Protein 7AQZ (pdb70)

CATH classification: 2.60.40.10

Sequence (936 aa):
AAEKGFKQAFWQPLCQVSEELDDQPKGALFTLQAAASSKIQKMRDAALRASIYAEINHGTNRAKAAVIVANHYAMKADSGLEALKKQTLSSSQEVTATATASYLKGRIDEYLNNLLLQTKEESGTSGCMMDTSGTNTVTKKAGGTIGGVPCKLQLSSPIQPKRPAATYLGKAGYVVGLTRQADAANNFHDNDAECRLASGHNTNGLGKSGQLSSAAVTMMAAGYVTVANSQTAVTVQALDALQEAHQPWIDAWKAKKALTGAETAEFRNETAGIAGKTGVTKLVEEALLKKKDSEASEIQTELKKYFSGHENEQWTAIEKLISEQPVAQNNLVGDNQPTKLGELEGNAKLTTILAYYRMETAGKFEVLTAAEKGFKQAFWQPLCQVSEELDDQQPKGALFTLQAAASSKIQKMRDAALRASIYAEINHGTNRRAKAAVIVANHYAMKADSGLEALKQTLSSSQEVTATATASYLKGRIDEYLNLLLQTKESGTSGCMMDTSGTNTVTKAGGTIGGVPCKKLQLSSPIQPKRRPAATYLGKAGYVVGLTRQADAANNFHDNDAECRLASSGHNTNGLGKSGQLSSAAVVTMMAAGYVTVANSQTAVTVQALDALQEAAAHQPWIIDAWKAKKALTGAETAEFRNETAGIAGKTGVTKLVEEEALLKKKDSEASEIQTELKKYFSGHENE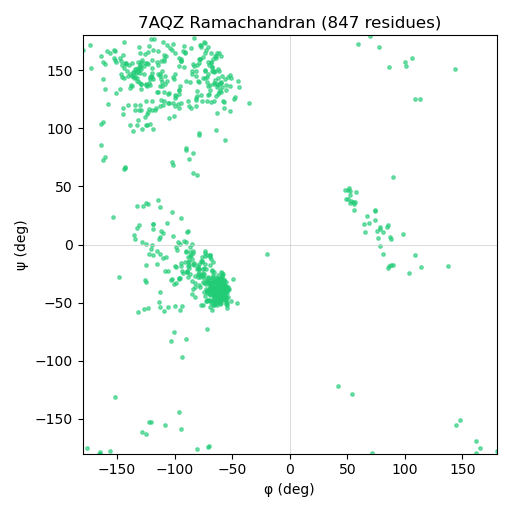QWTAIEKLISEQPVAQNLVGDNQPTKLGELEGNAKLTTILAYYRMETAGKFEVLTQQVQLQESGGGLVQAGGSLRLSCEASGLTFSNYAMAWFRQAKEREFVAGIISWTGSRTTYYADSVRGRFTTSRDGHKNTVYLQQMNDLKPEEDTAVYLCCAADLLGSGKDGTSVYEYWGQGTQVTVSSHHQVQLQESLSCEASGLTFSNYAMAWFRQEFVAGISWTGSRTYYADSVRGTSRDGHKNTVYLQMNDTAVYLCAADLLGSGKDGTSVYEYWGQGTQ

Solvent-accessible surface area: 35868 Å² total; per-residue (Å²): 49,32,9,49,0,0,40,22,55,1,0,58,27,0,0,48,2,0,32,10,2,3,16,5,0,23,6,0,6,61,11,3,42,22,0,0,37,54,5,23,146,9,22,11,22,4,13,39,0,5,0,19,2,8,52,33,20,31,67,78,71,0,21,0,0,1,0,2,1,5,2,19,12,6,0,1,4,2,0,10,39,3,5,40,77,21,2,2,34,25,2,1,38,1,0,0,12,3,0,3,0,0,0,8,0,0,9,3,0,28,10,0,19,38,2,45,36,48,49,85,21,0,0,3,0,26,94,82,14,75,73,14,9,75,76,58,69,33,34,0,42,55,8,83,0,70,12,100,23,18,117,19,128,59,107,155,38,50,64,82,66,2,20,72,66,3,0,93,32,1,66,178,51,84,57,12,32,92,67,12,2,6,98,101,1,37,4,14,0,0,0,0,40,43,68,28,0,2,0,54,83,24,89,2,64,56,47,0,37,2,0,3,5,6,0,36,0,22,36,50,100,60,16,2,88,26,60,51,0,50,79,17,150,178,121,39,76,7,0,26,46,2,13,28,10,29,99,47,39,20,12,3,47,8,14,2,8,131,104,42,87,45,29,0,28,19,8,9,11,1,34,101,5,0,23,29,4,35,41,113,93,101,76,28,117,68,73,54,4,82,78,13,0,141,107,19,2,65,12,60,81,42,122,46,6,76,51,3,46,123,76,7,37,73,30,74,6,41,84,117,18,19,14,61,105,92,64,28,76,0,40,93,6,132,32,12,10,75,0,6,28,2,10,3,24,26,25,7,52,9,6,23,90,0,82,127,60,100,51,30,7,45,0,0,38,27,58,1,0,55,25,0,0,46,2,0,31,25,2,6,40,11,0,26,3,0,4,54,5,3,39,23,0,0,40,52,5,25,147,10,21,9,22,4,14,40,0,6,0,8,10,16,46,25,42,11,42,78,98,1,15,0,0,4,1,2,0,4,3,18,12,7,0,1,5,2,0,9,36,2,6,40,76,22,2,2,34,23,2,2,39,2,0,0,14,3,0,3,0,0,0,10,0,0,9,2,0,28,9,0,18,38,3,47,34,47,48,83,21,0,0,3,0,29,98,78,12,77,66,13,8,86,85,70,86,19,44,0,44,61,6,79,0,80,6,64,19,19,119,18,126,60,107,170,67,55,65,87,71,1,21,163,62,0,0,79,33,1,67,183,52,78,57,11,33,93,69,11,2,5,101,102,0,38,3,11,0,1,0,0,37,44,70,28,0,3,0,57,87,26,89,2,60,59,52,0,33,3,0,3,3,4,0,37,0,23,34,49,99,64,21,3,86,25,59,51,1,48,77,17,142,116,73,79,80,32,46,21,0,9,49,2,10,107,8,28,90,52,33,24,16,4,94,8,4,1,9,104,91,37,119,49,11,1,22,20,13,9,11,1,26,88,4,0,9,26,5,36,41,112,93,100,61,26,124,55,74,50,1,82,82,13,0,127,111,21,7,83,9,60,88,52,121,47,10,81,53,12,45,127,76,7,44,74,32,70,8,35,150,101,18,16,36,129,160,101,61,33,89,0,39,96,6,131,32,11,14,76,0,4,34,3,11,3,18,28,22,6,66,2,1,20,100,23,25,116,62,68,163,118,26,95,5,90,7,62,40,32,32,76,26,98,42,53,35,64,36,149,0,27,0,90,2,54,22,11,3,7,50,5,0,0,0,0,0,13,11,73,80,111,85,120,72,24,0,0,0,4,7,63,82,36,89,99,55,68,44,20,119,46,0,135,81,29,1,75,15,59,51,47,55,182,126,57,8,0,40,0,53,0,57,69,3,75,75,110,0,46,5,50,0,18,0,0,0,12,3,12,8,36,0,47,67,67,32,31,68,21,46,34,95,6,170,21,17,85,0,62,9,42,90,74,148,83,34,96,4,75,7,87,82,37,0,90,2,49,21,11,3,7,52,6,0,2,1,26,7,15,75,121,136,53,19,20,1,16,12,65,82,35,101,36,65,34,63,36,80,86,52,61,129,61,68,54,60,54,99,134,56,28,0,15,28,78,121,128,148,113,20,27,8,14,0,10,0,25,2,12,8,68,7,43,67,73,30,46,80,24,52,41,169,20,95,27,37,182

Secondary structure (DSSP, 8-state):
-TTEEEPHHHHHHHHHHHHHHTTHHHHHHHHHHHHHHHHHHHHHHHHHHHHHHHHHTTSHHHHHHHHHHHHHHHHHHHHHHHIIIIIHHHHHHHHHHHHHHHHHHHHHHHHHHH-EEETTEESBB-TTSSSB--EETTEETTEE---SPPPP---PPP-SSS-SSS-TT----S-HHHHTEEEEEE-GGG-SSTTTSS-SSS--SS-EEETTTTEEE-SSSS--EE---SS-----HHHHHHHHHHHT---S-SGGGS---S-STTSTTHHHHIIIIII--S---HHHHHHHHHHHHSSSSHHHHHHHHHHHHHPBPPGGGT-TT---BGGG---HHHHHHHHHHHHHHHHHHHHHH-/-TTEEEPHHHHHHHHHHHHHHTTHHHHHHHHHHHHHHHHHHHHHHHHHHHHHHHHTTTSHHHHHHHHHHHHHHHHHHHHHHHIIIIIHHHHHHHHHHHHHHHHHHHHHHHHHHH-BSSSS-BSBB-TTSSSB--EETTEETTEE---SPPPP-------SSB-SSSBTT----S-HHHHTEEEEEE-GGG-SSTTTSS-SSS--SS-EEETTTTEEE-SSSS--EE---SS-----TTHHHHHHHHHHHT---TTSGGGS---S-STTSTTHHHHIIIIII--SS--HHHHHHHHHHHHSSSSHHHHHHHHHHHHH-B--GGGS-TT---BGGG---HHHHHHHHHHHHHHHHHHHHHHH-/--EEEEE--EEEETTS-EEEEEEEESS-GGGEEEEEEEE----EEEEEE-TTS--EEE-TTTTTTEEEEEETTTTEEEEEE-S--GGG-EEEEEEEEET--S-STT---SEE---EEEEEE---/--EEEE--EEEEESS-GGGEEEEEEE--EEEEE-TTS--EEE-GGG---EEETTTTEEE------S-EEEEEEET--S--SS---SEE---B-

Structure (mmCIF, N/CA/C/O backbone):
data_7AQZ
#
_entry.id   7AQZ
#
_cell.length_a   92.542
_cell.length_b   95.950
_cell.length_c   124.337
_cell.angle_alpha   90.000
_cell.angle_beta   90.000
_cell.angle_gamma   90.000
#
_symmetry.space_group_name_H-M   'P 21 21 21'
#
loop_
_entity.id
_entity.type
_entity.pdbx_description
1 polymer 'Variant surface glycoprotein MITAT 1.2'
2 polymer 'Nanobody VSG2(NB14)'
3 branched alpha-D-mannopyranose-(1-3)-beta-D-mannopyranose-(1-4)-2-acetamido-2-deoxy-beta-D-glucopyranose-(1-4)-2-acetamido-2-deoxy-beta-D-glucopyranose
4 non-polymer 'CITRIC ACID'
5 non-polymer 'SODIUM ION'
6 water water
#
loop_
_atom_site.group_PDB
_atom_site.id
_atom_site.type_symbol
_atom_site.label_atom_id
_atom_site.label_alt_id
_atom_site.label_comp_id
_atom_site.label_asym_id
_atom_site.label_entity_id
_atom_site.label_seq_id
_atom_site.pdbx_PDB_ins_code
_atom_site.Cartn_x
_atom_site.Cartn_y
_atom_site.Cartn_z
_atom_site.occupancy
_atom_site.B_iso_or_equiv
_atom_site.auth_seq_id
_atom_site.auth_comp_id
_atom_site.auth_asym_id
_atom_site.auth_atom_id
_atom_site.pdbx_PDB_model_num
ATOM 1 N N . ALA A 1 1 ? 41.702 63.575 1.614 1.00 19.55 27 ALA A N 1
ATOM 2 C CA . ALA A 1 1 ? 40.923 64.773 1.280 1.00 19.70 27 ALA A CA 1
ATOM 3 C C . ALA A 1 1 ? 40.495 65.484 2.552 1.00 18.80 27 ALA A C 1
ATOM 4 O O . ALA A 1 1 ? 40.275 64.854 3.587 1.00 17.74 27 ALA A O 1
ATOM 10 N N . ALA A 1 2 ? 40.337 66.803 2.466 1.00 19.29 28 ALA A N 1
ATOM 11 C CA . ALA A 1 2 ? 39.875 67.589 3.609 1.00 17.86 28 ALA A CA 1
ATOM 12 C C . ALA A 1 2 ? 38.576 67.018 4.165 1.00 18.53 28 ALA A C 1
ATOM 13 O O . ALA A 1 2 ? 37.730 66.497 3.429 1.00 19.30 28 ALA A O 1
ATOM 20 N N . GLU A 1 3 ? 38.437 67.094 5.483 1.00 18.39 29 GLU A N 1
ATOM 21 C CA . GLU A 1 3 ? 37.193 66.812 6.188 1.00 19.14 29 GLU A CA 1
ATOM 22 C C . GLU A 1 3 ? 36.863 65.328 6.253 1.00 20.28 29 GLU A C 1
ATOM 23 O O . GLU A 1 3 ? 35.705 64.965 6.462 1.00 24.41 29 GLU A O 1
ATOM 35 N N . LYS A 1 4 ? 37.848 64.461 6.086 1.00 17.82 30 LYS A N 1
ATOM 36 C CA . LYS A 1 4 ? 37.632 63.034 6.169 1.00 16.96 30 LYS A CA 1
ATOM 37 C C . LYS A 1 4 ? 38.391 62.471 7.369 1.00 16.68 30 LYS A C 1
ATOM 38 O O . LYS A 1 4 ? 39.236 63.139 7.972 1.00 16.80 30 LYS A O 1
ATOM 57 N N . GLY A 1 5 ? 38.052 61.229 7.720 1.00 16.35 31 GLY A N 1
ATOM 58 C CA . GLY A 1 5 ? 38.657 60.568 8.865 1.00 15.91 31 GLY A CA 1
ATOM 59 C C . GLY A 1 5 ? 40.159 60.426 8.736 1.00 15.07 31 GLY A C 1
ATOM 60 O O . GLY A 1 5 ? 40.749 60.495 7.649 1.00 16.54 31 GLY A O 1
ATOM 64 N N . PHE A 1 6 ? 40.798 60.170 9.873 1.00 15.06 32 PHE A N 1
ATOM 65 C CA . PHE A 1 6 ? 42.251 60.222 9.975 1.00 15.25 32 PHE A CA 1
ATOM 66 C C . PHE A 1 6 ? 42.888 58.850 9.771 1.00 15.11 32 PHE A C 1
ATOM 67 O O . PHE A 1 6 ? 42.617 57.892 10.518 1.00 15.82 32 PHE A O 1
ATOM 84 N N . LYS A 1 7 ? 43.771 58.767 8.775 1.00 15.47 33 LYS A N 1
ATOM 85 C CA . LYS A 1 7 ? 44.524 57.548 8.551 1.00 15.48 33 LYS A CA 1
ATOM 86 C C . LYS A 1 7 ? 45.603 57.371 9.624 1.00 15.59 33 LYS A C 1
ATOM 87 O O . LYS A 1 7 ? 45.949 58.296 10.379 1.00 15.08 33 LYS A O 1
ATOM 106 N N . GLN A 1 8 ? 46.119 56.141 9.671 1.00 15.39 34 GLN A N 1
ATOM 107 C CA . GLN A 1 8 ? 47.045 55.731 10.717 1.00 15.47 34 GLN A CA 1
ATOM 108 C C . GLN A 1 8 ? 48.317 56.583 10.768 1.00 15.24 34 GLN A C 1
ATOM 109 O O . GLN A 1 8 ? 48.884 56.777 11.855 1.00 15.48 34 GLN A O 1
ATOM 123 N N . ALA A 1 9 ? 48.741 57.168 9.653 1.00 15.84 35 ALA A N 1
ATOM 124 C CA . ALA A 1 9 ? 49.932 58.008 9.702 1.00 15.85 35 ALA A CA 1
ATOM 125 C C . ALA A 1 9 ? 49.721 59.209 10.615 1.00 14.89 35 ALA A C 1
ATOM 126 O O . ALA A 1 9 ? 50.688 59.759 11.132 1.00 16.10 35 ALA A O 1
ATOM 133 N N . PHE A 1 10 ? 48.473 59.655 10.799 1.00 14.44 36 PHE A N 1
ATOM 134 C CA . PHE A 1 10 ? 48.188 60.752 11.714 1.00 14.34 36 PHE A CA 1
ATOM 135 C C . PHE A 1 10 ? 48.259 60.312 13.178 1.00 14.09 36 PHE A C 1
ATOM 136 O O . PHE A 1 10 ? 48.967 60.933 13.985 1.00 14.95 36 PHE A O 1
ATOM 153 N N . TRP A 1 11 ? 47.553 59.251 13.537 1.00 14.23 37 TRP A N 1
ATOM 154 C CA . TRP A 1 11 ? 47.354 58.946 14.946 1.00 14.36 37 TRP A CA 1
ATOM 155 C C . TRP A 1 11 ? 48.367 57.980 15.505 1.00 13.99 37 TRP A C 1
ATOM 156 O O . TRP A 1 11 ? 48.607 58.005 16.719 1.00 14.11 37 TRP A O 1
ATOM 177 N N . GLN A 1 12 ? 49.008 57.160 14.685 1.00 14.06 38 GLN A N 1
ATOM 178 C CA . GLN A 1 12 ? 50.008 56.250 15.235 1.00 14.77 38 GLN A CA 1
ATOM 179 C C . GLN A 1 12 ? 51.155 56.974 15.937 1.00 14.46 38 GLN A C 1
ATOM 180 O O . GLN A 1 12 ? 51.558 56.510 17.022 1.00 13.90 38 GLN A O 1
ATOM 194 N N . PRO A 1 13 ? 51.676 58.101 15.439 1.00 14.46 39 PRO A N 1
ATOM 195 C CA . PRO A 1 13 ? 52.742 58.790 16.189 1.00 14.54 39 PRO A CA 1
ATOM 196 C C . PRO A 1 13 ? 52.272 59.265 17.556 1.00 14.14 39 PRO A C 1
ATOM 197 O O . PRO A 1 13 ? 53.076 59.379 18.491 1.00 14.85 39 PRO A O 1
ATOM 208 N N . LEU A 1 14 ? 50.984 59.565 17.691 1.00 13.90 40 LEU A N 1
ATOM 209 C CA . LEU A 1 14 ? 50.433 59.956 18.984 1.00 13.51 40 LEU A CA 1
ATOM 210 C C . LEU A 1 14 ? 50.356 58.769 19.925 1.00 12.98 40 LEU A C 1
ATOM 211 O O . LEU A 1 14 ? 50.663 58.900 21.115 1.00 13.75 40 LEU A O 1
ATOM 227 N N . CYS A 1 15 ? 49.966 57.596 19.420 1.00 13.80 41 CYS A N 1
ATOM 228 C CA . CYS A 1 15 ? 50.028 56.378 20.220 1.00 13.82 41 CYS A CA 1
ATOM 229 C C . CYS A 1 15 ? 51.448 56.096 20.700 1.00 13.48 41 CYS A C 1
ATOM 230 O O . CYS A 1 15 ? 51.645 55.711 21.860 1.00 13.91 41 CYS A O 1
ATOM 237 N N . GLN A 1 16 ? 52.441 56.250 19.823 1.00 13.81 42 GLN A N 1
ATOM 238 C CA . GLN A 1 16 ? 53.831 55.993 20.218 1.00 14.25 42 GLN A CA 1
ATOM 239 C C . GLN A 1 16 ? 54.239 56.883 21.392 1.00 13.41 42 GLN A C 1
ATOM 240 O O . GLN A 1 16 ? 54.865 56.428 22.358 1.00 14.44 42 GLN A O 1
ATOM 254 N N . VAL A 1 17 ? 53.880 58.163 21.335 1.00 13.83 43 VAL A N 1
ATOM 255 C CA . VAL A 1 17 ? 54.180 59.077 22.439 1.00 13.38 43 VAL A CA 1
ATOM 256 C C . VAL A 1 17 ? 53.415 58.673 23.692 1.00 13.06 43 VAL A C 1
ATOM 257 O O . VAL A 1 17 ? 53.987 58.615 24.778 1.00 13.88 43 VAL A O 1
ATOM 270 N N . SER A 1 18 ? 52.114 58.418 23.562 1.00 13.43 44 SER A N 1
ATOM 271 C CA . SER A 1 18 ? 51.300 58.007 24.702 1.00 13.17 44 SER A CA 1
ATOM 272 C C . SER A 1 18 ? 51.881 56.808 25.428 1.00 12.99 44 SER A C 1
ATOM 273 O O . SER A 1 18 ? 51.917 56.768 26.664 1.00 14.39 44 SER A O 1
ATOM 281 N N . GLU A 1 19 ? 52.305 55.802 24.672 1.00 13.25 45 GLU A N 1
ATOM 282 C CA . GLU A 1 19 ? 52.891 54.604 25.261 1.00 14.21 45 GLU A CA 1
ATOM 283 C C . GLU A 1 19 ? 54.189 54.914 25.983 1.00 14.35 45 GLU A C 1
ATOM 284 O O . GLU A 1 19 ? 54.459 54.347 27.051 1.00 16.14 45 GLU A O 1
ATOM 296 N N . GLU A 1 20 ? 55.003 55.811 25.429 1.00 13.54 46 GLU A N 1
ATOM 297 C CA . GLU A 1 20 ? 56.254 56.133 26.086 1.00 14.18 46 GLU A CA 1
ATOM 298 C C . GLU A 1 20 ? 56.033 56.976 27.339 1.00 13.98 46 GLU A C 1
ATOM 299 O O . GLU A 1 20 ? 56.763 56.818 28.341 1.00 14.60 46 GLU A O 1
ATOM 311 N N . LEU A 1 21 ? 55.083 57.919 27.299 1.00 13.61 47 LEU A N 1
ATOM 312 C CA . LEU A 1 21 ? 54.765 58.698 28.486 1.00 13.54 47 LEU A CA 1
ATOM 313 C C . LEU A 1 21 ? 54.300 57.813 29.632 1.00 12.86 47 LEU A C 1
ATOM 314 O O . LEU A 1 21 ? 54.538 58.137 30.792 1.00 13.95 47 LEU A O 1
ATOM 330 N N . ASP A 1 22 ? 53.644 56.697 29.326 1.00 13.62 48 ASP A N 1
ATOM 331 C CA . ASP A 1 22 ? 53.180 55.757 30.331 1.00 14.67 48 ASP A CA 1
ATOM 332 C C . ASP A 1 22 ? 54.331 55.246 31.187 1.00 14.78 48 ASP A C 1
ATOM 333 O O . ASP A 1 22 ? 54.129 54.878 32.349 1.00 15.69 48 ASP A O 1
ATOM 342 N N . ASP A 1 23 ? 55.560 55.247 30.665 1.00 14.44 49 ASP A N 1
ATOM 343 C CA . ASP A 1 23 ? 56.687 54.788 31.460 1.00 16.52 49 ASP A CA 1
ATOM 344 C C . ASP A 1 23 ? 57.323 55.860 32.330 1.00 15.24 49 ASP A C 1
ATOM 345 O O . ASP A 1 23 ? 58.142 55.522 33.185 1.00 15.18 49 ASP A O 1
ATOM 354 N N . GLN A 1 24 ? 56.965 57.126 32.164 1.00 14.44 50 GLN A N 1
ATOM 355 C CA . GLN A 1 24 ? 57.642 58.151 32.952 1.00 14.15 50 GLN A CA 1
ATOM 356 C C . GLN A 1 24 ? 57.408 57.949 34.439 1.00 14.45 50 GLN A C 1
ATOM 357 O O . GLN A 1 24 ? 58.365 58.119 35.213 1.00 14.38 50 GLN A O 1
ATOM 371 N N . PRO A 1 25 ? 56.207 57.615 34.905 1.00 13.55 51 PRO A N 1
ATOM 372 C CA . PRO A 1 25 ? 56.040 57.387 36.352 1.00 13.56 51 PRO A CA 1
ATOM 373 C C . PRO A 1 25 ? 56.844 56.190 36.833 1.00 13.63 51 PRO A C 1
ATOM 374 O O . PRO A 1 25 ? 57.296 56.165 37.987 1.00 14.73 51 PRO A O 1
ATOM 385 N N . LYS A 1 26 ? 57.026 55.179 35.977 1.00 14.32 52 LYS A N 1
ATOM 386 C CA . LYS A 1 26 ? 57.828 54.007 36.333 1.00 14.18 52 LYS A CA 1
ATOM 387 C C . LYS A 1 26 ? 59.273 54.424 36.565 1.00 13.41 52 LYS A C 1
ATOM 388 O O . LYS A 1 26 ? 59.938 53.922 37.485 1.00 13.86 52 LYS A O 1
ATOM 407 N N . GLY A 1 27 ? 59.756 55.369 35.757 1.00 14.10 53 GLY A N 1
ATOM 408 C CA . GLY A 1 27 ? 61.097 55.897 35.930 1.00 14.31 53 GLY A CA 1
ATOM 409 C C . GLY A 1 27 ? 61.255 56.730 37.181 1.00 14.12 53 GLY A C 1
ATOM 410 O O . GLY A 1 27 ? 62.329 56.729 37.802 1.00 15.17 53 GLY A O 1
ATOM 414 N N . ALA A 1 28 ? 60.203 57.436 37.580 1.00 14.23 54 ALA A N 1
ATOM 415 C CA . ALA A 1 28 ? 60.242 58.205 38.812 1.00 14.80 54 ALA A CA 1
ATOM 416 C C . ALA A 1 28 ? 60.353 57.281 40.005 1.00 14.54 54 ALA A C 1
ATOM 417 O O . ALA A 1 28 ? 61.173 57.510 40.913 1.00 15.19 54 ALA A O 1
ATOM 424 N N . LEU A 1 29 ? 59.562 56.222 40.016 1.00 14.39 55 LEU A N 1
ATOM 425 C CA . LEU A 1 29 ? 59.644 55.288 41.126 1.00 14.73 55 LEU A CA 1
ATOM 426 C C . LEU A 1 29 ? 61.024 54.631 41.149 1.00 14.37 55 LEU A C 1
ATOM 427 O O . LEU A 1 29 ? 61.654 54.520 42.218 1.00 14.74 55 LEU A O 1
ATOM 443 N N . PHE A 1 30 ? 61.538 54.250 39.977 1.00 14.32 56 PHE A N 1
ATOM 444 C CA . PHE A 1 30 ? 62.875 53.676 39.902 1.00 14.20 56 PHE A CA 1
ATOM 445 C C . PHE A 1 30 ? 63.909 54.605 40.520 1.00 14.25 56 PHE A C 1
ATOM 446 O O . PHE A 1 30 ? 64.745 54.177 41.321 1.00 15.00 56 PHE A O 1
ATOM 463 N N . THR A 1 31 ? 63.896 55.875 40.130 1.00 14.43 57 THR A N 1
ATOM 464 C CA . THR A 1 31 ? 64.934 56.792 40.587 1.00 14.13 57 THR A CA 1
ATOM 465 C C . THR A 1 31 ? 64.798 57.149 42.051 1.00 14.32 57 THR A C 1
ATOM 466 O O . THR A 1 31 ? 65.806 57.203 42.752 1.00 14.44 57 THR A O 1
ATOM 477 N N . LEU A 1 32 ? 63.582 57.380 42.536 1.00 13.17 58 LEU A N 1
ATOM 478 C CA . LEU A 1 32 ? 63.437 57.669 43.957 1.00 13.28 58 LEU A CA 1
ATOM 479 C C . LEU A 1 32 ? 63.885 56.493 44.804 1.00 14.16 58 LEU A C 1
ATOM 480 O O . LEU A 1 32 ? 64.529 56.689 45.846 1.00 14.65 58 LEU A O 1
ATOM 496 N N . GLN A 1 33 ? 63.550 55.262 44.386 1.00 14.31 59 GLN A N 1
ATOM 497 C CA . GLN A 1 33 ? 64.008 54.086 45.128 1.00 13.54 59 GLN A CA 1
ATOM 498 C C . GLN A 1 33 ? 65.519 53.911 45.039 1.00 13.75 59 GLN A C 1
ATOM 499 O O . GLN A 1 33 ? 66.177 53.566 46.036 1.00 14.79 59 GLN A O 1
ATOM 513 N N . ALA A 1 34 ? 66.094 54.176 43.870 1.00 13.92 60 ALA A N 1
ATOM 514 C CA . ALA A 1 34 ? 67.533 54.047 43.695 1.00 15.49 60 ALA A CA 1
ATOM 515 C C . ALA A 1 34 ? 68.271 55.041 44.578 1.00 14.38 60 ALA A C 1
ATOM 516 O O . ALA A 1 34 ? 69.308 54.712 45.171 1.00 14.94 60 ALA A O 1
ATOM 523 N N . ALA A 1 35 ? 67.760 56.272 44.671 1.00 14.58 61 ALA A N 1
ATOM 524 C CA . ALA A 1 35 ? 68.393 57.251 45.539 1.00 14.73 61 ALA A CA 1
ATOM 525 C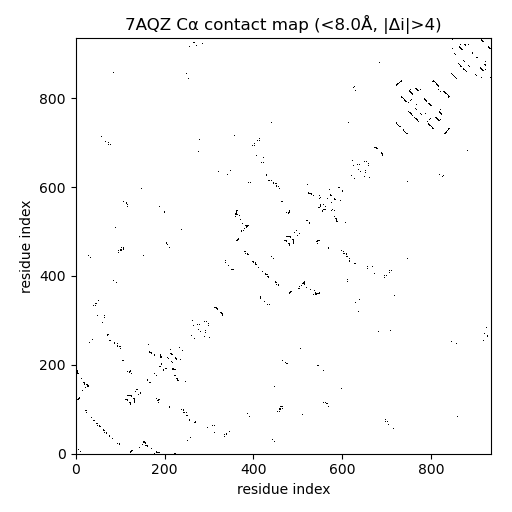 C . ALA A 1 35 ? 68.400 56.766 46.976 1.00 13.83 61 ALA A C 1
ATOM 526 O O . ALA A 1 35 ? 69.435 56.777 47.644 1.00 14.38 61 ALA A O 1
ATOM 533 N N . ALA A 1 36 ? 67.262 56.281 47.464 1.00 13.41 62 ALA A N 1
ATOM 534 C CA . ALA A 1 36 ? 67.210 55.810 48.836 1.00 13.90 62 ALA A CA 1
ATOM 535 C C . ALA A 1 36 ? 68.126 54.612 49.041 1.00 13.45 62 ALA A C 1
ATOM 536 O O . ALA A 1 36 ? 68.821 54.530 50.059 1.00 14.01 62 ALA A O 1
ATOM 543 N N A SER A 1 37 ? 68.145 53.677 48.083 0.55 13.56 63 SER A N 1
ATOM 544 N N B SER A 1 37 ? 68.174 53.696 48.073 0.45 13.75 63 SER A N 1
ATOM 545 C CA A SER A 1 37 ? 69.016 52.509 48.184 0.55 14.43 63 SER A CA 1
ATOM 546 C CA B SER A 1 37 ? 69.010 52.507 48.210 0.45 14.89 63 SER A CA 1
ATOM 547 C C A SER A 1 37 ? 70.472 52.922 48.292 0.55 14.96 63 SER A C 1
ATOM 548 C C B SER A 1 37 ? 70.491 52.869 48.243 0.45 14.70 63 SER A C 1
ATOM 549 O O A SER A 1 37 ? 71.216 52.395 49.127 0.55 15.78 63 SER A O 1
ATOM 550 O O B SER A 1 37 ? 71.273 52.251 48.978 0.45 14.43 63 SER A O 1
ATOM 565 N N . LYS A 1 38 ? 70.896 53.871 47.463 1.00 14.52 64 LYS A N 1
ATOM 566 C CA . LYS A 1 38 ? 72.283 54.309 47.473 1.00 14.18 64 LYS A CA 1
ATOM 567 C C . LYS A 1 38 ? 72.628 55.025 48.776 1.00 13.63 64 LYS A C 1
ATOM 568 O O . LYS A 1 38 ? 73.694 54.795 49.331 1.00 14.55 64 LYS A O 1
ATOM 587 N N . ILE A 1 39 ? 71.727 55.865 49.296 1.00 13.76 65 ILE A N 1
ATOM 588 C CA . ILE A 1 39 ? 71.923 56.463 50.611 1.00 13.46 65 ILE A CA 1
ATOM 589 C C . ILE A 1 39 ? 72.119 55.372 51.657 1.00 13.29 65 ILE A C 1
ATOM 590 O O . ILE A 1 39 ? 72.999 55.461 52.518 1.00 13.57 65 ILE A O 1
ATOM 606 N N . GLN A 1 40 ? 71.260 54.350 51.622 1.00 13.87 66 GLN A N 1
ATOM 607 C CA . GLN A 1 40 ? 71.355 53.245 52.563 1.00 13.99 66 GLN A CA 1
ATOM 608 C C . GLN A 1 40 ? 72.692 52.520 52.465 1.00 13.51 66 GLN A C 1
ATOM 609 O O . GLN A 1 40 ? 73.250 52.112 53.492 1.00 13.75 66 GLN A O 1
ATOM 623 N N . LYS A 1 41 ? 73.233 52.348 51.248 1.00 14.14 67 LYS A N 1
ATOM 624 C CA . LYS A 1 41 ? 74.546 51.718 51.135 1.00 15.49 67 LYS A CA 1
ATOM 625 C C . LYS A 1 41 ? 75.633 52.598 51.737 1.00 15.05 67 LYS A C 1
ATOM 626 O O . LYS A 1 41 ? 76.556 52.099 52.396 1.00 15.47 67 LYS A O 1
ATOM 645 N N . MET A 1 42 ? 75.560 53.916 51.518 1.00 14.65 68 MET A N 1
ATOM 646 C CA . MET A 1 42 ? 76.511 54.812 52.161 1.00 14.09 68 MET A CA 1
ATOM 647 C C . MET A 1 42 ? 76.411 54.717 53.675 1.00 14.05 68 MET A C 1
ATOM 648 O O . MET A 1 42 ? 77.429 54.660 54.371 1.00 14.68 68 MET A O 1
ATOM 662 N N . ARG A 1 43 ? 75.188 54.729 54.199 1.00 13.12 69 ARG A N 1
ATOM 663 C CA . ARG A 1 43 ? 74.999 54.658 55.635 1.00 13.46 69 ARG A CA 1
ATOM 664 C C . ARG A 1 43 ? 75.539 53.351 56.206 1.00 13.00 69 ARG A C 1
ATOM 665 O O . ARG A 1 43 ? 76.142 53.354 57.289 1.00 13.34 69 ARG A O 1
ATOM 686 N N . ASP A 1 44 ? 75.318 52.220 55.527 1.00 13.26 70 ASP A N 1
ATOM 687 C CA . ASP A 1 44 ? 75.867 50.942 56.003 1.00 13.69 70 ASP A CA 1
ATOM 688 C C . ASP A 1 44 ? 77.390 51.015 56.110 1.00 13.60 70 ASP A C 1
ATOM 689 O O . ASP A 1 44 ? 77.963 50.534 57.090 1.00 14.32 70 ASP A O 1
ATOM 698 N N . ALA A 1 45 ? 78.066 51.585 55.103 1.00 13.47 71 ALA A N 1
ATOM 699 C CA . ALA A 1 45 ? 79.511 51.701 55.164 1.00 15.01 71 ALA A CA 1
ATOM 700 C C . ALA A 1 45 ? 79.931 52.606 56.310 1.00 13.96 71 ALA A C 1
ATOM 701 O O . ALA A 1 45 ? 80.912 52.324 57.005 1.00 15.63 71 ALA A O 1
ATOM 708 N N . ALA A 1 46 ? 79.209 53.700 56.527 1.00 13.66 72 ALA A N 1
ATOM 709 C CA . ALA A 1 46 ? 79.497 54.562 57.675 1.00 13.17 72 ALA A CA 1
ATOM 710 C C . ALA A 1 46 ? 79.406 53.781 58.976 1.00 13.50 72 ALA A C 1
ATOM 711 O O . ALA A 1 46 ? 80.256 53.929 59.865 1.00 14.31 72 ALA A O 1
ATOM 718 N N . LEU A 1 47 ? 78.343 52.999 59.120 1.00 13.16 73 LEU A N 1
ATOM 719 C CA . LEU A 1 47 ? 78.133 52.244 60.339 1.00 13.48 73 LEU A CA 1
ATOM 720 C C . LEU A 1 47 ? 79.201 51.181 60.531 1.00 13.41 73 LEU A C 1
ATOM 721 O O . LEU A 1 47 ? 79.688 51.007 61.653 1.00 14.10 73 LEU A O 1
ATOM 737 N N . ARG A 1 48 ? 79.547 50.441 59.473 1.00 13.84 74 ARG A N 1
ATOM 738 C CA . ARG A 1 48 ? 80.594 49.440 59.622 1.00 14.74 74 ARG A CA 1
ATOM 739 C C . ARG A 1 48 ? 81.893 50.102 60.076 1.00 14.28 74 ARG A C 1
ATOM 740 O O . ARG A 1 48 ? 82.585 49.588 60.980 1.00 14.84 74 ARG A O 1
ATOM 761 N N . ALA A 1 49 ? 82.242 51.229 59.459 1.00 14.55 75 ALA A N 1
ATOM 762 C CA . ALA A 1 49 ? 83.457 51.926 59.854 1.00 14.23 75 ALA A CA 1
ATOM 763 C C . ALA A 1 49 ? 83.378 52.402 61.305 1.00 13.74 75 ALA A C 1
ATOM 764 O O . ALA A 1 49 ? 84.357 52.318 62.053 1.00 14.19 75 ALA A O 1
ATOM 771 N N . SER A 1 50 ? 82.226 52.921 61.713 1.00 14.04 76 SER A N 1
ATOM 772 C CA . SER A 1 50 ? 82.056 53.392 63.089 1.00 14.02 76 SER A CA 1
ATOM 773 C C . SER A 1 50 ? 82.215 52.255 64.077 1.00 14.23 76 SER A C 1
ATOM 774 O O . SER A 1 50 ? 82.833 52.427 65.139 1.00 14.71 76 SER A O 1
ATOM 782 N N . ILE A 1 51 ? 81.641 51.090 63.756 1.00 13.99 77 ILE A N 1
ATOM 783 C CA . ILE A 1 51 ? 81.769 49.920 64.615 1.00 13.98 77 ILE A CA 1
ATOM 784 C C . ILE A 1 51 ? 83.231 49.498 64.736 1.00 14.27 77 ILE A C 1
ATOM 785 O O . ILE A 1 51 ? 83.735 49.240 65.837 1.00 15.11 77 ILE A O 1
ATOM 801 N N . TYR A 1 52 ? 83.947 49.467 63.612 1.00 14.54 78 TYR A N 1
ATOM 802 C CA . TYR A 1 52 ? 85.370 49.136 63.659 1.00 15.08 78 TYR A CA 1
ATOM 803 C C . TYR A 1 52 ? 86.136 50.087 64.571 1.00 14.32 78 TYR A C 1
ATOM 804 O O . TYR A 1 52 ? 86.995 49.662 65.353 1.00 14.93 78 TYR A O 1
ATOM 822 N N . ALA A 1 53 ? 85.861 51.388 64.459 1.00 14.75 79 ALA A N 1
ATOM 823 C CA . ALA A 1 53 ? 86.531 52.356 65.320 1.00 15.52 79 ALA A CA 1
ATOM 824 C C . ALA A 1 53 ? 86.252 52.093 66.790 1.00 15.38 79 ALA A C 1
ATOM 825 O O . ALA A 1 53 ? 87.168 52.155 67.613 1.00 16.80 79 ALA A O 1
ATOM 832 N N . GLU A 1 54 ? 84.993 51.818 67.150 1.00 15.15 80 GLU A N 1
ATOM 833 C CA . GLU A 1 54 ? 84.667 51.592 68.559 1.00 15.70 80 GLU A CA 1
ATOM 834 C C . GLU A 1 54 ? 85.371 50.357 69.093 1.00 16.70 80 GLU A C 1
ATOM 835 O O . GLU A 1 54 ? 85.786 50.333 70.253 1.00 18.12 80 GLU A O 1
ATOM 847 N N . ILE A 1 55 ? 85.503 49.315 68.272 1.00 15.59 81 ILE A N 1
ATOM 848 C CA . ILE A 1 55 ? 86.138 48.068 68.701 1.00 16.23 81 ILE A CA 1
ATOM 849 C C . ILE A 1 55 ? 87.636 48.242 68.863 1.00 16.96 81 ILE A C 1
ATOM 850 O O . ILE A 1 55 ? 88.236 47.708 69.808 1.00 18.79 81 ILE A O 1
ATOM 866 N N . ASN A 1 56 ? 88.264 48.987 67.954 1.00 16.57 82 ASN A N 1
ATOM 867 C CA . ASN A 1 56 ? 89.711 48.992 67.839 1.00 15.95 82 ASN A CA 1
ATOM 868 C C . ASN A 1 56 ? 90.373 50.256 68.356 1.00 15.64 82 ASN A C 1
ATOM 869 O O . ASN A 1 56 ? 91.552 50.464 68.097 1.00 16.68 82 ASN A O 1
ATOM 880 N N . HIS A 1 57 ? 89.684 51.047 69.177 1.00 17.39 83 HIS A N 1
ATOM 881 C CA . HIS A 1 57 ? 90.359 52.136 69.875 1.00 17.85 83 HIS A CA 1
ATOM 882 C C . HIS A 1 57 ? 91.691 51.666 70.446 1.00 17.95 83 HIS A C 1
ATOM 883 O O . HIS A 1 57 ? 91.787 50.588 71.024 1.00 18.58 83 HIS A O 1
ATOM 897 N N . GLY A 1 58 ? 92.717 52.475 70.263 1.00 20.06 84 GLY A N 1
ATOM 898 C CA . GLY A 1 58 ? 94.061 52.120 70.630 1.00 20.75 84 GLY A CA 1
ATOM 899 C C . GLY A 1 58 ? 94.990 51.978 69.453 1.00 22.99 84 GLY A C 1
ATOM 900 O O . GLY A 1 58 ? 96.203 52.017 69.647 1.00 26.83 84 GLY A O 1
ATOM 904 N N . THR A 1 59 ? 94.462 51.796 68.243 1.00 20.41 85 THR A N 1
ATOM 905 C CA . THR A 1 59 ? 95.296 51.671 67.056 1.00 20.46 85 THR A CA 1
ATOM 906 C C . THR A 1 59 ? 95.115 52.871 66.134 1.00 20.32 85 THR A C 1
ATOM 907 O O . THR A 1 59 ? 94.081 53.556 66.116 1.00 19.98 85 THR A O 1
ATOM 918 N N . ASN A 1 60 ? 96.131 53.082 65.302 1.00 21.17 86 ASN A N 1
ATOM 919 C CA . ASN A 1 60 ? 96.016 54.126 64.302 1.00 22.58 86 ASN A CA 1
ATOM 920 C C . ASN A 1 60 ? 94.921 53.812 63.297 1.00 20.86 86 ASN A C 1
ATOM 921 O O . ASN A 1 60 ? 94.219 54.726 62.861 1.00 20.62 86 ASN A O 1
ATOM 932 N N . ARG A 1 61 ? 94.670 52.535 62.984 1.00 19.80 87 ARG A N 1
ATOM 933 C CA . ARG A 1 61 ? 93.622 52.219 62.015 1.00 20.51 87 ARG A CA 1
ATOM 934 C C . ARG A 1 61 ? 92.246 52.579 62.558 1.00 19.85 87 ARG A C 1
ATOM 935 O O . ARG A 1 61 ? 91.333 52.842 61.775 1.00 19.61 87 ARG A O 1
ATOM 956 N N . ALA A 1 62 ? 92.067 52.592 63.885 1.00 19.62 88 ALA A N 1
ATOM 957 C CA . ALA A 1 62 ? 90.789 53.025 64.436 1.00 20.09 88 ALA A CA 1
ATOM 958 C C . ALA A 1 62 ? 90.498 54.471 64.060 1.00 18.56 88 ALA A C 1
ATOM 959 O O . ALA A 1 62 ? 89.352 54.824 63.757 1.00 17.75 88 ALA A O 1
ATOM 966 N N . LYS A 1 63 ? 91.528 55.325 64.071 1.00 19.04 89 LYS A N 1
ATOM 967 C CA . LYS A 1 63 ? 91.344 56.710 63.638 1.00 18.38 89 LYS A CA 1
ATOM 968 C C . LYS A 1 63 ? 91.094 56.789 62.136 1.00 17.55 89 LYS A C 1
ATOM 969 O O . LYS A 1 63 ? 90.292 57.613 61.680 1.00 17.81 89 LYS A O 1
ATOM 988 N N . ALA A 1 64 ? 91.783 55.965 61.349 1.00 17.26 90 ALA A N 1
ATOM 989 C CA . ALA A 1 64 ? 91.442 55.874 59.930 1.00 16.80 90 ALA A CA 1
ATOM 990 C C . ALA A 1 64 ? 89.964 55.544 59.754 1.00 16.54 90 ALA A C 1
ATOM 991 O O . ALA A 1 64 ? 89.282 56.120 58.904 1.00 16.54 90 ALA A O 1
ATOM 998 N N . ALA A 1 65 ? 89.446 54.624 60.568 1.00 16.27 91 ALA A N 1
ATOM 999 C CA . ALA A 1 65 ? 88.042 54.242 60.468 1.00 16.01 91 ALA A CA 1
ATOM 1000 C C . ALA A 1 65 ? 87.100 55.389 60.832 1.00 15.58 91 ALA A C 1
ATOM 1001 O O . ALA A 1 65 ? 86.025 55.490 60.243 1.00 14.83 91 ALA A O 1
ATOM 1008 N N . VAL A 1 66 ? 87.486 56.270 61.761 1.00 15.48 92 VAL A N 1
ATOM 1009 C CA . VAL A 1 66 ? 86.689 57.463 62.044 1.00 15.23 92 VAL A CA 1
ATOM 1010 C C . VAL A 1 66 ? 86.577 58.327 60.794 1.00 15.14 92 VAL A C 1
ATOM 1011 O O . VAL A 1 66 ? 85.507 58.878 60.489 1.00 15.00 92 VAL A O 1
ATOM 1024 N N . ILE A 1 67 ? 87.686 58.468 60.071 1.00 16.02 93 ILE A N 1
ATOM 1025 C CA . ILE A 1 67 ? 87.689 59.252 58.833 1.00 15.56 93 ILE A CA 1
ATOM 1026 C C . ILE A 1 67 ? 86.815 58.604 57.767 1.00 14.89 93 ILE A C 1
ATOM 1027 O O . ILE A 1 67 ? 86.071 59.289 57.062 1.00 15.95 93 ILE A O 1
ATOM 1043 N N . VAL A 1 68 ? 86.893 57.279 57.641 1.00 15.05 94 VAL A N 1
ATOM 1044 C CA . VAL A 1 68 ? 86.053 56.554 56.682 1.00 15.39 94 VAL A CA 1
ATOM 1045 C C . VAL A 1 68 ? 84.582 56.715 57.044 1.00 14.90 94 VAL A C 1
ATOM 1046 O O . VAL A 1 68 ? 83.736 56.977 56.175 1.00 15.28 94 VAL A O 1
ATOM 1059 N N . ALA A 1 69 ? 84.255 56.561 58.338 1.00 14.68 95 ALA A N 1
ATOM 1060 C CA . ALA A 1 69 ? 82.866 56.692 58.782 1.00 14.53 95 ALA A CA 1
ATOM 1061 C C . ALA A 1 69 ? 82.334 58.081 58.469 1.00 14.59 95 ALA A C 1
ATOM 1062 O O . ALA A 1 69 ? 81.193 58.229 58.033 1.00 15.53 95 ALA A O 1
ATOM 1069 N N . ASN A 1 70 ? 83.143 59.103 58.722 1.00 14.11 96 ASN A N 1
ATOM 1070 C CA . ASN A 1 70 ? 82.705 60.463 58.460 1.00 14.38 96 ASN A CA 1
ATOM 1071 C C . ASN A 1 70 ? 82.435 60.663 56.982 1.00 14.77 96 ASN A C 1
ATOM 1072 O O . ASN A 1 70 ? 81.444 61.301 56.610 1.00 15.12 96 ASN A O 1
ATOM 1083 N N . HIS A 1 71 ? 83.331 60.164 56.129 1.00 15.30 97 HIS A N 1
ATOM 1084 C CA . HIS A 1 71 ? 83.142 60.272 54.689 1.00 16.14 97 HIS A CA 1
ATOM 1085 C C . HIS A 1 71 ? 81.793 59.701 54.283 1.00 15.39 97 HIS A C 1
ATOM 1086 O O . HIS A 1 71 ? 81.009 60.361 53.595 1.00 15.13 97 HIS A O 1
ATOM 1100 N N . TYR A 1 72 ? 81.495 58.466 54.702 1.00 14.84 98 TYR A N 1
ATOM 1101 C CA . TYR A 1 72 ? 80.261 57.842 54.238 1.00 14.25 98 TYR A CA 1
ATOM 1102 C C . TYR A 1 72 ? 79.029 58.457 54.879 1.00 13.99 98 TYR A C 1
ATOM 1103 O O . TYR A 1 72 ? 77.984 58.566 54.232 1.00 14.31 98 TYR A O 1
ATOM 1121 N N . ALA A 1 73 ? 79.132 58.890 56.129 1.00 13.79 99 ALA A N 1
ATOM 1122 C CA . ALA A 1 73 ? 78.004 59.566 56.759 1.00 14.28 99 ALA A CA 1
ATOM 1123 C C . ALA A 1 73 ? 77.677 60.855 56.029 1.00 14.12 99 ALA A C 1
ATOM 1124 O O . ALA A 1 73 ? 76.504 61.154 55.800 1.00 13.95 99 ALA A O 1
ATOM 1131 N N . MET A 1 74 ? 78.694 61.613 55.634 1.00 14.24 100 MET A N 1
ATOM 1132 C CA . MET A 1 74 ? 78.467 62.833 54.877 1.00 15.25 100 MET A CA 1
ATOM 1133 C C . MET A 1 74 ? 77.851 62.532 53.522 1.00 14.68 100 MET A C 1
ATOM 1134 O O . MET A 1 74 ? 76.990 63.280 53.058 1.00 15.21 100 MET A O 1
ATOM 1148 N N . LYS A 1 75 ? 78.285 61.454 52.871 1.00 15.14 101 LYS A N 1
ATOM 1149 C CA . LYS A 1 75 ? 77.659 61.093 51.601 1.00 15.20 101 LYS A CA 1
ATOM 1150 C C . LYS A 1 75 ? 76.196 60.715 51.813 1.00 14.37 101 LYS A C 1
ATOM 1151 O O . LYS A 1 75 ? 75.316 61.167 51.075 1.00 14.79 101 LYS A O 1
ATOM 1170 N N . ALA A 1 76 ? 75.898 59.938 52.862 1.00 13.74 102 ALA A N 1
ATOM 1171 C CA . ALA A 1 76 ? 74.509 59.597 53.129 1.00 14.36 102 ALA A CA 1
ATOM 1172 C C . ALA A 1 76 ? 73.679 60.844 53.414 1.00 13.21 102 ALA A C 1
ATOM 1173 O O . ALA A 1 76 ? 72.546 60.966 52.947 1.00 12.92 102 ALA A O 1
ATOM 1180 N N . ASP A 1 77 ? 74.195 61.746 54.250 1.00 13.53 103 ASP A N 1
ATOM 1181 C CA . ASP A 1 77 ? 73.483 62.979 54.595 1.00 13.54 103 ASP A CA 1
ATOM 1182 C C . ASP A 1 77 ? 73.205 63.805 53.352 1.00 14.91 103 ASP A C 1
ATOM 1183 O O . ASP A 1 77 ? 72.091 64.290 53.155 1.00 14.53 103 ASP A O 1
ATOM 1192 N N . SER A 1 78 ? 74.221 63.985 52.514 1.00 14.38 104 SER A N 1
ATOM 1193 C CA . SER A 1 78 ? 74.059 64.839 51.348 1.00 15.12 104 SER A CA 1
ATOM 1194 C C . SER A 1 78 ? 73.128 64.202 50.325 1.00 13.99 104 SER A C 1
ATOM 1195 O O . SER A 1 78 ? 72.383 64.912 49.641 1.00 14.90 104 SER A O 1
ATOM 1203 N N . GLY A 1 79 ? 73.142 62.872 50.232 1.00 13.54 105 GLY A N 1
ATOM 1204 C CA . GLY A 1 79 ? 72.231 62.183 49.351 1.00 14.30 105 GLY A CA 1
ATOM 1205 C C . GLY A 1 79 ? 70.791 62.387 49.770 1.00 14.14 105 GLY A C 1
ATOM 1206 O O . GLY A 1 79 ? 69.919 62.591 48.921 1.00 13.99 105 GLY A O 1
ATOM 1210 N N . LEU A 1 80 ? 70.519 62.346 51.082 1.00 13.69 106 LEU A N 1
ATOM 1211 C CA . LEU A 1 80 ? 69.149 62.582 51.546 1.00 13.38 106 LEU A CA 1
ATOM 1212 C C . LEU A 1 80 ? 68.721 64.016 51.275 1.00 13.37 106 LEU A C 1
ATOM 1213 O O . LEU A 1 80 ? 67.590 64.263 50.856 1.00 13.51 106 LEU A O 1
ATOM 1229 N N . GLU A 1 81 ? 69.637 64.964 51.444 1.00 14.27 107 GLU A N 1
ATOM 1230 C CA . GLU A 1 81 ? 69.327 66.350 51.130 1.00 14.39 107 GLU A CA 1
ATOM 1231 C C . GLU A 1 81 ? 69.019 66.506 49.653 1.00 14.60 107 GLU A C 1
ATOM 1232 O O . GLU A 1 81 ? 68.117 67.267 49.287 1.00 15.70 107 GLU A O 1
ATOM 1244 N N . ALA A 1 82 ? 69.789 65.822 48.785 1.00 14.41 108 ALA A N 1
ATOM 1245 C CA . ALA A 1 82 ? 69.573 65.909 47.337 1.00 14.71 108 ALA A CA 1
ATOM 1246 C C . ALA A 1 82 ? 68.247 65.260 46.943 1.00 14.41 108 ALA A C 1
ATOM 1247 O O . ALA A 1 82 ? 67.536 65.761 46.073 1.00 14.96 108 ALA A O 1
ATOM 1254 N N . LEU A 1 83 ? 67.919 64.132 47.570 1.00 13.86 109 LEU A N 1
ATOM 1255 C CA . LEU A 1 83 ? 66.634 63.501 47.340 1.00 13.59 109 LEU A CA 1
ATOM 1256 C C . LEU A 1 83 ? 65.506 64.453 47.708 1.00 14.01 109 LEU A C 1
ATOM 1257 O O . LEU A 1 83 ? 64.532 64.610 46.947 1.00 14.84 109 LEU A O 1
ATOM 1273 N N A LYS A 1 84 ? 65.629 65.120 48.865 0.64 14.28 110 LYS A N 1
ATOM 1274 N N B LYS A 1 84 ? 65.639 65.119 48.855 0.36 15.02 110 LYS A N 1
ATOM 1275 C CA A LYS A 1 84 ? 64.617 66.061 49.333 0.64 14.71 110 LYS A CA 1
ATOM 1276 C CA B LYS A 1 84 ? 64.631 66.053 49.334 0.36 15.90 110 LYS A CA 1
ATOM 1277 C C A LYS A 1 84 ? 64.491 67.262 48.405 0.64 15.47 110 LYS A C 1
ATOM 1278 C C B LYS A 1 84 ? 64.495 67.252 48.403 0.36 15.96 110 LYS A C 1
ATOM 1279 O O A LYS A 1 84 ? 63.392 67.619 47.990 0.64 15.75 110 LYS A O 1
ATOM 1280 O O B LYS A 1 84 ? 63.398 67.572 47.942 0.36 16.41 110 LYS A O 1
ATOM 1317 N N . GLN A 1 85 ? 65.607 67.934 48.122 1.00 15.06 111 GLN A N 1
ATOM 1318 C CA . GLN A 1 85 ? 65.559 69.241 47.490 1.00 16.34 111 GLN A CA 1
ATOM 1319 C C . GLN A 1 85 ? 65.464 69.167 45.978 1.00 18.27 111 GLN A C 1
ATOM 1320 O O . GLN A 1 85 ? 64.938 70.094 45.357 1.00 22.52 111 GLN A O 1
ATOM 1334 N N . THR A 1 86 ? 66.013 68.128 45.370 1.00 15.54 112 THR A N 1
ATOM 1335 C CA . THR A 1 86 ? 66.247 68.128 43.936 1.00 15.58 112 THR A CA 1
ATOM 1336 C C . THR A 1 86 ? 65.583 66.959 43.237 1.00 14.55 112 THR A C 1
ATOM 1337 O O . THR A 1 86 ? 64.794 67.185 42.295 1.00 15.37 112 THR A O 1
ATOM 1348 N N . LEU A 1 87 ? 65.849 65.716 43.670 1.00 14.11 113 LEU A N 1
ATOM 1349 C CA . LEU A 1 87 ? 65.302 64.569 42.948 1.00 14.23 113 LEU A CA 1
ATOM 1350 C C . LEU A 1 87 ? 63.793 64.463 43.100 1.00 13.65 113 LEU A C 1
ATOM 1351 O O . LEU A 1 87 ? 63.098 64.113 42.137 1.00 14.14 113 LEU A O 1
ATOM 1367 N N A SER A 1 88 ? 63.270 64.736 44.292 0.83 14.57 114 SER A N 1
ATOM 1368 N N B SER A 1 88 ? 63.265 64.740 44.293 0.17 13.68 114 SER A N 1
ATOM 1369 C CA A SER A 1 88 ? 61.831 64.628 44.474 0.83 15.34 114 SER A CA 1
ATOM 1370 C CA B SER A 1 88 ? 61.825 64.630 44.491 0.17 13.54 114 SER A CA 1
ATOM 1371 C C A SER A 1 88 ? 61.078 65.545 43.525 0.83 13.76 114 SER A C 1
ATOM 1372 C C B SER A 1 88 ? 61.072 65.542 43.532 0.17 13.64 114 SER A C 1
ATOM 1373 O O A SER A 1 88 ? 60.116 65.120 42.877 0.83 14.28 114 SER A O 1
ATOM 1374 O O B SER A 1 88 ? 60.110 65.118 42.882 0.17 13.84 114 SER A O 1
ATOM 1389 N N . SER A 1 89 ? 61.493 66.805 43.433 1.00 13.93 115 SER A N 1
ATOM 1390 C CA . SER A 1 89 ? 60.826 67.719 42.520 1.00 14.71 115 SER A CA 1
ATOM 1391 C C . SER A 1 89 ? 61.024 67.295 41.065 1.00 14.26 115 SER A C 1
ATOM 1392 O O . SER A 1 89 ? 60.078 67.306 40.270 1.00 14.62 115 SER A O 1
ATOM 1400 N N . GLN A 1 90 ? 62.235 66.887 40.698 1.00 14.09 116 GLN A N 1
ATOM 1401 C CA . GLN A 1 90 ? 62.462 66.431 39.327 1.00 13.89 116 GLN A CA 1
ATOM 1402 C C . GLN A 1 90 ? 61.490 65.318 38.975 1.00 13.41 116 GLN A C 1
ATOM 1403 O O . GLN A 1 90 ? 60.863 65.335 37.901 1.00 14.46 116 GLN A O 1
ATOM 1417 N N . GLU A 1 91 ? 61.370 64.325 39.848 1.00 13.53 117 GLU A N 1
ATOM 1418 C CA . GLU A 1 91 ? 60.616 63.126 39.508 1.00 14.00 117 GLU A CA 1
ATOM 1419 C C . GLU A 1 91 ? 59.110 63.321 39.628 1.00 13.82 117 GLU A C 1
ATOM 1420 O O . GLU A 1 91 ? 58.346 62.815 38.789 1.00 14.36 117 GLU A O 1
ATOM 1432 N N . VAL A 1 92 ? 58.653 64.107 40.595 1.00 13.68 118 VAL A N 1
ATOM 1433 C CA . VAL A 1 92 ? 57.242 64.450 40.633 1.00 13.60 118 VAL A CA 1
ATOM 1434 C C . VAL A 1 92 ? 56.870 65.245 39.387 1.00 12.23 118 VAL A C 1
ATOM 1435 O O . VAL A 1 92 ? 55.815 65.034 38.793 1.00 13.31 118 VAL A O 1
ATOM 1448 N N . THR A 1 93 ? 57.718 66.201 39.001 1.00 13.73 119 THR A N 1
ATOM 1449 C CA . THR A 1 93 ? 57.422 67.037 37.832 1.00 13.24 119 THR A CA 1
ATOM 1450 C C . THR A 1 93 ? 57.386 66.208 36.552 1.00 13.24 119 THR A C 1
ATOM 1451 O O . THR A 1 93 ? 56.494 66.400 35.721 1.00 13.55 119 THR A O 1
ATOM 1462 N N . ALA A 1 94 ? 58.353 65.306 36.364 1.00 13.41 120 ALA A N 1
ATOM 1463 C CA . ALA A 1 94 ? 58.315 64.438 35.193 1.00 13.21 120 ALA A CA 1
ATOM 1464 C C . ALA A 1 94 ? 57.075 63.536 35.204 1.00 12.51 120 ALA A C 1
ATOM 1465 O O . ALA A 1 94 ? 56.392 63.390 34.180 1.00 13.35 120 ALA A O 1
ATOM 1472 N N . THR A 1 95 ? 56.749 62.949 36.356 1.00 12.54 121 THR A N 1
ATOM 1473 C CA . THR A 1 95 ? 55.571 62.103 36.454 1.00 12.74 121 THR A CA 1
ATOM 1474 C C . THR A 1 95 ? 54.319 62.878 36.074 1.00 12.12 121 THR A C 1
ATOM 1475 O O . THR A 1 95 ? 53.481 62.407 35.299 1.00 12.91 121 THR A O 1
ATOM 1486 N N . ALA A 1 96 ? 54.178 64.086 36.626 1.00 12.46 122 ALA A N 1
ATOM 1487 C CA . ALA A 1 96 ? 52.944 64.844 36.453 1.00 12.73 122 ALA A CA 1
ATOM 1488 C C . ALA A 1 96 ? 52.816 65.361 35.027 1.00 12.54 122 ALA A C 1
ATOM 1489 O O . ALA A 1 96 ? 51.750 65.232 34.409 1.00 12.88 122 ALA A O 1
ATOM 1496 N N . THR A 1 97 ? 53.879 65.969 34.494 1.00 12.53 123 THR A N 1
ATOM 1497 C CA . THR A 1 97 ? 53.815 66.501 33.139 1.00 13.12 123 THR A CA 1
ATOM 1498 C C . THR A 1 97 ? 53.590 65.400 32.104 1.00 12.92 123 THR A C 1
ATOM 1499 O O . THR A 1 97 ? 52.820 65.589 31.152 1.00 13.10 123 THR A O 1
ATOM 1510 N N . ALA A 1 98 ? 54.269 64.264 32.244 1.00 12.58 124 ALA A N 1
ATOM 1511 C CA . ALA A 1 98 ? 54.088 63.179 31.279 1.00 12.58 124 ALA A CA 1
ATOM 1512 C C . ALA A 1 98 ? 52.692 62.594 31.383 1.00 12.14 124 ALA A C 1
ATOM 1513 O O . ALA A 1 98 ? 52.048 62.362 30.358 1.00 13.04 124 ALA A O 1
ATOM 1520 N N . SER A 1 99 ? 52.188 62.406 32.618 1.00 12.40 125 SER A N 1
ATOM 1521 C CA . SER A 1 99 ? 50.886 61.787 32.790 1.00 12.24 125 SER A CA 1
ATOM 1522 C C . SER A 1 99 ? 49.782 62.709 32.320 1.00 12.38 125 SER A C 1
ATOM 1523 O O . SER A 1 99 ? 48.790 62.249 31.754 1.00 12.48 125 SER A O 1
ATOM 1531 N N . TYR A 1 100 ? 49.935 64.007 32.575 1.00 12.28 126 TYR A N 1
ATOM 1532 C CA . TYR A 1 100 ? 48.955 64.994 32.134 1.00 12.51 126 TYR A CA 1
ATOM 1533 C C . TYR A 1 100 ? 48.885 65.026 30.616 1.00 12.13 126 TYR A C 1
ATOM 1534 O O . TYR A 1 100 ? 47.798 64.971 30.032 1.00 12.38 126 TYR A O 1
ATOM 1552 N N . LEU A 1 101 ? 50.035 65.165 29.963 1.00 12.44 127 LEU A N 1
ATOM 1553 C CA . LEU A 1 101 ? 50.036 65.168 28.514 1.00 13.15 127 LEU A CA 1
ATOM 1554 C C . LEU A 1 101 ? 49.461 63.868 27.976 1.00 12.42 127 LEU A C 1
ATOM 1555 O O . LEU A 1 101 ? 48.721 63.873 26.987 1.00 12.86 127 LEU A O 1
ATOM 1571 N N . LYS A 1 102 ? 49.826 62.733 28.574 1.00 12.82 128 LYS A N 1
ATOM 1572 C CA . LYS A 1 102 ? 49.271 61.458 28.146 1.00 12.86 128 LYS A CA 1
ATOM 1573 C C . LYS A 1 102 ? 47.749 61.451 28.245 1.00 12.35 128 LYS A C 1
ATOM 1574 O O . LYS A 1 102 ? 47.071 60.927 27.361 1.00 12.77 128 LYS A O 1
ATOM 1593 N N . GLY A 1 103 ? 47.189 62.031 29.300 1.00 12.32 129 GLY A N 1
ATOM 1594 C CA . GLY A 1 103 ? 45.746 62.115 29.409 1.00 12.55 129 GLY A CA 1
ATOM 1595 C C . GLY A 1 103 ? 45.129 62.979 28.320 1.00 11.23 129 GLY A C 1
ATOM 1596 O O . GLY A 1 103 ? 44.072 62.651 27.783 1.00 12.95 129 GLY A O 1
ATOM 1600 N N . ARG A 1 104 ? 45.772 64.108 27.989 1.00 12.26 130 ARG A N 1
ATOM 1601 C CA . ARG A 1 104 ? 45.288 64.945 26.890 1.00 11.95 130 ARG A CA 1
ATOM 1602 C C . ARG A 1 104 ? 45.281 64.164 25.578 1.00 12.48 130 ARG A C 1
ATOM 1603 O O . ARG A 1 104 ? 44.300 64.184 24.834 1.00 13.75 130 ARG A O 1
ATOM 1624 N N . ILE A 1 105 ? 46.378 63.464 25.292 1.00 12.40 131 ILE A N 1
ATOM 1625 C CA . ILE A 1 105 ? 46.475 62.687 24.064 1.00 12.71 131 ILE A CA 1
ATOM 1626 C C . ILE A 1 105 ? 45.426 61.587 24.060 1.00 12.66 131 ILE A C 1
ATOM 1627 O O . ILE A 1 105 ? 44.713 61.389 23.074 1.00 14.40 131 ILE A O 1
ATOM 1643 N N . ASP A 1 106 ? 45.331 60.843 25.151 1.00 12.63 132 ASP A N 1
ATOM 1644 C CA . ASP A 1 106 ? 44.503 59.656 25.182 1.00 12.67 132 ASP A CA 1
ATOM 1645 C C . ASP A 1 106 ? 43.028 60.013 25.084 1.00 13.13 132 ASP A C 1
ATOM 1646 O O . ASP A 1 106 ? 42.254 59.272 24.479 1.00 13.03 132 ASP A O 1
ATOM 1655 N N . GLU A 1 107 ? 42.607 61.139 25.666 1.00 13.04 133 GLU A N 1
ATOM 1656 C CA . GLU A 1 107 ? 41.207 61.532 25.532 1.00 13.26 133 GLU A CA 1
ATOM 1657 C C . GLU A 1 107 ? 40.885 61.857 24.079 1.00 12.53 133 GLU A C 1
ATOM 1658 O O . GLU A 1 107 ? 39.810 61.497 23.589 1.00 13.96 133 GLU A O 1
ATOM 1670 N N . TYR A 1 108 ? 41.803 62.526 23.385 1.00 12.55 134 TYR A N 1
ATOM 1671 C CA . TYR A 1 108 ? 41.608 62.797 21.971 1.00 13.02 134 TYR A CA 1
ATOM 1672 C C . TYR A 1 108 ? 41.575 61.515 21.156 1.00 12.29 134 TYR A C 1
ATOM 1673 O O . TYR A 1 108 ? 40.662 61.306 20.351 1.00 13.55 134 TYR A O 1
ATOM 1691 N N . LEU A 1 109 ? 42.562 60.631 21.340 1.00 13.00 135 LEU A N 1
ATOM 1692 C CA . LEU A 1 109 ? 42.591 59.369 20.597 1.00 13.69 135 LEU A CA 1
ATOM 1693 C C . LEU A 1 109 ? 41.347 58.541 20.871 1.00 13.06 135 LEU A C 1
ATOM 1694 O O . LEU A 1 109 ? 40.791 57.922 19.953 1.00 13.80 135 LEU A O 1
ATOM 1710 N N A ASN A 1 110 ? 40.868 58.536 22.118 0.72 13.43 136 ASN A N 1
ATOM 1711 N N B ASN A 1 110 ? 40.903 58.510 22.133 0.28 14.0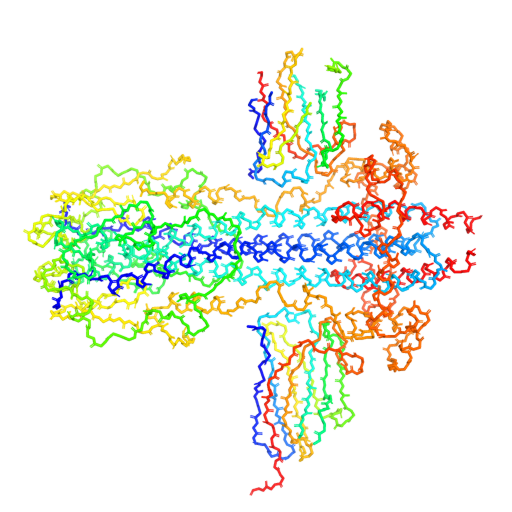4 136 ASN A N 1
ATOM 1712 C CA A ASN A 1 110 ? 39.727 57.703 22.437 0.72 13.69 136 ASN A CA 1
ATOM 1713 C CA B ASN A 1 110 ? 39.720 57.746 22.505 0.28 14.69 136 ASN A CA 1
ATOM 1714 C C A ASN A 1 110 ? 38.454 58.280 21.841 0.72 13.93 136 ASN A C 1
ATOM 1715 C C B ASN A 1 110 ? 38.488 58.281 21.791 0.28 14.21 136 ASN A C 1
ATOM 1716 O O A ASN A 1 110 ? 37.509 57.525 21.573 0.72 14.53 136 ASN A O 1
ATOM 1717 O O B ASN A 1 110 ? 37.611 57.509 21.381 0.28 14.11 136 ASN A O 1
ATOM 1738 N N . LEU A 1 111 ? 38.406 59.604 21.636 1.00 13.92 137 LEU A N 1
ATOM 1739 C CA . LEU A 1 111 ? 37.275 60.210 20.936 1.00 13.68 137 LEU A CA 1
ATOM 1740 C C . LEU A 1 111 ? 37.284 59.807 19.466 1.00 14.31 137 LEU A C 1
ATOM 1741 O O . LEU A 1 111 ? 36.259 59.388 18.929 1.00 15.45 137 LEU A O 1
ATOM 1757 N N . LEU A 1 112 ? 38.452 59.876 18.813 1.00 13.61 138 LEU A N 1
ATOM 1758 C CA . LEU A 1 112 ? 38.540 59.430 17.420 1.00 14.24 138 LEU A CA 1
ATOM 1759 C C . LEU A 1 112 ? 38.116 57.974 17.289 1.00 13.96 138 LEU A C 1
ATOM 1760 O O . LEU A 1 112 ? 37.340 57.623 16.387 1.00 15.03 138 LEU A O 1
ATOM 1776 N N . LEU A 1 113 ? 38.597 57.135 18.197 1.00 14.26 139 LEU A N 1
ATOM 1777 C CA . LEU A 1 113 ? 38.350 55.703 18.139 1.00 13.79 139 LEU A CA 1
ATOM 1778 C C . LEU A 1 113 ? 36.860 55.385 18.149 1.00 14.80 139 LEU A C 1
ATOM 1779 O O . LEU A 1 113 ? 36.410 54.433 17.500 1.00 16.21 139 LEU A O 1
ATOM 1795 N N . GLN A 1 114 ? 36.088 56.132 18.940 1.00 14.74 140 GLN A N 1
ATOM 1796 C CA . GLN A 1 114 ? 34.671 55.841 19.106 1.00 15.38 140 GLN A CA 1
ATOM 1797 C C . GLN A 1 114 ? 33.805 56.529 18.068 1.00 15.81 140 GLN A C 1
ATOM 1798 O O . GLN A 1 114 ? 32.636 56.151 17.911 1.00 16.15 140 GLN A O 1
ATOM 1812 N N . THR A 1 115 ? 34.324 57.560 17.407 1.00 15.96 141 THR A N 1
ATOM 1813 C CA . THR A 1 115 ? 33.501 58.371 16.513 1.00 16.22 141 THR A CA 1
ATOM 1814 C C . THR A 1 115 ? 33.556 57.776 15.114 1.00 16.21 141 THR A C 1
ATOM 1815 O O . THR A 1 115 ? 34.336 58.185 14.249 1.00 17.09 141 THR A O 1
ATOM 1826 N N . LYS A 1 116 ? 32.736 56.743 14.926 1.00 17.43 142 LYS A N 1
ATOM 1827 C CA . LYS A 1 116 ? 32.687 55.992 13.690 1.00 18.08 142 LYS A CA 1
ATOM 1828 C C . LYS A 1 116 ? 31.252 55.612 13.405 1.00 17.88 142 LYS A C 1
ATOM 1829 O O . LYS A 1 116 ? 30.425 55.513 14.320 1.00 18.50 142 LYS A O 1
ATOM 1848 N N . GLU A 1 117 ? 30.973 55.385 12.115 1.00 18.61 143 GLU A N 1
ATOM 1849 C CA A GLU A 1 117 ? 29.654 54.972 11.651 0.49 19.96 143 GLU A CA 1
ATOM 1850 C CA B GLU A 1 117 ? 29.652 54.972 11.659 0.51 20.32 143 GLU A CA 1
ATOM 1851 C C . GLU A 1 117 ? 29.589 53.530 11.181 1.00 20.83 143 GLU A C 1
ATOM 1852 O O . GLU A 1 117 ? 28.489 52.960 11.129 1.00 22.68 143 GLU A O 1
ATOM 1873 N N . SER A 1 118 ? 30.715 52.938 10.818 1.00 20.71 144 SER A N 1
ATOM 1874 C CA . SER A 1 118 ? 30.711 51.583 10.293 1.00 19.97 144 SER A CA 1
ATOM 1875 C C . SER A 1 118 ? 32.142 51.058 10.338 1.00 20.44 144 SER A C 1
ATOM 1876 O O . SER A 1 118 ? 33.075 51.765 10.733 1.00 20.53 144 SER A O 1
ATOM 1884 N N . GLY A 1 119 ? 32.316 49.829 9.850 1.00 21.68 145 GLY A N 1
ATOM 1885 C CA . GLY A 1 119 ? 33.639 49.234 9.718 1.00 22.22 145 GLY A CA 1
ATOM 1886 C C . GLY A 1 119 ? 34.526 49.865 8.664 1.00 21.56 145 GLY A C 1
ATOM 1887 O O . GLY A 1 119 ? 35.722 49.551 8.607 1.00 21.47 145 GLY A O 1
ATOM 1891 N N . THR A 1 120 ? 33.993 50.751 7.851 1.00 21.43 146 THR A N 1
ATOM 1892 C CA . THR A 1 120 ? 34.787 51.372 6.804 1.00 21.08 146 THR A CA 1
ATOM 1893 C C . THR A 1 120 ? 34.717 52.888 6.808 1.00 20.84 146 THR A C 1
ATOM 1894 O O . THR A 1 120 ? 35.321 53.507 5.931 1.00 21.83 146 THR A O 1
ATOM 1905 N N . SER A 1 121 ? 34.006 53.507 7.754 1.00 19.33 147 SER A N 1
ATOM 1906 C CA . SER A 1 121 ? 33.814 54.956 7.762 1.00 17.96 147 SER A CA 1
ATOM 1907 C C . SER A 1 121 ? 33.800 55.452 9.202 1.00 18.29 147 SER A C 1
ATOM 1908 O O . SER A 1 121 ? 32.871 55.150 9.973 1.00 18.83 147 SER A O 1
ATOM 1916 N N . GLY A 1 122 ? 34.826 56.214 9.551 1.00 18.54 148 GLY A N 1
ATOM 1917 C CA . GLY A 1 122 ? 34.896 56.823 10.865 1.00 17.45 148 GLY A CA 1
ATOM 1918 C C . GLY A 1 122 ? 36.116 57.707 10.967 1.00 15.98 148 GLY A C 1
ATOM 1919 O O . GLY A 1 122 ? 36.867 57.882 10.002 1.00 17.36 148 GLY A O 1
ATOM 1923 N N . CYS A 1 123 ? 36.335 58.228 12.169 1.00 15.80 149 CYS A N 1
ATOM 1924 C CA . CYS A 1 123 ? 37.402 59.185 12.403 1.00 15.83 149 CYS A CA 1
ATOM 1925 C C . CYS A 1 123 ? 38.782 58.562 12.558 1.00 15.28 149 CYS A C 1
ATOM 1926 O O . CYS A 1 123 ? 39.780 59.280 12.409 1.00 15.82 149 CYS A O 1
ATOM 1933 N N . MET A 1 124 ? 38.866 57.273 12.845 1.00 14.55 150 MET A N 1
ATOM 1934 C CA . MET A 1 124 ? 40.151 56.621 13.098 1.00 15.67 150 MET A CA 1
ATOM 1935 C C . MET A 1 124 ? 40.272 55.438 12.146 1.00 15.08 150 MET A C 1
ATOM 1936 O O . MET A 1 124 ? 39.671 54.381 12.351 1.00 16.36 150 MET A O 1
ATOM 1950 N N . MET A 1 125 ? 41.060 55.641 11.101 1.00 14.45 151 MET A N 1
ATOM 1951 C CA . MET A 1 125 ? 41.216 54.699 10.008 1.00 14.97 151 MET A CA 1
ATOM 1952 C C . MET A 1 125 ? 42.592 54.043 10.036 1.00 15.66 151 MET A C 1
ATOM 1953 O O . MET A 1 125 ? 43.540 54.555 10.637 1.00 15.48 151 MET A O 1
ATOM 1967 N N . ASP A 1 126 ? 42.680 52.897 9.370 1.00 15.58 152 ASP A N 1
ATOM 1968 C CA . ASP A 1 126 ? 43.929 52.173 9.190 1.00 16.20 152 ASP A CA 1
ATOM 1969 C C . ASP A 1 126 ? 44.871 52.923 8.238 1.00 16.60 152 ASP A C 1
ATOM 1970 O O . ASP A 1 126 ? 44.623 54.052 7.805 1.00 17.02 152 ASP A O 1
ATOM 1979 N N . THR A 1 127 ? 45.981 52.275 7.905 1.00 16.67 153 THR A N 1
ATOM 1980 C CA . THR A 1 127 ? 47.019 52.935 7.122 1.00 17.30 153 THR A CA 1
ATOM 1981 C C . THR A 1 127 ? 46.529 53.288 5.732 1.00 16.96 153 THR A C 1
ATOM 1982 O O . THR A 1 127 ? 46.813 54.384 5.238 1.00 17.89 153 THR A O 1
ATOM 1993 N N . SER A 1 128 ? 45.789 52.384 5.106 1.00 17.02 154 SER A N 1
ATOM 1994 C CA . SER A 1 128 ? 45.312 52.540 3.741 1.00 17.57 154 SER A CA 1
ATOM 1995 C C . SER A 1 128 ? 44.014 53.316 3.622 1.00 18.26 154 SER A C 1
ATOM 1996 O O . SER A 1 128 ? 43.603 53.606 2.491 1.00 21.77 154 SER A O 1
ATOM 2004 N N . GLY A 1 129 ? 43.344 53.626 4.726 1.00 17.41 155 GLY A N 1
ATOM 2005 C CA . GLY A 1 129 ? 42.014 54.186 4.637 1.00 17.84 155 GLY A CA 1
ATOM 2006 C C . GLY A 1 129 ? 40.936 53.202 4.255 1.00 17.71 155 GLY A C 1
ATOM 2007 O O . GLY A 1 129 ? 39.941 53.598 3.653 1.00 20.01 155 GLY A O 1
ATOM 2011 N N . THR A 1 130 ? 41.102 51.926 4.597 1.00 18.43 156 THR A N 1
ATOM 2012 C CA . THR A 1 130 ? 40.119 50.903 4.257 1.00 19.30 156 THR A CA 1
ATOM 2013 C C . THR A 1 130 ? 39.131 50.645 5.388 1.00 19.05 156 THR A C 1
ATOM 2014 O O . THR A 1 130 ? 37.917 50.776 5.209 1.00 20.14 156 THR A O 1
ATOM 2025 N N . ASN A 1 131 ? 39.644 50.303 6.569 1.00 18.74 157 ASN A N 1
ATOM 2026 C CA . ASN A 1 131 ? 38.821 49.953 7.716 1.00 19.50 157 ASN A CA 1
ATOM 2027 C C . ASN A 1 131 ? 38.994 50.974 8.834 1.00 17.85 157 ASN A C 1
ATOM 2028 O O . ASN A 1 131 ? 40.083 51.523 9.025 1.00 17.53 157 ASN A O 1
ATOM 2039 N N . THR A 1 132 ? 37.921 51.217 9.579 1.00 17.82 158 THR A N 1
ATOM 2040 C CA . THR A 1 132 ? 38.065 51.825 10.892 1.00 18.13 158 THR A CA 1
ATOM 2041 C C . THR A 1 132 ? 38.767 50.838 11.804 1.00 17.80 158 THR A C 1
ATOM 2042 O O . THR A 1 132 ? 38.659 49.616 11.644 1.00 20.57 158 THR A O 1
ATOM 2053 N N . VAL A 1 133 ? 39.517 51.368 12.745 1.00 16.91 159 VAL A N 1
ATOM 2054 C CA . VAL A 1 133 ? 40.286 50.536 13.660 1.00 17.54 159 VAL A CA 1
ATOM 2055 C C . VAL A 1 133 ? 39.507 50.277 14.947 1.00 18.43 159 VAL A C 1
ATOM 2056 O O . VAL A 1 133 ? 38.607 51.019 15.334 1.00 20.46 159 VAL A O 1
ATOM 2069 N N . THR A 1 134 ? 39.872 49.204 15.634 1.00 19.47 160 THR A N 1
ATOM 2070 C CA . THR A 1 134 ? 39.276 48.878 16.920 1.00 21.18 160 THR A CA 1
ATOM 2071 C C . THR A 1 134 ? 40.361 48.579 17.942 1.00 20.08 160 THR A C 1
ATOM 2072 O O . THR A 1 134 ? 41.501 48.227 17.614 1.00 19.56 160 THR A O 1
ATOM 2083 N N A LYS A 1 135 ? 39.976 48.750 19.196 0.65 18.86 161 LYS A N 1
ATOM 2084 N N B LYS A 1 135 ? 39.982 48.728 19.205 0.35 20.37 161 LYS A N 1
ATOM 2085 C CA A LYS A 1 135 ? 40.842 48.427 20.319 0.65 19.94 161 LYS A CA 1
ATOM 2086 C CA B LYS A 1 135 ? 40.879 48.445 20.314 0.35 21.59 161 LYS A CA 1
ATOM 2087 C C A LYS A 1 135 ? 40.921 46.915 20.440 0.65 21.45 161 LYS A C 1
ATOM 2088 C C B LYS A 1 135 ? 40.925 46.942 20.546 0.35 21.80 161 LYS A C 1
ATOM 2089 O O A LYS A 1 135 ? 39.902 46.229 20.341 0.65 24.00 161 LYS A O 1
ATOM 2090 O O B LYS A 1 135 ? 39.884 46.298 20.694 0.35 23.76 161 LYS A O 1
ATOM 2127 N N . ALA A 1 136 ? 42.136 46.393 20.590 1.00 20.52 162 ALA A N 1
ATOM 2128 C CA . ALA A 1 136 ? 42.361 44.956 20.654 1.00 23.99 162 ALA A CA 1
ATOM 2129 C C . ALA A 1 136 ? 43.531 44.749 21.592 1.00 23.06 162 ALA A C 1
ATOM 2130 O O . ALA A 1 136 ? 44.675 45.061 21.237 1.00 22.75 162 ALA A O 1
ATOM 2137 N N . GLY A 1 137 ? 43.230 44.208 22.760 1.00 26.53 163 GLY A N 1
ATOM 2138 C CA . GLY A 1 137 ? 44.173 44.188 23.850 1.00 28.28 163 GLY A CA 1
ATOM 2139 C C . GLY A 1 137 ? 44.659 45.586 24.111 1.00 27.15 163 GLY A C 1
ATOM 2140 O O . GLY A 1 137 ? 43.882 46.551 24.231 1.00 28.62 163 GLY A O 1
ATOM 2144 N N . GLY A 1 138 ? 45.964 45.697 24.151 1.00 25.13 164 GLY A N 1
ATOM 2145 C CA . GLY A 1 138 ? 46.623 46.938 24.408 1.00 22.38 164 GLY A CA 1
ATOM 2146 C C . GLY A 1 138 ? 46.997 47.644 23.132 1.00 19.92 164 GLY A C 1
ATOM 2147 O O . GLY A 1 138 ? 47.895 48.480 23.159 1.00 19.92 164 GLY A O 1
ATOM 2151 N N . THR A 1 139 ? 46.318 47.344 22.014 1.00 19.62 165 THR A N 1
ATOM 2152 C CA . THR A 1 139 ? 46.606 48.005 20.742 1.00 18.98 165 THR A CA 1
ATOM 2153 C C . THR A 1 139 ? 45.344 48.617 20.161 1.00 18.93 165 THR A C 1
ATOM 2154 O O . THR A 1 139 ? 44.223 48.304 20.565 1.00 20.52 165 THR A O 1
ATOM 2165 N N . ILE A 1 140 ? 45.538 49.517 19.206 1.00 17.83 166 ILE A N 1
ATOM 2166 C CA . ILE A 1 140 ? 44.483 49.999 18.324 1.00 17.38 166 ILE A CA 1
ATOM 2167 C C . ILE A 1 140 ? 44.913 49.630 16.921 1.00 16.87 166 ILE A C 1
ATOM 2168 O O . ILE A 1 140 ? 45.961 50.087 16.445 1.00 16.04 166 ILE A O 1
ATOM 2184 N N . GLY A 1 141 ? 44.143 48.764 16.270 1.00 17.62 167 GLY A N 1
ATOM 2185 C CA . GLY A 1 141 ? 44.549 48.308 14.952 1.00 18.99 167 GLY A CA 1
ATOM 2186 C C . GLY A 1 141 ? 45.928 47.691 14.923 1.00 18.63 167 GLY A C 1
ATOM 2187 O O . GLY A 1 141 ? 46.612 47.779 13.906 1.00 18.09 167 GLY A O 1
ATOM 2191 N N . GLY A 1 142 ? 46.363 47.074 16.026 1.00 18.97 168 GLY A N 1
ATOM 2192 C CA . GLY A 1 142 ? 47.684 46.484 16.117 1.00 18.88 168 GLY A CA 1
ATOM 2193 C C . GLY A 1 142 ? 48.772 47.417 16.613 1.00 17.19 168 GLY A C 1
ATOM 2194 O O . GLY A 1 142 ? 49.849 46.940 16.978 1.00 19.09 168 GLY A O 1
ATOM 2198 N N . VAL A 1 143 ? 48.546 48.732 16.587 1.00 16.43 169 VAL A N 1
ATOM 2199 C CA . VAL A 1 143 ? 49.512 49.700 17.092 1.00 16.63 169 VAL A CA 1
ATOM 2200 C C . VAL A 1 143 ? 49.444 49.682 18.615 1.00 16.33 169 VAL A C 1
ATOM 2201 O O . VAL A 1 143 ? 48.367 49.929 19.163 1.00 16.29 169 VAL A O 1
ATOM 2214 N N . PRO A 1 144 ? 50.553 49.432 19.341 1.00 15.91 170 PRO A N 1
ATOM 2215 C CA . PRO A 1 144 ? 50.506 49.555 20.809 1.00 16.70 170 PRO A CA 1
ATOM 2216 C C . PRO A 1 144 ? 49.938 50.915 21.192 1.00 16.74 170 PRO A C 1
ATOM 2217 O O . PRO A 1 144 ? 50.451 51.962 20.779 1.00 16.47 170 PRO A O 1
ATOM 2228 N N . CYS A 1 145 ? 48.759 50.935 21.837 1.00 17.18 171 CYS A N 1
ATOM 2229 C CA . CYS A 1 145 ? 48.051 52.165 22.211 1.00 16.16 171 CYS A CA 1
ATOM 2230 C C . CYS A 1 145 ? 47.013 51.730 23.241 1.00 16.82 171 CYS A C 1
ATOM 2231 O O . CYS A 1 145 ? 45.867 51.461 22.881 1.00 19.22 171 CYS A O 1
ATOM 2238 N N . LYS A 1 146 ? 47.392 51.654 24.515 1.00 16.61 172 LYS A N 1
ATOM 2239 C CA . LYS A 1 146 ? 46.468 51.161 25.531 1.00 17.93 172 LYS A CA 1
ATOM 2240 C C . LYS A 1 146 ? 45.399 52.184 25.887 1.00 16.07 172 LYS A C 1
ATOM 2241 O O . LYS A 1 146 ? 44.323 51.804 26.358 1.00 17.13 172 LYS A O 1
ATOM 2260 N N . LEU A 1 147 ? 45.694 53.464 25.730 1.00 15.21 173 LEU A N 1
ATOM 2261 C CA . LEU A 1 147 ? 44.823 54.556 26.176 1.00 16.31 173 LEU A CA 1
ATOM 2262 C C . LEU A 1 147 ? 44.477 54.449 27.654 1.00 17.08 173 LEU A C 1
ATOM 2263 O O . LEU A 1 147 ? 43.343 54.725 28.060 1.00 17.97 173 LEU A O 1
ATOM 2279 N N . GLN A 1 148 ? 45.445 53.998 28.439 1.00 16.23 174 GLN A N 1
ATOM 2280 C CA . GLN A 1 148 ? 45.317 53.844 29.879 1.00 16.45 174 GLN A CA 1
ATOM 2281 C C . GLN A 1 148 ? 46.667 54.152 30.481 1.00 15.89 174 GLN A C 1
ATOM 2282 O O . GLN A 1 148 ? 47.695 53.975 29.825 1.00 17.80 174 GLN A O 1
ATOM 2296 N N . LEU A 1 149 ? 46.661 54.588 31.741 1.00 15.70 175 LEU A N 1
ATOM 2297 C CA . LEU A 1 149 ? 47.859 54.663 32.552 1.00 15.73 175 LEU A CA 1
ATOM 2298 C C . LEU A 1 149 ? 48.031 53.291 33.190 1.00 16.11 175 LEU A C 1
ATOM 2299 O O . LEU A 1 149 ? 47.168 52.854 33.958 1.00 17.67 175 LEU A O 1
ATOM 2315 N N A SER A 1 150 ? 49.150 52.632 32.900 0.59 15.85 176 SER A N 1
ATOM 2316 N N B SER A 1 150 ? 49.138 52.611 32.878 0.41 16.80 176 SER A N 1
ATOM 2317 C CA A SER A 1 150 ? 49.361 51.278 33.376 0.59 17.48 176 SER A CA 1
ATOM 2318 C CA B SER A 1 150 ? 49.310 51.249 33.358 0.41 18.60 176 SER A CA 1
ATOM 2319 C C A SER A 1 150 ? 49.767 51.271 34.834 0.59 18.77 176 SER A C 1
ATOM 2320 C C B SER A 1 150 ? 49.844 51.229 34.785 0.41 19.04 176 SER A C 1
ATOM 2321 O O A SER A 1 150 ? 50.223 52.285 35.362 0.59 18.16 176 SER A O 1
ATOM 2322 O O B SER A 1 150 ? 50.427 52.207 35.255 0.41 18.07 176 SER A O 1
ATOM 2337 N N . PRO A 1 151 ? 49.613 50.132 35.506 1.00 20.16 177 PRO A N 1
ATOM 2338 C CA . PRO A 1 151 ? 50.144 50.016 36.867 1.00 20.42 177 PRO A CA 1
ATOM 2339 C C . PRO A 1 151 ? 51.625 50.358 36.912 1.00 19.50 177 PRO A C 1
ATOM 2340 O O . PRO A 1 151 ? 52.401 50.018 36.017 1.00 20.63 177 PRO A O 1
ATOM 2351 N N . ILE A 1 152 ? 52.025 51.017 37.984 1.00 19.57 178 ILE A N 1
ATOM 2352 C CA . ILE A 1 152 ? 53.371 51.560 38.102 1.00 20.91 178 ILE A CA 1
ATOM 2353 C C . ILE A 1 152 ? 54.250 50.584 38.862 1.00 22.88 178 ILE A C 1
ATOM 2354 O O . ILE A 1 152 ? 53.969 50.239 40.015 1.00 28.72 178 ILE A O 1
ATOM 2370 N N . GLN A 1 153 ? 55.272 50.097 38.193 1.00 22.24 179 GLN A N 1
ATOM 2371 C CA . GLN A 1 153 ? 56.370 49.369 38.808 1.00 23.31 179 GLN A CA 1
ATOM 2372 C C . GLN A 1 153 ? 57.639 50.049 38.330 1.00 21.03 179 GLN A C 1
ATOM 2373 O O . GLN A 1 153 ? 57.628 50.740 37.309 1.00 21.89 179 GLN A O 1
ATOM 2387 N N . PRO A 1 154 ? 58.748 49.888 39.038 1.00 20.32 180 PRO A N 1
ATOM 2388 C CA . PRO A 1 154 ? 59.965 50.624 38.647 1.00 20.45 180 PRO A CA 1
ATOM 2389 C C . PRO A 1 154 ? 60.541 50.111 37.332 1.00 21.22 180 PRO A C 1
ATOM 2390 O O . PRO A 1 154 ? 60.688 48.912 37.137 1.00 25.22 180 PRO A O 1
ATOM 2401 N N . LYS A 1 155 ? 60.878 51.037 36.438 1.00 19.34 181 LYS A N 1
ATOM 2402 C CA . LYS A 1 155 ? 61.437 50.722 35.126 1.00 21.13 181 LYS A CA 1
ATOM 2403 C C . LYS A 1 155 ? 62.086 51.992 34.598 1.00 19.16 181 LYS A C 1
ATOM 2404 O O . LYS A 1 155 ? 61.546 53.066 34.782 1.00 19.70 181 LYS A O 1
ATOM 2423 N N . ARG A 1 156 ? 63.204 51.876 33.918 1.00 20.30 182 ARG A N 1
ATOM 2424 C CA . ARG A 1 156 ? 63.762 53.044 33.231 1.00 21.50 182 ARG A CA 1
ATOM 2425 C C . ARG A 1 156 ? 62.993 53.312 31.939 1.00 20.70 182 ARG A C 1
ATOM 2426 O O . ARG A 1 156 ? 62.846 52.406 31.111 1.00 23.37 182 ARG A O 1
ATOM 2447 N N . PRO A 1 157 ? 62.523 54.535 31.713 1.00 19.28 183 PRO A N 1
ATOM 2448 C CA . PRO A 1 157 ? 61.709 54.800 30.516 1.00 18.47 183 PRO A CA 1
ATOM 2449 C C . PRO A 1 157 ? 62.554 54.824 29.259 1.00 19.16 183 PRO A C 1
ATOM 2450 O O . PRO A 1 157 ? 63.705 55.253 29.268 1.00 20.48 183 PRO A O 1
ATOM 2461 N N . ALA A 1 158 ? 61.937 54.427 28.148 1.00 18.52 184 ALA A N 1
ATOM 2462 C CA . ALA A 1 158 ? 62.532 54.645 26.847 1.00 19.09 184 ALA A CA 1
ATOM 2463 C C . ALA A 1 158 ? 62.543 56.143 26.518 1.00 18.21 184 ALA A C 1
ATOM 2464 O O . ALA A 1 158 ? 61.755 56.917 27.057 1.00 18.01 184 ALA A O 1
ATOM 2471 N N . ALA A 1 159 ? 63.450 56.552 25.607 1.00 19.45 185 ALA A N 1
ATOM 2472 C CA . ALA A 1 159 ? 63.499 57.918 25.093 1.00 19.77 185 ALA A CA 1
ATOM 2473 C C . ALA A 1 159 ? 63.480 57.931 23.566 1.00 20.09 185 ALA A C 1
ATOM 2474 O O . ALA A 1 159 ? 64.054 58.814 22.926 1.00 24.85 185 ALA A O 1
ATOM 2481 N N . THR A 1 160 ? 62.782 56.964 22.983 1.00 16.88 186 THR A N 1
ATOM 2482 C CA . THR A 1 160 ? 62.702 56.829 21.532 1.00 16.63 186 THR A CA 1
ATOM 2483 C C . THR A 1 160 ? 61.825 57.901 20.914 1.00 16.64 186 THR A C 1
ATOM 2484 O O . THR A 1 160 ? 62.179 58.489 19.882 1.00 17.59 186 THR A O 1
ATOM 2495 N N . TYR A 1 161 ? 60.632 58.103 21.474 1.00 16.41 187 TYR A N 1
ATOM 2496 C CA . TYR A 1 161 ? 59.658 59.035 20.910 1.00 16.33 187 TYR A CA 1
ATOM 2497 C C . TYR A 1 161 ? 59.632 60.387 21.600 1.00 17.47 187 TYR A C 1
ATOM 2498 O O . TYR A 1 161 ? 59.176 61.357 20.997 1.00 20.93 187 TYR A O 1
ATOM 2516 N N . LEU A 1 162 ? 60.167 60.486 22.811 1.00 16.67 188 LEU A N 1
ATOM 2517 C CA . LEU A 1 162 ? 60.382 61.769 23.462 1.00 15.63 188 LEU A CA 1
ATOM 2518 C C . LEU A 1 162 ? 61.804 61.733 23.981 1.00 15.49 188 LEU A C 1
ATOM 2519 O O . LEU A 1 162 ? 62.104 61.069 24.981 1.00 16.52 188 LEU A O 1
ATOM 2535 N N . GLY A 1 163 ? 62.662 62.482 23.314 1.00 17.93 189 GLY A N 1
ATOM 2536 C CA . GLY A 1 163 ? 64.061 62.529 23.640 1.00 19.48 189 GLY A CA 1
ATOM 2537 C C . GLY A 1 163 ? 64.578 63.927 23.903 1.00 19.16 189 GLY A C 1
ATOM 2538 O O . GLY A 1 163 ? 63.806 64.852 24.137 1.00 19.33 189 GLY A O 1
ATOM 2542 N N . LYS A 1 164 ? 65.906 64.080 23.854 1.00 21.77 190 LYS A N 1
ATOM 2543 C CA . LYS A 1 164 ? 66.532 65.358 24.178 1.00 24.59 190 LYS A CA 1
ATOM 2544 C C . LYS A 1 164 ? 66.041 66.482 23.276 1.00 23.10 190 LYS A C 1
ATOM 2545 O O . LYS A 1 164 ? 65.920 67.625 23.721 1.00 24.43 190 LYS A O 1
ATOM 2549 N N . ALA A 1 165 ? 65.792 66.202 22.002 1.00 23.32 191 ALA A N 1
ATOM 2550 C CA . ALA A 1 165 ? 65.451 67.287 21.086 1.00 23.94 191 ALA A CA 1
ATOM 2551 C C . ALA A 1 165 ? 63.966 67.570 21.031 1.00 22.43 191 ALA A C 1
ATOM 2552 O O . ALA A 1 165 ? 63.573 68.678 20.643 1.00 23.39 191 ALA A O 1
ATOM 2559 N N . GLY A 1 166 ? 63.146 66.612 21.376 1.00 20.71 192 GLY A N 1
ATOM 2560 C CA . GLY A 1 166 ? 61.699 66.757 21.222 1.00 20.10 192 GLY A CA 1
ATOM 2561 C C . GLY A 1 166 ? 61.042 65.415 20.912 1.00 19.14 192 GLY A C 1
ATOM 2562 O O . GLY A 1 166 ? 61.529 64.357 21.314 1.00 18.60 192 GLY A O 1
ATOM 2566 N N . TYR A 1 167 ? 59.935 65.498 20.193 1.00 19.42 193 TYR A N 1
ATOM 2567 C CA . TYR A 1 167 ? 59.102 64.340 19.844 1.00 19.77 193 TYR A CA 1
ATOM 2568 C C . TYR A 1 167 ? 59.462 63.962 18.399 1.00 20.39 193 TYR A C 1
ATOM 2569 O O . TYR A 1 167 ? 58.985 64.592 17.452 1.00 20.81 193 TYR A O 1
ATOM 2587 N N A VAL A 1 168 ? 60.290 62.911 18.238 0.73 22.01 194 VAL A N 1
ATOM 2588 N N B VAL A 1 168 ? 60.309 62.939 18.234 0.27 22.45 194 VAL A N 1
ATOM 2589 C CA A VAL A 1 168 ? 60.959 62.623 16.958 0.73 23.43 194 VAL A CA 1
ATOM 2590 C CA B VAL A 1 168 ? 60.946 62.692 16.938 0.27 24.66 194 VAL A CA 1
ATOM 2591 C C A VAL A 1 168 ? 59.976 62.324 15.849 0.73 22.64 194 VAL A C 1
ATOM 2592 C C B VAL A 1 168 ? 59.913 62.441 15.848 0.27 23.70 194 VAL A C 1
ATOM 2593 O O A VAL A 1 168 ? 60.303 62.499 14.666 0.73 24.23 194 VAL A O 1
ATOM 2594 O O B VAL A 1 168 ? 60.094 62.855 14.696 0.27 25.66 194 VAL A O 1
ATOM 2619 N N . GLY A 1 169 ? 58.826 61.756 16.183 1.00 21.24 195 GLY A N 1
ATOM 2620 C CA . GLY A 1 169 ? 57.821 61.366 15.208 1.00 19.47 195 GLY A CA 1
ATOM 2621 C C . GLY A 1 169 ? 56.832 62.449 14.833 1.00 19.57 195 GLY A C 1
ATOM 2622 O O . GLY A 1 169 ? 56.025 62.261 13.905 1.00 20.49 195 GLY A O 1
ATOM 2626 N N . LEU A 1 170 ? 56.859 63.581 15.539 1.00 18.13 196 LEU A N 1
ATOM 2627 C CA . LEU A 1 170 ? 55.904 64.659 15.309 1.00 17.63 196 LEU A CA 1
ATOM 2628 C C . LEU A 1 170 ? 56.570 65.759 14.481 1.00 18.69 196 LEU A C 1
ATOM 2629 O O . LEU A 1 170 ? 56.862 66.867 14.932 1.00 19.31 196 LEU A O 1
ATOM 2645 N N . THR A 1 171 ? 56.833 65.399 13.230 1.00 18.93 197 THR A N 1
ATOM 2646 C CA . THR A 1 171 ? 57.523 66.259 12.292 1.00 20.53 197 THR A CA 1
ATOM 2647 C C . THR A 1 171 ? 56.541 67.105 11.500 1.00 19.17 197 THR A C 1
ATOM 2648 O O . THR A 1 171 ? 55.331 66.864 11.488 1.00 19.06 197 THR A O 1
ATOM 2659 N N . ARG A 1 172 ? 57.076 68.130 10.859 1.00 20.62 198 ARG A N 1
ATOM 2660 C CA . ARG A 1 172 ? 56.275 68.949 9.966 1.00 21.90 198 ARG A CA 1
ATOM 2661 C C . ARG A 1 172 ? 55.624 68.072 8.900 1.00 20.37 198 ARG A C 1
ATOM 2662 O O . ARG A 1 172 ? 56.243 67.148 8.369 1.00 22.23 198 ARG A O 1
ATOM 2683 N N . GLN A 1 173 ? 54.362 68.338 8.613 1.00 19.00 199 GLN A N 1
ATOM 2684 C CA . GLN A 1 173 ? 53.602 67.542 7.651 1.00 18.67 199 GLN A CA 1
ATOM 2685 C C . GLN A 1 173 ? 53.445 68.317 6.353 1.00 18.72 199 GLN A C 1
ATOM 2686 O O . GLN A 1 173 ? 52.891 69.415 6.351 1.00 20.77 199 GLN A O 1
ATOM 2700 N N . ALA A 1 174 ? 53.930 67.732 5.255 1.00 19.86 200 ALA A N 1
ATOM 2701 C CA . ALA A 1 174 ? 53.946 68.370 3.939 1.00 21.73 200 ALA A CA 1
ATOM 2702 C C . ALA A 1 174 ? 52.600 68.313 3.216 1.00 20.57 200 ALA A C 1
ATOM 2703 O O . ALA A 1 174 ? 52.395 69.071 2.260 1.00 21.93 200 ALA A O 1
ATOM 2710 N N . ASP A 1 175 ? 51.711 67.403 3.592 1.00 19.52 201 ASP A N 1
ATOM 2711 C CA . ASP A 1 175 ? 50.444 67.268 2.871 1.00 18.22 201 ASP A CA 1
ATOM 2712 C C . ASP A 1 175 ? 49.424 66.538 3.744 1.00 16.84 201 ASP A C 1
ATOM 2713 O O . ASP A 1 175 ? 49.109 65.360 3.528 1.00 17.37 201 ASP A O 1
ATOM 2722 N N . ALA A 1 176 ? 48.886 67.246 4.735 1.00 15.83 202 ALA A N 1
ATOM 2723 C CA . ALA A 1 176 ? 47.914 66.623 5.624 1.00 16.33 202 ALA A CA 1
ATOM 2724 C C . ALA A 1 176 ? 46.723 66.093 4.856 1.00 15.68 202 ALA A C 1
ATOM 2725 O O . ALA A 1 176 ? 46.208 65.018 5.179 1.00 16.55 202 ALA A O 1
ATOM 2732 N N . ALA A 1 177 ? 46.273 66.824 3.819 1.00 16.45 203 ALA A N 1
ATOM 2733 C CA . ALA A 1 177 ? 45.062 66.428 3.110 1.00 17.50 203 ALA A CA 1
ATOM 2734 C C . ALA A 1 177 ? 45.170 65.024 2.544 1.00 17.94 203 ALA A C 1
ATOM 2735 O O . ALA A 1 177 ? 44.182 64.277 2.545 1.00 19.45 203 ALA A O 1
ATOM 2742 N N . ASN A 1 178 ? 46.350 64.646 2.041 1.00 17.60 204 ASN A N 1
ATOM 2743 C CA . ASN A 1 178 ? 46.543 63.312 1.488 1.00 17.76 204 ASN A CA 1
ATOM 2744 C C . ASN A 1 178 ? 47.146 62.329 2.456 1.00 17.47 204 ASN A C 1
ATOM 2745 O O . ASN A 1 178 ? 46.881 61.128 2.331 1.00 19.48 204 ASN A O 1
ATOM 2756 N N . ASN A 1 179 ? 47.963 62.788 3.402 1.00 17.06 205 ASN A N 1
ATOM 2757 C CA . ASN A 1 179 ? 48.691 61.856 4.254 1.00 17.44 205 ASN A CA 1
ATOM 2758 C C . ASN A 1 179 ? 48.010 61.587 5.578 1.00 16.53 205 ASN A C 1
ATOM 2759 O O . ASN A 1 179 ? 48.179 60.494 6.146 1.00 18.09 205 ASN A O 1
ATOM 2770 N N . PHE A 1 180 ? 47.252 62.544 6.082 1.00 16.85 206 PHE A N 1
ATOM 2771 C CA . PHE A 1 180 ? 46.544 62.354 7.336 1.00 16.38 206 PHE A CA 1
ATOM 2772 C C . PHE A 1 180 ? 45.079 62.021 7.138 1.00 17.56 206 PHE A C 1
ATOM 2773 O O . PHE A 1 180 ? 44.514 61.317 7.964 1.00 20.40 206 PHE A O 1
ATOM 2790 N N . HIS A 1 181 ? 44.431 62.565 6.112 1.00 16.14 207 HIS A N 1
ATOM 2791 C CA . HIS A 1 181 ? 43.007 62.383 5.895 1.00 16.46 207 HIS A CA 1
ATOM 2792 C C . HIS A 1 181 ? 42.777 61.326 4.824 1.00 17.00 207 HIS A C 1
ATOM 2793 O O . HIS A 1 181 ? 43.470 61.310 3.810 1.00 19.06 207 HIS A O 1
ATOM 2807 N N . ASP A 1 182 ? 41.736 60.525 5.022 1.00 16.94 208 ASP A N 1
ATOM 2808 C CA . ASP A 1 182 ? 41.294 59.548 4.045 1.00 17.74 208 ASP A CA 1
ATOM 2809 C C . ASP A 1 182 ? 40.606 60.239 2.866 1.00 17.14 208 ASP A C 1
ATOM 2810 O O . ASP A 1 182 ? 40.343 61.447 2.878 1.00 17.95 208 ASP A O 1
ATOM 2819 N N . ASN A 1 183 ? 40.283 59.441 1.843 1.00 18.26 209 ASN A N 1
ATOM 2820 C CA . ASN A 1 183 ? 39.501 59.957 0.727 1.00 19.91 209 ASN A CA 1
ATOM 2821 C C . ASN A 1 183 ? 38.001 59.961 1.010 1.00 19.91 209 ASN A C 1
ATOM 2822 O O . ASN A 1 183 ? 37.298 60.869 0.544 1.00 21.63 209 ASN A O 1
ATOM 2833 N N . ASP A 1 184 ? 37.489 58.986 1.779 1.00 20.79 210 ASP A N 1
ATOM 2834 C CA . ASP A 1 184 ? 36.048 58.749 1.879 1.00 22.34 210 ASP A CA 1
ATOM 2835 C C . ASP A 1 184 ? 35.492 58.749 3.302 1.00 20.31 210 ASP A C 1
ATOM 2836 O O . ASP A 1 184 ? 34.311 59.051 3.496 1.00 21.47 210 ASP A O 1
ATOM 2845 N N . ALA A 1 185 ? 36.293 58.340 4.283 1.00 19.15 211 ALA A N 1
ATOM 2846 C CA . ALA A 1 185 ? 35.791 58.123 5.628 1.00 18.36 211 ALA A CA 1
ATOM 2847 C C . ALA A 1 185 ? 35.210 59.414 6.164 1.00 17.74 211 ALA A C 1
ATOM 2848 O O . ALA A 1 185 ? 35.857 60.457 6.128 1.00 18.39 211 ALA A O 1
ATOM 2855 N N . GLU A 1 186 ? 34.002 59.331 6.708 1.00 17.92 212 GLU A N 1
ATOM 2856 C CA . GLU A 1 186 ? 33.334 60.494 7.279 1.00 18.73 212 GLU A CA 1
ATOM 2857 C C . GLU A 1 186 ? 33.743 60.706 8.738 1.00 17.88 212 GLU A C 1
ATOM 2858 O O . GLU A 1 186 ? 33.874 59.744 9.507 1.00 19.18 212 GLU A O 1
ATOM 2870 N N . CYS A 1 187 ? 33.938 61.976 9.115 1.00 18.02 213 CYS A N 1
ATOM 2871 C CA . CYS A 1 187 ? 34.435 62.313 10.446 1.00 17.33 213 CYS A CA 1
ATOM 2872 C C . CYS A 1 187 ? 34.130 63.778 10.726 1.00 17.73 213 CYS A C 1
ATOM 2873 O O . CYS A 1 187 ? 34.840 64.655 10.237 1.00 18.45 213 CYS A O 1
ATOM 2880 N N . ARG A 1 188 ? 33.140 64.044 11.571 1.00 16.49 214 ARG A N 1
ATOM 2881 C CA . ARG A 1 188 ? 32.818 65.441 11.878 1.00 15.86 214 ARG A CA 1
ATOM 2882 C C . ARG A 1 188 ? 33.876 66.099 12.755 1.00 15.99 214 ARG A C 1
ATOM 2883 O O . ARG A 1 188 ? 33.814 67.309 12.935 1.00 17.04 214 ARG A O 1
ATOM 2904 N N . LEU A 1 189 ? 34.844 65.351 13.285 1.00 17.15 215 LEU A N 1
ATOM 2905 C CA . LEU A 1 189 ? 35.929 65.910 14.072 1.00 17.25 215 LEU A CA 1
ATOM 2906 C C . LEU A 1 189 ? 37.085 66.411 13.215 1.00 17.25 215 LEU A C 1
ATOM 2907 O O . LEU A 1 189 ? 38.044 66.964 13.765 1.00 17.97 215 LEU A O 1
ATOM 2923 N N . ALA A 1 190 ? 36.990 66.299 11.890 1.00 17.87 216 ALA A N 1
ATOM 2924 C CA . ALA A 1 190 ? 38.082 66.700 11.009 1.00 17.95 216 ALA A CA 1
ATOM 2925 C C . ALA A 1 190 ? 38.045 68.166 10.600 1.00 17.71 216 ALA A C 1
ATOM 2926 O O . ALA A 1 190 ? 39.029 68.643 10.015 1.00 18.43 216 ALA A O 1
ATOM 2933 N N . SER A 1 191 ? 36.954 68.887 10.870 1.00 18.01 217 SER A N 1
ATOM 2934 C CA . SER A 1 191 ? 36.870 70.315 10.565 1.00 18.29 217 SER A CA 1
ATOM 2935 C C . SER A 1 191 ? 35.786 70.913 11.440 1.00 16.81 217 SER A C 1
ATOM 2936 O O . SER A 1 191 ? 34.997 70.199 12.063 1.00 17.77 217 SER A O 1
ATOM 2944 N N . GLY A 1 192 ? 35.768 72.238 11.492 1.00 17.63 218 GLY A N 1
ATOM 2945 C CA . GLY A 1 192 ? 34.760 72.988 12.199 1.00 17.42 218 GLY A CA 1
ATOM 2946 C C . GLY A 1 192 ? 33.693 73.574 11.308 1.00 18.45 218 GLY A C 1
ATOM 2947 O O . GLY A 1 192 ? 32.824 74.300 11.800 1.00 19.71 218 GLY A O 1
ATOM 2951 N N . HIS A 1 193 ? 33.693 73.243 10.028 1.00 18.14 219 HIS A N 1
ATOM 2952 C CA . HIS A 1 193 ? 32.653 73.710 9.126 1.00 18.48 219 HIS A CA 1
ATOM 2953 C C . HIS A 1 193 ? 31.412 72.836 9.300 1.00 19.65 219 HIS A C 1
ATOM 2954 O O . HIS A 1 193 ? 31.497 71.696 9.744 1.00 20.54 219 HIS A O 1
ATOM 2968 N N . ASN A 1 194 ? 30.239 73.393 8.974 1.00 19.85 220 ASN A N 1
ATOM 2969 C CA . ASN A 1 194 ? 28.980 72.730 9.302 1.00 21.47 220 ASN A CA 1
ATOM 2970 C C . ASN A 1 194 ? 28.596 71.577 8.372 1.00 21.11 220 ASN A C 1
ATOM 2971 O O . ASN A 1 194 ? 27.860 70.684 8.800 1.00 22.27 220 ASN A O 1
ATOM 2982 N N . THR A 1 195 ? 29.026 71.585 7.108 1.00 21.04 221 THR A N 1
ATOM 2983 C CA . THR A 1 195 ? 28.538 70.565 6.182 1.00 22.09 221 THR A CA 1
ATOM 2984 C C . THR A 1 195 ? 29.065 69.193 6.568 1.00 22.25 221 THR A C 1
ATOM 2985 O O . THR A 1 195 ? 28.297 68.233 6.698 1.00 23.21 221 THR A O 1
ATOM 2996 N N . ASN A 1 196 ? 30.362 69.103 6.816 1.00 19.64 222 ASN A N 1
ATOM 2997 C CA . ASN A 1 196 ? 31.029 67.838 7.083 1.00 19.87 222 ASN A CA 1
ATOM 2998 C C . ASN A 1 196 ? 31.703 67.790 8.443 1.00 18.36 222 ASN A C 1
ATOM 2999 O O . ASN A 1 196 ? 32.228 66.735 8.808 1.00 18.29 222 ASN A O 1
ATOM 3010 N N . GLY A 1 197 ? 31.683 68.885 9.195 1.00 18.92 223 GLY A N 1
ATOM 3011 C CA . GLY A 1 197 ? 32.428 69.014 10.430 1.00 17.94 223 GLY A CA 1
ATOM 3012 C C . GLY A 1 197 ? 31.576 69.286 11.656 1.00 16.89 223 GLY A C 1
ATOM 3013 O O . GLY A 1 197 ? 30.399 68.923 11.712 1.00 18.92 223 GLY A O 1
ATOM 3017 N N . LEU A 1 198 ? 32.162 69.952 12.642 1.00 17.25 224 LEU A N 1
ATOM 3018 C CA . LEU A 1 198 ? 31.546 70.084 13.957 1.00 18.62 224 LEU A CA 1
ATOM 3019 C C . LEU A 1 198 ? 30.465 71.139 14.028 1.00 19.14 224 LEU A C 1
ATOM 3020 O O . LEU A 1 198 ? 29.657 71.119 14.965 1.00 20.49 224 LEU A O 1
ATOM 3036 N N . GLY A 1 199 ? 30.451 72.103 13.121 1.00 18.60 225 GLY A N 1
ATOM 3037 C CA . GLY A 1 199 ? 29.418 73.121 13.171 1.00 19.73 225 GLY A CA 1
ATOM 3038 C C . GLY A 1 199 ? 28.042 72.540 12.903 1.00 20.78 225 GLY A C 1
ATOM 3039 O O . GLY A 1 199 ? 27.891 71.564 12.169 1.00 21.02 225 GLY A O 1
ATOM 3043 N N . LYS A 1 200 ? 27.023 73.151 13.525 1.00 22.23 226 LYS A N 1
ATOM 3044 C CA . LYS A 1 200 ? 25.640 72.716 13.354 1.00 24.63 226 LYS A CA 1
ATOM 3045 C C . LYS A 1 200 ? 24.939 73.637 12.362 1.00 26.25 226 LYS A C 1
ATOM 3046 O O . LYS A 1 200 ? 24.748 73.249 11.211 1.00 28.41 226 LYS A O 1
ATOM 3065 N N . SER A 1 201 ? 24.573 74.856 12.762 1.00 26.67 227 SER A N 1
ATOM 3066 C CA . SER A 1 201 ? 23.898 75.776 11.842 1.00 27.72 227 SER A CA 1
ATOM 3067 C C . SER A 1 201 ? 24.866 76.607 11.015 1.00 28.85 227 SER A C 1
ATOM 3068 O O . SER A 1 201 ? 24.457 77.225 10.028 1.00 31.89 227 SER A O 1
ATOM 3076 N N . GLY A 1 202 ? 26.132 76.640 11.400 1.00 27.59 228 GLY A N 1
ATOM 3077 C CA . GLY A 1 202 ? 27.150 77.384 10.685 1.00 26.27 228 GLY A CA 1
ATOM 3078 C C . GLY A 1 202 ? 28.488 76.911 11.194 1.00 23.60 228 GLY A C 1
ATOM 3079 O O . GLY A 1 202 ? 28.565 76.030 12.045 1.00 23.26 228 GLY A O 1
ATOM 3083 N N . GLN A 1 203 ? 29.544 77.486 10.653 1.00 23.00 229 GLN A N 1
ATOM 3084 C CA . GLN A 1 203 ? 30.882 77.069 11.048 1.00 21.44 229 GLN A CA 1
ATOM 3085 C C . GLN A 1 203 ? 31.134 77.457 12.501 1.00 21.01 229 GLN A C 1
ATOM 3086 O O . GLN A 1 203 ? 30.531 78.400 13.033 1.00 22.04 229 GLN A O 1
ATOM 3100 N N . LEU A 1 204 ? 31.998 76.702 13.167 1.00 18.82 230 LEU A N 1
ATOM 3101 C CA . LEU A 1 204 ? 32.475 77.159 14.461 1.00 18.30 230 LEU A CA 1
ATOM 3102 C C . LEU A 1 204 ? 33.144 78.524 14.317 1.00 19.01 230 LEU A C 1
ATOM 3103 O O . LEU A 1 204 ? 33.647 78.884 13.251 1.00 19.77 230 LEU A O 1
ATOM 3119 N N A SER A 1 205 ? 33.154 79.299 15.393 0.60 18.83 231 SER A N 1
ATOM 3120 N N B SER A 1 205 ? 33.154 79.273 15.431 0.40 19.58 231 SER A N 1
ATOM 3121 C CA A SER A 1 205 ? 33.624 80.675 15.245 0.60 19.71 231 SER A CA 1
ATOM 3122 C CA B SER A 1 205 ? 33.634 80.656 15.423 0.40 21.23 231 SER A CA 1
ATOM 3123 C C A SER A 1 205 ? 35.142 80.813 15.225 0.60 19.40 231 SER A C 1
ATOM 3124 C C B SER A 1 205 ? 35.115 80.751 15.094 0.40 20.06 231 SER A C 1
ATOM 3125 O O A SER A 1 205 ? 35.640 81.930 15.013 0.60 20.32 231 SER A O 1
ATOM 3126 O O B SER A 1 205 ? 35.564 81.759 14.528 0.40 20.51 231 SER A O 1
ATOM 3141 N N . ALA A 1 206 ? 35.887 79.735 15.456 1.00 18.96 232 ALA A N 1
ATOM 3142 C CA . ALA A 1 206 ? 37.334 79.779 15.306 1.00 19.28 232 ALA A CA 1
ATOM 3143 C C . ALA A 1 206 ? 37.851 78.371 15.058 1.00 17.95 232 ALA A C 1
ATOM 3144 O O . ALA A 1 206 ? 37.130 77.385 15.211 1.00 17.91 232 ALA A O 1
ATOM 3151 N N . ALA A 1 207 ? 39.131 78.285 14.704 1.00 18.79 233 ALA A N 1
ATOM 3152 C CA . ALA A 1 207 ? 39.796 76.993 14.678 1.00 19.02 233 ALA A CA 1
ATOM 3153 C C . ALA A 1 207 ? 39.783 76.388 16.069 1.00 19.31 233 ALA A C 1
ATOM 3154 O O . ALA A 1 207 ? 39.801 77.105 17.068 1.00 23.61 233 ALA A O 1
ATOM 3161 N N . VAL A 1 208 ? 39.746 75.053 16.128 1.00 17.77 234 VAL A N 1
ATOM 3162 C CA . VAL A 1 208 ? 39.765 74.305 17.393 1.00 17.25 234 VAL A CA 1
ATOM 3163 C C . VAL A 1 208 ? 41.066 73.513 17.461 1.00 16.30 234 VAL A C 1
ATOM 3164 O O . VAL A 1 208 ? 41.408 72.790 16.524 1.00 18.38 234 VAL A O 1
ATOM 3177 N N . THR A 1 209 ? 41.777 73.596 18.572 1.00 15.55 235 THR A N 1
ATOM 3178 C CA . THR A 1 209 ? 42.964 72.776 18.739 1.00 17.62 235 THR A CA 1
ATOM 3179 C C . THR A 1 209 ? 42.644 71.588 19.635 1.00 16.76 235 THR A C 1
ATOM 3180 O O . THR A 1 209 ? 41.868 71.712 20.601 1.00 19.69 235 THR A O 1
ATOM 3191 N N A MET A 1 210 ? 43.262 70.455 19.331 0.78 15.72 236 MET A N 1
ATOM 3192 N N B MET A 1 210 ? 43.196 70.424 19.291 0.22 16.04 236 MET A N 1
ATOM 3193 C CA A MET A 1 210 ? 43.034 69.234 20.078 0.78 15.27 236 MET A CA 1
ATOM 3194 C CA B MET A 1 210 ? 43.021 69.205 20.069 0.22 15.55 236 MET A CA 1
ATOM 3195 C C A MET A 1 210 ? 44.364 68.551 20.376 0.78 14.19 236 MET A C 1
ATOM 3196 C C B MET A 1 210 ? 44.376 68.629 20.455 0.22 14.81 236 MET A C 1
ATOM 3197 O O A MET A 1 210 ? 45.400 68.839 19.769 0.78 14.41 236 MET A O 1
ATOM 3198 O O B MET A 1 210 ? 45.428 69.027 19.947 0.22 14.88 236 MET A O 1
ATOM 3225 N N . ALA A 1 211 ? 44.322 67.671 21.379 1.00 13.86 237 ALA A N 1
ATOM 3226 C CA . ALA A 1 211 ? 45.504 66.965 21.879 1.00 13.95 237 ALA A CA 1
ATOM 3227 C C . ALA A 1 211 ? 46.526 67.958 22.422 1.00 13.56 237 ALA A C 1
ATOM 3228 O O . ALA A 1 211 ? 47.688 68.019 22.009 1.00 14.02 237 ALA A O 1
ATOM 3235 N N . ALA A 1 212 ? 46.065 68.781 23.360 1.00 14.44 238 ALA A N 1
ATOM 3236 C CA . ALA A 1 212 ? 46.926 69.777 23.985 1.00 14.65 238 ALA A CA 1
ATOM 3237 C C . ALA A 1 212 ? 47.633 70.637 22.943 1.00 15.08 238 ALA A C 1
ATOM 3238 O O . ALA A 1 212 ? 48.821 70.934 23.044 1.00 15.37 238 ALA A O 1
ATOM 3245 N N . GLY A 1 213 ? 46.886 71.040 21.917 1.00 15.14 239 GLY A N 1
ATOM 3246 C CA . GLY A 1 213 ? 47.405 72.002 20.971 1.00 15.79 239 GLY A CA 1
ATOM 3247 C C . GLY A 1 213 ? 48.173 71.405 19.809 1.00 16.25 239 GLY A C 1
ATOM 3248 O O . GLY A 1 213 ? 48.735 72.163 19.002 1.00 17.76 239 GLY A O 1
ATOM 3252 N N . TYR A 1 214 ? 48.217 70.080 19.698 1.00 14.68 240 TYR A N 1
ATOM 3253 C CA . TYR A 1 214 ? 48.973 69.441 18.622 1.00 14.67 240 TYR A CA 1
ATOM 3254 C C . TYR A 1 214 ? 48.339 69.684 17.263 1.00 14.76 240 TYR A C 1
ATOM 3255 O O . TYR A 1 214 ? 49.043 70.005 16.298 1.00 15.33 240 TYR A O 1
ATOM 3273 N N . VAL A 1 215 ? 47.038 69.432 17.140 1.00 14.57 241 VAL A N 1
ATOM 3274 C CA . VAL A 1 215 ? 46.340 69.484 15.865 1.00 14.11 241 VAL A CA 1
ATOM 3275 C C . VAL A 1 215 ? 45.396 70.673 15.867 1.00 14.78 241 VAL A C 1
ATOM 3276 O O . VAL A 1 215 ? 44.682 70.898 16.849 1.00 15.46 241 VAL A O 1
ATOM 3289 N N . THR A 1 216 ? 45.365 71.410 14.755 1.00 15.53 242 THR A N 1
ATOM 3290 C CA . THR A 1 216 ? 44.473 72.546 14.587 1.00 14.96 242 THR A CA 1
ATOM 3291 C C . THR A 1 216 ? 43.444 72.212 13.524 1.00 15.28 242 THR A C 1
ATOM 3292 O O . THR A 1 216 ? 43.798 71.916 12.369 1.00 15.28 242 THR A O 1
ATOM 3303 N N . VAL A 1 217 ? 42.188 72.231 13.941 1.00 15.40 243 VAL A N 1
ATOM 3304 C CA . VAL A 1 217 ? 41.043 71.886 13.114 1.00 16.17 243 VAL A CA 1
ATOM 3305 C C . VAL A 1 217 ? 40.430 73.205 12.662 1.00 16.03 243 VAL A C 1
ATOM 3306 O O . VAL A 1 217 ? 39.842 73.954 13.449 1.00 16.03 243 VAL A O 1
ATOM 3319 N N . ALA A 1 218 ? 40.567 73.489 11.375 1.00 16.60 244 ALA A N 1
ATOM 3320 C CA . ALA A 1 218 ? 40.104 74.745 10.812 1.00 17.66 244 ALA A CA 1
ATOM 3321 C C . ALA A 1 218 ? 38.590 74.791 10.792 1.00 15.80 244 ALA A C 1
ATOM 3322 O O . ALA A 1 218 ? 37.924 73.761 10.713 1.00 16.88 244 ALA A O 1
ATOM 3329 N N . ASN A 1 219 ? 38.046 76.012 10.808 1.00 17.14 245 ASN A N 1
ATOM 3330 C CA . ASN A 1 219 ? 36.597 76.193 10.710 1.00 17.70 245 ASN A CA 1
ATOM 3331 C C . ASN A 1 219 ? 36.103 76.309 9.281 1.00 18.67 245 ASN A C 1
ATOM 3332 O O . ASN A 1 219 ? 34.926 76.604 9.066 1.00 21.66 245 ASN A O 1
ATOM 3343 N N . SER A 1 220 ? 36.951 76.022 8.309 1.00 17.94 246 SER A N 1
ATOM 3344 C CA . SER A 1 220 ? 36.614 76.031 6.878 1.00 17.60 246 SER A CA 1
ATOM 3345 C C . SER A 1 220 ? 36.810 74.623 6.329 1.00 17.24 246 SER A C 1
ATOM 3346 O O . SER A 1 220 ? 37.273 73.717 7.029 1.00 18.05 246 SER A O 1
ATOM 3354 N N . GLN A 1 221 ? 36.476 74.442 5.052 1.00 18.04 247 GLN A N 1
ATOM 3355 C CA . GLN A 1 221 ? 36.554 73.124 4.425 1.00 18.13 247 GLN A CA 1
ATOM 3356 C C . GLN A 1 221 ? 37.984 72.904 3.948 1.00 18.06 247 GLN A C 1
ATOM 3357 O O . GLN A 1 221 ? 38.312 73.052 2.763 1.00 19.90 247 GLN A O 1
ATOM 3371 N N . THR A 1 222 ? 38.854 72.549 4.897 1.00 17.18 248 THR A N 1
ATOM 3372 C CA . THR A 1 222 ? 40.266 72.357 4.628 1.00 17.32 248 THR A CA 1
ATOM 3373 C C . THR A 1 222 ? 40.805 71.350 5.631 1.00 17.23 248 THR A C 1
ATOM 3374 O O . THR A 1 222 ? 40.260 71.179 6.722 1.00 17.13 248 THR A O 1
ATOM 3385 N N . ALA A 1 223 ? 41.926 70.735 5.268 1.00 17.40 249 ALA A N 1
ATOM 3386 C CA . ALA A 1 223 ? 42.622 69.749 6.079 1.00 16.48 249 ALA A CA 1
ATOM 3387 C C . ALA A 1 223 ? 43.152 70.351 7.389 1.00 15.62 249 ALA A C 1
ATOM 3388 O O . ALA A 1 223 ? 43.336 71.568 7.526 1.00 16.65 249 ALA A O 1
ATOM 3395 N N . VAL A 1 224 ? 43.431 69.464 8.354 1.00 15.38 250 VAL A N 1
ATOM 3396 C CA . VAL A 1 224 ? 44.053 69.917 9.603 1.00 15.70 250 VAL A CA 1
ATOM 3397 C C . VAL A 1 224 ? 45.472 70.380 9.344 1.00 16.19 250 VAL A C 1
ATOM 3398 O O . VAL A 1 224 ? 46.062 70.094 8.307 1.00 16.84 250 VAL A O 1
ATOM 3411 N N . THR A 1 225 ? 46.028 71.097 10.322 1.00 15.74 251 THR A N 1
ATOM 3412 C CA . THR A 1 225 ? 47.458 71.333 10.396 1.00 16.40 251 THR A CA 1
ATOM 3413 C C . THR A 1 225 ? 47.960 70.854 11.749 1.00 16.07 251 THR A C 1
ATOM 3414 O O . THR A 1 225 ? 47.192 70.740 12.711 1.00 16.53 251 THR A O 1
ATOM 3425 N N . VAL A 1 226 ? 49.243 70.533 11.806 1.00 16.48 252 VAL A N 1
ATOM 3426 C CA . VAL A 1 226 ? 49.855 70.040 13.031 1.00 15.64 252 VAL A CA 1
ATOM 3427 C C . VAL A 1 226 ? 51.121 70.797 13.368 1.00 17.79 252 VAL A C 1
ATOM 3428 O O . VAL A 1 226 ? 51.816 71.308 12.490 1.00 18.84 252 VAL A O 1
ATOM 3441 N N . GLN A 1 227 ? 51.429 70.838 14.664 1.00 17.82 253 GLN A N 1
ATOM 3442 C CA . GLN A 1 227 ? 52.699 71.388 15.117 1.00 18.35 253 GLN A CA 1
ATOM 3443 C C . GLN A 1 227 ? 53.844 70.436 14.809 1.00 17.97 253 GLN A C 1
ATOM 3444 O O . GLN A 1 227 ? 53.722 69.221 14.950 1.00 19.20 253 GLN A O 1
ATOM 3458 N N . ALA A 1 228 ? 54.974 71.010 14.445 1.00 18.70 254 ALA A N 1
ATOM 3459 C CA . ALA A 1 228 ? 56.240 70.289 14.407 1.00 19.51 254 ALA A CA 1
ATOM 3460 C C . ALA A 1 228 ? 56.827 70.358 15.805 1.00 19.49 254 ALA A C 1
ATOM 3461 O O . ALA A 1 228 ? 57.121 71.447 16.301 1.00 21.03 254 ALA A O 1
ATOM 3468 N N . LEU A 1 229 ? 56.984 69.203 16.448 1.00 19.27 255 LEU A N 1
ATOM 3469 C CA . LEU A 1 229 ? 57.416 69.158 17.845 1.00 18.92 255 LEU A CA 1
ATOM 3470 C C . LEU A 1 229 ? 58.737 68.414 17.998 1.00 19.40 255 LEU A C 1
ATOM 3471 O O . LEU A 1 229 ? 59.082 67.971 19.103 1.00 20.01 255 LEU A O 1
ATOM 3487 N N . ASP A 1 230 ? 59.479 68.244 16.907 1.00 20.69 256 ASP A N 1
ATOM 3488 C CA . ASP A 1 230 ? 60.697 67.454 16.908 1.00 22.59 256 ASP A CA 1
ATOM 3489 C C . ASP A 1 230 ? 61.951 68.257 17.230 1.00 24.07 256 ASP A C 1
ATOM 3490 O O . ASP A 1 230 ? 63.011 67.657 17.416 1.00 25.01 256 ASP A O 1
ATOM 3499 N N . ALA A 1 231 ? 61.859 69.573 17.351 1.00 24.62 257 ALA A N 1
ATOM 3500 C CA . ALA A 1 231 ? 63.028 70.418 17.595 1.00 26.14 257 ALA A CA 1
ATOM 3501 C C . ALA A 1 231 ? 62.623 71.557 18.533 1.00 26.72 257 ALA A C 1
ATOM 3502 O O . ALA A 1 231 ? 62.597 72.733 18.172 1.00 28.71 257 ALA A O 1
ATOM 3509 N N . LEU A 1 232 ? 62.281 71.204 19.767 1.00 25.90 258 LEU A N 1
ATOM 3510 C CA . LEU A 1 232 ? 61.657 72.147 20.674 1.00 26.63 258 LEU A CA 1
ATOM 3511 C C . LEU A 1 232 ? 62.660 73.109 21.310 1.00 29.85 258 LEU A C 1
ATOM 3512 O O . LEU A 1 232 ? 63.870 72.867 21.383 1.00 29.65 258 LEU A O 1
ATOM 3528 N N . GLN A 1 233 ? 62.116 74.220 21.778 1.00 33.86 259 GLN A N 1
ATOM 3529 C CA . GLN A 1 233 ? 62.861 75.203 22.542 1.00 38.60 259 GLN A CA 1
ATOM 3530 C C . GLN A 1 233 ? 62.025 75.567 23.754 1.00 39.96 259 GLN A C 1
ATOM 3531 O O . GLN A 1 233 ? 60.790 75.489 23.717 1.00 40.49 259 GLN A O 1
ATOM 3539 N N . GLU A 1 234 ? 62.706 75.943 24.838 1.00 44.43 260 GLU A N 1
ATOM 3540 C CA . GLU A 1 234 ? 61.987 76.283 26.060 1.00 47.86 260 GLU A CA 1
ATOM 3541 C C . GLU A 1 234 ? 60.965 77.384 25.792 1.00 48.00 260 GLU A C 1
ATOM 3542 O O . GLU A 1 234 ? 59.906 77.422 26.430 1.00 48.31 260 GLU A O 1
ATOM 3550 N N . ALA A 1 239 ? 50.438 77.644 22.781 1.00 33.09 265 ALA A N 1
ATOM 3551 C CA . ALA A 1 239 ? 49.178 76.926 22.710 1.00 31.56 265 ALA A CA 1
ATOM 3552 C C . ALA A 1 239 ? 49.354 75.416 22.818 1.00 28.18 265 ALA A C 1
ATOM 3553 O O . ALA A 1 239 ? 48.361 74.703 22.961 1.00 30.35 265 ALA A O 1
ATOM 3560 N N . HIS A 1 240 ? 50.580 74.913 22.798 1.00 22.99 266 HIS A N 1
ATOM 3561 C CA . HIS A 1 240 ? 50.866 73.486 22.988 1.00 19.93 266 HIS A CA 1
ATOM 3562 C C . HIS A 1 240 ? 51.835 73.288 24.156 1.00 18.93 266 HIS A C 1
ATOM 3563 O O . HIS A 1 240 ? 52.687 72.390 24.160 1.00 17.95 266 HIS A O 1
ATOM 3577 N N . GLN A 1 241 ? 51.691 74.136 25.163 1.00 18.62 267 GLN A N 1
ATOM 3578 C CA . GLN A 1 241 ? 52.601 74.110 26.298 1.00 18.02 267 GLN A CA 1
ATOM 3579 C C . GLN A 1 241 ? 52.748 72.749 26.967 1.00 16.58 267 GLN A C 1
ATOM 3580 O O . GLN A 1 241 ? 53.860 72.435 27.389 1.00 17.15 267 GLN A O 1
ATOM 3594 N N . PRO A 1 242 ? 51.720 71.901 27.099 1.00 14.96 268 PRO A N 1
ATOM 3595 C CA . PRO A 1 242 ? 51.942 70.607 27.775 1.00 14.56 268 PRO A CA 1
ATOM 3596 C C . PRO A 1 242 ? 53.012 69.756 27.109 1.00 13.87 268 PRO A C 1
ATOM 3597 O O . PRO A 1 242 ? 53.683 68.962 27.778 1.00 14.48 268 PRO A O 1
ATOM 3608 N N . TRP A 1 243 ? 53.148 69.864 25.796 1.00 14.51 269 TRP A N 1
ATOM 3609 C CA . TRP A 1 243 ? 54.189 69.135 25.085 1.00 13.86 269 TRP A CA 1
ATOM 3610 C C . TRP A 1 243 ? 55.565 69.624 25.503 1.00 13.96 269 TRP A C 1
ATOM 3611 O O . TRP A 1 243 ? 56.468 68.819 25.761 1.00 16.26 269 TRP A O 1
ATOM 3632 N N . ILE A 1 244 ? 55.731 70.944 25.610 1.00 15.05 270 ILE A N 1
ATOM 3633 C CA . ILE A 1 244 ? 56.998 71.524 26.049 1.00 15.29 270 ILE A CA 1
ATOM 3634 C C . ILE A 1 244 ? 57.285 71.118 27.489 1.00 15.53 270 ILE A C 1
ATOM 3635 O O . ILE A 1 244 ? 58.411 70.746 27.832 1.00 15.92 270 ILE A O 1
ATOM 3651 N N . ASP A 1 245 ? 56.266 71.174 28.354 1.00 14.95 271 ASP A N 1
ATOM 3652 C CA . ASP A 1 245 ? 56.490 70.902 29.768 1.00 15.49 271 ASP A CA 1
ATOM 3653 C C . ASP A 1 245 ? 56.969 69.474 29.994 1.00 14.95 271 ASP A C 1
ATOM 3654 O O . ASP A 1 245 ? 57.888 69.247 30.793 1.00 15.39 271 ASP A O 1
ATOM 3663 N N . ALA A 1 246 ? 56.379 68.494 29.290 1.00 14.39 272 ALA A N 1
ATOM 3664 C CA . ALA A 1 246 ? 56.801 67.111 29.472 1.00 14.86 272 ALA A CA 1
ATOM 3665 C C . ALA A 1 246 ? 58.212 66.896 28.941 1.00 14.35 272 ALA A C 1
ATOM 3666 O O . ALA A 1 246 ? 58.995 66.134 29.530 1.00 14.60 272 ALA A O 1
ATOM 3673 N N . TRP A 1 247 ? 58.529 67.519 27.807 1.00 14.10 273 TRP A N 1
ATOM 3674 C CA . TRP A 1 247 ? 59.851 67.414 27.208 1.00 14.49 273 TRP A CA 1
ATOM 3675 C C . TRP A 1 247 ? 60.919 67.987 28.137 1.00 14.84 273 TRP A C 1
ATOM 3676 O O . TRP A 1 247 ? 61.944 67.343 28.388 1.00 15.08 273 TRP A O 1
ATOM 3697 N N . LYS A 1 248 ? 60.679 69.192 28.672 1.00 14.87 274 LYS A N 1
ATOM 3698 C CA . LYS A 1 248 ? 61.688 69.789 29.542 1.00 15.27 274 LYS A CA 1
ATOM 3699 C C . LYS A 1 248 ? 61.810 69.011 30.842 1.00 15.49 274 LYS A C 1
ATOM 3700 O O . LYS A 1 248 ? 62.923 68.753 31.323 1.00 16.50 274 LYS A O 1
ATOM 3704 N N . ALA A 1 249 ? 60.723 68.477 31.392 1.00 14.98 275 ALA A N 1
ATOM 3705 C CA . ALA A 1 249 ? 60.832 67.768 32.659 1.00 14.94 275 ALA A CA 1
ATOM 3706 C C . ALA A 1 249 ? 61.600 66.465 32.487 1.00 14.85 275 ALA A C 1
ATOM 3707 O O . ALA A 1 249 ? 62.378 66.073 33.355 1.00 15.17 275 ALA A O 1
ATOM 3714 N N . LYS A 1 250 ? 61.394 65.779 31.365 1.00 14.34 276 LYS A N 1
ATOM 3715 C CA . LYS A 1 250 ? 62.084 64.520 31.137 1.00 15.21 276 LYS A CA 1
ATOM 3716 C C . LYS A 1 250 ? 63.575 64.762 30.913 1.00 15.18 276 LYS A C 1
ATOM 3717 O O . LYS A 1 250 ? 64.424 64.032 31.445 1.00 16.30 276 LYS A O 1
ATOM 3736 N N . LYS A 1 251 ? 63.923 65.792 30.140 1.00 15.99 277 LYS A N 1
ATOM 3737 C CA . LYS A 1 251 ? 65.336 65.995 29.856 1.00 17.67 277 LYS A CA 1
ATOM 3738 C C . LYS A 1 251 ? 66.087 66.546 31.055 1.00 18.06 277 LYS A C 1
ATOM 3739 O O . LYS A 1 251 ? 67.311 66.401 31.122 1.00 20.30 277 LYS A O 1
ATOM 3758 N N . ALA A 1 252 ? 65.380 67.088 32.047 1.00 17.05 278 ALA A N 1
ATOM 3759 C CA . ALA A 1 252 ? 66.012 67.619 33.241 1.00 18.59 278 ALA A CA 1
ATOM 3760 C C . ALA A 1 252 ? 66.451 66.534 34.211 1.00 19.00 278 ALA A C 1
ATOM 3761 O O . ALA A 1 252 ? 67.212 66.826 35.136 1.00 20.86 278 ALA A O 1
ATOM 3768 N N . LEU A 1 253 ? 65.992 65.297 34.052 1.00 17.21 279 LEU A N 1
ATOM 3769 C CA . LEU A 1 253 ? 66.245 64.280 35.066 1.00 16.77 279 LEU A CA 1
ATOM 3770 C C . LEU A 1 253 ? 67.707 63.874 35.053 1.00 17.37 279 LEU A C 1
ATOM 3771 O O . LEU A 1 253 ? 68.252 63.467 34.028 1.00 20.19 279 LEU A O 1
ATOM 3787 N N . THR A 1 254 ? 68.331 63.900 36.223 1.00 17.29 280 THR A N 1
ATOM 3788 C CA . THR A 1 254 ? 69.666 63.330 36.364 1.00 17.55 280 THR A CA 1
ATOM 3789 C C . THR A 1 254 ? 69.657 61.854 36.738 1.00 18.04 280 THR A C 1
ATOM 3790 O O . THR A 1 254 ? 70.675 61.157 36.552 1.00 20.60 280 THR A O 1
ATOM 3801 N N . GLY A 1 255 ? 68.574 61.375 37.332 1.00 17.47 281 GLY A N 1
ATOM 3802 C CA . GLY A 1 255 ? 68.623 60.111 38.045 1.00 18.05 281 GLY A CA 1
ATOM 3803 C C . GLY A 1 255 ? 69.413 60.257 39.341 1.00 18.09 281 GLY A C 1
ATOM 3804 O O . GLY A 1 255 ? 69.956 61.321 39.666 1.00 17.80 281 GLY A O 1
ATOM 3808 N N . ALA A 1 256 ? 69.519 59.142 40.068 1.00 17.78 282 ALA A N 1
ATOM 3809 C CA . ALA A 1 256 ? 70.251 59.101 41.336 1.00 17.66 282 ALA A CA 1
ATOM 3810 C C . ALA A 1 256 ? 71.740 58.893 41.037 1.00 18.14 282 ALA A C 1
ATOM 3811 O O . ALA A 1 256 ? 72.348 57.888 41.392 1.00 19.02 282 ALA A O 1
ATOM 3818 N N . GLU A 1 257 ? 72.315 59.868 40.320 1.00 17.73 283 GLU A N 1
ATOM 3819 C CA . GLU A 1 257 ? 73.607 59.693 39.668 1.00 18.74 283 GLU A CA 1
ATOM 3820 C C . GLU A 1 257 ? 74.533 60.879 39.882 1.00 19.99 283 GLU A C 1
ATOM 3821 O O . GLU A 1 257 ? 75.642 60.890 39.335 1.00 22.51 283 GLU A O 1
ATOM 3833 N N . THR A 1 258 ? 74.120 61.852 40.690 1.00 19.39 284 THR A N 1
ATOM 3834 C CA . THR A 1 258 ? 74.983 62.956 41.047 1.00 19.13 284 THR A CA 1
ATOM 3835 C C . THR A 1 258 ? 75.966 62.489 42.113 1.00 19.29 284 THR A C 1
ATOM 3836 O O . THR A 1 258 ? 75.879 61.369 42.639 1.00 18.94 284 THR A O 1
ATOM 3847 N N . ALA A 1 259 ? 76.929 63.363 42.405 1.00 18.88 285 ALA A N 1
ATOM 3848 C CA . ALA A 1 259 ? 78.097 62.976 43.198 1.00 19.20 285 ALA A CA 1
ATOM 3849 C C . ALA A 1 259 ? 77.734 62.408 44.571 1.00 18.09 285 ALA A C 1
ATOM 3850 O O . ALA A 1 259 ? 78.456 61.561 45.101 1.00 19.22 285 ALA A O 1
ATOM 3857 N N . GLU A 1 260 ? 76.644 62.868 45.179 1.00 17.72 286 GLU A N 1
ATOM 3858 C CA . GLU A 1 260 ? 76.237 62.371 46.491 1.00 17.14 286 GLU A CA 1
ATOM 3859 C C . GLU A 1 260 ? 76.032 60.867 46.497 1.00 16.70 286 GLU A C 1
ATOM 3860 O O . GLU A 1 260 ? 76.185 60.226 47.547 1.00 17.30 286 GLU A O 1
ATOM 3872 N N . PHE A 1 261 ? 75.622 60.305 45.363 1.00 17.61 287 PHE A N 1
ATOM 3873 C CA . PHE A 1 261 ? 75.164 58.929 45.269 1.00 17.63 287 PHE A CA 1
ATOM 3874 C C . PHE A 1 261 ? 76.228 57.969 44.763 1.00 18.32 287 PHE A C 1
ATOM 3875 O O . PHE A 1 261 ? 75.975 56.768 44.714 1.00 19.86 287 PHE A O 1
ATOM 3892 N N . ARG A 1 262 ? 77.411 58.464 44.424 1.00 19.29 288 ARG A N 1
ATOM 3893 C CA . ARG A 1 262 ? 78.442 57.659 43.794 1.00 21.09 288 ARG A CA 1
ATOM 3894 C C . ARG A 1 262 ? 79.691 57.675 44.636 1.00 20.39 288 ARG A C 1
ATOM 3895 O O . ARG A 1 262 ? 80.029 58.694 45.236 1.00 21.22 288 ARG A O 1
ATOM 3916 N N . ASN A 1 263 ? 80.367 56.539 44.647 1.00 19.41 289 ASN A N 1
ATOM 3917 C CA . ASN A 1 263 ? 81.617 56.468 45.369 1.00 20.33 289 ASN A CA 1
ATOM 3918 C C . ASN A 1 263 ? 82.752 57.127 44.583 1.00 22.24 289 ASN A C 1
ATOM 3919 O O . ASN A 1 263 ? 82.685 57.301 43.372 1.00 25.10 289 ASN A O 1
ATOM 3929 N N . GLU A 1 264 ? 83.808 57.486 45.301 1.00 23.42 290 GLU A N 1
ATOM 3930 C CA . GLU A 1 264 ? 84.935 58.253 44.790 1.00 26.77 290 GLU A CA 1
ATOM 3931 C C . GLU A 1 264 ? 86.165 57.353 44.669 1.00 31.09 290 GLU A C 1
ATOM 3932 O O . GLU A 1 264 ? 86.431 56.527 45.541 1.00 32.26 290 GLU A O 1
ATOM 3944 N N . THR A 1 265 ? 86.909 57.488 43.574 1.00 36.88 291 THR A N 1
ATOM 3945 C CA . THR A 1 265 ? 88.001 56.556 43.287 1.00 42.77 291 THR A CA 1
ATOM 3946 C C . THR A 1 265 ? 89.362 57.226 43.214 1.00 45.97 291 THR A C 1
ATOM 3947 O O . THR A 1 265 ? 90.308 56.626 42.683 1.00 49.71 291 THR A O 1
ATOM 3951 N N . ALA A 1 266 ? 89.477 58.464 43.674 1.00 43.88 292 ALA A N 1
ATOM 3952 C CA . ALA A 1 266 ? 90.729 59.183 43.529 1.00 43.34 292 ALA A CA 1
ATOM 3953 C C . ALA A 1 266 ? 91.544 59.047 44.812 1.00 42.86 292 ALA A C 1
ATOM 3954 O O . ALA A 1 266 ? 91.529 57.999 45.477 1.00 44.94 292 ALA A O 1
ATOM 3957 N N . GLY A 1 267 ? 92.253 60.092 45.167 1.00 39.96 293 GLY A N 1
ATOM 3958 C CA . GLY A 1 267 ? 93.092 60.034 46.339 1.00 36.10 293 GLY A CA 1
ATOM 3959 C C . GLY A 1 267 ? 92.301 60.159 47.613 1.00 32.47 293 GLY A C 1
ATOM 3960 O O . GLY A 1 267 ? 91.113 60.468 47.619 1.00 34.44 293 GLY A O 1
ATOM 3964 N N . ILE A 1 268 ? 92.988 59.897 48.720 1.00 29.02 294 ILE A N 1
ATOM 3965 C CA . ILE A 1 268 ? 92.342 60.009 50.018 1.00 26.58 294 ILE A CA 1
ATOM 3966 C C . ILE A 1 268 ? 92.130 61.464 50.404 1.00 26.27 294 ILE A C 1
ATOM 3967 O O . ILE A 1 268 ? 91.052 61.832 50.880 1.00 25.58 294 ILE A O 1
ATOM 3983 N N . ALA A 1 269 ? 93.131 62.315 50.204 1.00 27.25 295 ALA A N 1
ATOM 3984 C CA . ALA A 1 269 ? 93.026 63.691 50.680 1.00 27.95 295 ALA A CA 1
ATOM 3985 C C . ALA A 1 269 ? 91.874 64.430 50.014 1.00 27.29 295 ALA A C 1
ATOM 3986 O O . ALA A 1 269 ? 91.262 65.300 50.632 1.00 28.40 295 ALA A O 1
ATOM 3993 N N . GLY A 1 270 ? 91.561 64.103 48.762 1.00 27.40 296 GLY A N 1
ATOM 3994 C CA . GLY A 1 270 ? 90.494 64.776 48.063 1.00 27.77 296 GLY A CA 1
ATOM 3995 C C . GLY A 1 270 ? 89.139 64.127 48.220 1.00 27.06 296 GLY A C 1
ATOM 3996 O O . GLY A 1 270 ? 88.163 64.598 47.634 1.00 28.81 296 GLY A O 1
ATOM 4000 N N . LYS A 1 271 ? 89.034 63.059 48.993 1.00 25.02 297 LYS A N 1
ATOM 4001 C CA . LYS A 1 271 ? 87.742 62.432 49.215 1.00 24.61 297 LYS A CA 1
ATOM 4002 C C . LYS A 1 271 ? 86.868 63.297 50.117 1.00 23.03 297 LYS A C 1
ATOM 4003 O O . LYS A 1 271 ? 87.341 63.955 51.037 1.00 22.29 297 LYS A O 1
ATOM 4022 N N . THR A 1 272 ? 85.574 63.289 49.841 1.00 22.57 298 THR A N 1
ATOM 4023 C CA . THR A 1 272 ? 84.642 64.133 50.571 1.00 21.61 298 THR A CA 1
ATOM 4024 C C . THR A 1 272 ? 84.845 64.028 52.082 1.00 20.51 298 THR A C 1
ATOM 4025 O O . THR A 1 272 ? 84.844 62.932 52.659 1.00 19.98 298 THR A O 1
ATOM 4036 N N . GLY A 1 273 ? 85.050 65.190 52.703 1.00 21.64 299 GLY A N 1
ATOM 4037 C CA . GLY A 1 273 ? 85.162 65.336 54.132 1.00 21.34 299 GLY A CA 1
ATOM 4038 C C . GLY A 1 273 ? 86.549 65.111 54.709 1.00 20.89 299 GLY A C 1
ATOM 4039 O O . GLY A 1 273 ? 86.802 65.509 55.852 1.00 20.51 299 GLY A O 1
ATOM 4043 N N . VAL A 1 274 ? 87.447 64.463 53.981 1.00 20.55 300 VAL A N 1
ATOM 4044 C CA . VAL A 1 274 ? 88.686 63.976 54.589 1.00 21.21 300 VAL A CA 1
ATOM 4045 C C . VAL A 1 274 ? 89.601 65.122 55.006 1.00 21.73 300 VAL A C 1
ATOM 4046 O O . VAL A 1 274 ? 90.067 65.174 56.153 1.00 21.69 300 VAL A O 1
ATOM 4059 N N . THR A 1 275 ? 89.967 66.001 54.064 1.00 23.46 301 THR A N 1
ATOM 4060 C CA . THR A 1 275 ? 90.953 67.041 54.391 1.00 23.74 301 THR A CA 1
ATOM 4061 C C . THR A 1 275 ? 90.439 67.928 55.520 1.00 23.07 301 THR A C 1
ATOM 4062 O O . THR A 1 275 ? 91.176 68.235 56.464 1.00 24.28 301 THR A O 1
ATOM 4073 N N . LYS A 1 276 ? 89.151 68.282 55.490 1.00 23.46 302 LYS A N 1
ATOM 4074 C CA . LYS A 1 276 ? 88.618 69.138 56.544 1.00 21.81 302 LYS A CA 1
ATOM 4075 C C . LYS A 1 276 ? 88.661 68.442 57.902 1.00 21.95 302 LYS A C 1
ATOM 4076 O O . LYS A 1 276 ? 89.006 69.062 58.920 1.00 23.03 302 LYS A O 1
ATOM 4095 N N . LEU A 1 277 ? 88.354 67.151 57.939 1.00 20.05 303 LEU A N 1
ATOM 4096 C CA . LEU A 1 277 ? 88.425 66.439 59.213 1.00 19.63 303 LEU A CA 1
ATOM 4097 C C . LEU A 1 277 ? 89.864 66.353 59.719 1.00 19.68 303 LEU A C 1
ATOM 4098 O O . LEU A 1 277 ? 90.118 66.493 60.927 1.00 20.41 303 LEU A O 1
ATOM 4114 N N . VAL A 1 278 ? 90.815 66.067 58.836 1.00 20.27 304 VAL A N 1
ATOM 4115 C CA . VAL A 1 278 ? 92.216 66.051 59.259 1.00 21.14 304 VAL A CA 1
ATOM 4116 C C . VAL A 1 278 ? 92.605 67.408 59.836 1.00 21.84 304 VAL A C 1
ATOM 4117 O O . VAL A 1 278 ? 93.267 67.496 60.879 1.00 22.36 304 VAL A O 1
ATOM 4130 N N . GLU A 1 279 ? 92.257 68.493 59.136 1.00 22.64 305 GLU A N 1
ATOM 4131 C CA . GLU A 1 279 ? 92.608 69.827 59.617 1.00 24.87 305 GLU A CA 1
ATOM 4132 C C . GLU A 1 279 ? 91.964 70.105 60.968 1.00 24.52 305 GLU A C 1
ATOM 4133 O O . GLU A 1 279 ? 92.617 70.608 61.890 1.00 26.27 305 GLU A O 1
ATOM 4145 N N . GLU A 1 280 ? 90.684 69.767 61.111 1.00 23.30 306 GLU A N 1
ATOM 4146 C CA . GLU A 1 280 ? 89.929 70.238 62.259 1.00 21.93 306 GLU A CA 1
ATOM 4147 C C . GLU A 1 280 ? 90.167 69.364 63.495 1.00 22.92 306 GLU A C 1
ATOM 4148 O O . GLU A 1 280 ? 90.274 69.877 64.610 1.00 23.91 306 GLU A O 1
ATOM 4160 N N . ALA A 1 281 ? 90.313 68.058 63.314 1.00 21.52 307 ALA A N 1
ATOM 4161 C CA . ALA A 1 281 ? 90.376 67.129 64.434 1.00 21.68 307 ALA A CA 1
ATOM 4162 C C . ALA A 1 281 ? 91.766 66.598 64.717 1.00 22.94 307 ALA A C 1
ATOM 4163 O O . ALA A 1 281 ? 92.021 66.181 65.845 1.00 25.16 307 ALA A O 1
ATOM 4170 N N . LEU A 1 282 ? 92.671 66.608 63.747 1.00 22.17 308 LEU A N 1
ATOM 4171 C CA . LEU A 1 282 ? 93.999 66.042 63.947 1.00 22.88 308 LEU A CA 1
ATOM 4172 C C . LEU A 1 282 ? 95.067 67.124 64.006 1.00 23.98 308 LEU A C 1
ATOM 4173 O O . LEU A 1 282 ? 95.792 67.227 65.001 1.00 25.44 308 LEU A O 1
ATOM 4189 N N . LEU A 1 283 ? 95.172 67.947 62.973 1.00 25.20 309 LEU A N 1
ATOM 4190 C CA . LEU A 1 283 ? 96.135 69.039 63.010 1.00 26.25 309 LEU A CA 1
ATOM 4191 C C . LEU A 1 283 ? 95.666 70.155 63.920 1.00 27.59 309 LEU A C 1
ATOM 4192 O O . LEU A 1 283 ? 96.497 70.871 64.498 1.00 29.04 309 LEU A O 1
ATOM 4208 N N . LYS A 1 284 ? 94.346 70.308 64.055 1.00 29.06 310 LYS A N 1
ATOM 4209 C CA . LYS A 1 284 ? 93.711 71.351 64.867 1.00 30.48 310 LYS A CA 1
ATOM 4210 C C . LYS A 1 284 ? 94.129 72.758 64.452 1.00 33.85 310 LYS A C 1
ATOM 4211 O O . LYS A 1 284 ? 94.428 73.615 65.290 1.00 35.23 310 LYS A O 1
ATOM 4230 N N . LYS A 1 285 ? 94.128 72.992 63.139 1.00 35.09 311 LYS A N 1
ATOM 4231 C CA . LYS A 1 285 ? 94.473 74.269 62.529 1.00 39.42 311 LYS A CA 1
ATOM 4232 C C . LYS A 1 285 ? 93.432 74.580 61.460 1.00 41.43 311 LYS A C 1
ATOM 4233 O O . LYS A 1 285 ? 92.823 73.672 60.898 1.00 42.53 311 LYS A O 1
ATOM 4241 N N . LYS A 1 286 ? 93.192 75.873 61.199 1.00 44.25 312 LYS A N 1
ATOM 4242 C CA . LYS A 1 286 ? 92.177 76.277 60.224 1.00 47.45 312 LYS A CA 1
ATOM 4243 C C . LYS A 1 286 ? 92.676 76.163 58.793 1.00 51.57 312 LYS A C 1
ATOM 4244 O O . LYS A 1 286 ? 91.870 75.999 57.868 1.00 53.81 312 LYS A O 1
ATOM 4248 N N . ASP A 1 287 ? 93.978 76.296 58.597 1.00 53.94 313 ASP A N 1
ATOM 4249 C CA . ASP A 1 287 ? 94.581 76.153 57.287 1.00 56.28 313 ASP A CA 1
ATOM 4250 C C . ASP A 1 287 ? 95.751 75.194 57.403 1.00 58.53 313 ASP A C 1
ATOM 4251 O O . ASP A 1 287 ? 96.358 75.058 58.468 1.00 61.94 313 ASP A O 1
ATOM 4255 N N . SER A 1 288 ? 96.067 74.535 56.294 1.00 54.95 314 SER A N 1
ATOM 4256 C CA . SER A 1 288 ? 97.122 73.540 56.295 1.00 54.74 314 SER A CA 1
ATOM 4257 C C . SER A 1 288 ? 97.709 73.456 54.899 1.00 53.10 314 SER A C 1
ATOM 4258 O O . SER A 1 288 ? 97.096 73.883 53.921 1.00 54.64 314 SER A O 1
ATOM 4266 N N . GLU A 1 289 ? 98.911 72.910 54.817 1.00 49.85 315 GLU A N 1
ATOM 4267 C CA . GLU A 1 289 ? 99.468 72.635 53.505 1.00 49.13 315 GLU A CA 1
ATOM 4268 C C . GLU A 1 289 ? 99.194 71.181 53.155 1.00 45.66 315 GLU A C 1
ATOM 4269 O O . GLU A 1 289 ? 99.070 70.328 54.035 1.00 45.21 315 GLU A O 1
ATOM 4277 N N . ALA A 1 290 ? 99.135 70.917 51.851 1.00 46.35 316 ALA A N 1
ATOM 4278 C CA . ALA A 1 290 ? 98.784 69.574 51.395 1.00 45.09 316 ALA A CA 1
ATOM 4279 C C . ALA A 1 290 ? 99.746 68.530 51.957 1.00 42.93 316 ALA A C 1
ATOM 4280 O O . ALA A 1 290 ? 99.343 67.405 52.280 1.00 41.43 316 ALA A O 1
ATOM 4287 N N . SER A 1 291 ? 101.021 68.893 52.089 1.00 42.67 317 SER A N 1
ATOM 4288 C CA . SER A 1 291 ? 102.095 68.108 52.681 1.00 43.78 317 SER A CA 1
ATOM 4289 C C . SER A 1 291 ? 101.705 67.574 54.050 1.00 42.84 317 SER A C 1
ATOM 4290 O O . SER A 1 291 ? 102.110 66.467 54.419 1.00 42.36 317 SER A O 1
ATOM 4298 N N . GLU A 1 292 ? 101.175 68.512 54.844 1.00 41.25 318 GLU A N 1
ATOM 4299 C CA . GLU A 1 292 ? 100.810 68.195 56.221 1.00 40.34 318 GLU A CA 1
ATOM 4300 C C . GLU A 1 292 ? 99.647 67.215 56.264 1.00 36.42 318 GLU A C 1
ATOM 4301 O O . GLU A 1 292 ? 99.586 66.358 57.155 1.00 35.60 318 GLU A O 1
ATOM 4313 N N . ILE A 1 293 ? 98.686 67.364 55.346 1.00 34.39 319 ILE A N 1
ATOM 4314 C CA . ILE A 1 293 ? 97.564 66.427 55.279 1.00 33.97 319 ILE A CA 1
ATOM 4315 C C . ILE A 1 293 ? 98.076 65.034 54.946 1.00 33.62 319 ILE A C 1
ATOM 4316 O O . ILE A 1 293 ? 97.687 64.042 55.571 1.00 31.74 319 ILE A O 1
ATOM 4332 N N . GLN A 1 294 ? 98.982 64.949 53.972 1.00 34.02 320 GLN A N 1
ATOM 4333 C CA . GLN A 1 294 ? 99.559 63.689 53.528 1.00 36.40 320 GLN A CA 1
ATOM 4334 C C . GLN A 1 294 ? 100.279 62.982 54.667 1.00 35.24 320 GLN A C 1
ATOM 4335 O O . GLN A 1 294 ? 100.183 61.760 54.802 1.00 34.59 320 GLN A O 1
ATOM 4349 N N . THR A 1 295 ? 101.075 63.748 55.421 1.00 35.89 321 THR A N 1
ATOM 4350 C CA . THR A 1 295 ? 101.773 63.175 56.563 1.00 36.17 321 THR A CA 1
ATOM 4351 C C . THR A 1 295 ? 100.799 62.575 57.569 1.00 33.69 321 THR A C 1
ATOM 4352 O O . THR A 1 295 ? 101.036 61.479 58.099 1.00 32.76 321 THR A O 1
ATOM 4363 N N . GLU A 1 296 ? 99.705 63.279 57.872 1.00 32.71 322 GLU A N 1
ATOM 4364 C CA . GLU A 1 296 ? 98.727 62.701 58.791 1.00 32.76 322 GLU A CA 1
ATOM 4365 C C . GLU A 1 296 ? 98.120 61.447 58.193 1.00 30.70 322 GLU A C 1
ATOM 4366 O O . GLU A 1 296 ? 97.938 60.434 58.878 1.00 31.88 322 GLU A O 1
ATOM 4378 N N . LEU A 1 297 ? 97.713 61.519 56.931 1.00 29.46 323 LEU A N 1
ATOM 4379 C CA . LEU A 1 297 ? 97.076 60.356 56.335 1.00 30.43 323 LEU A CA 1
ATOM 4380 C C . LEU A 1 297 ? 98.005 59.153 56.364 1.00 31.76 323 LEU A C 1
ATOM 4381 O O . LEU A 1 297 ? 97.549 58.022 56.573 1.00 33.53 323 LEU A O 1
ATOM 4397 N N . LYS A 1 298 ? 99.316 59.377 56.194 1.00 32.30 324 LYS A N 1
ATOM 4398 C CA . LYS A 1 298 ? 100.187 58.211 56.180 1.00 32.53 324 LYS A CA 1
ATOM 4399 C C . LYS A 1 298 ? 100.242 57.575 57.560 1.00 30.87 324 LYS A C 1
ATOM 4400 O O . LYS A 1 298 ? 100.284 56.345 57.690 1.00 31.01 324 LYS A O 1
ATOM 4408 N N . LYS A 1 299 ? 100.092 58.355 58.632 1.00 29.99 325 LYS A N 1
ATOM 4409 C CA . LYS A 1 299 ? 100.081 57.768 59.969 1.00 30.02 325 LYS A CA 1
ATOM 4410 C C . LYS A 1 299 ? 98.920 56.804 60.126 1.00 27.68 325 LYS A C 1
ATOM 4411 O O . LYS A 1 299 ? 99.045 55.767 60.780 1.00 30.26 325 LYS A O 1
ATOM 4430 N N . TYR A 1 300 ? 97.765 57.146 59.572 1.00 24.81 326 TYR A N 1
ATOM 4431 C CA . TYR A 1 300 ? 96.551 56.388 59.838 1.00 24.44 326 TYR A CA 1
ATOM 4432 C C . TYR A 1 300 ? 96.217 55.385 58.744 1.00 25.28 326 TYR A C 1
ATOM 4433 O O . TYR A 1 300 ? 95.706 54.305 59.057 1.00 25.77 326 TYR A O 1
ATOM 4451 N N . PHE A 1 301 ? 96.527 55.701 57.485 1.00 25.50 327 PHE A N 1
ATOM 4452 C CA . PHE A 1 301 ? 96.229 54.844 56.345 1.00 26.30 327 PHE A CA 1
ATOM 4453 C C . PHE A 1 301 ? 97.454 54.169 55.745 1.00 28.16 327 PHE A C 1
ATOM 4454 O O . PHE A 1 301 ? 97.292 53.300 54.891 1.00 28.12 327 PHE A O 1
ATOM 4471 N N . SER A 1 302 ? 98.665 54.559 56.142 1.00 29.79 328 SER A N 1
ATOM 4472 C CA . SER A 1 302 ? 99.914 54.052 55.578 1.00 31.96 328 SER A CA 1
ATOM 4473 C C . SER A 1 302 ? 100.133 54.518 54.154 1.00 33.07 328 SER A C 1
ATOM 4474 O O . SER A 1 302 ? 100.960 53.949 53.427 1.00 35.38 328 SER A O 1
ATOM 4482 N N . GLY A 1 303 ? 99.433 55.571 53.767 1.00 33.39 329 GLY A N 1
ATOM 4483 C CA . GLY A 1 303 ? 99.535 56.109 52.429 1.00 33.77 329 GLY A CA 1
ATOM 4484 C C . GLY A 1 303 ? 98.366 57.041 52.204 1.00 34.51 329 GLY A C 1
ATOM 4485 O O . GLY A 1 303 ? 97.580 57.315 53.107 1.00 34.55 329 GLY A O 1
ATOM 4489 N N . HIS A 1 304 ? 98.276 57.539 50.979 1.00 34.57 330 HIS A N 1
ATOM 4490 C CA . HIS A 1 304 ? 97.254 58.520 50.660 1.00 35.27 330 HIS A CA 1
ATOM 4491 C C . HIS A 1 304 ? 96.515 58.202 49.372 1.00 34.66 330 HIS A C 1
ATOM 4492 O O . HIS A 1 304 ? 95.789 59.067 48.863 1.00 35.60 330 HIS A O 1
ATOM 4506 N N . GLU A 1 305 ? 96.645 56.986 48.852 1.00 34.16 331 GLU A N 1
ATOM 4507 C CA . GLU A 1 305 ? 96.055 56.629 47.566 1.00 34.82 331 GLU A CA 1
ATOM 4508 C C . GLU A 1 305 ? 94.847 55.728 47.772 1.00 32.01 331 GLU A C 1
ATOM 4509 O O . GLU A 1 305 ? 94.572 55.239 48.877 1.00 30.06 331 GLU A O 1
ATOM 4521 N N . ASN A 1 306 ? 94.130 55.480 46.676 1.00 33.55 332 ASN A N 1
ATOM 4522 C CA . ASN A 1 306 ? 92.917 54.686 46.786 1.00 35.38 332 ASN A CA 1
ATOM 4523 C C . ASN A 1 306 ? 93.212 53.294 47.338 1.00 33.08 332 ASN A C 1
ATOM 4524 O O . ASN A 1 306 ? 92.407 52.739 48.089 1.00 31.57 332 ASN A O 1
ATOM 4535 N N . GLU A 1 307 ? 94.392 52.753 47.046 1.00 32.21 333 GLU A N 1
ATOM 4536 C CA . GLU A 1 307 ? 94.733 51.415 47.505 1.00 33.59 333 GLU A CA 1
ATOM 4537 C C . GLU A 1 307 ? 94.750 51.336 49.024 1.00 31.81 333 GLU A C 1
ATOM 4538 O O . GLU A 1 307 ? 94.340 50.323 49.605 1.00 31.10 333 GLU A O 1
ATOM 4550 N N . GLN A 1 308 ? 95.215 52.395 49.689 1.00 30.60 334 GLN A N 1
ATOM 4551 C CA . GLN A 1 308 ? 95.242 52.372 51.148 1.00 27.82 334 GLN A CA 1
ATOM 4552 C C . GLN A 1 308 ? 93.857 52.557 51.739 1.00 25.55 334 GLN A C 1
ATOM 4553 O O . GLN A 1 308 ? 93.568 52.010 52.804 1.00 25.63 334 GLN A O 1
ATOM 4567 N N . TRP A 1 309 ? 92.988 53.319 51.075 1.00 25.75 335 TRP A N 1
ATOM 4568 C CA . TRP A 1 309 ? 91.593 53.399 51.506 1.00 25.03 335 TRP A CA 1
ATOM 4569 C C . TRP A 1 309 ? 90.919 52.037 51.391 1.00 24.17 335 TRP A C 1
ATOM 4570 O O . TRP A 1 309 ? 90.243 51.580 52.322 1.00 24.53 335 TRP A O 1
ATOM 4591 N N . THR A 1 310 ? 91.108 51.369 50.254 1.00 23.79 336 THR A N 1
ATOM 4592 C CA . THR A 1 310 ? 90.594 50.015 50.078 1.00 25.27 336 THR A CA 1
ATOM 4593 C C . THR A 1 310 ? 91.111 49.075 51.162 1.00 24.56 336 THR A C 1
ATOM 4594 O O . THR A 1 310 ? 90.365 48.227 51.656 1.00 25.07 336 THR A O 1
ATOM 4605 N N . ALA A 1 311 ? 92.388 49.195 51.531 1.00 24.98 337 ALA A N 1
ATOM 4606 C CA . ALA A 1 311 ? 92.945 48.291 52.530 1.00 25.38 337 ALA A CA 1
ATOM 4607 C C . ALA A 1 311 ? 92.299 48.501 53.891 1.00 23.84 337 ALA A C 1
ATOM 4608 O O . ALA A 1 311 ? 92.020 47.533 54.607 1.00 24.55 337 ALA A O 1
ATOM 4615 N N . ILE A 1 312 ? 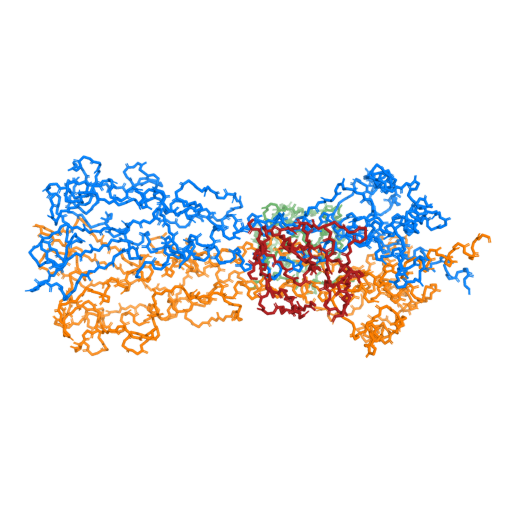92.045 49.756 54.271 1.00 22.71 338 ILE A N 1
ATOM 4616 C CA . ILE A 1 312 ? 91.330 50.010 55.530 1.00 22.32 338 ILE A CA 1
ATOM 4617 C C . ILE A 1 312 ? 89.886 49.511 55.448 1.00 20.36 338 ILE A C 1
ATOM 4618 O O . ILE A 1 312 ? 89.360 48.936 56.411 1.00 20.76 338 ILE A O 1
ATOM 4634 N N . GLU A 1 313 ? 89.233 49.696 54.297 1.00 20.28 339 GLU A N 1
ATOM 4635 C CA . GLU A 1 313 ? 87.877 49.168 54.129 1.00 19.76 339 GLU A CA 1
ATOM 4636 C C . GLU A 1 313 ? 87.843 47.647 54.245 1.00 20.39 339 GLU A C 1
ATOM 4637 O O . GLU A 1 313 ? 86.861 47.084 54.754 1.00 21.36 339 GLU A O 1
ATOM 4649 N N . LYS A 1 314 ? 88.918 46.963 53.832 1.00 21.74 340 LYS A N 1
ATOM 4650 C CA . LYS A 1 314 ? 88.984 45.519 53.992 1.00 22.90 340 LYS A CA 1
ATOM 4651 C C . LYS A 1 314 ? 89.114 45.123 55.460 1.00 22.08 340 LYS A C 1
ATOM 4652 O O . LYS A 1 314 ? 88.487 44.143 55.900 1.00 22.40 340 LYS A O 1
ATOM 4671 N N . LEU A 1 315 ? 89.934 45.856 56.240 1.00 21.92 341 LEU A N 1
ATOM 4672 C CA . LEU A 1 315 ? 90.008 45.585 57.672 1.00 22.12 341 LEU A CA 1
ATOM 4673 C C . LEU A 1 315 ? 88.639 45.756 58.305 1.00 20.58 341 LEU A C 1
ATOM 4674 O O . LEU A 1 315 ? 88.221 44.948 59.140 1.00 21.74 341 LEU A O 1
ATOM 4690 N N . ILE A 1 316 ? 87.933 46.817 57.913 1.00 19.68 342 ILE A N 1
ATOM 4691 C CA . ILE A 1 316 ? 86.593 47.059 58.432 1.00 18.78 342 ILE A CA 1
ATOM 4692 C C . ILE A 1 316 ? 85.673 45.903 58.073 1.00 19.69 342 ILE A C 1
ATOM 4693 O O . ILE A 1 316 ? 84.958 45.369 58.927 1.00 19.76 342 ILE A O 1
ATOM 4709 N N . SER A 1 317 ? 85.674 45.507 56.790 1.00 19.43 343 SER A N 1
ATOM 4710 C CA . SER A 1 317 ? 84.738 44.489 56.338 1.00 20.10 343 SER A CA 1
ATOM 4711 C C . SER A 1 317 ? 85.029 43.130 56.953 1.00 20.23 343 SER A C 1
ATOM 4712 O O . SER A 1 317 ? 84.113 42.327 57.107 1.00 21.52 343 SER A O 1
ATOM 4720 N N . GLU A 1 318 ? 86.290 42.853 57.307 1.00 21.01 344 GLU A N 1
ATOM 4721 C CA . GLU A 1 318 ? 86.673 41.575 57.894 1.00 21.24 344 GLU A CA 1
ATOM 4722 C C . GLU A 1 318 ? 86.441 41.495 59.402 1.00 21.57 344 GLU A C 1
ATOM 4723 O O . GLU A 1 318 ? 86.445 40.393 59.958 1.00 23.55 344 GLU A O 1
ATOM 4735 N N . GLN A 1 319 ? 86.238 42.619 60.078 1.00 20.91 345 GLN A N 1
ATOM 4736 C CA . GLN A 1 319 ? 86.105 42.629 61.533 1.00 20.16 345 GLN A CA 1
ATOM 4737 C C . GLN A 1 319 ? 84.844 41.886 61.967 1.00 19.31 345 GLN A C 1
ATOM 4738 O O . GLN A 1 319 ? 83.741 42.242 61.523 1.00 20.40 345 GLN A O 1
ATOM 4752 N N . PRO A 1 320 ? 84.942 40.868 62.822 1.00 20.09 346 PRO A N 1
ATOM 4753 C CA . PRO A 1 320 ? 83.733 40.201 63.313 1.00 21.01 346 PRO A CA 1
ATOM 4754 C C . PRO A 1 320 ? 83.092 40.954 64.456 1.00 21.07 346 PRO A C 1
ATOM 4755 O O . PRO A 1 320 ? 83.760 41.580 65.278 1.00 20.62 346 PRO A O 1
ATOM 4766 N N . VAL A 1 321 ? 81.778 40.824 64.525 1.00 20.27 347 VAL A N 1
ATOM 4767 C CA . VAL A 1 321 ? 81.013 41.269 65.668 1.00 19.98 347 VAL A CA 1
ATOM 4768 C C . VAL A 1 321 ? 80.713 40.069 66.555 1.00 22.13 347 VAL A C 1
ATOM 4769 O O . VAL A 1 321 ? 80.831 38.917 66.145 1.00 23.77 347 VAL A O 1
ATOM 4782 N N . ALA A 1 322 ? 80.300 40.341 67.792 1.00 22.64 348 ALA A N 1
ATOM 4783 C CA . ALA A 1 322 ? 79.977 39.265 68.727 1.00 24.68 348 ALA A CA 1
ATOM 4784 C C . ALA A 1 322 ? 78.844 38.404 68.178 1.00 26.47 348 ALA A C 1
ATOM 4785 O O . ALA A 1 322 ? 77.876 38.915 67.623 1.00 26.25 348 ALA A O 1
ATOM 4792 N N . GLN A 1 323 ? 78.962 37.077 68.342 1.00 29.46 349 GLN A N 1
ATOM 4793 C CA . GLN A 1 323 ? 77.989 36.177 67.719 1.00 31.69 349 GLN A CA 1
ATOM 4794 C C . GLN A 1 323 ? 76.580 36.425 68.244 1.00 31.30 349 GLN A C 1
ATOM 4795 O O . GLN A 1 323 ? 75.606 36.283 67.495 1.00 32.09 349 GLN A O 1
ATOM 4809 N N A ASN A 1 324 ? 76.442 36.807 69.513 0.42 31.80 350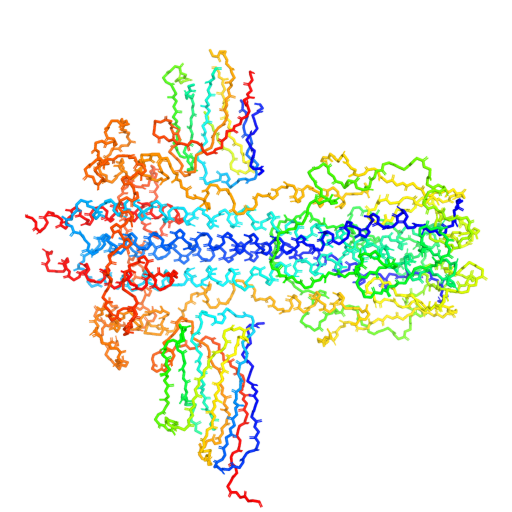 ASN A N 1
ATOM 4810 N N B ASN A 1 324 ? 76.463 36.818 69.515 0.58 32.51 350 ASN A N 1
ATOM 4811 C CA A ASN A 1 324 ? 75.112 37.045 70.065 0.42 32.34 350 ASN A CA 1
ATOM 4812 C CA B ASN A 1 324 ? 75.161 37.083 70.118 0.58 34.08 350 ASN A CA 1
ATOM 4813 C C A ASN A 1 324 ? 74.407 38.223 69.399 0.42 30.47 350 ASN A C 1
ATOM 4814 C C B ASN A 1 324 ? 74.434 38.251 69.454 0.58 31.64 350 ASN A C 1
ATOM 4815 O O A ASN A 1 324 ? 73.183 38.354 69.530 0.42 31.99 350 ASN A O 1
ATOM 4816 O O B ASN A 1 324 ? 73.218 38.396 69.637 0.58 33.55 350 ASN A O 1
ATOM 4837 N N . LEU A 1 325 ? 75.140 39.077 68.684 1.00 27.50 351 LEU A N 1
ATOM 4838 C CA . LEU A 1 325 ? 74.531 40.217 68.013 1.00 24.98 351 LEU A CA 1
ATOM 4839 C C . LEU A 1 325 ? 73.920 39.877 66.663 1.00 25.72 351 LEU A C 1
ATOM 4840 O O . LEU A 1 325 ? 73.241 40.735 66.092 1.00 28.03 351 LEU A O 1
ATOM 4856 N N . VAL A 1 326 ? 74.167 38.675 66.141 1.00 26.40 352 VAL A N 1
ATOM 4857 C CA . VAL A 1 326 ? 73.670 38.275 64.830 1.00 28.79 352 VAL A CA 1
ATOM 4858 C C . VAL A 1 326 ? 72.863 36.988 64.867 1.00 32.41 352 VAL A C 1
ATOM 4859 O O . VAL A 1 326 ? 72.134 36.703 63.901 1.00 34.36 352 VAL A O 1
ATOM 4872 N N . GLY A 1 327 ? 72.954 36.174 65.914 1.00 34.53 353 GLY A N 1
ATOM 4873 C CA . GLY A 1 327 ? 72.207 34.934 65.926 1.00 38.07 353 GLY A CA 1
ATOM 4874 C C . GLY A 1 327 ? 73.060 33.727 65.560 1.00 40.19 353 GLY A C 1
ATOM 4875 O O . GLY A 1 327 ? 74.092 33.829 64.893 1.00 39.65 353 GLY A O 1
ATOM 4879 N N . ASP A 1 328 ? 72.593 32.554 65.998 1.00 41.79 354 ASP A N 1
ATOM 4880 C CA . ASP A 1 328 ? 73.386 31.336 65.897 1.00 43.51 354 ASP A CA 1
ATOM 4881 C C . ASP A 1 328 ? 73.664 30.992 64.442 1.00 43.73 354 ASP A C 1
ATOM 4882 O O . ASP A 1 328 ? 72.782 31.071 63.579 1.00 44.17 354 ASP A O 1
ATOM 4883 N N . ASN A 1 329 ? 74.913 30.622 64.178 1.00 43.46 355 ASN A N 1
ATOM 4884 C CA . ASN A 1 329 ? 75.344 30.160 62.866 1.00 42.38 355 ASN A CA 1
ATOM 4885 C C . ASN A 1 329 ? 75.261 31.244 61.804 1.00 39.55 355 ASN A C 1
ATOM 4886 O O . ASN A 1 329 ? 75.346 30.932 60.617 1.00 40.94 355 ASN A O 1
ATOM 4890 N N . GLN A 1 330 ? 75.025 32.525 62.192 1.00 35.98 356 GLN A N 1
ATOM 4891 C CA . GLN A 1 330 ? 74.907 33.573 61.188 1.00 33.28 356 GLN A CA 1
ATOM 4892 C C . GLN A 1 330 ? 76.244 34.268 60.980 1.00 31.68 356 GLN A C 1
ATOM 4893 O O . GLN A 1 330 ? 77.121 34.231 61.844 1.00 31.73 356 GLN A O 1
ATOM 4907 N N . PRO A 1 331 ? 76.432 34.908 59.826 1.00 29.89 357 PRO A N 1
ATOM 4908 C CA . PRO A 1 331 ? 77.703 35.597 59.575 1.00 29.13 357 PRO A CA 1
ATOM 4909 C C . PRO A 1 331 ? 77.995 36.671 60.619 1.00 26.43 357 PRO A C 1
ATOM 4910 O O . PRO A 1 331 ? 77.096 37.362 61.101 1.00 25.58 357 PRO A O 1
ATOM 4921 N N . THR A 1 332 ? 79.282 36.824 60.949 1.00 25.03 358 THR A N 1
ATOM 4922 C CA . THR A 1 332 ? 79.716 37.814 61.924 1.00 24.93 358 THR A CA 1
ATOM 4923 C C . THR A 1 332 ? 80.595 38.919 61.369 1.00 23.09 358 THR A C 1
ATOM 4924 O O . THR A 1 332 ? 80.722 39.955 62.025 1.00 22.57 358 THR A O 1
ATOM 4935 N N . LYS A 1 333 ? 81.174 38.765 60.190 1.00 22.33 359 LYS A N 1
ATOM 4936 C CA . LYS A 1 333 ? 82.019 39.831 59.670 1.00 20.74 359 LYS A CA 1
ATOM 4937 C C . LYS A 1 333 ? 81.148 41.007 59.251 1.00 19.59 359 LYS A C 1
ATOM 4938 O O . LYS A 1 333 ? 80.084 40.831 58.643 1.00 20.34 359 LYS A O 1
ATOM 4957 N N . LEU A 1 334 ? 81.626 42.215 59.543 1.00 18.77 360 LEU A N 1
ATOM 4958 C CA . LEU A 1 334 ? 80.854 43.410 59.238 1.00 18.68 360 LEU A CA 1
ATOM 4959 C C . LEU A 1 334 ? 80.494 43.487 57.762 1.00 18.86 360 LEU A C 1
ATOM 4960 O O . LEU A 1 334 ? 79.399 43.937 57.415 1.00 18.35 360 LEU A O 1
ATOM 4976 N N . GLY A 1 335 ? 81.403 43.076 56.876 1.00 20.03 361 GLY A N 1
ATOM 4977 C CA . GLY A 1 335 ? 81.139 43.087 55.459 1.00 22.29 361 GLY A CA 1
ATOM 4978 C C . GLY A 1 335 ? 80.117 42.073 55.019 1.00 22.77 361 GLY A C 1
ATOM 4979 O O . GLY A 1 335 ? 79.659 42.151 53.875 1.00 24.64 361 GLY A O 1
ATOM 4983 N N . GLU A 1 336 ? 79.735 41.143 55.896 1.00 21.41 362 GLU A N 1
ATOM 4984 C CA . GLU A 1 336 ? 78.686 40.185 55.596 1.00 22.45 362 GLU A CA 1
ATOM 4985 C C . GLU A 1 336 ? 77.350 40.620 56.165 1.00 22.50 362 GLU A C 1
ATOM 4986 O O . GLU A 1 336 ? 76.375 39.875 56.064 1.00 24.54 362 GLU A O 1
ATOM 4992 N N . LEU A 1 337 ? 77.293 41.786 56.795 1.00 20.31 363 LEU A N 1
ATOM 4993 C CA . LEU A 1 337 ? 76.063 42.342 57.341 1.00 19.65 363 LEU A CA 1
ATOM 4994 C C . LEU A 1 337 ? 75.622 43.527 56.499 1.00 19.65 363 LEU A C 1
ATOM 4995 O O . LEU A 1 337 ? 76.442 44.296 56.007 1.00 21.39 363 LEU A O 1
ATOM 5011 N N . GLU A 1 338 ? 74.317 43.687 56.356 1.00 18.83 364 GLU A N 1
ATOM 5012 C CA . GLU A 1 338 ? 73.774 44.862 55.687 1.00 19.10 364 GLU A CA 1
ATOM 5013 C C . GLU A 1 338 ? 72.448 45.215 56.325 1.00 18.14 364 GLU A C 1
ATOM 5014 O O . GLU A 1 338 ? 71.815 44.383 56.978 1.00 20.48 364 GLU A O 1
ATOM 5026 N N . GLY A 1 339 ? 72.037 46.467 56.113 1.00 16.23 365 GLY A N 1
ATOM 5027 C CA . GLY A 1 339 ? 70.780 46.957 56.629 1.00 15.64 365 GLY A CA 1
ATOM 5028 C C . GLY A 1 339 ? 71.066 48.009 57.666 1.00 15.20 365 GLY A C 1
ATOM 5029 O O . GLY A 1 339 ? 71.777 47.749 58.642 1.00 15.81 365 GLY A O 1
ATOM 5033 N N . ASN A 1 340 ? 70.501 49.198 57.509 1.00 13.90 366 ASN A N 1
ATOM 5034 C CA . ASN A 1 340 ? 70.876 50.298 58.395 1.00 12.79 366 ASN A CA 1
ATOM 5035 C C . ASN A 1 340 ? 70.456 50.014 59.833 1.00 14.03 366 ASN A C 1
ATOM 5036 O O . ASN A 1 340 ? 71.259 50.125 60.755 1.00 14.14 366 ASN A O 1
ATOM 5047 N N . ALA A 1 341 ? 69.201 49.658 60.052 1.00 14.27 367 ALA A N 1
ATOM 5048 C CA . ALA A 1 341 ? 68.738 49.453 61.413 1.00 14.80 367 ALA A CA 1
ATOM 5049 C C . ALA A 1 341 ? 69.488 48.311 62.073 1.00 15.30 367 ALA A C 1
ATOM 5050 O O . ALA A 1 341 ? 69.771 48.370 63.275 1.00 16.73 367 ALA A O 1
ATOM 5057 N N . LYS A 1 342 ? 69.844 47.278 61.304 1.00 15.29 368 LYS A N 1
ATOM 5058 C CA . LYS A 1 342 ? 70.641 46.171 61.848 1.00 16.44 368 LYS A CA 1
ATOM 5059 C C . LYS A 1 342 ? 71.992 46.669 62.360 1.00 14.91 368 LYS A C 1
ATOM 5060 O O . LYS A 1 342 ? 72.396 46.394 63.499 1.00 17.02 368 LYS A O 1
ATOM 5079 N N . LEU A 1 343 ? 72.715 47.417 61.534 1.00 14.43 369 LEU A N 1
ATOM 5080 C CA . LEU A 1 343 ? 74.038 47.886 61.926 1.00 13.68 369 LEU A CA 1
ATOM 5081 C C . LEU A 1 343 ? 73.968 48.954 63.023 1.00 13.57 369 LEU A C 1
ATOM 5082 O O . LEU A 1 343 ? 74.866 49.021 63.862 1.00 14.34 369 LEU A O 1
ATOM 5098 N N . THR A 1 344 ? 72.919 49.776 63.038 1.00 13.50 370 THR A N 1
ATOM 5099 C CA . THR A 1 344 ? 72.769 50.803 64.060 1.00 13.76 370 THR A CA 1
ATOM 5100 C C . THR A 1 344 ? 72.782 50.197 65.453 1.00 13.09 370 THR A C 1
ATOM 5101 O O . THR A 1 344 ? 73.453 50.716 66.351 1.00 13.40 370 THR A O 1
ATOM 5112 N N . THR A 1 345 ? 72.071 49.077 65.656 1.00 13.56 371 THR A N 1
ATOM 5113 C CA . THR A 1 345 ? 72.020 48.532 67.014 1.00 14.41 371 THR A CA 1
ATOM 5114 C C . THR A 1 345 ? 73.324 47.850 67.400 1.00 14.78 371 THR A C 1
ATOM 5115 O O . THR A 1 345 ? 73.670 47.812 68.581 1.00 15.30 371 THR A O 1
ATOM 5126 N N . ILE A 1 346 ? 74.081 47.365 66.424 1.00 14.53 372 ILE A N 1
ATOM 5127 C CA . ILE A 1 346 ? 75.416 46.839 66.694 1.00 14.08 372 ILE A CA 1
ATOM 5128 C C . ILE A 1 346 ? 76.339 47.965 67.131 1.00 13.72 372 ILE A C 1
ATOM 5129 O O . ILE A 1 346 ? 77.117 47.824 68.087 1.00 14.62 372 ILE A O 1
ATOM 5145 N N . LEU A 1 347 ? 76.249 49.119 66.466 1.00 14.18 373 LEU A N 1
ATOM 5146 C CA . LEU A 1 347 ? 77.031 50.261 66.900 1.00 13.34 373 LEU A CA 1
ATOM 5147 C C . LEU A 1 347 ? 76.677 50.637 68.335 1.00 12.98 373 LEU A C 1
ATOM 5148 O O . LEU A 1 347 ? 77.571 50.927 69.133 1.00 13.90 373 LEU A O 1
ATOM 5164 N N . ALA A 1 348 ? 75.389 50.619 68.695 1.00 13.41 374 ALA A N 1
ATOM 5165 C CA . ALA A 1 348 ? 75.018 50.967 70.061 1.00 13.84 374 ALA A CA 1
ATOM 5166 C C . ALA A 1 348 ? 75.650 50.018 71.058 1.00 14.01 374 ALA A C 1
ATOM 5167 O O . ALA A 1 348 ? 76.104 50.438 72.128 1.00 13.93 374 ALA A O 1
ATOM 5174 N N . TYR A 1 349 ? 75.680 48.716 70.738 1.00 13.77 375 TYR A N 1
ATOM 5175 C CA . TYR A 1 349 ? 76.342 47.760 71.621 1.00 14.08 375 TYR A CA 1
ATOM 5176 C C . TYR A 1 349 ? 77.784 48.176 71.886 1.00 13.84 375 TYR A C 1
ATOM 5177 O O . TYR A 1 349 ? 78.248 48.177 73.034 1.00 14.38 375 TYR A O 1
ATOM 5195 N N . TYR A 1 350 ? 78.546 48.452 70.814 1.00 14.08 376 TYR A N 1
ATOM 5196 C CA . TYR A 1 350 ? 79.956 48.761 70.982 1.00 14.63 376 TYR A CA 1
ATOM 5197 C C . TYR A 1 350 ? 80.169 50.122 71.623 1.00 14.16 376 TYR A C 1
ATOM 5198 O O . TYR A 1 350 ? 81.153 50.299 72.340 1.00 15.04 376 TYR A O 1
ATOM 5216 N N . ARG A 1 351 ? 79.234 51.059 71.445 1.00 14.35 377 ARG A N 1
ATOM 5217 C CA . ARG A 1 351 ? 79.296 52.301 72.213 1.00 15.20 377 ARG A CA 1
ATOM 5218 C C . ARG A 1 351 ? 79.101 52.052 73.699 1.00 15.42 377 ARG A C 1
ATOM 5219 O O . ARG A 1 351 ? 79.749 52.691 74.537 1.00 15.91 377 ARG A O 1
ATOM 5240 N N . MET A 1 352 ? 78.213 51.133 74.049 1.00 14.77 378 MET A N 1
ATOM 5241 C CA . MET A 1 352 ? 78.049 50.775 75.451 1.00 15.75 378 MET A CA 1
ATOM 5242 C C . MET A 1 352 ? 79.315 50.138 75.994 1.00 16.38 378 MET A C 1
ATOM 5243 O O . MET A 1 352 ? 79.719 50.425 77.123 1.00 16.91 378 MET A O 1
ATOM 5257 N N . GLU A 1 353 ? 79.971 49.288 75.201 1.00 15.82 379 GLU A N 1
ATOM 5258 C CA . GLU A 1 353 ? 81.249 48.720 75.640 1.00 16.35 379 GLU A CA 1
ATOM 5259 C C . GLU A 1 353 ? 82.284 49.818 75.859 1.00 15.55 379 GLU A C 1
ATOM 5260 O O . GLU A 1 353 ? 83.004 49.824 76.866 1.00 17.32 379 GLU A O 1
ATOM 5272 N N . THR A 1 354 ? 82.350 50.785 74.949 1.00 15.32 380 THR A N 1
ATOM 5273 C CA . THR A 1 354 ? 83.276 51.910 75.121 1.00 15.15 380 THR A CA 1
ATOM 5274 C C . THR A 1 354 ? 82.991 52.661 76.410 1.00 16.75 380 THR A C 1
ATOM 5275 O O . THR A 1 354 ? 83.916 53.003 77.159 1.00 16.66 380 THR A O 1
ATOM 5286 N N . ALA A 1 355 ? 81.715 52.914 76.697 1.00 17.35 381 ALA A N 1
ATOM 5287 C CA . ALA A 1 355 ? 81.371 53.620 77.926 1.00 19.86 381 ALA A CA 1
ATOM 5288 C C . ALA A 1 355 ? 81.855 52.858 79.154 1.00 19.92 381 ALA A C 1
ATOM 5289 O O . ALA A 1 355 ? 82.305 53.464 80.132 1.00 21.93 381 ALA A O 1
ATOM 5296 N N . GLY A 1 356 ? 81.787 51.529 79.119 1.00 19.75 382 GLY A N 1
ATOM 5297 C CA . GLY A 1 356 ? 82.247 50.735 80.252 1.00 20.56 382 GLY A CA 1
ATOM 5298 C C . GLY A 1 356 ? 83.750 50.790 80.442 1.00 19.98 382 GLY A C 1
ATOM 5299 O O . GLY A 1 356 ? 84.243 50.669 81.564 1.00 22.50 382 GLY A O 1
ATOM 5303 N N . LYS A 1 357 ? 84.500 50.991 79.362 1.00 18.70 383 LYS A N 1
ATOM 5304 C CA . LYS A 1 357 ? 85.948 51.156 79.467 1.00 18.75 383 LYS A CA 1
ATOM 5305 C C . LYS A 1 357 ? 86.283 52.495 80.103 1.00 19.49 383 LYS A C 1
ATOM 5306 O O . LYS A 1 357 ? 87.076 52.561 81.046 1.00 20.36 383 LYS A O 1
ATOM 5325 N N . PHE A 1 358 ? 85.643 53.545 79.619 1.00 20.11 384 PHE A N 1
ATOM 5326 C CA . PHE A 1 358 ? 85.881 54.857 80.154 1.00 22.16 384 PHE A CA 1
ATOM 5327 C C . PHE A 1 358 ? 85.394 54.971 81.596 1.00 25.23 384 PHE A C 1
ATOM 5328 O O . PHE A 1 358 ? 86.019 55.650 82.346 1.00 27.88 384 PHE A O 1
ATOM 5345 N N . GLU A 1 359 ? 84.340 54.269 81.968 1.00 31.07 385 GLU A N 1
ATOM 5346 C CA . GLU A 1 359 ? 83.912 54.301 83.357 1.00 30.48 385 GLU A CA 1
ATOM 5347 C C . GLU A 1 359 ? 85.013 53.857 84.304 1.00 27.23 385 GLU A C 1
ATOM 5348 O O . GLU A 1 359 ? 85.121 54.398 85.346 1.00 29.26 385 GLU A O 1
ATOM 5354 N N . VAL A 1 360 ? 85.832 52.912 83.908 1.00 25.46 386 VAL A N 1
ATOM 5355 C CA . VAL A 1 360 ? 86.973 52.505 84.740 1.00 26.00 386 VAL A CA 1
ATOM 5356 C C . VAL A 1 360 ? 88.194 53.389 84.509 1.00 28.74 386 VAL A C 1
ATOM 5357 O O . VAL A 1 360 ? 88.892 53.761 85.455 1.00 32.52 386 VAL A O 1
ATOM 5361 N N . LEU A 1 361 ? 88.491 53.727 83.252 1.00 28.45 387 LEU A N 1
ATOM 5362 C CA . LEU A 1 361 ? 89.688 54.520 82.969 1.00 30.68 387 LEU A CA 1
ATOM 5363 C C . LEU A 1 361 ? 89.645 55.874 83.659 1.00 36.83 387 LEU A C 1
ATOM 5364 O O . LEU A 1 361 ? 90.669 56.340 84.165 1.00 40.20 387 LEU A O 1
ATOM 5369 N N . THR A 1 362 ? 88.479 56.528 83.667 1.00 38.13 388 THR A N 1
ATOM 5370 C CA . THR A 1 362 ? 88.254 57.860 84.218 1.00 42.92 388 THR A CA 1
ATOM 5371 C C . THR A 1 362 ? 88.138 57.851 85.734 1.00 46.77 388 THR A C 1
ATOM 5372 O O . THR A 1 362 ? 87.845 58.899 86.327 1.00 47.71 388 THR A O 1
ATOM 5376 N N . ALA B 1 1 ? 16.994 70.360 26.735 1.00 24.08 27 ALA B N 1
ATOM 5377 C CA . ALA B 1 1 ? 16.553 69.422 25.720 1.00 24.20 27 ALA B CA 1
ATOM 5378 C C . ALA B 1 1 ? 17.735 68.585 25.246 1.00 23.01 27 ALA B C 1
ATOM 5379 O O . ALA B 1 1 ? 18.862 69.056 25.190 1.00 23.29 27 ALA B O 1
ATOM 5385 N N . ALA B 1 2 ? 17.462 67.335 24.890 1.00 23.16 28 ALA B N 1
ATOM 5386 C CA . ALA B 1 2 ? 18.487 66.471 24.334 1.00 23.25 28 ALA B CA 1
ATOM 5387 C C . ALA B 1 2 ? 19.192 67.146 23.169 1.00 21.66 28 ALA B C 1
ATOM 5388 O O . ALA B 1 2 ? 18.612 67.926 22.414 1.00 23.07 28 ALA B O 1
ATOM 5395 N N . GLU B 1 3 ? 20.474 66.857 23.046 1.00 20.77 29 GLU B N 1
ATOM 5396 C CA . GLU B 1 3 ? 21.302 67.222 21.893 1.00 20.92 29 GLU B CA 1
ATOM 5397 C C . GLU B 1 3 ? 21.734 68.675 21.914 1.00 22.51 29 GLU B C 1
ATOM 5398 O O . GLU B 1 3 ? 22.268 69.145 20.922 1.00 25.87 29 GLU B O 1
ATOM 5410 N N . LYS B 1 4 ? 21.579 69.375 23.027 1.00 20.62 30 LYS B N 1
ATOM 5411 C CA . LYS B 1 4 ? 21.959 70.779 23.126 1.00 19.81 30 LYS B CA 1
ATOM 5412 C C . LYS B 1 4 ? 23.192 70.936 24.019 1.00 19.65 30 LYS B C 1
ATOM 5413 O O . LYS B 1 4 ? 23.569 70.030 24.776 1.00 19.04 30 LYS B O 1
ATOM 5432 N N . GLY B 1 5 ? 23.826 72.106 23.903 1.00 19.80 31 GLY B N 1
ATOM 5433 C CA . GLY B 1 5 ? 25.028 72.422 24.653 1.00 18.75 31 GLY B CA 1
ATOM 5434 C C . GLY B 1 5 ? 24.792 72.401 26.156 1.00 17.53 31 GLY B C 1
ATOM 5435 O O . GLY B 1 5 ? 23.671 72.435 26.651 1.00 18.65 31 GLY B O 1
ATOM 5439 N N . PHE B 1 6 ? 25.893 72.372 26.901 1.00 16.79 32 PHE B N 1
ATOM 5440 C CA . PHE B 1 6 ? 25.900 72.038 28.324 1.00 16.65 32 PHE B CA 1
ATOM 5441 C C . PHE B 1 6 ? 26.003 73.272 29.204 1.00 17.28 32 PHE B C 1
ATOM 5442 O O . PHE B 1 6 ? 26.983 74.024 29.129 1.00 17.70 32 PHE B O 1
ATOM 5459 N N . LYS B 1 7 ? 25.011 73.444 30.068 1.00 17.33 33 LYS B N 1
ATOM 5460 C CA . LYS B 1 7 ? 25.012 74.503 31.051 1.00 16.97 33 LYS B CA 1
ATOM 5461 C C . LYS B 1 7 ? 26.025 74.222 32.168 1.00 17.18 33 LYS B C 1
ATOM 5462 O O . LYS B 1 7 ? 26.547 73.115 32.336 1.00 16.31 33 LYS B O 1
ATOM 5481 N N . GLN B 1 8 ? 26.276 75.265 32.958 1.00 16.72 34 GLN B N 1
ATOM 5482 C CA . GLN B 1 8 ? 27.355 75.250 33.944 1.00 17.06 34 GLN B CA 1
ATOM 5483 C C . GLN B 1 8 ? 27.193 74.142 34.989 1.00 16.55 34 GLN B C 1
ATOM 5484 O O . GLN B 1 8 ? 28.196 73.633 35.488 1.00 15.89 34 GLN B O 1
ATOM 5498 N N . ALA B 1 9 ? 25.970 73.726 35.307 1.00 16.33 35 ALA B N 1
ATOM 5499 C CA . ALA B 1 9 ? 25.799 72.642 36.278 1.00 16.72 35 ALA B CA 1
ATOM 5500 C C . ALA B 1 9 ? 26.504 71.365 35.827 1.00 15.83 35 ALA B C 1
ATOM 5501 O O . ALA B 1 9 ? 26.873 70.528 36.653 1.00 17.14 35 ALA B O 1
ATOM 5508 N N . PHE B 1 10 ? 26.663 71.183 34.518 1.00 15.78 36 PHE B N 1
ATOM 5509 C CA . PHE B 1 10 ? 27.347 70.004 34.008 1.00 15.16 36 PHE B CA 1
ATOM 5510 C C . PHE B 1 10 ? 28.863 70.130 34.152 1.00 15.37 36 PHE B C 1
ATOM 5511 O O . PHE B 1 10 ? 29.519 69.217 34.659 1.00 15.29 36 PHE B O 1
ATOM 5528 N N . TRP B 1 11 ? 29.444 71.240 33.665 1.00 14.55 37 TRP B N 1
ATOM 5529 C CA . TRP B 1 11 ? 30.895 71.317 33.543 1.00 14.82 37 TRP B CA 1
ATOM 5530 C C . TRP B 1 11 ? 31.587 71.927 34.760 1.00 14.65 37 TRP B C 1
ATOM 5531 O O . TRP B 1 11 ? 32.760 71.624 34.992 1.00 15.18 37 TRP B O 1
ATOM 5552 N N . GLN B 1 12 ? 30.902 72.757 35.546 1.00 15.21 38 GLN B N 1
ATOM 5553 C CA . GLN B 1 12 ? 31.575 73.326 36.714 1.00 15.62 38 GLN B CA 1
ATOM 5554 C C . GLN B 1 12 ? 32.083 72.244 37.669 1.00 14.85 38 GLN B C 1
ATOM 5555 O O . GLN B 1 12 ? 33.217 72.368 38.154 1.00 14.79 38 GLN B O 1
ATOM 5569 N N . PRO B 1 13 ? 31.336 71.180 37.974 1.00 14.45 39 PRO B N 1
ATOM 5570 C CA . PRO B 1 13 ? 31.899 70.149 38.854 1.00 14.17 39 PRO B CA 1
ATOM 5571 C C . PRO B 1 13 ? 33.152 69.485 38.279 1.00 13.68 39 PRO B C 1
ATOM 5572 O O . PRO B 1 13 ? 34.029 69.052 39.038 1.00 14.18 39 PRO B O 1
ATOM 5583 N N . LEU B 1 14 ? 33.251 69.405 36.950 1.00 13.27 40 LEU B N 1
ATOM 5584 C CA . LEU B 1 14 ? 34.441 68.861 36.299 1.00 13.08 40 LEU B CA 1
ATOM 5585 C C . LEU B 1 14 ? 35.623 69.810 36.446 1.00 13.06 40 LEU B C 1
ATOM 5586 O O . LEU B 1 14 ? 36.754 69.369 36.710 1.00 13.85 40 LEU B O 1
ATOM 5602 N N . CYS B 1 15 ? 35.394 71.115 36.281 1.00 13.45 41 CYS B N 1
ATOM 5603 C CA . CYS B 1 15 ? 36.425 72.114 36.592 1.00 13.28 41 CYS B CA 1
ATOM 5604 C C . CYS B 1 15 ? 36.926 71.989 38.032 1.00 13.31 41 CYS B C 1
ATOM 5605 O O . CYS B 1 15 ? 38.138 72.069 38.281 1.00 14.03 41 CYS B O 1
ATOM 5612 N N . GLN B 1 16 ? 36.010 71.837 38.995 1.00 13.64 42 GLN B N 1
ATOM 5613 C CA . GLN B 1 16 ? 36.424 71.736 40.393 1.00 13.80 42 GLN B CA 1
ATOM 5614 C C . GLN B 1 16 ? 37.334 70.537 40.596 1.00 13.40 42 GLN B C 1
ATOM 5615 O O . GLN B 1 16 ? 38.356 70.622 41.295 1.00 13.96 42 GLN B O 1
ATOM 5629 N N . VAL B 1 17 ? 36.970 69.387 40.014 1.00 13.78 43 VAL B N 1
ATOM 5630 C CA . VAL B 1 17 ? 37.821 68.210 40.128 1.00 13.89 43 VAL B CA 1
ATOM 5631 C C . VAL B 1 17 ? 39.169 68.472 39.464 1.00 12.80 43 VAL B C 1
ATOM 5632 O O . VAL B 1 17 ? 40.226 68.192 40.037 1.00 13.72 43 VAL B O 1
ATOM 5645 N N . SER B 1 18 ? 39.150 69.024 38.238 1.00 12.93 44 SER B N 1
ATOM 5646 C CA . SER B 1 18 ? 40.389 69.310 37.530 1.00 13.26 44 SER B CA 1
ATOM 5647 C C . SER B 1 18 ? 41.332 70.192 38.349 1.00 13.23 44 SER B C 1
ATOM 5648 O O . SER B 1 18 ? 42.554 69.950 38.398 1.00 13.78 44 SER B O 1
ATOM 5656 N N . GLU B 1 19 ? 40.800 71.264 38.951 1.00 13.34 45 GLU B N 1
ATOM 5657 C CA . GLU B 1 19 ? 41.622 72.166 39.758 1.00 13.77 45 GLU B CA 1
ATOM 5658 C C . GLU B 1 19 ? 42.159 71.485 41.018 1.00 14.23 45 GLU B C 1
ATOM 5659 O O . GLU B 1 19 ? 43.295 71.769 41.440 1.00 16.28 45 GLU B O 1
ATOM 5671 N N . GLU B 1 20 ? 41.406 70.541 41.587 1.00 13.80 46 GLU B N 1
ATOM 5672 C CA . GLU B 1 20 ? 41.894 69.802 42.748 1.00 14.66 46 GLU B CA 1
ATOM 5673 C C . GLU B 1 20 ? 42.962 68.779 42.359 1.00 13.68 46 GLU B C 1
ATOM 5674 O O . GLU B 1 20 ? 43.987 68.658 43.038 1.00 14.81 46 GLU B O 1
ATOM 5686 N N . LEU B 1 21 ? 42.771 68.089 41.238 1.00 13.22 47 LEU B N 1
ATOM 5687 C CA . LEU B 1 21 ? 43.797 67.166 40.763 1.00 12.99 47 LEU B CA 1
ATOM 5688 C C . LEU B 1 21 ? 45.102 67.879 40.504 1.00 13.95 47 LEU B C 1
ATOM 5689 O O . LEU B 1 21 ? 46.160 67.286 40.682 1.00 14.40 47 LEU B O 1
ATOM 5705 N N . ASP B 1 22 ? 45.039 69.149 40.081 1.00 13.77 48 ASP B N 1
ATOM 5706 C CA . ASP B 1 22 ? 46.222 69.952 39.818 1.00 13.86 48 ASP B CA 1
ATOM 5707 C C . ASP B 1 22 ? 47.084 70.073 41.064 1.00 14.79 48 ASP B C 1
ATOM 5708 O O . ASP B 1 22 ? 48.289 70.280 40.955 1.00 15.94 48 ASP B O 1
ATOM 5717 N N . ASP B 1 23 ? 46.500 69.931 42.252 1.00 15.24 49 ASP B N 1
ATOM 5718 C CA . ASP B 1 23 ? 47.279 69.997 43.482 1.00 16.88 49 ASP B CA 1
ATOM 5719 C C . ASP B 1 23 ? 47.865 68.679 43.928 1.00 16.27 49 ASP B C 1
ATOM 5720 O O . ASP B 1 23 ? 48.692 68.672 44.844 1.00 15.78 49 ASP B O 1
ATOM 5729 N N A GLN B 1 24 ? 47.497 67.572 43.294 0.30 15.03 50 GLN B N 1
ATOM 5730 N N B GLN B 1 24 ? 47.505 67.572 43.316 0.70 15.03 50 GLN B N 1
ATOM 5731 C CA A GLN B 1 24 ? 48.043 66.280 43.696 0.30 14.21 50 GLN B CA 1
ATOM 5732 C CA B GLN B 1 24 ? 48.087 66.314 43.756 0.70 15.25 50 GLN B CA 1
ATOM 5733 C C A GLN B 1 24 ? 49.557 66.200 43.524 0.30 14.47 50 GLN B C 1
ATOM 5734 C C B GLN B 1 24 ? 49.595 66.276 43.564 0.70 15.07 50 GLN B C 1
ATOM 5735 O O A GLN B 1 24 ? 50.226 65.659 44.421 0.30 15.38 50 GLN B O 1
ATOM 5736 O O B GLN B 1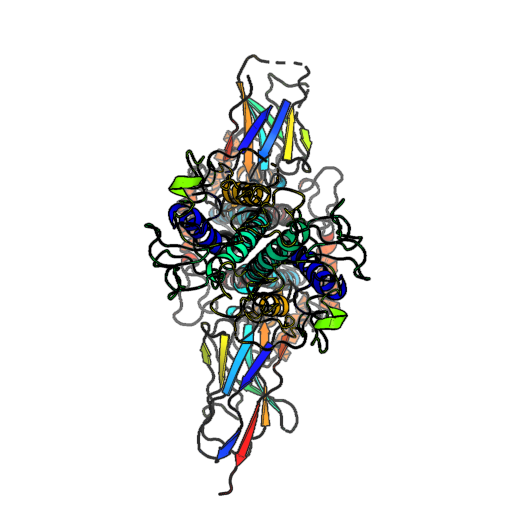 24 ? 50.304 65.881 44.505 0.70 16.00 50 GLN B O 1
ATOM 5763 N N . PRO B 1 25 ? 50.155 66.704 42.445 1.00 13.86 51 PRO B N 1
ATOM 5764 C CA . PRO B 1 25 ? 51.627 66.693 42.368 1.00 14.81 51 PRO B CA 1
ATOM 5765 C C . PRO B 1 25 ? 52.245 67.569 43.443 1.00 13.87 51 PRO B C 1
ATOM 5766 O O . PRO B 1 25 ? 53.315 67.248 43.982 1.00 14.06 51 PRO B O 1
ATOM 5777 N N . LYS B 1 26 ? 51.609 68.707 43.735 1.00 14.27 52 LYS B N 1
ATOM 5778 C CA . LYS B 1 26 ? 52.102 69.607 44.789 1.00 15.05 52 LYS B CA 1
ATOM 5779 C C . LYS B 1 26 ? 52.093 68.935 46.150 1.00 14.04 52 LYS B C 1
ATOM 5780 O O . LYS B 1 26 ? 53.030 69.098 46.945 1.00 15.43 52 LYS B O 1
ATOM 5799 N N . GLY B 1 27 ? 51.043 68.158 46.430 1.00 14.95 53 GLY B N 1
ATOM 5800 C CA . GLY B 1 27 ? 50.981 67.437 47.684 1.00 14.84 53 GLY B CA 1
ATOM 5801 C C . GLY B 1 27 ? 51.952 66.283 47.751 1.00 14.69 53 GLY B C 1
ATOM 5802 O O . GLY B 1 27 ? 52.490 65.985 48.821 1.00 15.47 53 GLY B O 1
ATOM 5806 N N . ALA B 1 28 ? 52.228 65.642 46.612 1.00 14.26 54 ALA B N 1
ATOM 5807 C CA . ALA B 1 28 ? 53.227 64.578 46.571 1.00 14.21 54 ALA B CA 1
ATOM 5808 C C . ALA B 1 28 ? 54.608 65.138 46.870 1.00 14.08 54 ALA B C 1
ATOM 5809 O O . ALA B 1 28 ? 55.370 64.564 47.678 1.00 14.64 54 ALA B O 1
ATOM 5816 N N . LEU B 1 29 ? 54.921 66.294 46.292 1.00 14.24 55 LEU B N 1
ATOM 5817 C CA . LEU B 1 29 ? 56.213 66.903 46.576 1.00 14.18 55 LEU B CA 1
ATOM 5818 C C . LEU B 1 29 ? 56.296 67.316 48.037 1.00 14.46 55 LEU B C 1
ATOM 5819 O O . LEU B 1 29 ? 57.292 67.029 48.714 1.00 14.25 55 LEU B O 1
ATOM 5835 N N . PHE B 1 30 ? 55.220 67.913 48.564 1.00 13.80 56 PHE B N 1
ATOM 5836 C CA . PHE B 1 30 ? 55.177 68.270 49.980 1.00 14.86 56 PHE B CA 1
ATOM 5837 C C . PHE B 1 30 ? 55.440 67.059 50.861 1.00 14.67 56 PHE B C 1
ATOM 5838 O O . PHE B 1 30 ? 56.222 67.135 51.810 1.00 15.30 56 PHE B O 1
ATOM 5855 N N . THR B 1 31 ? 54.784 65.930 50.572 1.00 14.91 57 THR B N 1
ATOM 5856 C CA . THR B 1 31 ? 54.904 64.748 51.416 1.00 15.42 57 THR B CA 1
ATOM 5857 C C . THR B 1 31 ? 56.272 64.113 51.303 1.00 14.52 57 THR B C 1
ATOM 5858 O O . THR B 1 31 ? 56.858 63.736 52.321 1.00 14.86 57 THR B O 1
ATOM 5869 N N . LEU B 1 32 ? 56.827 64.031 50.093 1.00 13.64 58 LEU B N 1
ATOM 5870 C CA . LEU B 1 32 ? 58.162 63.448 49.969 1.00 14.17 58 LEU B CA 1
ATOM 5871 C C . LEU B 1 32 ? 59.184 64.308 50.698 1.00 13.03 58 LEU B C 1
ATOM 5872 O O . LEU B 1 32 ? 60.097 63.786 51.359 1.00 14.66 58 LEU B O 1
ATOM 5888 N N . GLN B 1 33 ? 59.048 65.628 50.605 1.00 13.21 59 GLN B N 1
ATOM 5889 C CA . GLN B 1 33 ? 59.972 66.506 51.315 1.00 13.68 59 GLN B CA 1
ATOM 5890 C C . GLN B 1 33 ? 59.764 66.416 52.819 1.00 14.03 59 GLN B C 1
ATOM 5891 O O . GLN B 1 33 ? 60.736 66.441 53.578 1.00 14.77 59 GLN B O 1
ATOM 5905 N N . ALA B 1 34 ? 58.510 66.310 53.261 1.00 14.21 60 ALA B N 1
ATOM 5906 C CA . ALA B 1 34 ? 58.217 66.208 54.688 1.00 15.17 60 ALA B CA 1
ATOM 5907 C C . ALA B 1 34 ? 58.811 64.935 55.265 1.00 14.32 60 ALA B C 1
ATOM 5908 O O . ALA B 1 34 ? 59.348 64.936 56.379 1.00 15.04 60 ALA B O 1
ATOM 5915 N N . ALA B 1 35 ? 58.718 63.830 54.534 1.00 13.88 61 ALA B N 1
ATOM 5916 C CA . ALA B 1 35 ? 59.307 62.572 54.979 1.00 14.30 61 ALA B CA 1
ATOM 5917 C C . ALA B 1 35 ? 60.802 62.704 55.148 1.00 13.81 61 ALA B C 1
ATOM 5918 O O . ALA B 1 35 ? 61.346 62.323 56.187 1.00 14.51 61 ALA B O 1
ATOM 5925 N N . ALA B 1 36 ? 61.472 63.276 54.154 1.00 14.00 62 ALA B N 1
ATOM 5926 C CA . ALA B 1 36 ? 62.910 63.489 54.263 1.00 13.85 62 ALA B CA 1
ATOM 5927 C C . ALA B 1 36 ? 63.239 64.408 55.429 1.00 13.38 62 ALA B C 1
ATOM 5928 O O . ALA B 1 36 ? 64.187 64.147 56.182 1.00 13.94 62 ALA B O 1
ATOM 5935 N N A SER B 1 37 ? 62.479 65.499 55.590 0.55 13.65 63 SER B N 1
ATOM 5936 N N B SER B 1 37 ? 62.462 65.477 55.607 0.45 14.10 63 SER B N 1
ATOM 5937 C CA A SER B 1 37 ? 62.718 66.437 56.694 0.55 14.27 63 SER B CA 1
ATOM 5938 C CA B SER B 1 37 ? 62.720 66.435 56.684 0.45 15.04 63 SER B CA 1
ATOM 5939 C C A SER B 1 37 ? 62.582 65.755 58.045 0.55 13.56 63 SER B C 1
ATOM 5940 C C B SER B 1 37 ? 62.522 65.819 58.065 0.45 13.56 63 SER B C 1
ATOM 5941 O O A SER B 1 37 ? 63.415 65.963 58.940 0.55 14.13 63 SER B O 1
ATOM 5942 O O B SER B 1 37 ? 63.244 66.164 59.011 0.45 13.83 63 SER B O 1
ATOM 5957 N N . LYS B 1 38 ? 61.562 64.907 58.195 1.00 13.43 64 LYS B N 1
ATOM 5958 C CA . LYS B 1 38 ? 61.366 64.203 59.457 1.00 13.72 64 LYS B CA 1
ATOM 5959 C C . LYS B 1 38 ? 62.473 63.193 59.711 1.00 12.14 64 LYS B C 1
ATOM 5960 O O . LYS B 1 38 ? 62.961 63.089 60.838 1.00 13.12 64 LYS B O 1
ATOM 5979 N N . ILE B 1 39 ? 62.910 62.459 58.681 1.00 12.66 65 ILE B N 1
ATOM 5980 C CA . ILE B 1 39 ? 64.070 61.594 58.835 1.00 12.62 65 ILE B CA 1
ATOM 5981 C C . ILE B 1 39 ? 65.258 62.427 59.303 1.00 12.42 65 ILE B C 1
ATOM 5982 O O . ILE B 1 39 ? 66.005 62.030 60.211 1.00 12.27 65 ILE B O 1
ATOM 5998 N N . GLN B 1 40 ? 65.461 63.595 58.685 1.00 12.45 66 GLN B N 1
ATOM 5999 C CA . GLN B 1 40 ? 66.589 64.456 59.042 1.00 12.70 66 GLN B CA 1
ATOM 6000 C C . GLN B 1 40 ? 66.496 64.930 60.480 1.00 12.73 66 GLN B C 1
ATOM 6001 O O . GLN B 1 40 ? 67.518 65.060 61.148 1.00 13.19 66 GLN B O 1
ATOM 6015 N N . LYS B 1 41 ? 65.278 65.213 60.970 1.00 13.13 67 LYS B N 1
ATOM 6016 C CA . LYS B 1 41 ? 65.125 65.596 62.379 1.00 13.92 67 LYS B CA 1
ATOM 6017 C C . LYS B 1 41 ? 65.453 64.438 63.303 1.00 12.66 67 LYS B C 1
ATOM 6018 O O . LYS B 1 41 ? 66.099 64.620 64.339 1.00 13.49 67 LYS B O 1
ATOM 6037 N N . MET B 1 42 ? 65.022 63.231 62.965 1.00 12.88 68 MET B N 1
ATOM 6038 C CA . MET B 1 42 ? 65.413 62.053 63.727 1.00 12.49 68 MET B CA 1
ATOM 6039 C C . MET B 1 42 ? 66.930 61.893 63.731 1.00 11.81 68 MET B C 1
ATOM 6040 O O . MET B 1 42 ? 67.542 61.656 64.784 1.00 12.71 68 MET B O 1
ATOM 6054 N N . ARG B 1 43 ? 67.555 62.042 62.565 1.00 12.27 69 ARG B N 1
ATOM 6055 C CA . ARG B 1 43 ? 68.999 61.891 62.480 1.00 12.63 69 ARG B CA 1
ATOM 6056 C C . ARG B 1 43 ? 69.714 62.970 63.286 1.00 12.75 69 ARG B C 1
ATOM 6057 O O . ARG B 1 43 ? 70.710 62.677 63.959 1.00 12.99 69 ARG B O 1
ATOM 6078 N N . ASP B 1 44 ? 69.227 64.220 63.243 1.00 12.67 70 ASP B N 1
ATOM 6079 C CA . ASP B 1 44 ? 69.839 65.266 64.055 1.00 13.13 70 ASP B CA 1
ATOM 6080 C C . ASP B 1 44 ? 69.797 64.907 65.542 1.00 12.69 70 ASP B C 1
ATOM 6081 O O . ASP B 1 44 ? 70.775 65.105 66.264 1.00 13.35 70 ASP B O 1
ATOM 6090 N N . ALA B 1 45 ? 68.660 64.411 66.027 1.00 13.11 71 ALA B N 1
ATOM 6091 C CA . ALA B 1 45 ? 68.568 64.045 67.439 1.00 13.79 71 ALA B CA 1
ATOM 6092 C C . ALA B 1 45 ? 69.498 62.879 67.761 1.00 12.95 71 ALA B C 1
ATOM 6093 O O . ALA B 1 45 ? 70.159 62.874 68.801 1.00 13.47 71 ALA B O 1
ATOM 6100 N N . ALA B 1 46 ? 69.621 61.917 66.848 1.00 12.90 72 ALA B N 1
ATOM 6101 C CA . ALA B 1 46 ? 70.570 60.832 67.051 1.00 12.58 72 ALA B CA 1
ATOM 6102 C C . ALA B 1 46 ? 71.985 61.382 67.159 1.00 12.82 72 ALA B C 1
ATOM 6103 O O . ALA B 1 46 ? 72.754 60.963 68.026 1.00 14.14 72 ALA B O 1
ATOM 6110 N N . LEU B 1 47 ? 72.339 62.306 66.278 1.00 12.40 73 LEU B N 1
ATOM 6111 C CA . LEU B 1 47 ? 73.685 62.852 66.274 1.00 12.53 73 LEU B CA 1
ATOM 6112 C C . LEU B 1 47 ? 73.940 63.700 67.506 1.00 12.54 73 LEU B C 1
ATOM 6113 O O . LEU B 1 47 ? 75.031 63.627 68.072 1.00 13.37 73 LEU B O 1
ATOM 6129 N N . ARG B 1 48 ? 72.968 64.505 67.947 1.00 13.32 74 ARG B N 1
ATOM 6130 C CA . ARG B 1 48 ? 73.210 65.263 69.181 1.00 13.54 74 ARG B CA 1
ATOM 6131 C C . ARG B 1 48 ? 73.449 64.315 70.363 1.00 13.13 74 ARG B C 1
ATOM 6132 O O . ARG B 1 48 ? 74.358 64.525 71.176 1.00 13.78 74 ARG B O 1
ATOM 6140 N N . ALA B 1 49 ? 72.623 63.272 70.488 1.00 12.74 75 ALA B N 1
ATOM 6141 C CA . ALA B 1 49 ? 72.799 62.297 71.551 1.00 12.76 75 ALA B CA 1
ATOM 6142 C C . ALA B 1 49 ? 74.158 61.618 71.445 1.00 12.34 75 ALA B C 1
ATOM 6143 O O . ALA B 1 49 ? 74.836 61.416 72.461 1.00 13.48 75 ALA B O 1
ATOM 6150 N N . SER B 1 50 ? 74.557 61.244 70.230 1.00 13.41 76 SER B N 1
ATOM 6151 C CA . SER B 1 50 ? 75.860 60.608 70.011 1.00 13.82 76 SER B CA 1
ATOM 6152 C C . SER B 1 50 ? 76.993 61.513 70.443 1.00 12.70 76 SER B C 1
ATOM 6153 O O . SER B 1 50 ? 77.964 61.060 71.071 1.00 14.24 76 SER B O 1
ATOM 6161 N N . ILE B 1 51 ? 76.922 62.789 70.068 1.00 13.38 77 ILE B N 1
ATOM 6162 C CA . ILE B 1 51 ? 77.966 63.746 70.447 1.00 13.29 77 ILE B CA 1
ATOM 6163 C C . ILE B 1 51 ? 78.022 63.896 71.968 1.00 13.11 77 ILE B C 1
ATOM 6164 O O . ILE B 1 51 ? 79.096 63.880 72.573 1.00 14.05 77 ILE B O 1
ATOM 6180 N N . TYR B 1 52 ? 76.862 64.005 72.611 1.00 13.68 78 TYR B N 1
ATOM 6181 C CA . TYR B 1 52 ? 76.837 64.061 74.073 1.00 14.09 78 TYR B CA 1
ATOM 6182 C C . TYR B 1 52 ? 77.523 62.852 74.692 1.00 14.51 78 TYR B C 1
ATOM 6183 O O . TYR B 1 52 ? 78.290 62.987 75.650 1.00 14.36 78 TYR B O 1
ATOM 6201 N N . ALA B 1 53 ? 77.238 61.656 74.186 1.00 14.05 79 ALA B N 1
ATOM 6202 C CA . ALA B 1 53 ? 77.850 60.438 74.707 1.00 14.23 79 ALA B CA 1
ATOM 6203 C C . ALA B 1 53 ? 79.362 60.422 74.519 1.00 15.23 79 ALA B C 1
ATOM 6204 O O . ALA B 1 53 ? 80.079 59.896 75.380 1.00 17.02 79 ALA B O 1
ATOM 6211 N N . GLU B 1 54 ? 79.872 60.977 73.414 1.00 15.01 80 GLU B N 1
ATOM 6212 C CA . GLU B 1 54 ? 81.324 61.065 73.252 1.00 16.31 80 GLU B CA 1
ATOM 6213 C C . GLU B 1 54 ? 81.934 62.057 74.233 1.00 17.24 80 GLU B C 1
ATOM 6214 O O . GLU B 1 54 ? 83.005 61.810 74.803 1.00 19.52 80 GLU B O 1
ATOM 6226 N N . ILE B 1 55 ? 81.301 63.209 74.410 1.00 15.54 81 ILE B N 1
ATOM 6227 C CA . ILE B 1 55 ? 81.856 64.219 75.306 1.00 16.43 81 ILE B CA 1
ATOM 6228 C C . ILE B 1 55 ? 81.862 63.716 76.746 1.00 17.29 81 ILE B C 1
ATOM 6229 O O . ILE B 1 55 ? 82.820 63.933 77.495 1.00 20.09 81 ILE B O 1
ATOM 6245 N N . ASN B 1 56 ? 80.794 63.049 77.158 1.00 17.12 82 ASN B N 1
ATOM 6246 C CA . ASN B 1 56 ? 80.571 62.681 78.554 1.00 16.73 82 ASN B CA 1
ATOM 6247 C C . ASN B 1 56 ? 80.896 61.221 78.795 1.00 18.80 82 ASN B C 1
ATOM 6248 O O . ASN B 1 56 ? 80.313 60.587 79.675 1.00 19.85 82 ASN B O 1
ATOM 6259 N N . HIS B 1 57 ? 81.811 60.672 78.005 1.00 24.85 83 HIS B N 1
ATOM 6260 C CA . HIS B 1 57 ? 82.103 59.251 78.029 1.00 28.17 83 HIS B CA 1
ATOM 6261 C C . HIS B 1 57 ? 82.368 58.763 79.446 1.00 26.09 83 HIS B C 1
ATOM 6262 O O . HIS B 1 57 ? 82.946 59.454 80.288 1.00 24.80 83 HIS B O 1
ATOM 6276 N N . GLY B 1 58 ? 81.904 57.558 79.697 1.00 26.64 84 GLY B N 1
ATOM 6277 C CA . GLY B 1 58 ? 82.166 56.856 80.923 1.00 28.26 84 GLY B CA 1
ATOM 6278 C C . GLY B 1 58 ? 81.232 57.185 82.068 1.00 28.81 84 GLY B C 1
ATOM 6279 O O . GLY B 1 58 ? 81.582 56.876 83.223 1.00 31.93 84 GLY B O 1
ATOM 6283 N N . THR B 1 59 ? 80.086 57.834 81.788 1.00 24.77 85 THR B N 1
ATOM 6284 C CA . THR B 1 59 ? 79.102 58.231 82.786 1.00 22.85 85 THR B CA 1
ATOM 6285 C C . THR B 1 59 ? 77.759 57.567 82.506 1.00 20.06 85 THR B C 1
ATOM 6286 O O . THR B 1 59 ? 77.452 57.166 81.381 1.00 19.85 85 THR B O 1
ATOM 6297 N N . ASN B 1 60 ? 76.928 57.481 83.539 1.00 21.33 86 ASN B N 1
ATOM 6298 C CA . ASN B 1 60 ? 75.588 56.943 83.363 1.00 21.46 86 ASN B CA 1
ATOM 6299 C C . ASN B 1 60 ? 74.760 57.801 82.412 1.00 19.18 86 ASN B C 1
ATOM 6300 O O . ASN B 1 60 ? 73.968 57.269 81.636 1.00 17.62 86 ASN B O 1
ATOM 6311 N N . ARG B 1 61 ? 74.928 59.126 82.458 1.00 21.11 87 ARG B N 1
ATOM 6312 C CA A ARG B 1 61 ? 74.242 59.989 81.505 0.51 21.46 87 ARG B CA 1
ATOM 6313 C CA B ARG B 1 61 ? 74.232 59.979 81.506 0.49 20.92 87 ARG B CA 1
ATOM 6314 C C . ARG B 1 61 ? 74.663 59.668 80.083 1.00 19.09 87 ARG B C 1
ATOM 6315 O O . ARG B 1 61 ? 73.837 59.688 79.173 1.00 18.82 87 ARG B O 1
ATOM 6354 N N . ALA B 1 62 ? 75.951 59.379 79.869 1.00 17.42 88 ALA B N 1
ATOM 6355 C CA . ALA B 1 62 ? 76.378 59.016 78.515 1.00 17.53 88 ALA B CA 1
ATOM 6356 C C . ALA B 1 62 ? 75.727 57.727 78.066 1.00 14.80 88 ALA B C 1
ATOM 6357 O O . ALA B 1 62 ? 75.362 57.591 76.893 1.00 15.01 88 ALA B O 1
ATOM 6364 N N . LYS B 1 63 ? 75.591 56.746 78.960 1.00 14.48 89 LYS B N 1
ATOM 6365 C CA . LYS B 1 63 ? 74.923 55.504 78.575 1.00 14.12 89 LYS B CA 1
ATOM 6366 C C . LYS B 1 63 ? 73.458 55.742 78.242 1.00 14.08 89 LYS B C 1
ATOM 6367 O O . LYS B 1 63 ? 72.939 55.179 77.269 1.00 14.42 89 LYS B O 1
ATOM 6386 N N . ALA B 1 64 ? 72.793 56.622 78.990 1.00 14.32 90 ALA B N 1
ATOM 6387 C CA . ALA B 1 64 ? 71.444 57.017 78.609 1.00 14.33 90 ALA B CA 1
ATOM 6388 C C . ALA B 1 64 ? 71.442 57.620 77.214 1.00 13.46 90 ALA B C 1
ATOM 6389 O O . ALA B 1 64 ? 70.571 57.304 76.383 1.00 14.24 90 ALA B O 1
ATOM 6396 N N . ALA B 1 65 ? 72.405 58.496 76.934 1.00 13.11 91 ALA B N 1
ATOM 6397 C CA . ALA B 1 65 ? 72.485 59.107 75.616 1.00 13.38 91 ALA B CA 1
ATOM 6398 C C . ALA B 1 65 ? 72.766 58.097 74.503 1.00 13.23 91 ALA B C 1
ATOM 6399 O O . ALA B 1 65 ? 72.289 58.288 73.380 1.00 13.15 91 ALA B O 1
ATOM 6406 N N . VAL B 1 66 ? 73.523 57.019 74.766 1.00 12.77 92 VAL B N 1
ATOM 6407 C CA . VAL B 1 66 ? 73.696 55.954 73.764 1.00 12.73 92 VAL B CA 1
ATOM 6408 C C . VAL B 1 66 ? 72.351 55.342 73.424 1.00 12.56 92 VAL B C 1
ATOM 6409 O O . VAL B 1 66 ? 72.072 55.043 72.257 1.00 13.22 92 VAL B O 1
ATOM 6422 N N . ILE B 1 67 ? 71.513 55.118 74.438 1.00 13.36 93 ILE B N 1
ATOM 6423 C CA . ILE B 1 67 ? 70.161 54.587 74.241 1.00 13.58 93 ILE B CA 1
ATOM 6424 C C . ILE B 1 67 ? 69.301 55.568 73.444 1.00 12.68 93 ILE B C 1
ATOM 6425 O O . ILE B 1 67 ? 68.558 55.165 72.527 1.00 13.47 93 ILE B O 1
ATOM 6441 N N . VAL B 1 68 ? 69.380 56.870 73.772 1.00 13.21 94 VAL B N 1
ATOM 6442 C CA . VAL B 1 68 ? 68.645 57.894 73.022 1.00 13.85 94 VAL B CA 1
ATOM 6443 C C . VAL B 1 68 ? 69.111 57.935 71.567 1.00 12.91 94 VAL B C 1
ATOM 6444 O O . VAL B 1 68 ? 68.297 57.969 70.623 1.00 13.26 94 VAL B O 1
ATOM 6457 N N . ALA B 1 69 ? 70.429 57.928 71.356 1.00 12.75 95 ALA B N 1
ATOM 6458 C CA . ALA B 1 69 ? 70.967 57.970 69.996 1.00 13.20 95 ALA B CA 1
ATOM 6459 C C . ALA B 1 69 ? 70.497 56.774 69.192 1.00 12.75 95 ALA B C 1
ATOM 6460 O O . ALA B 1 69 ? 70.140 56.916 68.010 1.00 14.27 95 ALA B O 1
ATOM 6467 N N . ASN B 1 70 ? 70.495 55.583 69.812 1.00 12.72 96 ASN B N 1
ATOM 6468 C CA . ASN B 1 70 ? 70.079 54.379 69.113 1.00 12.92 96 ASN B CA 1
ATOM 6469 C C . ASN B 1 70 ? 68.622 54.485 68.706 1.00 12.80 96 ASN B C 1
ATOM 6470 O O . ASN B 1 70 ? 68.251 54.122 67.585 1.00 13.04 96 ASN B O 1
ATOM 6481 N N . HIS B 1 71 ? 67.782 54.967 69.610 1.00 12.79 97 HIS B N 1
ATOM 6482 C CA . HIS B 1 71 ? 66.369 55.150 69.304 1.00 12.86 97 HIS B CA 1
ATOM 6483 C C . HIS B 1 71 ? 66.200 55.998 68.066 1.00 12.66 97 HIS B C 1
ATOM 6484 O O . HIS B 1 71 ? 65.511 55.608 67.114 1.00 12.39 97 HIS B O 1
ATOM 6498 N N . TYR B 1 72 ? 66.806 57.180 68.063 1.00 12.99 98 TYR B N 1
ATOM 6499 C CA . TYR B 1 72 ? 66.581 58.106 66.961 1.00 12.79 98 TYR B CA 1
ATOM 6500 C C . TYR B 1 72 ? 67.229 57.641 65.662 1.00 12.39 98 TYR B C 1
ATOM 6501 O O . TYR B 1 72 ? 66.672 57.877 64.575 1.00 12.98 98 TYR B O 1
ATOM 6519 N N . ALA B 1 73 ? 68.379 56.975 65.741 1.00 12.57 99 ALA B N 1
ATOM 6520 C CA . ALA B 1 73 ? 68.995 56.454 64.532 1.00 12.85 99 ALA B CA 1
ATOM 6521 C C . ALA B 1 73 ? 68.117 55.362 63.921 1.00 12.68 99 ALA B C 1
ATOM 6522 O O . ALA B 1 73 ? 67.942 55.317 62.695 1.00 12.91 99 ALA B O 1
ATOM 6529 N N . MET B 1 74 ? 67.532 54.485 64.753 1.00 12.37 100 MET B N 1
ATOM 6530 C CA . MET B 1 74 ? 66.625 53.470 64.232 1.00 13.22 100 MET B CA 1
ATOM 6531 C C . MET B 1 74 ? 65.392 54.116 63.613 1.00 12.61 100 MET B C 1
ATOM 6532 O O . MET B 1 74 ? 64.890 53.649 62.591 1.00 13.34 100 MET B O 1
ATOM 6546 N N . LYS B 1 75 ? 64.886 55.195 64.202 1.00 12.73 101 LYS B N 1
ATOM 6547 C CA . LYS B 1 75 ? 63.763 55.875 63.570 1.00 13.26 101 LYS B CA 1
ATOM 6548 C C . LYS B 1 75 ? 64.165 56.494 62.229 1.00 12.53 101 LYS B C 1
ATOM 6549 O O . LYS B 1 75 ? 63.456 56.355 61.227 1.00 13.08 101 LYS B O 1
ATOM 6568 N N . ALA B 1 76 ? 65.316 57.154 62.167 1.00 12.54 102 ALA B N 1
ATOM 6569 C CA . ALA B 1 76 ? 65.777 57.685 60.890 1.00 12.50 102 ALA B CA 1
ATOM 6570 C C . ALA B 1 76 ? 65.945 56.576 59.859 1.00 12.03 102 ALA B C 1
ATOM 6571 O O . ALA B 1 76 ? 65.550 56.736 58.691 1.00 12.47 102 ALA B O 1
ATOM 6578 N N . ASP B 1 77 ? 66.551 55.454 60.257 1.00 11.54 103 ASP B N 1
ATOM 6579 C CA . ASP B 1 77 ? 66.754 54.331 59.345 1.00 12.32 103 ASP B CA 1
ATOM 6580 C C . ASP B 1 77 ? 65.423 53.794 58.822 1.00 12.73 103 ASP B C 1
ATOM 6581 O O . ASP B 1 77 ? 65.249 53.553 57.618 1.00 13.21 103 ASP B O 1
ATOM 6590 N N . SER B 1 78 ? 64.473 53.573 59.725 1.00 13.31 104 SER B N 1
ATOM 6591 C CA . SER B 1 78 ? 63.189 53.001 59.326 1.00 13.78 104 SER B CA 1
ATOM 6592 C C . SER B 1 78 ? 62.378 53.973 58.479 1.00 12.91 104 SER B C 1
ATOM 6593 O O . SER B 1 78 ? 61.654 53.552 57.569 1.00 13.78 104 SER B O 1
ATOM 6601 N N . GLY B 1 79 ? 62.510 55.265 58.737 1.00 12.73 105 GLY B N 1
ATOM 6602 C CA . GLY B 1 79 ? 61.852 56.259 57.909 1.00 12.78 105 GLY B CA 1
ATOM 6603 C C . GLY B 1 79 ? 62.369 56.246 56.487 1.00 12.39 105 GLY B C 1
ATOM 6604 O O . GLY B 1 79 ? 61.600 56.352 55.539 1.00 12.86 105 GLY B O 1
ATOM 6608 N N . LEU B 1 80 ? 63.686 56.124 56.315 1.00 12.46 106 LEU B N 1
ATOM 6609 C CA . LEU B 1 80 ? 64.226 56.043 54.957 1.00 12.99 106 LEU B CA 1
ATOM 6610 C C . LEU B 1 80 ? 63.755 54.776 54.255 1.00 12.78 106 LEU B C 1
ATOM 6611 O O . LEU B 1 80 ? 63.412 54.802 53.073 1.00 13.01 106 LEU B O 1
ATOM 6627 N N . GLU B 1 81 ? 63.685 53.654 54.972 1.00 13.60 107 GLU B N 1
ATOM 6628 C CA . GLU B 1 81 ? 63.148 52.439 54.377 1.00 14.10 107 GLU B CA 1
ATOM 6629 C C . GLU B 1 81 ? 61.697 52.604 53.969 1.00 13.69 107 GLU B C 1
ATOM 6630 O O . GLU B 1 81 ? 61.299 52.137 52.898 1.00 14.24 107 GLU B O 1
ATOM 6642 N N . ALA B 1 82 ? 60.902 53.309 54.779 1.00 13.05 108 ALA B N 1
ATOM 6643 C CA . ALA B 1 82 ? 59.497 53.553 54.450 1.00 13.59 108 ALA B CA 1
ATOM 6644 C C . ALA B 1 82 ? 59.369 54.506 53.263 1.00 12.84 108 ALA B C 1
ATOM 6645 O O . ALA B 1 82 ? 58.506 54.325 52.399 1.00 13.64 108 ALA B O 1
ATOM 6652 N N . LEU B 1 83 ? 60.205 55.534 53.220 1.00 12.98 109 LEU B N 1
ATOM 6653 C CA . LEU B 1 83 ? 60.230 56.422 52.062 1.00 13.03 109 LEU B CA 1
ATOM 6654 C C . LEU B 1 83 ? 60.521 55.627 50.797 1.00 12.91 109 LEU B C 1
ATOM 6655 O O . LEU B 1 83 ? 59.838 55.789 49.787 1.00 13.49 109 LEU B O 1
ATOM 6671 N N . LYS B 1 84 ? 61.493 54.714 50.859 1.00 13.25 110 LYS B N 1
ATOM 6672 C CA . LYS B 1 84 ? 61.856 53.906 49.696 1.00 14.26 110 LYS B CA 1
ATOM 6673 C C . LYS B 1 84 ? 60.745 52.944 49.292 1.00 13.69 110 LYS B C 1
ATOM 6674 O O . LYS B 1 84 ? 60.360 52.891 48.123 1.00 15.41 110 LYS B O 1
ATOM 6693 N N . GLN B 1 85 ? 60.243 52.164 50.235 1.00 13.36 111 GLN B N 1
ATOM 6694 C CA . GLN B 1 85 ? 59.382 51.045 49.912 1.00 15.04 111 GLN B CA 1
ATOM 6695 C C . GLN B 1 85 ? 57.914 51.395 49.794 1.00 16.08 111 GLN B C 1
ATOM 6696 O O . GLN B 1 85 ? 57.180 50.675 49.119 1.00 20.09 111 GLN B O 1
ATOM 6710 N N . THR B 1 86 ? 57.463 52.448 50.455 1.00 14.39 112 THR B N 1
ATOM 6711 C CA . THR B 1 86 ? 56.029 52.686 50.596 1.00 14.25 112 THR B CA 1
ATOM 6712 C C . THR B 1 86 ? 55.646 54.079 50.122 1.00 14.11 112 THR B C 1
ATOM 6713 O O . THR B 1 86 ? 54.780 54.213 49.260 1.00 14.68 112 THR B O 1
ATOM 6724 N N . LEU B 1 87 ? 56.267 55.122 50.658 1.00 12.94 113 LEU B N 1
ATOM 6725 C CA . LEU B 1 87 ? 55.824 56.478 50.332 1.00 12.87 113 LEU B CA 1
ATOM 6726 C C . LEU B 1 87 ? 56.112 56.846 48.886 1.00 13.88 113 LEU B C 1
ATOM 6727 O O . LEU B 1 87 ? 55.291 57.497 48.240 1.00 14.03 113 LEU B O 1
ATOM 6743 N N . SER B 1 88 ? 57.278 56.461 48.368 1.00 13.62 114 SER B N 1
ATOM 6744 C CA . SER B 1 88 ? 57.610 56.828 47.003 1.00 13.95 114 SER B CA 1
ATOM 6745 C C . SER B 1 88 ? 56.569 56.311 46.030 1.00 13.71 114 SER B C 1
ATOM 6746 O O . SER B 1 88 ? 56.103 57.051 45.152 1.00 14.36 114 SER B O 1
ATOM 6754 N N A SER B 1 89 ? 56.225 55.027 46.132 0.82 13.28 115 SER B N 1
ATOM 6755 N N B SER B 1 89 ? 56.201 55.035 46.156 0.18 14.37 115 SER B N 1
ATOM 6756 C CA A SER B 1 89 ? 55.211 54.486 45.241 0.82 13.43 115 SER B CA 1
ATOM 6757 C CA B SER B 1 89 ? 55.205 54.464 45.259 0.18 14.97 115 SER B CA 1
ATOM 6758 C C A SER B 1 89 ? 53.848 55.122 45.486 0.82 13.04 115 SER B C 1
ATOM 6759 C C B SER B 1 89 ? 53.832 55.083 45.490 0.18 14.20 115 SER B C 1
ATOM 6760 O O A SER B 1 89 ? 53.132 55.440 44.536 0.82 13.98 115 SER B O 1
ATOM 6761 O O B SER B 1 89 ? 53.096 55.340 44.531 0.18 14.52 115 SER B O 1
ATOM 6776 N N . GLN B 1 90 ? 53.459 55.325 46.751 1.00 13.33 116 GLN B N 1
ATOM 6777 C CA . GLN B 1 90 ? 52.173 55.978 47.004 1.00 13.03 116 GLN B CA 1
ATOM 6778 C C . GLN B 1 90 ? 52.101 57.329 46.292 1.00 13.59 116 GLN B C 1
ATOM 6779 O O . GLN B 1 90 ? 51.090 57.660 45.634 1.00 13.88 116 GLN B O 1
ATOM 6793 N N . GLU B 1 91 ? 53.154 58.135 46.415 1.00 12.90 117 GLU B N 1
ATOM 6794 C CA . GLU B 1 91 ? 53.111 59.497 45.915 1.00 13.38 117 GLU B CA 1
ATOM 6795 C C . GLU B 1 91 ? 53.284 59.550 44.398 1.00 13.62 117 GLU B C 1
ATOM 6796 O O . GLU B 1 91 ? 52.640 60.370 43.739 1.00 13.95 117 GLU B O 1
ATOM 6808 N N . VAL B 1 92 ? 54.119 58.687 43.826 1.00 13.70 118 VAL B N 1
ATOM 6809 C CA . VAL B 1 92 ? 54.210 58.626 42.366 1.00 13.48 118 VAL B CA 1
ATOM 6810 C C . VAL B 1 92 ? 52.877 58.182 41.777 1.00 13.40 118 VAL B C 1
ATOM 6811 O O . VAL B 1 92 ? 52.404 58.744 40.782 1.00 13.14 118 VAL B O 1
ATOM 6824 N N . THR B 1 93 ? 52.251 57.172 42.387 1.00 13.40 119 THR B N 1
ATOM 6825 C CA . THR B 1 93 ? 50.987 56.674 41.868 1.00 13.18 119 THR B CA 1
ATOM 6826 C C . THR B 1 93 ? 49.895 57.721 41.990 1.00 12.63 119 THR B C 1
ATOM 6827 O O . THR B 1 93 ? 49.114 57.886 41.070 1.00 12.81 119 THR B O 1
ATOM 6838 N N . ALA B 1 94 ? 49.803 58.420 43.124 1.00 13.12 120 ALA B N 1
ATOM 6839 C CA . ALA B 1 94 ? 48.801 59.478 43.236 1.00 12.84 120 ALA B CA 1
ATOM 6840 C C . ALA B 1 94 ? 49.056 60.582 42.223 1.00 12.22 120 ALA B C 1
ATOM 6841 O O . ALA B 1 94 ? 48.117 61.045 41.569 1.00 13.32 120 ALA B O 1
ATOM 6848 N N . THR B 1 95 ? 50.315 60.996 42.059 1.00 13.19 121 THR B N 1
ATOM 6849 C CA . THR B 1 95 ? 50.649 62.045 41.102 1.00 12.97 121 THR B CA 1
ATOM 6850 C C . THR B 1 95 ? 50.260 61.624 39.693 1.00 12.54 121 THR B C 1
ATOM 6851 O O . THR B 1 95 ? 49.646 62.397 38.950 1.00 13.05 121 THR B O 1
ATOM 6862 N N . ALA B 1 96 ? 50.601 60.396 39.309 1.00 12.72 122 ALA B N 1
ATOM 6863 C CA . ALA B 1 96 ? 50.363 59.943 37.947 1.00 12.15 122 ALA B CA 1
ATOM 6864 C C . ALA B 1 96 ? 48.871 59.766 37.680 1.00 12.37 122 ALA B C 1
ATOM 6865 O O . ALA B 1 96 ? 48.354 60.227 36.658 1.00 12.54 122 ALA B O 1
ATOM 6872 N N . THR B 1 97 ? 48.153 59.086 38.576 1.00 12.42 123 THR B N 1
ATOM 6873 C CA . THR B 1 97 ? 46.727 58.864 38.344 1.00 12.22 123 THR B CA 1
ATOM 6874 C C . THR B 1 97 ? 45.958 60.175 38.343 1.00 12.51 123 THR B C 1
ATOM 6875 O O . THR B 1 97 ? 45.034 60.356 37.544 1.00 12.75 123 THR B O 1
ATOM 6886 N N . ALA B 1 98 ? 46.279 61.095 39.261 1.00 12.14 124 ALA B N 1
ATOM 6887 C CA . ALA B 1 98 ? 45.589 62.377 39.286 1.00 12.59 124 ALA B CA 1
ATOM 6888 C C . ALA B 1 98 ? 45.886 63.192 38.039 1.00 11.80 124 ALA B C 1
ATOM 6889 O O . ALA B 1 98 ? 44.985 63.789 37.446 1.00 12.36 124 ALA B O 1
ATOM 6896 N N . SER B 1 99 ? 47.146 63.228 37.624 1.00 12.72 125 SER B N 1
ATOM 6897 C CA . SER B 1 99 ? 47.526 64.041 36.475 1.00 12.74 125 SER B CA 1
ATOM 6898 C C . SER B 1 99 ? 46.966 63.474 35.173 1.00 12.06 125 SER B C 1
ATOM 6899 O O . SER B 1 99 ? 46.540 64.234 34.297 1.00 12.49 125 SER B O 1
ATOM 6907 N N . TYR B 1 100 ? 46.932 62.146 35.068 1.00 11.90 126 TYR B N 1
ATOM 6908 C CA . TYR B 1 100 ? 46.367 61.478 33.896 1.00 11.95 126 TYR B CA 1
ATOM 6909 C C . TYR B 1 100 ? 44.866 61.766 33.785 1.00 11.86 126 TYR B C 1
ATOM 6910 O O . TYR B 1 100 ? 44.370 62.192 32.732 1.00 11.84 126 TYR B O 1
ATOM 6928 N N . LEU B 1 101 ? 44.128 61.566 34.888 1.00 12.53 127 LEU B N 1
ATOM 6929 C CA . LEU B 1 101 ? 42.709 61.883 34.891 1.00 12.04 127 LEU B CA 1
ATOM 6930 C C . LEU B 1 101 ? 42.473 63.355 34.578 1.00 11.84 127 LEU B C 1
ATOM 6931 O O . LEU B 1 101 ? 41.567 63.695 33.815 1.00 12.31 127 LEU B O 1
ATOM 6947 N N . LYS B 1 102 ? 43.284 64.244 35.157 1.00 12.22 128 LYS B N 1
ATOM 6948 C CA . LYS B 1 102 ? 43.167 65.670 34.880 1.00 11.72 128 LYS B CA 1
ATOM 6949 C C . LYS B 1 102 ? 43.348 65.955 33.389 1.00 12.26 128 LYS B C 1
ATOM 6950 O O . LYS B 1 102 ? 42.613 66.771 32.827 1.00 13.47 128 LYS B O 1
ATOM 6969 N N . GLY B 1 103 ? 44.292 65.277 32.748 1.00 12.49 129 GLY B N 1
ATOM 6970 C CA . GLY B 1 103 ? 44.441 65.430 31.316 1.00 12.78 129 GLY B CA 1
ATOM 6971 C C . GLY B 1 103 ? 43.232 64.958 30.535 1.00 12.83 129 GLY B C 1
ATOM 6972 O O . GLY B 1 103 ? 42.823 65.589 29.562 1.00 12.84 129 GLY B O 1
ATOM 6976 N N . ARG B 1 104 ? 42.653 63.833 30.936 1.00 12.59 130 ARG B N 1
ATOM 6977 C CA . ARG B 1 104 ? 41.437 63.365 30.280 1.00 12.43 130 ARG B CA 1
ATOM 6978 C C . ARG B 1 104 ? 40.315 64.386 30.413 1.00 12.64 130 ARG B C 1
ATOM 6979 O O . ARG B 1 104 ? 39.594 64.680 29.459 1.00 13.61 130 ARG B O 1
ATOM 7000 N N . ILE B 1 105 ? 40.106 64.880 31.626 1.00 12.47 131 ILE B N 1
ATOM 7001 C CA . ILE B 1 105 ? 39.051 65.866 31.857 1.00 12.91 131 ILE B CA 1
ATOM 7002 C C . ILE B 1 105 ? 39.325 67.144 31.074 1.00 12.78 131 ILE B C 1
ATOM 7003 O O . ILE B 1 105 ? 38.433 67.704 30.427 1.00 13.28 131 ILE B O 1
ATOM 7019 N N . ASP B 1 106 ? 40.560 67.643 31.155 1.00 12.10 132 ASP B N 1
ATOM 7020 C CA . ASP B 1 106 ? 40.860 68.946 30.579 1.00 12.57 132 ASP B CA 1
ATOM 7021 C C . ASP B 1 106 ? 40.734 68.916 29.063 1.00 12.71 132 ASP B C 1
ATOM 7022 O O . ASP B 1 106 ? 40.345 69.910 28.461 1.00 13.51 132 ASP B O 1
ATOM 7031 N N . GLU B 1 107 ? 41.133 67.809 28.426 1.00 13.24 133 GLU B N 1
ATOM 7032 C CA . GLU B 1 107 ? 40.985 67.723 26.981 1.00 13.10 133 GLU B CA 1
ATOM 7033 C C . GLU B 1 107 ? 39.515 67.814 26.595 1.00 13.82 133 GLU B C 1
ATOM 7034 O O . GLU B 1 107 ? 39.154 68.474 25.607 1.00 14.56 133 GLU B O 1
ATOM 7046 N N . TYR B 1 108 ? 38.649 67.129 27.345 1.00 12.98 134 TYR B N 1
ATOM 7047 C CA . TYR B 1 108 ? 37.211 67.185 27.068 1.00 13.10 134 TYR B CA 1
ATOM 7048 C C . TYR B 1 108 ? 36.675 68.598 27.294 1.00 13.37 134 TYR B C 1
ATOM 7049 O O . TYR B 1 108 ? 35.957 69.148 26.453 1.00 14.05 134 TYR B O 1
ATOM 7067 N N . LEU B 1 109 ? 36.987 69.194 28.441 1.00 13.11 135 LEU B N 1
ATOM 7068 C CA . LEU B 1 109 ? 36.466 70.528 28.726 1.00 13.32 135 LEU B CA 1
ATOM 7069 C C . LEU B 1 109 ? 36.975 71.540 27.715 1.00 13.90 135 LEU B C 1
ATOM 7070 O O . LEU B 1 109 ? 36.244 72.442 27.311 1.00 14.04 135 LEU B O 1
ATOM 7086 N N . ASN B 1 110 ? 38.249 71.432 27.329 1.00 13.86 136 ASN B N 1
ATOM 7087 C CA . ASN B 1 110 ? 38.802 72.364 26.341 1.00 14.23 136 ASN B CA 1
ATOM 7088 C C . ASN B 1 110 ? 38.145 72.193 24.980 1.00 15.09 136 ASN B C 1
ATOM 7089 O O . ASN B 1 110 ? 38.010 73.167 24.231 1.00 16.30 136 ASN B O 1
ATOM 7100 N N . LEU B 1 111 ? 37.719 70.972 24.665 1.00 14.73 137 LEU B N 1
ATOM 7101 C CA . LEU B 1 111 ? 36.965 70.742 23.439 1.00 14.30 137 LEU B CA 1
ATOM 7102 C C . LEU B 1 111 ? 35.599 71.425 23.503 1.00 15.19 137 LEU B C 1
ATOM 7103 O O . LEU B 1 111 ? 35.198 72.136 22.574 1.00 15.40 137 LEU B O 1
ATOM 7119 N N . LEU B 1 112 ? 34.871 71.238 24.608 1.00 14.86 138 LEU B N 1
ATOM 7120 C CA . LEU B 1 112 ? 33.590 71.921 24.764 1.00 15.11 138 LEU B CA 1
ATOM 7121 C C . LEU B 1 112 ? 33.762 73.434 24.643 1.00 15.21 138 LEU B C 1
ATOM 7122 O O . LEU B 1 112 ? 32.988 74.107 23.952 1.00 16.35 138 LEU B O 1
ATOM 7138 N N . LEU B 1 113 ? 34.780 73.974 25.324 1.00 14.82 139 LEU B N 1
ATOM 7139 C CA . LEU B 1 113 ? 35.014 75.405 25.364 1.00 14.99 139 LEU B CA 1
ATOM 7140 C C . LEU B 1 113 ? 35.159 75.998 23.973 1.00 15.79 139 LEU B C 1
ATOM 7141 O O . LEU B 1 113 ? 34.706 77.118 23.715 1.00 17.68 139 LEU B O 1
ATOM 7157 N N . GLN B 1 114 ? 35.851 75.297 23.080 1.00 15.59 140 GLN B N 1
ATOM 7158 C CA . GLN B 1 114 ? 36.128 75.798 21.741 1.00 15.93 140 GLN B CA 1
ATOM 7159 C C . GLN B 1 114 ? 35.032 75.485 20.744 1.00 16.47 140 GLN B C 1
ATOM 7160 O O . GLN B 1 114 ? 35.006 76.101 19.658 1.00 17.82 140 GLN B O 1
ATOM 7174 N N . THR B 1 115 ? 34.153 74.529 21.045 1.00 16.08 141 THR B N 1
ATOM 7175 C CA . THR B 1 115 ? 33.167 74.092 20.051 1.00 15.83 141 THR B CA 1
ATOM 7176 C C . THR B 1 115 ? 31.924 74.954 20.221 1.00 16.61 141 THR B C 1
ATOM 7177 O O . THR B 1 115 ? 30.960 74.607 20.913 1.00 17.65 141 THR B O 1
ATOM 7188 N N . LYS B 1 116 ? 31.983 76.133 19.601 1.00 17.52 142 LYS B N 1
ATOM 7189 C CA . LYS B 1 116 ? 30.901 77.103 19.646 1.00 18.43 142 LYS B CA 1
ATOM 7190 C C . LYS B 1 116 ? 30.776 77.792 18.307 1.00 18.24 142 LYS B C 1
ATOM 7191 O O . LYS B 1 116 ? 31.730 77.891 17.532 1.00 17.83 142 LYS B O 1
ATOM 7210 N N . GLU B 1 117 ? 29.578 78.292 18.062 1.00 18.50 143 GLU B N 1
ATOM 7211 C CA . GLU B 1 117 ? 29.271 79.032 16.838 1.00 20.32 143 GLU B CA 1
ATOM 7212 C C . GLU B 1 117 ? 29.087 80.530 17.058 1.00 21.28 143 GLU B C 1
ATOM 7213 O O . GLU B 1 117 ? 29.231 81.301 16.107 1.00 23.42 143 GLU B O 1
ATOM 7225 N N . SER B 1 118 ? 28.762 80.955 18.274 1.00 21.02 144 SER B N 1
ATOM 7226 C CA . SER B 1 118 ? 28.454 82.351 18.551 1.00 22.20 144 SER B CA 1
ATOM 7227 C C . SER B 1 118 ? 28.500 82.565 20.054 1.00 22.98 144 SER B C 1
ATOM 7228 O O . SER B 1 118 ? 28.763 81.643 20.826 1.00 22.87 144 SER B O 1
ATOM 7236 N N . GLY B 1 119 ? 28.236 83.799 20.464 1.00 24.01 145 GLY B N 1
ATOM 7237 C CA . GLY B 1 119 ? 28.140 84.130 21.868 1.00 23.42 145 GLY B CA 1
ATOM 7238 C C . GLY B 1 119 ? 26.935 83.543 22.566 1.00 23.67 145 GLY B C 1
ATOM 7239 O O . GLY B 1 119 ? 26.847 83.656 23.792 1.00 23.63 145 GLY B O 1
ATOM 7243 N N . THR B 1 120 ? 25.995 82.951 21.833 1.00 23.73 146 THR B N 1
ATOM 7244 C CA . THR B 1 120 ? 24.797 82.370 22.436 1.00 24.90 146 THR B CA 1
ATOM 7245 C C . THR B 1 120 ? 24.576 80.902 22.077 1.00 24.30 146 THR B C 1
ATOM 7246 O O . THR B 1 120 ? 23.602 80.306 22.549 1.00 25.76 146 THR B O 1
ATOM 7257 N N . SER B 1 121 ? 25.449 80.284 21.291 1.00 22.54 147 SER B N 1
ATOM 7258 C CA . SER B 1 121 ? 25.223 78.912 20.877 1.00 21.15 147 SER B CA 1
ATOM 7259 C C . SER B 1 121 ? 26.553 78.183 20.798 1.00 19.96 147 SER B C 1
ATOM 7260 O O . SER B 1 121 ? 27.410 78.524 19.980 1.00 19.91 147 SER B O 1
ATOM 7268 N N . GLY B 1 122 ? 26.691 77.160 21.623 1.00 19.79 148 GLY B N 1
ATOM 7269 C CA . GLY B 1 122 ? 27.894 76.347 21.659 1.00 18.31 148 GLY B CA 1
ATOM 7270 C C . GLY B 1 122 ? 27.746 75.270 22.700 1.00 17.53 148 GLY B C 1
ATOM 7271 O O . GLY B 1 122 ? 26.706 75.148 23.359 1.00 18.97 148 GLY B O 1
ATOM 7275 N N . CYS B 1 123 ? 28.819 74.501 22.848 1.00 16.95 149 CYS B N 1
ATOM 7276 C CA . CYS B 1 123 ? 28.809 73.358 23.725 1.00 16.93 149 CYS B CA 1
ATOM 7277 C C . CYS B 1 123 ? 28.976 73.690 25.197 1.00 15.68 149 CYS B C 1
ATOM 7278 O O . CYS B 1 123 ? 28.624 72.854 26.031 1.00 16.68 149 CYS B O 1
ATOM 7285 N N . MET B 1 124 ? 29.519 74.851 25.552 1.00 15.74 150 MET B N 1
ATOM 7286 C CA . MET B 1 124 ? 29.830 75.169 26.945 1.00 16.03 150 MET B CA 1
ATOM 7287 C C . MET B 1 124 ? 29.108 76.472 27.271 1.00 17.35 150 MET B C 1
ATOM 7288 O O . MET B 1 124 ? 29.525 77.567 26.844 1.00 17.73 150 MET B O 1
ATOM 7302 N N . MET B 1 125 ? 27.999 76.345 27.989 1.00 17.28 151 MET B N 1
ATOM 7303 C CA . MET B 1 125 ? 27.087 77.433 28.286 1.00 17.43 151 MET B CA 1
ATOM 7304 C C . MET B 1 125 ? 27.164 77.827 29.756 1.00 18.09 151 MET B C 1
ATOM 7305 O O . MET B 1 125 ? 27.619 77.070 30.614 1.00 17.17 151 MET B O 1
ATOM 7319 N N . ASP B 1 126 ? 26.744 79.054 30.023 1.00 18.73 152 ASP B N 1
ATOM 7320 C CA . ASP B 1 126 ? 26.685 79.600 31.374 1.00 19.29 152 ASP B CA 1
ATOM 7321 C C . ASP B 1 126 ? 25.557 78.934 32.174 1.00 18.58 152 ASP B C 1
ATOM 7322 O O . ASP B 1 126 ? 24.948 77.944 31.751 1.00 19.13 152 ASP B O 1
ATOM 7331 N N . THR B 1 127 ? 25.325 79.437 33.390 1.00 19.97 153 THR B N 1
ATOM 7332 C CA . THR B 1 127 ? 24.398 78.797 34.315 1.00 20.76 153 THR B CA 1
ATOM 7333 C C . THR B 1 127 ? 23.000 78.710 33.753 1.00 21.73 153 THR B C 1
ATOM 7334 O O . THR B 1 127 ? 22.326 77.692 33.935 1.00 21.94 153 THR B O 1
ATOM 7345 N N . SER B 1 128 ? 22.555 79.759 33.061 1.00 23.18 154 SER B N 1
ATOM 7346 C CA . SER B 1 128 ? 21.211 79.969 32.547 1.00 25.30 154 SER B CA 1
ATOM 7347 C C . SER B 1 128 ? 21.016 79.384 31.164 1.00 24.59 154 SER B C 1
ATOM 7348 O O . SER B 1 128 ? 19.888 79.404 30.650 1.00 27.27 154 SER B O 1
ATO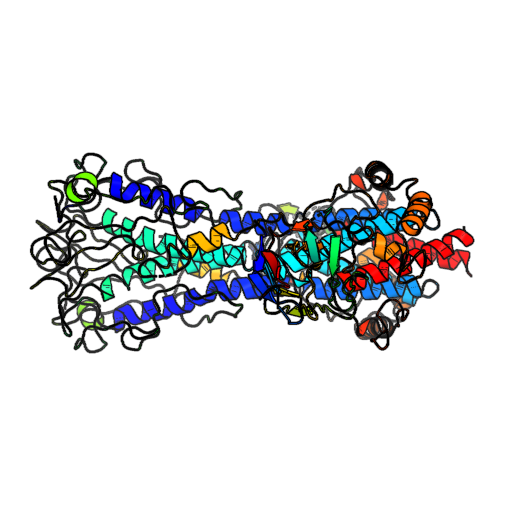M 7356 N N . GLY B 1 129 ? 22.106 79.052 30.484 1.00 23.08 155 GLY B N 1
ATOM 7357 C CA . GLY B 1 129 ? 21.992 78.729 29.078 1.00 23.79 155 GLY B CA 1
ATOM 7358 C C . GLY B 1 129 ? 21.776 79.922 28.186 1.00 24.29 155 GLY B C 1
ATOM 7359 O O . GLY B 1 129 ? 21.159 79.783 27.128 1.00 24.79 155 GLY B O 1
ATOM 7363 N N . THR B 1 130 ? 22.280 81.094 28.570 1.00 24.48 156 THR B N 1
ATOM 7364 C CA . THR B 1 130 ? 22.112 82.306 27.767 1.00 24.98 156 THR B CA 1
ATOM 7365 C C . THR B 1 130 ? 23.298 82.519 26.832 1.00 24.37 156 THR B C 1
ATOM 7366 O O . THR B 1 130 ? 23.121 82.683 25.618 1.00 26.05 156 THR B O 1
ATOM 7377 N N . ASN B 1 131 ? 24.507 82.519 27.379 1.00 23.03 157 ASN B N 1
ATOM 7378 C CA . ASN B 1 131 ? 25.725 82.787 26.638 1.00 22.16 157 ASN B CA 1
ATOM 7379 C C . ASN B 1 131 ? 26.669 81.594 26.699 1.00 19.89 157 ASN B C 1
ATOM 7380 O O . ASN B 1 131 ? 26.735 80.857 27.700 1.00 20.07 157 ASN B O 1
ATOM 7391 N N . THR B 1 132 ? 27.421 81.411 25.618 1.00 20.45 158 THR B N 1
ATOM 7392 C CA . THR B 1 132 ? 28.609 80.577 25.703 1.00 19.33 158 THR B CA 1
ATOM 7393 C C . THR B 1 132 ? 29.637 81.269 26.588 1.00 20.46 158 THR B C 1
ATOM 7394 O O . THR B 1 132 ? 29.671 82.496 26.689 1.00 21.82 158 THR B O 1
ATOM 7405 N N . VAL B 1 133 ? 30.491 80.472 27.216 1.00 20.34 159 VAL B N 1
ATOM 7406 C CA . VAL B 1 133 ? 31.490 80.989 28.136 1.00 20.05 159 VAL B CA 1
ATOM 7407 C C . VAL B 1 133 ? 32.830 81.170 27.438 1.00 21.97 159 VAL B C 1
ATOM 7408 O O . VAL B 1 133 ? 33.110 80.598 26.378 1.00 22.71 159 VAL B O 1
ATOM 7421 N N . THR B 1 134 ? 33.679 81.995 28.053 1.00 22.95 160 THR B N 1
ATOM 7422 C CA . THR B 1 134 ? 35.025 82.222 27.567 1.00 24.69 160 THR B CA 1
ATOM 7423 C C . THR B 1 134 ? 36.021 82.055 28.702 1.00 23.42 160 THR B C 1
ATOM 7424 O O . THR B 1 134 ? 35.696 82.189 29.887 1.00 23.65 160 THR B O 1
ATOM 7435 N N . LYS B 1 135 ? 37.241 81.728 28.320 1.00 24.73 161 LYS B N 1
ATOM 7436 C CA . LYS B 1 135 ? 38.317 81.530 29.270 1.00 26.09 161 LYS B CA 1
ATOM 7437 C C . LYS B 1 135 ? 39.104 82.825 29.356 1.00 28.02 161 LYS B C 1
ATOM 7438 O O . LYS B 1 135 ? 39.404 83.447 28.329 1.00 30.54 161 LYS B O 1
ATOM 7457 N N . ALA B 1 136 ? 39.392 83.258 30.579 1.00 28.28 162 ALA B N 1
ATOM 7458 C CA . ALA B 1 136 ? 40.232 84.422 30.812 1.00 30.51 162 ALA B CA 1
ATOM 7459 C C . ALA B 1 136 ? 40.933 84.246 32.148 1.00 30.08 162 ALA B C 1
ATOM 7460 O O . ALA B 1 136 ? 40.282 83.932 33.142 1.00 30.68 162 ALA B O 1
ATOM 7467 N N . GLY B 1 137 ? 42.242 84.446 32.176 1.00 32.04 163 GLY B N 1
ATOM 7468 C CA . GLY B 1 137 ? 42.965 84.429 33.441 1.00 32.69 163 GLY B CA 1
ATOM 7469 C C . GLY B 1 137 ? 42.726 83.233 34.351 1.00 32.40 163 GLY B C 1
ATOM 7470 O O . GLY B 1 137 ? 42.529 83.379 35.566 1.00 35.88 163 GLY B O 1
ATOM 7474 N N . GLY B 1 138 ? 42.770 82.039 33.787 1.00 26.87 164 GLY B N 1
ATOM 7475 C CA . GLY B 1 138 ? 42.603 80.838 34.582 1.00 24.13 164 GLY B CA 1
ATOM 7476 C C . GLY B 1 138 ? 41.185 80.509 34.998 1.00 21.19 164 GLY B C 1
ATOM 7477 O O . GLY B 1 138 ? 40.993 79.545 35.750 1.00 21.46 164 GLY B O 1
ATOM 7481 N N . THR B 1 139 ? 40.186 81.254 34.519 1.00 21.41 165 THR B N 1
ATOM 7482 C CA . THR B 1 139 ? 38.794 81.009 34.856 1.00 21.80 165 THR B CA 1
ATOM 7483 C C . THR B 1 139 ? 37.985 80.868 33.580 1.00 20.67 165 THR B C 1
ATOM 7484 O O . THR B 1 139 ? 38.354 81.405 32.532 1.00 22.60 165 THR B O 1
ATOM 7495 N N . ILE B 1 140 ? 36.887 80.132 33.669 1.00 19.79 166 ILE B N 1
ATOM 7496 C CA . ILE B 1 140 ? 35.932 80.008 32.574 1.00 19.36 166 ILE B CA 1
ATOM 7497 C C . ILE B 1 140 ? 34.595 80.452 33.132 1.00 21.80 166 ILE B C 1
ATOM 7498 O O . ILE B 1 140 ? 34.065 79.816 34.051 1.00 20.69 166 ILE B O 1
ATOM 7514 N N . GLY B 1 141 ? 34.076 81.562 32.631 1.00 25.78 167 GLY B N 1
ATOM 7515 C CA . GLY B 1 141 ? 32.844 82.074 33.199 1.00 28.23 167 GLY B CA 1
ATOM 7516 C C . GLY B 1 141 ? 32.913 82.307 34.694 1.00 28.09 167 GLY B C 1
ATOM 7517 O O . GLY B 1 141 ? 31.914 82.101 35.395 1.00 29.37 167 GLY B O 1
ATOM 7521 N N . GLY B 1 142 ? 34.078 82.720 35.208 1.00 27.42 168 GLY B N 1
ATOM 7522 C CA . GLY B 1 142 ? 34.277 82.942 36.630 1.00 27.31 168 GLY B CA 1
ATOM 7523 C C . GLY B 1 142 ? 34.708 81.718 37.409 1.00 24.52 168 GLY B C 1
ATOM 7524 O O . GLY B 1 142 ? 35.212 81.853 38.544 1.00 26.72 168 GLY B O 1
ATOM 7528 N N . VAL B 1 143 ? 34.526 80.530 36.841 1.00 20.84 169 VAL B N 1
ATOM 7529 C CA . VAL B 1 143 ? 34.842 79.284 37.536 1.00 19.87 169 VAL B CA 1
ATOM 7530 C C . VAL B 1 143 ? 36.344 79.049 37.418 1.00 18.27 169 VAL B C 1
ATOM 7531 O O . VAL B 1 143 ? 36.863 79.047 36.301 1.00 18.43 169 VAL B O 1
ATOM 7544 N N . PRO B 1 144 ? 37.068 78.816 38.509 1.00 17.51 170 PRO B N 1
ATOM 7545 C CA . PRO B 1 144 ? 38.480 78.420 38.361 1.00 17.29 170 PRO B CA 1
ATOM 7546 C C . PRO B 1 144 ? 38.561 77.163 37.495 1.00 16.21 170 PRO B C 1
ATOM 7547 O O . PRO B 1 144 ? 37.915 76.151 37.780 1.00 16.59 170 PRO B O 1
ATOM 7558 N N . CYS B 1 145 ? 39.213 77.255 36.322 1.00 15.97 171 CYS B N 1
ATOM 7559 C CA . CYS B 1 145 ? 39.302 76.136 35.372 1.00 15.58 171 CYS B CA 1
ATOM 7560 C C . CYS B 1 145 ? 40.443 76.369 34.373 1.00 16.62 171 CYS B C 1
ATOM 7561 O O . CYS B 1 145 ? 40.191 76.674 33.207 1.00 18.81 171 CYS B O 1
ATOM 7568 N N . LYS B 1 146 ? 41.688 76.228 34.820 1.00 15.53 172 LYS B N 1
ATOM 7569 C CA A LYS B 1 146 ? 42.841 76.643 34.031 0.36 16.48 172 LYS B CA 1
ATOM 7570 C CA B LYS B 1 146 ? 42.840 76.642 34.032 0.64 16.63 172 LYS B CA 1
ATOM 7571 C C . LYS B 1 146 ? 43.036 75.768 32.802 1.00 15.73 172 LYS B C 1
ATOM 7572 O O . LYS B 1 146 ? 43.622 76.218 31.807 1.00 17.02 172 LYS B O 1
ATOM 7607 N N . LEU B 1 147 ? 42.616 74.515 32.869 1.00 14.73 173 LEU B N 1
ATOM 7608 C CA . LEU B 1 147 ? 42.800 73.547 31.786 1.00 15.09 173 LEU B CA 1
ATOM 7609 C C . LEU B 1 147 ? 44.275 73.396 31.422 1.00 15.93 173 LEU B C 1
ATOM 7610 O O . LEU B 1 147 ? 44.648 73.207 30.255 1.00 17.77 173 LEU B O 1
ATOM 7626 N N . GLN B 1 148 ? 45.119 73.468 32.442 1.00 16.23 174 GLN B N 1
ATOM 7627 C CA . GLN B 1 148 ? 46.552 73.250 32.315 1.00 17.36 174 GLN B CA 1
ATOM 7628 C C . GLN B 1 148 ? 47.018 72.709 33.651 1.00 16.21 174 GLN B C 1
ATOM 7629 O O . GLN B 1 148 ? 46.382 72.934 34.675 1.00 18.34 174 GLN B O 1
ATOM 7643 N N . LEU B 1 149 ? 48.147 72.012 33.623 1.00 15.65 175 LEU B N 1
ATOM 7644 C CA . LEU B 1 149 ? 48.847 71.602 34.822 1.00 15.17 175 LEU B CA 1
ATOM 7645 C C . LEU B 1 149 ? 49.739 72.747 35.260 1.00 16.49 175 LEU B C 1
ATOM 7646 O O . LEU B 1 149 ? 50.620 73.178 34.499 1.00 18.96 175 LEU B O 1
ATOM 7662 N N A SER B 1 150 ? 49.537 73.216 36.498 0.68 15.68 176 SER B N 1
ATOM 7663 N N B SER B 1 150 ? 49.524 73.256 36.471 0.32 17.38 176 SER B N 1
ATOM 7664 C CA A SER B 1 150 ? 50.266 74.363 37.007 0.68 16.85 176 SER B CA 1
ATOM 7665 C CA B SER B 1 150 ? 50.273 74.431 36.883 0.32 19.02 176 SER B CA 1
ATOM 7666 C C A SER B 1 150 ? 51.707 73.985 37.341 0.68 18.12 176 SER B C 1
ATOM 7667 C C B SER B 1 150 ? 51.644 74.041 37.435 0.32 19.23 176 SER B C 1
ATOM 7668 O O A SER B 1 150 ? 52.021 72.820 37.585 0.68 17.74 176 SER B O 1
ATOM 7669 O O B SER B 1 150 ? 51.852 72.916 37.896 0.32 18.73 176 SER B O 1
ATOM 7684 N N . PRO B 1 151 ? 52.601 74.964 37.378 1.00 19.95 177 PRO B N 1
ATOM 7685 C CA . PRO B 1 151 ? 53.943 74.691 37.890 1.00 21.62 177 PRO B CA 1
ATOM 7686 C C . PRO B 1 151 ? 53.884 74.081 39.285 1.00 22.11 177 PRO B C 1
ATOM 7687 O O . PRO B 1 151 ? 53.064 74.449 40.134 1.00 22.52 177 PRO B O 1
ATOM 7698 N N . ILE B 1 152 ? 54.782 73.158 39.537 1.00 21.86 178 ILE B N 1
ATOM 7699 C CA . ILE B 1 152 ? 54.712 72.360 40.744 1.00 21.66 178 ILE B CA 1
ATOM 7700 C C . ILE B 1 152 ? 55.625 72.959 41.785 1.00 23.26 178 ILE B C 1
ATOM 7701 O O . ILE B 1 152 ? 56.830 73.125 41.556 1.00 26.86 178 ILE B O 1
ATOM 7717 N N . GLN B 1 153 ? 55.029 73.314 42.902 1.00 22.11 179 GLN B N 1
ATOM 7718 C CA . GLN B 1 153 ? 55.695 73.691 44.136 1.00 21.66 179 GLN B CA 1
ATOM 7719 C C . GLN B 1 153 ? 55.006 72.909 45.237 1.00 19.52 179 GLN B C 1
ATOM 7720 O O . GLN B 1 153 ? 53.849 72.494 45.088 1.00 20.72 179 GLN B O 1
ATOM 7734 N N . PRO B 1 154 ? 55.673 72.691 46.358 1.00 19.51 180 PRO B N 1
ATOM 7735 C CA . PRO B 1 154 ? 55.010 71.931 47.423 1.00 20.18 180 PRO B CA 1
ATOM 7736 C C . PRO B 1 154 ? 53.815 72.681 47.983 1.00 20.49 180 PRO B C 1
ATOM 7737 O O . PRO B 1 154 ? 53.851 73.899 48.184 1.00 23.52 180 PRO B O 1
ATOM 7748 N N . LYS B 1 155 ? 52.740 71.932 48.236 1.00 20.03 181 LYS B N 1
ATOM 7749 C CA . LYS B 1 155 ? 51.529 72.459 48.848 1.00 21.76 181 LYS B CA 1
ATOM 7750 C C . LYS B 1 155 ? 50.918 71.351 49.679 1.00 21.07 181 LYS B C 1
ATOM 7751 O O . LYS B 1 155 ? 50.788 70.220 49.198 1.00 22.28 181 LYS B O 1
ATOM 7770 N N . ARG B 1 156 ? 50.519 71.669 50.901 1.00 24.22 182 ARG B N 1
ATOM 7771 C CA A ARG B 1 156 ? 50.070 70.639 51.815 0.42 27.55 182 ARG B CA 1
ATOM 7772 C CA B ARG B 1 156 ? 50.072 70.637 51.811 0.58 27.26 182 ARG B CA 1
ATOM 7773 C C . ARG B 1 156 ? 48.846 69.923 51.252 1.00 27.22 182 ARG B C 1
ATOM 7774 O O . ARG B 1 156 ? 47.913 70.579 50.735 1.00 26.87 182 ARG B O 1
ATOM 7813 N N . PRO B 1 157 ? 48.793 68.588 51.360 1.00 27.52 183 PRO B N 1
ATOM 7814 C CA . PRO B 1 157 ? 47.649 67.847 50.810 1.00 29.30 183 PRO B CA 1
ATOM 7815 C C . PRO B 1 157 ? 46.336 68.232 51.483 1.00 31.30 183 PRO B C 1
ATOM 7816 O O . PRO B 1 157 ? 46.263 68.473 52.700 1.00 30.49 183 PRO B O 1
ATOM 7827 N N . ALA B 1 158 ? 45.290 68.270 50.669 1.00 34.49 184 ALA B N 1
ATOM 7828 C CA . ALA B 1 158 ? 43.950 68.586 51.119 1.00 33.50 184 ALA B CA 1
ATOM 7829 C C . ALA B 1 158 ? 42.974 67.738 50.315 1.00 30.19 184 ALA B C 1
ATOM 7830 O O . ALA B 1 158 ? 43.349 67.024 49.366 1.00 32.89 184 ALA B O 1
ATOM 7833 N N . ALA B 1 159 ? 41.706 67.825 50.682 1.00 24.53 185 ALA B N 1
ATOM 7834 C CA . ALA B 1 159 ? 40.708 67.079 49.926 1.00 21.73 185 ALA B CA 1
ATOM 7835 C C . ALA B 1 159 ? 39.354 67.723 50.128 1.00 19.08 185 ALA B C 1
ATOM 7836 O O . ALA B 1 159 ? 38.881 67.843 51.258 1.00 20.17 185 ALA B O 1
ATOM 7843 N N . THR B 1 160 ? 38.747 68.145 49.028 1.00 17.60 186 THR B N 1
ATOM 7844 C CA . THR B 1 160 ? 37.461 68.809 49.045 1.00 16.66 186 THR B CA 1
ATOM 7845 C C . THR B 1 160 ? 36.555 68.183 48.004 1.00 16.35 186 THR B C 1
ATOM 7846 O O . THR B 1 160 ? 35.489 67.639 48.319 1.00 18.40 186 THR B O 1
ATOM 7857 N N . TYR B 1 161 ? 36.983 68.200 46.737 1.00 16.22 187 TYR B N 1
ATOM 7858 C CA . TYR B 1 161 ? 36.174 67.657 45.651 1.00 15.34 187 TYR B CA 1
ATOM 7859 C C . TYR B 1 161 ? 36.423 66.183 45.389 1.00 16.81 187 TYR B C 1
ATOM 7860 O O . TYR B 1 161 ? 35.568 65.541 44.793 1.00 19.23 187 TYR B O 1
ATOM 7878 N N . LEU B 1 162 ? 37.581 65.659 45.766 1.00 15.67 188 LEU B N 1
ATOM 7879 C CA . LEU B 1 162 ? 37.867 64.227 45.709 1.00 14.82 188 LEU B CA 1
ATOM 7880 C C . LEU B 1 162 ? 38.318 63.799 47.096 1.00 15.58 188 LEU B C 1
ATOM 7881 O O . LEU B 1 162 ? 39.384 64.218 47.567 1.00 16.21 188 LEU B O 1
ATOM 7897 N N . GLY B 1 163 ? 37.477 63.042 47.760 1.00 16.81 189 GLY B N 1
ATOM 7898 C CA . GLY B 1 163 ? 37.726 62.614 49.121 1.00 17.05 189 GLY B CA 1
ATOM 7899 C C . GLY B 1 163 ? 37.585 61.119 49.288 1.00 16.94 189 GLY B C 1
ATOM 7900 O O . GLY B 1 163 ? 37.639 60.330 48.335 1.00 16.97 189 GLY B O 1
ATOM 7904 N N . LYS B 1 164 ? 37.415 60.723 50.540 1.00 19.11 190 LYS B N 1
ATOM 7905 C CA . LYS B 1 164 ? 37.457 59.315 50.881 1.00 20.26 190 LYS B CA 1
ATOM 7906 C C . LYS B 1 164 ? 36.366 58.526 50.171 1.00 19.19 190 LYS B C 1
ATOM 7907 O O . LYS B 1 164 ? 36.572 57.363 49.820 1.00 19.43 190 LYS B O 1
ATOM 7926 N N . ALA B 1 165 ? 35.187 59.107 50.013 1.00 18.79 191 ALA B N 1
ATOM 7927 C CA . ALA B 1 165 ? 34.070 58.377 49.419 1.00 19.61 191 ALA B CA 1
ATOM 7928 C C . ALA B 1 165 ? 34.035 58.464 47.906 1.00 18.47 191 ALA B C 1
ATOM 7929 O O . ALA B 1 165 ? 33.380 57.632 47.272 1.00 19.91 191 ALA B O 1
ATOM 7936 N N . GLY B 1 166 ? 34.686 59.458 47.314 1.00 17.21 192 GLY B N 1
ATOM 7937 C CA . GLY B 1 166 ? 34.559 59.684 45.896 1.00 16.47 192 GLY B CA 1
ATOM 7938 C C . GLY B 1 166 ? 34.585 61.156 45.549 1.00 15.46 192 GLY B C 1
ATOM 7939 O O . GLY B 1 166 ? 35.175 61.976 46.271 1.00 17.22 192 GLY B O 1
ATOM 7943 N N . TYR B 1 167 ? 33.976 61.483 44.400 1.00 15.11 193 TYR B N 1
ATOM 7944 C CA . TYR B 1 167 ? 33.970 62.828 43.843 1.00 14.78 193 TYR B CA 1
ATOM 7945 C C . TYR B 1 167 ? 32.631 63.436 44.250 1.00 15.80 193 TYR B C 1
ATOM 7946 O O . TYR B 1 167 ? 31.598 63.127 43.669 1.00 16.09 193 TYR B O 1
ATOM 7964 N N A VAL B 1 168 ? 32.659 64.316 45.254 0.39 15.63 194 VAL B N 1
ATOM 7965 N N B VAL B 1 168 ? 32.676 64.304 45.266 0.61 16.27 194 VAL B N 1
ATOM 7966 C CA A VAL B 1 168 ? 31.442 64.731 45.949 0.39 16.16 194 VAL B CA 1
ATOM 7967 C CA B VAL B 1 168 ? 31.486 64.800 45.962 0.61 17.53 194 VAL B CA 1
ATOM 7968 C C A VAL B 1 168 ? 30.479 65.479 45.041 0.39 16.22 194 VAL B C 1
ATOM 7969 C C B VAL B 1 168 ? 30.492 65.410 44.996 0.61 16.04 194 VAL B C 1
ATOM 7970 O O A VAL B 1 168 ? 29.264 65.456 45.276 0.39 17.22 194 VAL B O 1
ATOM 7971 O O B VAL B 1 168 ? 29.275 65.239 45.151 0.61 16.61 194 VAL B O 1
ATOM 7996 N N . GLY B 1 169 ? 30.981 66.171 44.015 1.00 16.29 195 GLY B N 1
ATOM 7997 C CA . GLY B 1 169 ? 30.108 66.924 43.134 1.00 16.70 195 GLY B CA 1
ATOM 7998 C C . GLY B 1 169 ? 29.581 66.147 41.951 1.00 15.81 195 GLY B C 1
ATOM 7999 O O . GLY B 1 169 ? 28.774 66.687 41.175 1.00 17.37 195 GLY B O 1
ATOM 8003 N N . LEU B 1 170 ? 30.031 64.906 41.771 1.00 15.19 196 LEU B N 1
ATOM 8004 C CA . LEU B 1 170 ? 29.648 64.103 40.604 1.00 16.03 196 LEU B CA 1
ATOM 8005 C C . LEU B 1 170 ? 28.585 63.109 41.048 1.00 15.96 196 LEU B C 1
ATOM 8006 O O . LEU B 1 170 ? 28.794 61.905 41.182 1.00 17.77 196 LEU B O 1
ATOM 8022 N N . THR B 1 171 ? 27.420 63.677 41.315 1.00 17.07 197 THR B N 1
ATOM 8023 C CA . THR B 1 171 ? 26.280 62.945 41.832 1.00 18.49 197 THR B CA 1
ATOM 8024 C C . THR B 1 171 ? 25.389 62.416 40.702 1.00 18.22 197 THR B C 1
ATOM 8025 O O . THR B 1 171 ? 25.494 62.806 39.537 1.00 18.80 197 THR B O 1
ATOM 8036 N N . ARG B 1 172 ? 24.503 61.491 41.058 1.00 19.67 198 ARG B N 1
ATOM 8037 C CA . ARG B 1 172 ? 23.457 61.061 40.149 1.00 21.24 198 ARG B CA 1
ATOM 8038 C C . ARG B 1 172 ? 22.713 62.278 39.609 1.00 21.63 198 ARG B C 1
ATOM 8039 O O . ARG B 1 172 ? 22.382 63.217 40.346 1.00 23.18 198 ARG B O 1
ATOM 8060 N N . GLN B 1 173 ? 22.440 62.270 38.316 1.00 20.10 199 GLN B N 1
ATOM 8061 C CA . GLN B 1 173 ? 21.659 63.315 37.660 1.00 20.96 199 GLN B CA 1
ATOM 8062 C C . GLN B 1 173 ? 20.390 62.694 37.111 1.00 25.20 199 GLN B C 1
ATOM 8063 O O . GLN B 1 173 ? 20.438 61.846 36.216 1.00 28.06 199 GLN B O 1
ATOM 8077 N N . ALA B 1 174 ? 19.269 63.121 37.639 1.00 27.72 200 ALA B N 1
ATOM 8078 C CA . ALA B 1 174 ? 17.988 62.530 37.294 1.00 29.91 200 ALA B CA 1
ATOM 8079 C C . ALA B 1 174 ? 17.301 63.215 36.132 1.00 28.80 200 ALA B C 1
ATOM 8080 O O . ALA B 1 174 ? 16.357 62.655 35.567 1.00 30.63 200 ALA B O 1
ATOM 8087 N N . ASP B 1 175 ? 17.740 64.407 35.752 1.00 26.04 201 ASP B N 1
ATOM 8088 C CA . ASP B 1 175 ? 17.082 65.154 34.691 1.00 24.58 201 ASP B CA 1
ATOM 8089 C C . ASP B 1 175 ? 18.142 65.907 33.890 1.00 22.91 201 ASP B C 1
ATOM 8090 O O . ASP B 1 175 ? 18.183 67.134 33.830 1.00 22.77 201 ASP B O 1
ATOM 8099 N N . ALA B 1 176 ? 19.010 65.141 33.231 1.00 21.26 202 ALA B N 1
ATOM 8100 C CA . ALA B 1 176 ? 20.052 65.750 32.419 1.00 20.18 202 ALA B CA 1
ATOM 8101 C C . ALA B 1 176 ? 19.459 66.629 31.327 1.00 20.06 202 ALA B C 1
ATOM 8102 O O . ALA B 1 176 ? 20.028 67.674 30.982 1.00 19.63 202 ALA B O 1
ATOM 8109 N N . ALA B 1 177 ? 18.329 66.215 30.760 1.00 20.54 203 ALA B N 1
ATOM 8110 C CA . ALA B 1 177 ? 17.723 66.961 29.668 1.00 21.42 203 ALA B CA 1
ATOM 8111 C C . ALA B 1 177 ? 17.453 68.413 30.042 1.00 21.63 203 ALA B C 1
ATOM 8112 O O . ALA B 1 177 ? 17.537 69.294 29.184 1.00 23.11 203 ALA B O 1
ATOM 8119 N N . ASN B 1 178 ? 17.082 68.681 31.293 1.00 22.56 204 ASN B N 1
ATOM 8120 C CA . ASN B 1 178 ? 16.799 70.049 31.718 1.00 22.65 204 ASN B CA 1
ATOM 8121 C C . ASN B 1 178 ? 17.919 70.693 32.526 1.00 22.29 204 ASN B C 1
ATOM 8122 O O . ASN B 1 178 ? 18.074 71.922 32.461 1.00 23.38 204 ASN B O 1
ATOM 8133 N N . ASN B 1 179 ? 18.705 69.914 33.280 1.00 20.82 205 ASN B N 1
ATOM 8134 C CA . ASN B 1 179 ? 19.689 70.494 34.178 1.00 20.04 205 ASN B CA 1
ATOM 8135 C C . ASN B 1 179 ? 21.069 70.584 33.568 1.00 19.14 205 ASN B C 1
ATOM 8136 O O . ASN B 1 179 ? 21.839 71.458 33.956 1.00 19.71 205 ASN B O 1
ATOM 8147 N N . PHE B 1 180 ? 21.401 69.688 32.643 1.00 18.55 206 PHE B N 1
ATOM 8148 C CA . PHE B 1 180 ? 22.680 69.735 31.941 1.00 18.64 206 PHE B CA 1
ATOM 8149 C C . PHE B 1 180 ? 22.547 70.370 30.561 1.00 20.02 206 PHE B C 1
ATOM 8150 O O . PHE B 1 180 ? 23.264 71.303 30.230 1.00 21.95 206 PHE B O 1
ATOM 8167 N N . HIS B 1 181 ? 21.627 69.881 29.747 1.00 19.43 207 HIS B N 1
ATOM 8168 C CA . HIS B 1 181 ? 21.436 70.408 28.409 1.00 19.67 207 HIS B CA 1
ATOM 8169 C C . HIS B 1 181 ? 20.632 71.698 28.435 1.00 20.17 207 HIS B C 1
ATOM 8170 O O . HIS B 1 181 ? 19.638 71.822 29.165 1.00 22.06 207 HIS B O 1
ATOM 8184 N N . ASP B 1 182 ? 21.037 72.636 27.591 1.00 19.64 208 ASP B N 1
ATOM 8185 C CA . ASP B 1 182 ? 20.280 73.845 27.344 1.00 21.27 208 ASP B CA 1
ATOM 8186 C C . ASP B 1 182 ? 19.049 73.546 26.477 1.00 22.88 208 ASP B C 1
ATOM 8187 O O . ASP B 1 182 ? 18.864 72.435 25.975 1.00 23.17 208 ASP B O 1
ATOM 8196 N N . ASN B 1 183 ? 18.204 74.568 26.282 1.00 24.66 209 ASN B N 1
ATOM 8197 C CA . ASN B 1 183 ? 17.066 74.419 25.385 1.00 26.83 209 ASN B CA 1
ATOM 8198 C C . ASN B 1 183 ? 17.420 74.682 23.926 1.00 26.61 209 ASN B C 1
ATOM 8199 O O . ASN B 1 183 ? 16.810 74.071 23.039 1.00 27.72 209 ASN B O 1
ATOM 8210 N N . ASP B 1 184 ? 18.386 75.571 23.656 1.00 25.82 210 ASP B N 1
ATOM 8211 C CA . ASP B 1 184 ? 18.628 76.101 22.321 1.00 27.34 210 ASP B CA 1
ATOM 8212 C C . ASP B 1 184 ? 20.051 75.919 21.819 1.00 25.68 210 ASP B C 1
ATOM 8213 O O . ASP B 1 184 ? 20.250 75.781 20.613 1.00 25.93 210 ASP B O 1
ATOM 8222 N N . ALA B 1 185 ? 21.038 75.942 22.696 1.00 22.94 211 ALA B N 1
ATOM 8223 C CA . ALA B 1 185 ? 22.430 75.987 22.271 1.00 21.56 211 ALA B CA 1
ATOM 8224 C C . ALA B 1 185 ? 22.786 74.749 21.461 1.00 21.31 211 ALA B C 1
ATOM 8225 O O . ALA B 1 185 ? 22.507 73.618 21.875 1.00 22.62 211 ALA B O 1
ATOM 8232 N N . GLU B 1 186 ? 23.407 74.955 20.302 1.00 21.42 212 GLU B N 1
ATOM 8233 C CA . GLU B 1 186 ? 23.735 73.840 19.431 1.00 22.11 212 GLU B CA 1
ATOM 8234 C C . GLU B 1 186 ? 25.118 73.292 19.763 1.00 20.52 212 GLU B C 1
ATOM 8235 O O . GLU B 1 186 ? 26.047 74.044 20.053 1.00 21.32 212 GLU B O 1
ATOM 8247 N N . CYS B 1 187 ? 25.236 71.970 19.713 1.00 19.59 213 CYS B N 1
ATOM 8248 C CA . CYS B 1 187 ? 26.466 71.298 20.140 1.00 18.86 213 CYS B CA 1
ATOM 8249 C C . CYS B 1 187 ? 26.474 69.865 19.602 1.00 18.02 213 CYS B C 1
ATOM 8250 O O . CYS B 1 187 ? 25.793 68.992 20.149 1.00 19.50 213 CYS B O 1
ATOM 8257 N N . ARG B 1 188 ? 27.260 69.616 18.551 1.00 17.50 214 ARG B N 1
ATOM 8258 C CA . ARG B 1 188 ? 27.270 68.276 17.975 1.00 17.54 214 ARG B CA 1
ATOM 8259 C C . ARG B 1 188 ? 27.917 67.264 18.899 1.00 17.06 214 ARG B C 1
ATOM 8260 O O . ARG B 1 188 ? 27.707 66.061 18.722 1.00 17.75 214 ARG B O 1
ATOM 8281 N N . LEU B 1 189 ? 28.685 67.723 19.889 1.00 17.66 215 LEU B N 1
ATOM 8282 C CA . LEU B 1 189 ? 29.277 66.825 20.876 1.00 17.71 215 LEU B CA 1
ATOM 8283 C C . LEU B 1 189 ? 28.268 66.286 21.884 1.00 18.70 215 LEU B C 1
ATOM 8284 O O . LEU B 1 189 ? 28.643 65.459 22.737 1.00 18.92 215 LEU B O 1
ATOM 8300 N N . ALA B 1 190 ? 27.025 66.745 21.850 1.00 19.82 216 ALA B N 1
ATOM 8301 C CA . ALA B 1 190 ? 26.010 66.283 22.792 1.00 19.76 216 ALA B CA 1
ATOM 8302 C C . ALA B 1 190 ? 25.267 65.031 22.342 1.00 19.90 216 ALA B C 1
ATOM 8303 O O . ALA B 1 190 ? 24.468 64.502 23.120 1.00 21.68 216 ALA B O 1
ATOM 8310 N N A SER B 1 191 ? 25.464 64.570 21.104 0.40 19.88 217 SER B N 1
ATOM 8311 N N B SER B 1 191 ? 25.561 64.518 21.145 0.60 20.62 217 SER B N 1
ATOM 8312 C CA A SER B 1 191 ? 24.779 63.379 20.608 0.40 21.46 217 SER B CA 1
ATOM 8313 C CA B SER B 1 191 ? 24.801 63.426 20.557 0.60 22.08 217 SER B CA 1
ATOM 8314 C C A SER B 1 191 ? 25.642 62.697 19.562 0.40 18.99 217 SER B C 1
ATOM 8315 C C B SER B 1 191 ? 25.668 62.696 19.550 0.60 19.70 217 SER B C 1
ATOM 8316 O O A SER B 1 191 ? 26.463 63.330 18.909 0.40 18.20 217 SER B O 1
ATOM 8317 O O B SER B 1 191 ? 26.528 63.298 18.914 0.60 19.48 217 SER B O 1
ATOM 8332 N N . GLY B 1 192 ? 25.400 61.404 19.377 1.00 18.84 218 GLY B N 1
ATOM 8333 C CA . GLY B 1 192 ? 25.990 60.650 18.291 1.00 19.48 218 GLY B CA 1
ATOM 8334 C C . GLY B 1 192 ? 25.052 60.488 17.103 1.00 20.77 218 GLY B C 1
ATOM 8335 O O . GLY B 1 192 ? 25.399 59.812 16.132 1.00 21.43 218 GLY B O 1
ATOM 8339 N N . HIS B 1 193 ? 23.856 61.060 17.154 1.00 20.37 219 HIS B N 1
ATOM 8340 C CA . HIS B 1 193 ? 22.955 60.982 16.030 1.00 20.39 219 HIS B CA 1
ATOM 8341 C C . HIS B 1 193 ? 23.391 61.989 14.959 1.00 21.83 219 HIS B C 1
ATOM 8342 O O . HIS B 1 193 ? 24.110 62.950 15.236 1.00 23.57 219 HIS B O 1
ATOM 8356 N N . ASN B 1 194 ? 22.943 61.772 13.722 1.00 21.70 220 ASN B N 1
ATOM 8357 C CA . ASN B 1 194 ? 23.474 62.569 12.616 1.00 22.06 220 ASN B CA 1
ATOM 8358 C C . ASN B 1 194 ? 22.797 63.934 12.470 1.00 23.61 220 ASN B C 1
ATOM 8359 O O . ASN B 1 194 ? 23.415 64.871 11.958 1.00 25.48 220 ASN B O 1
ATOM 8370 N N . THR B 1 195 ? 21.547 64.091 12.891 1.00 23.46 221 THR B N 1
ATOM 8371 C CA . THR B 1 195 ? 20.872 65.351 12.603 1.00 24.96 221 THR B CA 1
ATOM 8372 C C . THR B 1 195 ? 21.496 66.502 13.383 1.00 24.32 221 THR B C 1
ATOM 8373 O O . THR B 1 195 ? 21.795 67.560 12.816 1.00 26.37 221 THR B O 1
ATOM 8384 N N . ASN B 1 196 ? 21.699 66.312 14.688 1.00 23.42 222 ASN B N 1
ATOM 8385 C CA . ASN B 1 196 ? 22.198 67.339 15.586 1.00 22.78 222 ASN B CA 1
ATOM 8386 C C . ASN B 1 196 ? 23.512 66.955 16.246 1.00 21.59 222 ASN B C 1
ATOM 8387 O O . ASN B 1 196 ? 24.060 67.759 17.007 1.00 21.21 222 ASN B O 1
ATOM 8398 N N . GLY B 1 197 ? 24.039 65.769 15.961 1.00 20.34 223 GLY B N 1
ATOM 8399 C CA . GLY B 1 197 ? 25.195 65.250 16.677 1.00 19.69 223 GLY B CA 1
ATOM 8400 C C . GLY B 1 197 ? 26.375 64.926 15.784 1.00 18.46 223 GLY B C 1
ATOM 8401 O O . GLY B 1 197 ? 26.540 65.501 14.701 1.00 19.30 223 GLY B O 1
ATOM 8405 N N . LEU B 1 198 ? 27.193 63.976 16.219 1.00 17.80 224 LEU B N 1
ATOM 8406 C CA . LEU B 1 198 ? 28.455 63.689 15.565 1.00 18.48 224 LEU B CA 1
ATOM 8407 C C . LEU B 1 198 ? 28.324 62.857 14.308 1.00 18.12 224 LEU B C 1
ATOM 8408 O O . LEU B 1 198 ? 29.276 62.826 13.525 1.00 19.32 224 LEU B O 1
ATOM 8424 N N . GLY B 1 199 ? 27.194 62.194 14.085 1.00 19.09 225 GLY B N 1
ATOM 8425 C CA . GLY B 1 199 ? 27.033 61.421 12.872 1.00 20.37 225 GLY B CA 1
ATOM 8426 C C . GLY B 1 199 ? 26.988 62.304 11.639 1.00 19.87 225 GLY B C 1
ATOM 8427 O O . GLY B 1 199 ? 26.543 63.447 11.690 1.00 20.12 225 GLY B O 1
ATOM 8431 N N . LYS B 1 200 ? 27.472 61.765 10.511 1.00 21.32 226 LYS B N 1
ATOM 8432 C CA . LYS B 1 200 ? 27.428 62.466 9.232 1.00 22.96 226 LYS B CA 1
ATOM 8433 C C . LYS B 1 200 ? 26.303 61.870 8.392 1.00 23.90 226 LYS B C 1
ATOM 8434 O O . LYS B 1 200 ? 25.194 62.415 8.381 1.00 25.87 226 LYS B O 1
ATOM 8453 N N . SER B 1 201 ? 26.550 60.747 7.701 1.00 24.24 227 SER B N 1
ATOM 8454 C CA . SER B 1 201 ? 25.499 60.145 6.881 1.00 25.09 227 SER B CA 1
ATOM 8455 C C . SER B 1 201 ? 24.523 59.325 7.706 1.00 27.21 227 SER B C 1
ATOM 8456 O O . SER B 1 201 ? 23.391 59.102 7.273 1.00 31.06 227 SER B O 1
ATOM 8464 N N . GLY B 1 202 ? 24.929 58.894 8.892 1.00 27.16 228 GLY B N 1
ATOM 8465 C CA . GLY B 1 202 ? 24.045 58.194 9.792 1.00 27.04 228 GLY B CA 1
ATOM 8466 C C . GLY B 1 202 ? 24.567 58.348 11.203 1.00 24.33 228 GLY B C 1
ATOM 8467 O O . GLY B 1 202 ? 25.554 59.042 11.467 1.00 24.36 228 GLY B O 1
ATOM 8471 N N . GLN B 1 203 ? 23.866 57.701 12.121 1.00 23.51 229 GLN B N 1
ATOM 8472 C CA . GLN B 1 203 ? 24.275 57.775 13.506 1.00 23.04 229 GLN B CA 1
ATOM 8473 C C . GLN B 1 203 ? 25.602 57.035 13.712 1.00 21.44 229 GLN B C 1
ATOM 8474 O O . GLN B 1 203 ? 25.987 56.134 12.951 1.00 22.14 229 GLN B O 1
ATOM 8488 N N . LEU B 1 204 ? 26.322 57.422 14.766 1.00 19.45 230 LEU B N 1
ATOM 8489 C CA . LEU B 1 204 ? 27.494 56.653 15.158 1.00 19.44 230 LEU B CA 1
ATOM 8490 C C . LEU B 1 204 ? 27.077 55.226 15.505 1.00 20.10 230 LEU B C 1
ATOM 8491 O O . LEU B 1 204 ? 25.929 54.958 15.882 1.00 21.19 230 LEU B O 1
ATOM 8507 N N A SER B 1 205 ? 28.055 54.309 15.388 0.51 20.42 231 SER B N 1
ATOM 8508 N N B SER B 1 205 ? 28.013 54.294 15.382 0.49 20.56 231 SER B N 1
ATOM 8509 C CA A SER B 1 205 ? 27.811 52.874 15.556 0.51 21.70 231 SER B CA 1
ATOM 8510 C CA B SER B 1 205 ? 27.636 52.892 15.510 0.49 21.99 231 SER B CA 1
ATOM 8511 C C A SER B 1 205 ? 27.283 52.529 16.934 0.51 21.33 231 SER B C 1
ATOM 8512 C C B SER B 1 205 ? 27.422 52.433 16.950 0.49 21.34 231 SER B C 1
ATOM 8513 O O A SER B 1 205 ? 26.504 51.575 17.087 0.51 21.31 231 SER B O 1
ATOM 8514 O O B SER B 1 205 ? 26.990 51.287 17.148 0.49 21.50 231 SER B O 1
ATOM 8529 N N . ALA B 1 206 ? 27.716 53.273 17.946 1.00 21.05 232 ALA B N 1
ATOM 8530 C CA . ALA B 1 206 ? 27.429 52.953 19.334 1.00 21.43 232 ALA B CA 1
ATOM 8531 C C . ALA B 1 206 ? 27.458 54.248 20.124 1.00 20.84 232 ALA B C 1
ATOM 8532 O O . ALA B 1 206 ? 27.846 55.297 19.611 1.00 20.46 232 ALA B O 1
ATOM 8539 N N . ALA B 1 207 ? 27.047 54.156 21.391 1.00 21.52 233 ALA B N 1
ATOM 8540 C CA . ALA B 1 207 ? 27.260 55.255 22.330 1.00 21.78 233 ALA B CA 1
ATOM 8541 C C . ALA B 1 207 ? 28.752 55.539 22.453 1.00 21.07 233 ALA B C 1
ATOM 8542 O O . ALA B 1 207 ? 29.587 54.648 22.284 1.00 24.92 233 ALA B O 1
ATOM 8549 N N A VAL B 1 208 ? 29.076 56.806 22.750 0.68 19.11 234 VAL B N 1
ATOM 8550 N N B VAL B 1 208 ? 29.088 56.789 22.673 0.32 19.22 234 VAL B N 1
ATOM 8551 C CA A VAL B 1 208 ? 30.447 57.310 22.920 0.68 19.05 234 VAL B CA 1
ATOM 8552 C CA B VAL B 1 208 ? 30.467 57.146 22.963 0.32 18.66 234 VAL B CA 1
ATOM 8553 C C A VAL B 1 208 ? 30.593 57.864 24.334 0.68 19.18 234 VAL B C 1
ATOM 8554 C C B VAL B 1 208 ? 30.508 57.660 24.388 0.32 17.80 234 VAL B C 1
ATOM 8555 O O A VAL B 1 208 ? 29.814 58.727 24.742 0.68 21.60 234 VAL B O 1
ATOM 8556 O O B VAL B 1 208 ? 29.503 58.137 24.923 0.32 18.24 234 VAL B O 1
ATOM 8581 N N . THR B 1 209 ? 31.644 57.468 25.035 1.00 17.31 235 THR B N 1
ATOM 8582 C CA . THR B 1 209 ? 31.886 58.071 26.330 1.00 17.08 235 THR B CA 1
ATOM 8583 C C . THR B 1 209 ? 32.984 59.112 26.211 1.00 17.01 235 THR B C 1
ATOM 8584 O O . THR B 1 209 ? 33.894 58.993 25.389 1.00 19.46 235 THR B O 1
ATOM 8595 N N A MET B 1 210 ? 32.932 60.092 27.094 0.63 15.58 236 MET B N 1
ATOM 8596 N N B MET B 1 210 ? 32.886 60.157 27.031 0.37 16.10 236 MET B N 1
ATOM 8597 C CA A MET B 1 210 ? 33.938 61.137 27.112 0.63 14.89 236 MET B CA 1
ATOM 8598 C CA B MET B 1 210 ? 33.917 61.185 27.107 0.37 15.71 236 MET B CA 1
ATOM 8599 C C A MET B 1 210 ? 34.298 61.484 28.550 0.63 14.38 236 MET B C 1
ATOM 8600 C C B MET B 1 210 ? 34.355 61.390 28.552 0.37 14.73 236 MET B C 1
ATOM 8601 O O A MET B 1 210 ? 33.557 61.201 29.499 0.63 14.34 236 MET B O 1
ATOM 8602 O O B MET B 1 210 ? 33.716 60.925 29.508 0.37 13.88 236 MET B O 1
ATOM 8629 N N . ALA B 1 211 ? 35.471 62.103 28.690 1.00 14.73 237 ALA B N 1
ATOM 8630 C CA . ALA B 1 211 ? 36.073 62.421 29.979 1.00 14.00 237 ALA B CA 1
ATOM 8631 C C . ALA B 1 211 ? 36.311 61.151 30.782 1.00 13.95 237 ALA B C 1
ATOM 8632 O O . ALA B 1 211 ? 35.840 60.975 31.914 1.00 14.54 237 ALA B O 1
ATOM 8639 N N . ALA B 1 212 ? 37.107 60.263 30.187 1.00 14.13 238 ALA B N 1
ATOM 8640 C CA . ALA B 1 212 ? 37.468 58.994 30.793 1.00 14.23 238 ALA B CA 1
ATOM 8641 C C . ALA B 1 212 ? 36.238 58.263 31.337 1.00 14.01 238 ALA B C 1
ATOM 8642 O O . ALA B 1 212 ? 36.215 57.782 32.474 1.00 14.90 238 ALA B O 1
ATOM 8649 N N . GLY B 1 213 ? 35.183 58.191 30.528 1.00 14.54 239 GLY B N 1
ATOM 8650 C CA . GLY B 1 213 ? 34.039 57.376 30.866 1.00 14.89 239 GLY B CA 1
ATOM 8651 C C . GLY B 1 213 ? 32.995 58.058 31.721 1.00 15.20 239 GLY B C 1
ATOM 8652 O O . GLY B 1 213 ? 32.023 57.408 32.118 1.00 18.14 239 GLY B O 1
ATOM 8656 N N . TYR B 1 214 ? 33.135 59.356 31.984 1.00 14.69 240 TYR B N 1
ATOM 8657 C CA . TYR B 1 214 ? 32.190 60.045 32.862 1.00 15.11 240 TYR B CA 1
ATOM 8658 C C . TYR B 1 214 ? 30.833 60.223 32.195 1.00 16.03 240 TYR B C 1
ATOM 8659 O O . TYR B 1 214 ? 29.802 59.926 32.803 1.00 16.39 240 TYR B O 1
ATOM 8677 N N . VAL B 1 215 ? 30.807 60.720 30.960 1.00 15.55 241 VAL B N 1
ATOM 8678 C CA . VAL B 1 215 ? 29.559 61.060 30.273 1.00 15.30 241 VAL B CA 1
ATOM 8679 C C . VAL B 1 215 ? 29.360 60.115 29.095 1.00 15.51 241 VAL B C 1
ATOM 8680 O O . VAL B 1 215 ? 30.306 59.808 28.367 1.00 16.34 241 VAL B O 1
ATOM 8693 N N . THR B 1 216 ? 28.145 59.631 28.942 1.00 15.88 242 THR B N 1
ATOM 8694 C CA . THR B 1 216 ? 27.755 58.727 27.867 1.00 16.92 242 THR B CA 1
ATOM 8695 C C . THR B 1 216 ? 26.843 59.470 26.905 1.00 17.14 242 THR B C 1
ATOM 8696 O O . THR B 1 216 ? 25.785 59.988 27.307 1.00 17.69 242 THR B O 1
ATOM 8707 N N . VAL B 1 217 ? 27.300 59.546 25.658 1.00 17.12 243 VAL B N 1
ATOM 8708 C CA . VAL B 1 217 ? 26.631 60.254 24.578 1.00 17.69 243 VAL B CA 1
ATOM 8709 C C . VAL B 1 217 ? 26.004 59.187 23.689 1.00 17.97 243 VAL B C 1
ATOM 8710 O O . VAL B 1 217 ? 26.701 58.438 22.991 1.00 17.65 243 VAL B O 1
ATOM 8723 N N . ALA B 1 218 ? 24.684 59.102 23.728 1.00 19.45 244 ALA B N 1
ATOM 8724 C CA . ALA B 1 218 ? 23.956 58.080 22.989 1.00 20.13 244 ALA B CA 1
ATOM 8725 C C . ALA B 1 218 ? 24.013 58.369 21.491 1.00 20.32 244 ALA B C 1
ATOM 8726 O O . ALA B 1 218 ? 24.209 59.509 21.072 1.00 20.29 244 ALA B O 1
ATOM 8733 N N . ASN B 1 219 ? 23.825 57.323 20.676 1.00 21.14 245 ASN B N 1
ATOM 8734 C CA . ASN B 1 219 ? 23.758 57.499 19.225 1.00 22.14 245 ASN B CA 1
ATOM 8735 C C . ASN B 1 219 ? 22.345 57.785 18.723 1.00 23.89 245 ASN B C 1
ATOM 8736 O O . ASN B 1 219 ? 22.123 57.787 17.509 1.00 25.62 245 ASN B O 1
ATOM 8747 N N . SER B 1 220 ? 21.413 58.072 19.623 1.00 23.68 246 SER B N 1
ATOM 8748 C CA . SER B 1 220 ? 20.033 58.416 19.315 1.00 24.55 246 SER B CA 1
ATOM 8749 C C . SER B 1 220 ? 19.756 59.808 19.867 1.00 24.76 246 SER B C 1
ATOM 8750 O O . SER B 1 220 ? 20.586 60.419 20.537 1.00 24.71 246 SER B O 1
ATOM 8758 N N . GLN B 1 221 ? 18.559 60.306 19.617 1.00 24.85 247 GLN B N 1
ATOM 8759 C CA . GLN B 1 221 ? 18.213 61.674 19.976 1.00 24.27 247 GLN B CA 1
ATOM 8760 C C . GLN B 1 221 ? 17.689 61.700 21.410 1.00 25.52 247 GLN B C 1
ATOM 8761 O O . GLN B 1 221 ? 16.500 61.861 21.680 1.00 28.31 247 GLN B O 1
ATOM 8775 N N . THR B 1 222 ? 18.624 61.544 22.342 1.00 23.06 248 THR B N 1
ATOM 8776 C CA . THR B 1 222 ? 18.293 61.473 23.756 1.00 22.99 248 THR B CA 1
ATOM 8777 C C . THR B 1 222 ? 19.425 62.098 24.559 1.00 21.94 248 THR B C 1
ATOM 8778 O O . THR B 1 222 ? 20.542 62.237 24.071 1.00 22.23 248 THR B O 1
ATOM 8789 N N . ALA B 1 223 ? 19.102 62.515 25.775 1.00 21.04 249 ALA B N 1
ATOM 8790 C CA . ALA B 1 223 ? 20.029 63.272 26.602 1.00 20.39 249 ALA B CA 1
ATOM 8791 C C . ALA B 1 223 ? 21.231 62.417 27.021 1.00 19.79 249 ALA B C 1
ATOM 8792 O O . ALA B 1 223 ? 21.184 61.190 27.022 1.00 20.20 249 ALA B O 1
ATOM 8799 N N . VAL B 1 224 ? 22.318 63.085 27.403 1.00 19.52 250 VAL B N 1
ATOM 8800 C CA . VAL B 1 224 ? 23.455 62.344 27.954 1.00 18.61 250 VAL B CA 1
ATOM 8801 C C . VAL B 1 224 ? 23.059 61.696 29.275 1.00 18.07 250 VAL B C 1
ATOM 8802 O O . VAL B 1 224 ? 22.111 62.119 29.959 1.00 19.22 250 VAL B O 1
ATOM 8815 N N . THR B 1 225 ? 23.866 60.709 29.681 1.00 17.29 251 THR B N 1
ATOM 8816 C CA . THR B 1 225 ? 23.839 60.205 31.045 1.00 17.51 251 THR B CA 1
ATOM 8817 C C . THR B 1 225 ? 25.236 60.326 31.640 1.00 17.61 251 THR B C 1
ATOM 8818 O O . THR B 1 225 ? 26.229 60.352 30.914 1.00 18.13 251 THR B O 1
ATOM 8829 N N . VAL B 1 226 ? 25.311 60.397 32.965 1.00 18.39 252 VAL B N 1
ATOM 8830 C CA . VAL B 1 226 ? 26.584 60.530 33.661 1.00 18.59 252 VAL B CA 1
ATOM 8831 C C . VAL B 1 226 ? 26.695 59.480 34.744 1.00 19.85 252 VAL B C 1
ATOM 8832 O O . VAL B 1 226 ? 25.702 59.065 35.345 1.00 20.90 252 VAL B O 1
ATOM 8845 N N . GLN B 1 227 ? 27.938 59.088 35.023 1.00 19.09 253 GLN B N 1
ATOM 8846 C CA . GLN B 1 227 ? 28.230 58.254 36.180 1.00 19.73 253 GLN B CA 1
ATOM 8847 C C . GLN B 1 227 ? 28.067 59.033 37.465 1.00 19.65 253 GLN B C 1
ATOM 8848 O O . GLN B 1 227 ? 28.525 60.166 37.578 1.00 22.27 253 GLN B O 1
ATOM 8862 N N . ALA B 1 228 ? 27.448 58.411 38.449 1.00 18.69 254 ALA B N 1
ATOM 8863 C CA . ALA B 1 228 ? 27.548 58.901 39.815 1.00 18.84 254 ALA B CA 1
ATOM 8864 C C . ALA B 1 228 ? 28.868 58.379 40.362 1.00 17.56 254 ALA B C 1
ATOM 8865 O O . ALA B 1 228 ? 29.069 57.159 40.457 1.00 19.43 254 ALA B O 1
ATOM 8872 N N . LEU B 1 229 ? 29.752 59.287 40.747 1.00 17.03 255 LEU B N 1
ATOM 8873 C CA . LEU B 1 229 ? 31.098 58.950 41.203 1.00 16.49 255 LEU B CA 1
ATOM 8874 C C . LEU B 1 229 ? 31.338 59.391 42.642 1.00 16.04 255 LEU B C 1
ATOM 8875 O O . LEU B 1 229 ? 32.497 59.457 43.080 1.00 16.49 255 LEU B O 1
ATOM 8891 N N . ASP B 1 230 ? 30.260 59.659 43.381 1.00 17.03 256 ASP B N 1
ATOM 8892 C CA . ASP B 1 230 ? 30.344 60.142 44.756 1.00 18.01 256 ASP B CA 1
ATOM 8893 C C . ASP B 1 230 ? 30.370 59.045 45.811 1.00 19.16 256 ASP B C 1
ATOM 8894 O O . ASP B 1 230 ? 30.584 59.354 46.990 1.00 21.42 256 ASP B O 1
ATOM 8903 N N . ALA B 1 231 ? 30.202 57.777 45.433 1.00 20.05 257 ALA B N 1
ATOM 8904 C CA . ALA B 1 231 ? 30.181 56.675 46.390 1.00 21.74 257 ALA B CA 1
ATOM 8905 C C . ALA B 1 231 ? 30.882 55.477 45.750 1.00 21.28 257 ALA B C 1
ATOM 8906 O O . ALA B 1 231 ? 30.304 54.433 45.481 1.00 22.47 257 ALA B O 1
ATOM 8913 N N . LEU B 1 232 ? 32.185 55.614 45.528 1.00 20.47 258 LEU B N 1
ATOM 8914 C CA . LEU B 1 232 ? 32.914 54.648 44.721 1.00 20.63 258 LEU B CA 1
ATOM 8915 C C . LEU B 1 232 ? 33.255 53.386 45.491 1.00 24.26 258 LEU B C 1
ATOM 8916 O O . LEU B 1 232 ? 33.354 53.368 46.722 1.00 25.28 258 LEU B O 1
ATOM 8932 N N . GLN B 1 233 ? 33.457 52.323 44.727 1.00 27.73 259 GLN B N 1
ATOM 8933 C CA . GLN B 1 233 ? 33.954 51.065 45.243 1.00 33.21 259 GLN B CA 1
ATOM 8934 C C . GLN B 1 233 ? 35.095 50.627 44.345 1.00 35.90 259 GLN B C 1
ATOM 8935 O O . GLN B 1 233 ? 35.145 50.971 43.160 1.00 33.76 259 GLN B O 1
ATOM 8949 N N . GLU B 1 234 ? 36.039 49.903 44.927 1.00 41.50 260 GLU B N 1
ATOM 8950 C CA . GLU B 1 234 ? 37.140 49.411 44.124 1.00 45.92 260 GLU B CA 1
ATOM 8951 C C . GLU B 1 234 ? 36.587 48.500 43.038 1.00 45.26 260 GLU B C 1
ATOM 8952 O O . GLU B 1 234 ? 35.703 47.668 43.277 1.00 45.16 260 GLU B O 1
ATOM 8964 N N . ALA B 1 235 ? 37.057 48.723 41.823 1.00 44.86 261 ALA B N 1
ATOM 8965 C CA . ALA B 1 235 ? 36.652 47.928 40.687 1.00 46.62 261 ALA B CA 1
ATOM 8966 C C . ALA B 1 235 ? 37.809 47.939 39.705 1.00 47.58 261 ALA B C 1
ATOM 8967 O O . ALA B 1 235 ? 38.763 48.715 39.843 1.00 46.48 261 ALA B O 1
ATOM 8970 N N . ALA B 1 238 ? 36.491 49.109 34.571 1.00 35.53 264 ALA B N 1
ATOM 8971 C CA . ALA B 1 238 ? 35.318 49.950 34.371 1.00 32.45 264 ALA B CA 1
ATOM 8972 C C . ALA B 1 238 ? 35.541 50.893 33.183 1.00 30.82 264 ALA B C 1
ATOM 8973 O O . ALA B 1 238 ? 36.669 51.303 32.877 1.00 28.84 264 ALA B O 1
ATOM 8980 N N . ALA B 1 239 ? 34.451 51.266 32.520 1.00 31.24 265 ALA B N 1
ATOM 8981 C CA . ALA B 1 239 ? 34.585 52.286 31.491 1.00 30.40 265 ALA B CA 1
ATOM 8982 C C . ALA B 1 239 ? 35.127 53.597 32.057 1.00 26.68 265 ALA B C 1
ATOM 8983 O O . ALA B 1 239 ? 35.705 54.402 31.321 1.00 28.99 265 ALA B O 1
ATOM 8990 N N . HIS B 1 240 ? 34.959 53.833 33.344 1.00 22.83 266 HIS B N 1
ATOM 8991 C CA . HIS B 1 240 ? 35.418 55.058 33.989 1.00 19.56 266 HIS B CA 1
ATOM 8992 C C . HIS B 1 240 ? 36.555 54.738 34.954 1.00 16.97 266 HIS B C 1
ATOM 8993 O O . HIS B 1 240 ? 36.755 55.421 35.963 1.00 16.39 266 HIS B O 1
ATOM 9007 N N . GLN B 1 241 ? 37.347 53.732 34.613 1.00 15.80 267 GLN B N 1
ATOM 9008 C CA . GLN B 1 241 ? 38.418 53.300 35.503 1.00 15.43 267 GLN B CA 1
ATOM 9009 C C . GLN B 1 241 ? 39.370 54.401 35.935 1.00 14.54 267 GLN B C 1
ATOM 9010 O O . GLN B 1 241 ? 39.789 54.368 37.101 1.00 14.87 267 GLN B O 1
ATOM 9024 N N . PRO B 1 242 ? 39.770 55.368 35.092 1.00 13.71 268 PRO B N 1
ATOM 9025 C CA . PRO B 1 242 ? 40.709 56.396 35.579 1.00 13.97 268 PRO B CA 1
ATOM 9026 C C . PRO B 1 242 ? 40.190 57.175 36.774 1.00 12.84 268 PRO B C 1
ATOM 9027 O O . PRO B 1 242 ? 40.991 57.624 37.599 1.00 13.38 268 PRO B O 1
ATOM 9038 N N . TRP B 1 243 ? 38.881 57.329 36.892 1.00 13.31 269 TRP B N 1
ATOM 9039 C CA . TRP B 1 243 ? 38.306 57.993 38.061 1.00 13.20 269 TRP B CA 1
ATOM 9040 C C . TRP B 1 243 ? 38.520 57.142 39.303 1.00 13.45 269 TRP B C 1
ATOM 9041 O O . TRP B 1 243 ? 38.851 57.661 40.378 1.00 13.96 269 TRP B O 1
ATOM 9062 N N A ILE B 1 244 ? 38.277 55.830 39.192 0.76 13.56 270 ILE B N 1
ATOM 9063 N N B ILE B 1 244 ? 38.316 55.830 39.175 0.24 13.78 270 ILE B N 1
ATOM 9064 C CA A ILE B 1 244 ? 38.514 54.922 40.309 0.76 14.47 270 ILE B CA 1
ATOM 9065 C CA B ILE B 1 244 ? 38.521 54.921 40.295 0.24 14.19 270 ILE B CA 1
ATOM 9066 C C A ILE B 1 244 ? 39.988 54.917 40.683 0.76 13.57 270 ILE B C 1
ATOM 9067 C C B ILE B 1 244 ? 39.991 54.888 40.681 0.24 14.34 270 ILE B C 1
ATOM 9068 O O A ILE B 1 244 ? 40.341 54.990 41.864 0.76 13.88 270 ILE B O 1
ATOM 9069 O O B ILE B 1 244 ? 40.338 54.893 41.868 0.24 14.77 270 ILE B O 1
ATOM 9100 N N . ASP B 1 245 ? 40.878 54.857 39.686 1.00 14.14 271 ASP B N 1
ATOM 9101 C CA . ASP B 1 245 ? 42.307 54.778 39.956 1.00 14.18 271 ASP B CA 1
ATOM 9102 C C . ASP B 1 245 ? 42.786 55.992 40.751 1.00 13.49 271 ASP B C 1
ATOM 9103 O O . ASP B 1 245 ? 43.565 55.857 41.699 1.00 14.24 271 ASP B O 1
ATOM 9112 N N . ALA B 1 246 ? 42.357 57.194 40.372 1.00 13.53 272 ALA B N 1
ATOM 9113 C CA . ALA B 1 246 ? 42.817 58.377 41.081 1.00 13.34 272 ALA B CA 1
ATOM 9114 C C . ALA B 1 246 ? 42.244 58.431 42.494 1.00 13.01 272 ALA B C 1
ATOM 9115 O O . ALA B 1 246 ? 42.930 58.833 43.435 1.00 13.40 272 ALA B O 1
ATOM 9122 N N . TRP B 1 247 ? 40.976 58.048 42.659 1.00 12.71 273 TRP B N 1
ATOM 9123 C CA . TRP B 1 247 ? 40.347 57.997 43.963 1.00 13.21 273 TRP B CA 1
ATOM 9124 C C . TRP B 1 247 ? 41.053 57.018 44.888 1.00 13.64 273 TRP B C 1
ATOM 9125 O O . TRP B 1 247 ? 41.344 57.335 46.049 1.00 14.48 273 TRP B O 1
ATOM 9146 N N . LYS B 1 248 ? 41.336 55.809 44.396 1.00 13.98 274 LYS B N 1
ATOM 9147 C CA . LYS B 1 248 ? 42.014 54.805 45.217 1.00 15.17 274 LYS B CA 1
ATOM 9148 C C . LYS B 1 248 ? 43.407 55.271 45.604 1.00 14.20 274 LYS B C 1
ATOM 9149 O O . LYS B 1 248 ? 43.834 55.101 46.756 1.00 15.36 274 LYS B O 1
ATOM 9168 N N . ALA B 1 249 ? 44.145 55.841 44.655 1.00 13.61 275 ALA B N 1
ATOM 9169 C CA . ALA B 1 249 ? 45.517 56.247 44.944 1.00 13.29 275 ALA B CA 1
ATOM 9170 C C . ALA B 1 249 ? 45.535 57.364 45.970 1.00 13.84 275 ALA B C 1
ATOM 9171 O O . ALA B 1 249 ? 46.416 57.416 46.829 1.00 14.79 275 ALA B O 1
ATOM 9178 N N . LYS B 1 250 ? 44.570 58.275 45.904 1.00 14.26 276 LYS B N 1
ATOM 9179 C CA . LYS B 1 250 ? 44.546 59.366 46.868 1.00 14.90 276 LYS B CA 1
ATOM 9180 C C . LYS B 1 250 ? 44.141 58.868 48.249 1.00 14.87 276 LYS B C 1
ATOM 9181 O O . LYS B 1 250 ? 44.740 59.259 49.253 1.00 16.17 276 LYS B O 1
ATOM 9200 N N . LYS B 1 251 ? 43.171 57.956 48.316 1.00 15.99 277 LYS B N 1
ATOM 9201 C CA . LYS B 1 251 ? 42.713 57.407 49.594 1.00 18.73 277 LYS B CA 1
ATOM 9202 C C . LYS B 1 251 ? 43.819 56.635 50.287 1.00 18.14 277 LYS B C 1
ATOM 9203 O O . LYS B 1 251 ? 43.818 56.537 51.518 1.00 21.05 277 LYS B O 1
ATOM 9222 N N . ALA B 1 252 ? 44.742 56.057 49.506 1.00 17.32 278 ALA B N 1
ATOM 9223 C CA . ALA B 1 252 ? 45.800 55.213 50.021 1.00 19.09 278 ALA B CA 1
ATOM 9224 C C . ALA B 1 252 ? 46.911 56.008 50.677 1.00 19.51 278 ALA B C 1
ATOM 9225 O O . ALA B 1 252 ? 47.718 55.415 51.398 1.00 24.03 278 ALA B O 1
ATOM 9232 N N . LEU B 1 253 ? 46.964 57.316 50.471 1.00 17.83 279 LEU B N 1
ATOM 9233 C CA . LEU B 1 253 ? 48.087 58.102 50.959 1.00 18.17 279 LEU B CA 1
ATOM 9234 C C . LEU B 1 253 ? 48.033 58.186 52.469 1.00 19.53 279 LEU B C 1
ATOM 9235 O O . LEU B 1 253 ? 47.014 58.584 53.047 1.00 23.88 279 LEU B O 1
ATOM 9251 N N . THR B 1 254 ? 49.141 57.886 53.117 1.00 18.89 280 THR B N 1
ATOM 9252 C CA . THR B 1 254 ? 49.222 58.160 54.550 1.00 20.89 280 THR B CA 1
ATOM 9253 C C . THR B 1 254 ? 49.857 59.511 54.869 1.00 22.02 280 THR B C 1
ATOM 9254 O O . THR B 1 254 ? 49.693 60.032 55.986 1.00 23.19 280 THR B O 1
ATOM 9265 N N . GLY B 1 255 ? 50.584 60.098 53.934 1.00 20.70 281 GLY B N 1
ATOM 9266 C CA . GLY B 1 255 ? 51.513 61.158 54.287 1.00 20.89 281 GLY B CA 1
ATOM 9267 C C . GLY B 1 255 ? 52.697 60.600 55.082 1.00 20.62 281 GLY B C 1
ATOM 9268 O O . GLY B 1 255 ? 52.804 59.414 55.383 1.00 21.32 281 GLY B O 1
ATOM 9272 N N . ALA B 1 256 ? 53.604 61.501 55.429 1.00 18.98 282 ALA B N 1
ATOM 9273 C CA . ALA B 1 256 ? 54.758 61.171 56.248 1.00 18.49 282 ALA B CA 1
ATOM 9274 C C . ALA B 1 256 ? 54.362 61.129 57.720 1.00 17.32 282 ALA B C 1
ATOM 9275 O O . ALA B 1 256 ? 54.890 61.861 58.554 1.00 19.34 282 ALA B O 1
ATOM 9282 N N . GLU B 1 257 ? 53.417 60.247 58.032 1.00 18.27 283 GLU B N 1
ATOM 9283 C CA . GLU B 1 257 ? 52.729 60.271 59.319 1.00 19.22 283 GLU B CA 1
ATOM 9284 C C . GLU B 1 257 ? 52.598 58.887 59.917 1.00 18.32 283 GLU B C 1
ATOM 9285 O O . GLU B 1 257 ? 51.961 58.749 60.971 1.00 19.73 283 GLU B O 1
ATOM 9297 N N . THR B 1 258 ? 53.237 57.877 59.345 1.00 17.91 284 THR B N 1
ATOM 9298 C CA . THR B 1 258 ? 53.319 56.582 59.979 1.00 16.24 284 THR B CA 1
ATOM 9299 C C . THR B 1 258 ? 54.365 56.644 61.089 1.00 15.18 284 THR B C 1
ATOM 9300 O O . THR B 1 258 ? 55.103 57.628 61.250 1.00 15.25 284 THR B O 1
ATOM 9311 N N . ALA B 1 259 ? 54.420 55.570 61.866 1.00 14.96 285 ALA B N 1
ATOM 9312 C CA . ALA B 1 259 ? 55.136 55.609 63.140 1.00 14.26 285 ALA B CA 1
ATOM 9313 C C . ALA B 1 259 ? 56.616 55.936 62.982 1.00 14.09 285 ALA B C 1
ATOM 9314 O O . ALA B 1 259 ? 57.216 56.507 63.894 1.00 14.28 285 ALA B O 1
ATOM 9321 N N . GLU B 1 260 ? 57.240 55.560 61.853 1.00 13.72 286 GLU B N 1
ATOM 9322 C CA . GLU B 1 260 ? 58.648 55.864 61.617 1.00 13.54 286 GLU B CA 1
ATOM 9323 C C . GLU B 1 260 ? 58.949 57.363 61.732 1.00 13.75 286 GLU B C 1
ATOM 9324 O O . GLU B 1 260 ? 60.080 57.755 62.071 1.00 13.98 286 GLU B O 1
ATOM 9336 N N . PHE B 1 261 ? 57.990 58.210 61.375 1.00 13.28 287 PHE B N 1
ATOM 9337 C CA . PHE B 1 261 ? 58.194 59.627 61.194 1.00 13.17 287 PHE B CA 1
ATOM 9338 C C . PHE B 1 261 ? 57.779 60.450 62.410 1.00 14.35 287 PHE B C 1
ATOM 9339 O O . PHE B 1 261 ? 57.923 61.684 62.372 1.00 16.72 287 PHE B O 1
ATOM 9356 N N . ARG B 1 262 ? 57.202 59.810 63.424 1.00 15.44 288 ARG B N 1
ATOM 9357 C CA . ARG B 1 262 ? 56.602 60.487 64.561 1.00 16.49 288 ARG B CA 1
ATOM 9358 C C . ARG B 1 262 ? 57.302 60.068 65.837 1.00 15.18 288 ARG B C 1
ATOM 9359 O O . ARG B 1 262 ? 57.634 58.890 66.015 1.00 16.68 288 ARG B O 1
ATOM 9380 N N . ASN B 1 263 ? 57.447 61.004 66.758 1.00 15.73 289 ASN B N 1
ATOM 9381 C CA . ASN B 1 263 ? 57.981 60.658 68.060 1.00 16.21 289 ASN B CA 1
ATOM 9382 C C . ASN B 1 263 ? 56.953 59.926 68.921 1.00 18.22 289 ASN B C 1
ATOM 9383 O O . ASN B 1 263 ? 55.750 59.962 68.664 1.00 21.18 289 ASN B O 1
ATOM 9388 N N . GLU B 1 264 ? 57.444 59.235 69.943 1.00 17.66 290 GLU B N 1
ATOM 9389 C CA . GLU B 1 264 ? 56.642 58.310 70.739 1.00 19.70 290 GLU B CA 1
ATOM 9390 C C . GLU B 1 264 ? 56.442 58.847 72.148 1.00 23.73 290 GLU B C 1
ATOM 9391 O O . GLU B 1 264 ? 57.350 59.446 72.725 1.00 25.91 290 GLU B O 1
ATOM 9397 N N . THR B 1 265 ? 55.264 58.643 72.702 1.00 28.60 291 THR B N 1
ATOM 9398 C CA . THR B 1 265 ? 54.990 59.145 74.048 1.00 29.91 291 THR B CA 1
ATOM 9399 C C . THR B 1 265 ? 54.527 58.056 75.000 1.00 29.24 291 THR B C 1
ATOM 9400 O O . THR B 1 265 ? 53.688 58.294 75.860 1.00 29.00 291 THR B O 1
ATOM 9411 N N . ALA B 1 266 ? 55.057 56.861 74.875 1.00 28.87 292 ALA B N 1
ATOM 9412 C CA . ALA B 1 266 ? 54.589 55.721 75.653 1.00 29.02 292 ALA B CA 1
ATOM 9413 C C . ALA B 1 266 ? 55.634 55.168 76.639 1.00 29.42 292 ALA B C 1
ATOM 9414 O O . ALA B 1 266 ? 55.724 53.959 76.849 1.00 29.58 292 ALA B O 1
ATOM 9417 N N . GLY B 1 267 ? 56.423 56.013 77.294 1.00 27.63 293 GLY B N 1
ATOM 9418 C CA . GLY B 1 267 ? 57.387 55.527 78.263 1.00 25.42 293 GLY B CA 1
ATOM 9419 C C . GLY B 1 267 ? 58.630 54.922 77.635 1.00 24.16 293 GLY B C 1
ATOM 9420 O O . GLY B 1 267 ? 58.717 54.697 76.438 1.00 27.66 293 GLY B O 1
ATOM 9424 N N . ILE B 1 268 ? 59.624 54.661 78.472 1.00 20.22 294 ILE B N 1
ATOM 9425 C CA . ILE B 1 268 ? 60.971 54.398 77.972 1.00 17.40 294 ILE B CA 1
ATOM 9426 C C . ILE B 1 268 ? 61.150 52.957 77.526 1.00 17.52 294 ILE B C 1
ATOM 9427 O O . ILE B 1 268 ? 61.705 52.699 76.458 1.00 16.89 294 ILE B O 1
ATOM 9443 N N . ALA B 1 269 ? 60.692 51.991 78.316 1.00 18.12 295 ALA B N 1
ATOM 9444 C CA . ALA B 1 269 ? 60.968 50.600 77.986 1.00 18.77 295 ALA B CA 1
ATOM 9445 C C . ALA B 1 269 ? 60.328 50.207 76.667 1.00 18.39 295 ALA B C 1
ATOM 9446 O O . ALA B 1 269 ? 60.850 49.341 75.963 1.00 19.98 295 ALA B O 1
ATOM 9453 N N . GLY B 1 270 ? 59.191 50.803 76.332 1.00 18.20 296 GLY B N 1
ATOM 9454 C CA . GLY B 1 270 ? 58.485 50.510 75.106 1.00 17.91 296 GLY B CA 1
ATOM 9455 C C . GLY B 1 270 ? 58.855 51.390 73.941 1.00 17.11 296 GLY B C 1
ATOM 9456 O O . GLY B 1 270 ? 58.264 51.257 72.869 1.00 19.51 296 GLY B O 1
ATOM 9460 N N . LYS B 1 271 ? 59.811 52.289 74.097 1.00 16.50 297 LYS B N 1
ATOM 9461 C CA . LYS B 1 271 ? 60.235 53.138 72.992 1.00 15.95 297 LYS B CA 1
ATOM 9462 C C . LYS B 1 271 ? 61.079 52.303 72.035 1.00 15.54 297 LYS B C 1
ATOM 9463 O O . LYS B 1 271 ? 61.860 51.453 72.450 1.00 15.75 297 LYS B O 1
ATOM 9471 N N . THR B 1 272 ? 60.932 52.576 70.735 1.00 16.09 298 THR B N 1
ATOM 9472 C CA . THR B 1 272 ? 61.617 51.798 69.704 1.00 16.32 298 THR B CA 1
ATOM 9473 C C . THR B 1 272 ? 63.093 51.614 70.046 1.00 15.43 298 THR B C 1
ATOM 9474 O O . THR B 1 272 ? 63.819 52.579 70.319 1.00 15.79 298 THR B O 1
ATOM 9485 N N . GLY B 1 273 ? 63.519 50.363 70.029 1.00 15.87 299 GLY B N 1
ATOM 9486 C CA . GLY B 1 273 ? 64.912 49.972 70.228 1.00 16.26 299 GLY B CA 1
ATOM 9487 C C . GLY B 1 273 ? 65.373 49.794 71.666 1.00 15.64 299 GLY B C 1
ATOM 9488 O O . GLY B 1 273 ? 66.426 49.190 71.895 1.00 15.98 299 GLY B O 1
ATOM 9492 N N . VAL B 1 274 ? 64.670 50.366 72.633 1.00 14.67 300 VAL B N 1
ATOM 9493 C CA . VAL B 1 274 ? 65.224 50.500 73.975 1.00 15.03 300 VAL B CA 1
ATOM 9494 C C . VAL B 1 274 ? 65.360 49.151 74.672 1.00 16.16 300 VAL B C 1
ATOM 9495 O O . VAL B 1 274 ? 66.427 48.831 75.201 1.00 16.01 300 VAL B O 1
ATOM 9508 N N . THR B 1 275 ? 64.288 48.366 74.746 1.00 17.22 301 THR B N 1
ATOM 9509 C CA . THR B 1 275 ? 64.344 47.120 75.491 1.00 18.71 301 THR B CA 1
ATOM 9510 C C . THR B 1 275 ? 65.376 46.187 74.899 1.00 18.54 301 THR B C 1
ATOM 9511 O O . THR B 1 275 ? 66.168 45.579 75.631 1.00 18.37 301 THR B O 1
ATOM 9522 N N . LYS B 1 276 ? 65.438 46.110 73.573 1.00 18.10 302 LYS B N 1
ATOM 9523 C CA . LYS B 1 276 ? 66.391 45.212 72.953 1.00 18.68 302 LYS B CA 1
ATOM 9524 C C . LYS B 1 276 ? 67.822 45.647 73.247 1.00 17.09 302 LYS B C 1
ATOM 9525 O O . LYS B 1 276 ? 68.691 44.812 73.518 1.00 17.05 302 LYS B O 1
ATOM 9544 N N . LEU B 1 277 ? 68.086 46.960 73.224 1.00 15.79 303 LEU B N 1
ATOM 9545 C CA . LEU B 1 277 ? 69.438 47.428 73.516 1.00 15.04 303 LEU B CA 1
ATOM 9546 C C . LEU B 1 277 ? 69.815 47.155 74.975 1.00 15.39 303 LEU B C 1
ATOM 9547 O O . LEU B 1 277 ? 70.944 46.744 75.267 1.00 15.65 303 LEU B O 1
ATOM 9563 N N . VAL B 1 278 ? 68.886 47.361 75.894 1.00 15.75 304 VAL B N 1
ATOM 9564 C CA . VAL B 1 278 ? 69.182 47.063 77.294 1.00 16.00 304 VAL B CA 1
ATOM 9565 C C . VAL B 1 278 ? 69.478 45.574 77.462 1.00 16.46 304 VAL B C 1
ATOM 9566 O O . VAL B 1 278 ? 70.449 45.188 78.116 1.00 16.10 304 VAL B O 1
ATOM 9579 N N . GLU B 1 279 ? 68.668 44.719 76.831 1.00 17.26 305 GLU B N 1
ATOM 9580 C CA . GLU B 1 279 ? 68.881 43.278 76.929 1.00 18.00 305 GLU B CA 1
ATOM 9581 C C . GLU B 1 279 ? 70.221 42.878 76.344 1.00 17.93 305 GLU B C 1
ATOM 9582 O O . GLU B 1 279 ? 70.961 42.090 76.932 1.00 18.30 305 GLU B O 1
ATOM 9594 N N A GLU B 1 280 ? 70.565 43.446 75.202 0.52 18.44 306 GLU B N 1
ATOM 9595 N N B GLU B 1 280 ? 70.544 43.404 75.160 0.48 18.84 306 GLU B N 1
ATOM 9596 C CA A GLU B 1 280 ? 71.695 42.939 74.458 0.52 18.67 306 GLU B CA 1
ATOM 9597 C CA B GLU B 1 280 ? 71.728 42.957 74.442 0.48 19.83 306 GLU B CA 1
ATOM 9598 C C A GLU B 1 280 ? 73.012 43.526 74.947 0.52 17.37 306 GLU B C 1
ATOM 9599 C C B GLU B 1 280 ? 73.003 43.508 75.043 0.48 18.23 306 GLU B C 1
ATOM 9600 O O A GLU B 1 280 ? 74.028 42.822 74.981 0.52 17.10 306 GLU B O 1
ATOM 9601 O O B GLU B 1 280 ? 73.989 42.781 75.197 0.48 19.21 306 GLU B O 1
ATOM 9624 N N . ALA B 1 281 ? 73.026 44.811 75.309 1.00 16.18 307 ALA B N 1
ATOM 9625 C CA . ALA B 1 281 ? 74.262 45.488 75.646 1.00 17.00 307 ALA B CA 1
ATOM 9626 C C . ALA B 1 281 ? 74.479 45.640 77.146 1.00 17.15 307 ALA B C 1
ATOM 9627 O O . ALA B 1 281 ? 75.623 45.789 77.580 1.00 20.30 307 ALA B O 1
ATOM 9634 N N . LEU B 1 282 ? 73.417 45.681 77.957 1.00 15.96 308 LEU B N 1
ATOM 9635 C CA . LEU B 1 282 ? 73.582 45.930 79.381 1.00 17.35 308 LEU B CA 1
ATOM 9636 C C . LEU B 1 282 ? 73.380 44.666 80.194 1.00 18.29 308 LEU B C 1
ATOM 9637 O O . LEU B 1 282 ? 74.268 44.283 80.961 1.00 20.04 308 LEU B O 1
ATOM 9653 N N . LEU B 1 283 ? 72.260 43.986 80.023 1.00 17.22 309 LEU B N 1
ATOM 9654 C CA . LEU B 1 283 ? 72.032 42.712 80.692 1.00 18.02 309 LEU B CA 1
ATOM 9655 C C . LEU B 1 283 ? 72.787 41.559 80.029 1.00 18.67 309 LEU B C 1
ATOM 9656 O O . LEU B 1 283 ? 73.123 40.562 80.683 1.00 19.50 309 LEU B O 1
ATOM 9672 N N . LYS B 1 284 ? 73.075 41.685 78.749 1.00 18.95 310 LYS B N 1
ATOM 9673 C CA . LYS B 1 284 ? 73.712 40.635 77.969 1.00 20.04 310 LYS B CA 1
ATOM 9674 C C . LYS B 1 284 ? 73.000 39.301 78.115 1.00 22.05 310 LYS B C 1
ATOM 9675 O O . LYS B 1 284 ? 73.617 38.254 78.312 1.00 22.59 310 LYS B O 1
ATOM 9694 N N . LYS B 1 285 ? 71.679 39.337 77.952 1.00 23.88 311 LYS B N 1
ATOM 9695 C CA . LYS B 1 285 ? 70.872 38.123 77.963 1.00 29.15 311 LYS B CA 1
ATOM 9696 C C . LYS B 1 285 ? 69.746 38.252 76.941 1.00 31.48 311 LYS B C 1
ATOM 9697 O O . LYS B 1 285 ? 69.350 39.355 76.555 1.00 33.90 311 LYS B O 1
ATOM 9716 N N . LYS B 1 286 ? 69.249 37.099 76.480 1.00 35.67 312 LYS B N 1
ATOM 9717 C CA . LYS B 1 286 ? 68.287 37.144 75.377 1.00 42.44 312 LYS B CA 1
ATOM 9718 C C . LYS B 1 286 ? 66.862 37.396 75.853 1.00 45.24 312 LYS B C 1
ATOM 9719 O O . LYS B 1 286 ? 66.114 38.144 75.211 1.00 46.86 312 LYS B O 1
ATOM 9738 N N . ASP B 1 287 ? 66.443 36.824 76.971 1.00 46.33 313 ASP B N 1
ATOM 9739 C CA . ASP B 1 287 ? 65.037 36.882 77.368 1.00 50.07 313 ASP B CA 1
ATOM 9740 C C . ASP B 1 287 ? 64.984 37.386 78.802 1.00 50.87 313 ASP B C 1
ATOM 9741 O O . ASP B 1 287 ? 65.184 36.622 79.751 1.00 54.52 313 ASP B O 1
ATOM 9744 N N . SER B 1 288 ? 64.697 38.666 78.947 1.00 45.90 314 SER B N 1
ATOM 9745 C CA . SER B 1 288 ? 64.666 39.304 80.246 1.00 44.87 314 SER B CA 1
ATOM 9746 C C . SER B 1 288 ? 63.232 39.594 80.656 1.00 43.82 314 SER B C 1
ATOM 9747 O O . SER B 1 288 ? 62.310 39.614 79.834 1.00 44.52 314 SER B O 1
ATOM 9755 N N . GLU B 1 289 ? 63.057 39.834 81.946 1.00 43.37 315 GLU B N 1
ATOM 9756 C CA . GLU B 1 289 ? 61.766 40.255 82.457 1.00 42.43 315 GLU B CA 1
ATOM 9757 C C . GLU B 1 289 ? 61.699 41.774 82.470 1.00 38.35 315 GLU B C 1
ATOM 9758 O O . GLU B 1 289 ? 62.718 42.463 82.575 1.00 35.65 315 GLU B O 1
ATOM 9770 N N . ALA B 1 290 ? 60.476 42.288 82.351 1.00 37.57 316 ALA B N 1
ATOM 9771 C CA . ALA B 1 290 ? 60.282 43.734 82.317 1.00 37.13 316 ALA B CA 1
ATOM 9772 C C . ALA B 1 290 ? 60.900 44.402 83.537 1.00 35.16 316 ALA B C 1
ATOM 9773 O O . ALA B 1 290 ? 61.427 45.519 83.439 1.00 32.86 316 ALA B O 1
ATOM 9780 N N . SER B 1 291 ? 60.837 43.740 84.699 1.00 35.57 317 SER B N 1
ATOM 9781 C CA . SER B 1 291 ? 61.409 44.324 85.912 1.00 35.63 317 SER B CA 1
ATOM 9782 C C . SER B 1 291 ? 62.917 44.521 85.784 1.00 33.73 317 SER B C 1
ATOM 9783 O O . SER B 1 291 ? 63.467 45.488 86.324 1.00 32.98 317 SER B O 1
ATOM 9791 N N . GLU B 1 292 ? 63.602 43.608 85.088 1.00 32.62 318 GLU B N 1
ATOM 9792 C CA . GLU B 1 292 ? 65.043 43.739 84.909 1.00 31.94 318 GLU B CA 1
ATOM 9793 C C . GLU B 1 292 ? 65.359 44.917 84.003 1.00 29.04 318 GLU B C 1
ATOM 9794 O O . GLU B 1 292 ? 66.314 45.662 84.259 1.00 29.27 318 GLU B O 1
ATOM 9806 N N . ILE B 1 293 ? 64.564 45.100 82.943 1.00 27.72 319 ILE B N 1
ATOM 9807 C CA . ILE B 1 293 ? 64.737 46.259 82.073 1.00 26.42 319 ILE B CA 1
ATOM 9808 C C . ILE B 1 293 ? 64.547 47.533 82.867 1.00 25.90 319 ILE B C 1
ATOM 9809 O O . ILE B 1 293 ? 65.323 48.481 82.757 1.00 25.56 319 ILE B O 1
ATOM 9825 N N . GLN B 1 294 ? 63.485 47.575 83.663 1.00 26.78 320 GLN B N 1
ATOM 9826 C CA . GLN B 1 294 ? 63.178 48.761 84.446 1.00 29.20 320 GLN B CA 1
ATOM 9827 C C . GLN B 1 294 ? 64.292 49.079 85.431 1.00 27.31 320 GLN B C 1
ATOM 9828 O O . GLN B 1 294 ? 64.650 50.249 85.606 1.00 27.00 320 GLN B O 1
ATOM 9842 N N . THR B 1 295 ? 64.886 48.052 86.045 1.00 27.55 321 THR B N 1
ATOM 9843 C CA . THR B 1 295 ? 66.008 48.279 86.953 1.00 28.08 321 THR B CA 1
ATOM 9844 C C . THR B 1 295 ? 67.175 48.943 86.232 1.00 25.51 321 THR B C 1
ATOM 9845 O O . THR B 1 295 ? 67.774 49.898 86.743 1.00 25.75 321 THR B O 1
ATOM 9856 N N . GLU B 1 296 ? 67.515 48.454 85.035 1.00 24.02 322 GLU B N 1
ATOM 9857 C CA . GLU B 1 296 ? 68.588 49.082 84.268 1.00 24.33 322 GLU B CA 1
ATOM 9858 C C . GLU B 1 296 ? 68.229 50.505 83.904 1.00 22.15 322 GLU B C 1
ATOM 9859 O O . GLU B 1 296 ? 69.074 51.399 83.987 1.00 23.05 322 GLU B O 1
ATOM 9871 N N . LEU B 1 297 ? 66.989 50.735 83.460 1.00 20.56 323 LEU B N 1
ATOM 9872 C CA . LEU B 1 297 ? 66.643 52.083 83.026 1.00 22.19 323 LEU B CA 1
ATOM 9873 C C . LEU B 1 297 ? 66.749 53.066 84.180 1.00 23.20 323 LEU B C 1
ATOM 9874 O O . LEU B 1 297 ? 67.114 54.230 83.975 1.00 24.93 323 LEU B O 1
ATOM 9890 N N . LYS B 1 298 ? 66.409 52.632 85.393 1.00 23.39 324 LYS B N 1
ATOM 9891 C CA . LYS B 1 298 ? 66.536 53.505 86.552 1.00 25.95 324 LYS B CA 1
ATOM 9892 C C . LYS B 1 298 ? 67.973 53.981 86.730 1.00 25.03 324 LYS B C 1
ATOM 9893 O O . LYS B 1 298 ? 68.211 55.132 87.111 1.00 25.71 324 LYS B O 1
ATOM 9901 N N . LYS B 1 299 ? 68.937 53.092 86.466 1.00 24.44 325 LYS B N 1
ATOM 9902 C CA . LYS B 1 299 ? 70.343 53.451 86.647 1.00 24.75 325 LYS B CA 1
ATOM 9903 C C . LYS B 1 299 ? 70.737 54.608 85.734 1.00 23.97 325 LYS B C 1
ATOM 9904 O O . LYS B 1 299 ? 71.514 55.482 86.124 1.00 26.56 325 LYS B O 1
ATOM 9923 N N . TYR B 1 300 ? 70.217 54.626 84.508 1.00 22.19 326 TYR B N 1
ATOM 9924 C CA . TYR B 1 300 ? 70.699 55.556 83.500 1.00 22.33 326 TYR B CA 1
ATOM 9925 C C . TYR B 1 300 ? 69.766 56.735 83.285 1.00 21.42 326 TYR B C 1
ATOM 9926 O O . TYR B 1 300 ? 70.242 57.836 83.008 1.00 24.31 326 TYR B O 1
ATOM 9944 N N . PHE B 1 301 ? 68.460 56.545 83.481 1.00 21.26 327 PHE B N 1
ATOM 9945 C CA . PHE B 1 301 ? 67.468 57.602 83.307 1.00 20.82 327 PHE B CA 1
ATOM 9946 C C . PHE B 1 301 ? 66.853 58.070 84.615 1.00 22.08 327 PHE B C 1
ATOM 9947 O O . PHE B 1 301 ? 66.148 59.097 84.618 1.00 22.24 327 PHE B O 1
ATOM 9964 N N . SER B 1 302 ? 67.078 57.345 85.716 1.00 23.09 328 SER B N 1
ATOM 9965 C CA . SER B 1 302 ? 66.479 57.628 87.016 1.00 25.32 328 SER B CA 1
ATOM 9966 C C . SER B 1 302 ? 64.983 57.413 87.015 1.00 24.63 328 SER B C 1
ATOM 9967 O O . SER B 1 302 ? 64.287 57.947 87.860 1.00 27.88 328 SER B O 1
ATOM 9975 N N . GLY B 1 303 ? 64.499 56.580 86.114 1.00 24.22 329 GLY B N 1
ATOM 9976 C CA . GLY B 1 303 ? 63.084 56.299 86.009 1.00 24.91 329 GLY B CA 1
ATOM 9977 C C . GLY B 1 303 ? 62.825 55.697 84.646 1.00 24.02 329 GLY B C 1
ATOM 9978 O O . GLY B 1 303 ? 63.738 55.506 83.845 1.00 24.91 329 GLY B O 1
ATOM 9982 N N . HIS B 1 304 ? 61.559 55.401 84.391 1.00 24.70 330 HIS B N 1
ATOM 9983 C CA . HIS B 1 304 ? 61.195 54.768 83.133 1.00 24.77 330 HIS B CA 1
ATOM 9984 C C . HIS B 1 304 ? 60.027 55.447 82.433 1.00 23.54 330 HIS B C 1
ATOM 9985 O O . HIS B 1 304 ? 59.476 54.873 81.490 1.00 23.57 330 HIS B O 1
ATOM 9999 N N . GLU B 1 305 ? 59.694 56.679 82.814 1.00 23.44 331 GLU B N 1
ATOM 10000 C CA . GLU B 1 305 ? 58.601 57.429 82.219 1.00 22.51 331 GLU B CA 1
ATOM 10001 C C . GLU B 1 305 ? 59.117 58.468 81.233 1.00 21.74 331 GLU B C 1
ATOM 10002 O O . GLU B 1 305 ? 60.305 58.794 81.187 1.00 21.62 331 GLU B O 1
ATOM 10014 N N . ASN B 1 306 ? 58.181 59.007 80.448 1.00 22.70 332 ASN B N 1
ATOM 10015 C CA . ASN B 1 306 ? 58.524 60.013 79.443 1.00 23.24 332 ASN B CA 1
ATOM 10016 C C . ASN B 1 306 ? 59.307 61.156 80.073 1.00 21.82 332 ASN B C 1
ATOM 10017 O O . ASN B 1 306 ? 60.210 61.708 79.455 1.00 20.47 332 ASN B O 1
ATOM 10028 N N . GLU B 1 307 ? 58.943 61.558 81.289 1.00 21.09 333 GLU B N 1
ATOM 10029 C CA . GLU B 1 307 ? 59.599 62.711 81.894 1.00 21.76 333 GLU B CA 1
ATOM 10030 C C . GLU B 1 307 ? 61.094 62.482 82.084 1.00 20.24 333 GLU B C 1
ATOM 10031 O O . GLU B 1 307 ? 61.891 63.424 81.986 1.00 21.42 333 GLU B O 1
ATOM 10043 N N . GLN B 1 308 ? 61.502 61.257 82.385 1.00 18.48 334 GLN B N 1
ATOM 10044 C CA . GLN B 1 308 ? 62.932 61.024 82.565 1.00 19.44 334 GLN B CA 1
ATOM 10045 C C . GLN B 1 308 ? 63.651 61.016 81.223 1.00 18.59 334 GLN B C 1
ATOM 10046 O O . GLN B 1 308 ? 64.825 61.412 81.144 1.00 18.57 334 GLN B O 1
ATOM 10060 N N . TRP B 1 309 ? 62.984 60.533 80.161 1.00 17.47 335 TRP B N 1
ATOM 10061 C CA . TRP B 1 309 ? 63.558 60.634 78.817 1.00 16.81 335 TRP B CA 1
ATOM 10062 C C . TRP B 1 309 ? 63.736 62.096 78.414 1.00 16.92 335 TRP B C 1
ATOM 10063 O O . TRP B 1 309 ? 64.804 62.497 77.941 1.00 16.80 335 TRP B O 1
ATOM 10084 N N . THR B 1 310 ? 62.684 62.897 78.586 1.00 16.70 336 THR B N 1
ATOM 10085 C CA . THR B 1 310 ? 62.752 64.323 78.295 1.00 17.69 336 THR B CA 1
ATOM 10086 C C . THR B 1 310 ? 63.873 65.002 79.079 1.00 16.78 336 THR B C 1
ATOM 10087 O O . THR B 1 310 ? 64.566 65.875 78.551 1.00 17.32 336 THR B O 1
ATOM 10098 N N . ALA B 1 311 ? 64.068 64.624 80.340 1.00 16.53 337 ALA B N 1
ATOM 10099 C CA . ALA B 1 311 ? 65.128 65.239 81.130 1.00 17.20 337 ALA B CA 1
ATOM 10100 C C . ALA B 1 311 ? 66.508 64.937 80.549 1.00 16.21 337 ALA B C 1
ATOM 10101 O O . ALA B 1 311 ? 67.386 65.809 80.512 1.00 17.08 337 ALA B O 1
ATOM 10108 N N . ILE B 1 312 ? 66.733 63.704 80.102 1.00 15.99 338 ILE B N 1
ATOM 10109 C CA . ILE B 1 312 ? 68.012 63.394 79.456 1.00 15.71 338 ILE B CA 1
ATOM 10110 C C . ILE B 1 312 ? 68.143 64.171 78.156 1.00 15.57 338 ILE B C 1
ATOM 10111 O O . ILE B 1 312 ? 69.219 64.688 77.851 1.00 15.04 338 ILE B O 1
ATOM 10127 N N . GLU B 1 313 ? 67.051 64.281 77.385 1.00 15.18 339 GLU B N 1
ATOM 10128 C CA . GLU B 1 313 ? 67.118 65.050 76.147 1.00 15.50 339 GLU B CA 1
ATOM 10129 C C . GLU B 1 313 ? 67.448 66.517 76.404 1.00 15.47 339 GLU B C 1
ATOM 10130 O O . GLU B 1 313 ? 68.112 67.161 75.576 1.00 16.04 339 GLU B O 1
ATOM 10142 N N . LYS B 1 314 ? 66.974 67.078 77.525 1.00 15.84 340 LYS B N 1
ATOM 10143 C CA . LYS B 1 314 ? 67.300 68.452 77.859 1.00 16.42 340 LYS B CA 1
ATOM 10144 C C . LYS B 1 314 ? 68.799 68.581 78.158 1.00 16.42 340 LYS B C 1
ATOM 10145 O O . LYS B 1 314 ? 69.438 69.542 77.719 1.00 17.62 340 LYS B O 1
ATOM 10164 N N . LEU B 1 315 ? 69.376 67.632 78.911 1.00 16.12 341 LEU B N 1
ATOM 10165 C CA . LEU B 1 315 ? 70.822 67.650 79.139 1.00 15.49 341 LEU B CA 1
ATOM 10166 C C . LEU B 1 315 ? 71.588 67.577 77.824 1.00 15.33 341 LEU B C 1
ATOM 10167 O O . LEU B 1 315 ? 72.554 68.322 77.619 1.00 16.54 341 LEU B O 1
ATOM 10183 N N . ILE B 1 316 ? 71.156 66.711 76.909 1.00 15.03 342 ILE B N 1
ATOM 10184 C CA . ILE B 1 316 ? 71.817 66.610 75.618 1.00 15.02 342 ILE B CA 1
ATOM 10185 C C . ILE B 1 316 ? 71.737 67.954 74.902 1.00 14.79 342 ILE B C 1
ATOM 10186 O O . ILE B 1 316 ? 72.733 68.455 74.351 1.00 16.41 342 ILE B O 1
ATOM 10202 N N . SER B 1 317 ? 70.536 68.540 74.871 1.00 15.31 343 SER B N 1
ATOM 10203 C CA . SER B 1 317 ? 70.328 69.773 74.128 1.00 15.40 343 SER B CA 1
ATOM 10204 C C . SER B 1 317 ? 71.141 70.932 74.685 1.00 15.90 343 SER B C 1
ATOM 10205 O O . SER B 1 317 ? 71.497 71.868 73.952 1.00 15.99 343 SER B O 1
ATOM 10213 N N . GLU B 1 318 ? 71.410 70.918 75.990 1.00 16.70 344 GLU B N 1
ATOM 10214 C CA . GLU B 1 318 ? 72.135 71.999 76.653 1.00 16.65 344 GLU B CA 1
ATOM 10215 C C . GLU B 1 318 ? 73.646 71.855 76.564 1.00 16.23 344 GLU B C 1
ATOM 10216 O O . GLU B 1 318 ? 74.358 72.816 76.873 1.00 17.60 344 GLU B O 1
ATOM 10228 N N . GLN B 1 319 ? 74.155 70.705 76.148 1.00 16.08 345 GLN B N 1
ATOM 10229 C CA . GLN B 1 319 ? 75.599 70.465 76.112 1.00 15.78 345 GLN B CA 1
ATOM 10230 C C . GLN B 1 319 ? 76.261 71.320 75.045 1.00 15.60 345 GLN B C 1
ATOM 10231 O O . GLN B 1 319 ? 75.880 71.210 73.861 1.00 15.67 345 GLN B O 1
ATOM 10245 N N . PRO B 1 320 ? 77.246 72.159 75.386 1.00 15.84 346 PRO B N 1
ATOM 10246 C CA . PRO B 1 320 ? 77.964 72.903 74.354 1.00 15.59 346 PRO B CA 1
ATOM 10247 C C . PRO B 1 320 ? 79.072 72.102 73.702 1.00 15.83 346 PRO B C 1
ATOM 10248 O O . PRO B 1 320 ? 79.657 71.196 74.295 1.00 16.50 346 PRO B O 1
ATOM 10259 N N . VAL B 1 321 ? 79.362 72.477 72.463 1.00 15.84 347 VAL B N 1
ATOM 10260 C CA . VAL B 1 321 ? 80.527 71.994 71.751 1.00 16.12 347 VAL B CA 1
ATOM 10261 C C . VAL B 1 321 ? 81.597 73.079 71.708 1.00 16.06 347 VAL B C 1
ATOM 10262 O O . VAL B 1 321 ? 81.360 74.237 72.033 1.00 16.57 347 VAL B O 1
ATOM 10275 N N . ALA B 1 322 ? 82.797 72.702 71.290 1.00 17.45 348 ALA B N 1
ATOM 10276 C CA . ALA B 1 322 ? 83.886 73.670 71.200 1.00 18.02 348 ALA B CA 1
ATOM 10277 C C . ALA B 1 322 ? 83.556 74.759 70.182 1.00 18.56 348 ALA B C 1
ATOM 10278 O O . ALA B 1 322 ? 83.046 74.479 69.082 1.00 18.20 348 ALA B O 1
ATOM 10285 N N . GLN B 1 323 ? 83.867 76.007 70.540 1.00 20.99 349 GLN B N 1
ATOM 10286 C CA . GLN B 1 323 ? 83.403 77.122 69.716 1.00 24.09 349 GLN B CA 1
ATOM 10287 C C . GLN B 1 323 ? 84.078 77.148 68.347 1.00 23.99 349 GLN B C 1
ATOM 10288 O O . GLN B 1 323 ? 83.483 77.657 67.385 1.00 25.47 349 GLN B O 1
ATOM 10302 N N . ASN B 1 324 ? 85.250 76.527 68.204 1.00 24.27 350 ASN B N 1
ATOM 10303 C CA . ASN B 1 324 ? 85.904 76.476 66.902 1.00 25.91 350 ASN B CA 1
ATOM 10304 C C . ASN B 1 324 ? 85.227 75.517 65.933 1.00 23.29 350 ASN B C 1
ATOM 10305 O O . ASN B 1 324 ? 85.575 75.512 64.746 1.00 25.72 350 ASN B O 1
ATOM 10316 N N . LEU B 1 325 ? 84.284 74.701 66.400 1.00 19.95 351 LEU B N 1
ATOM 10317 C CA . LEU B 1 325 ? 83.565 73.781 65.529 1.00 19.93 351 LEU B CA 1
ATOM 10318 C C . LEU B 1 325 ? 82.352 74.411 64.878 1.00 21.43 351 LEU B C 1
ATOM 10319 O O . LEU B 1 325 ? 81.708 73.741 64.061 1.00 22.14 351 LEU B O 1
ATOM 10335 N N . VAL B 1 326 ? 82.046 75.678 65.188 1.00 21.56 352 VAL B N 1
ATOM 10336 C CA . VAL B 1 326 ? 80.904 76.372 64.610 1.00 23.29 352 VAL B CA 1
ATOM 10337 C C . VAL B 1 326 ? 81.388 77.723 64.115 1.00 25.13 352 VAL B C 1
ATOM 10338 O O . VAL B 1 326 ? 82.525 78.126 64.365 1.00 26.09 352 VAL B O 1
ATOM 10351 N N . GLY B 1 327 ? 80.521 78.408 63.363 1.00 29.16 353 GLY B N 1
ATOM 10352 C CA . GLY B 1 327 ? 80.857 79.728 62.855 1.00 32.54 353 GLY B CA 1
ATOM 10353 C C . GLY B 1 327 ? 81.076 80.778 63.941 1.00 33.97 353 GLY B C 1
ATOM 10354 O O . GLY B 1 327 ? 80.729 80.635 65.123 1.00 34.11 353 GLY B O 1
ATOM 10358 N N . ASP B 1 328 ? 81.690 81.874 63.507 1.00 38.04 354 ASP B N 1
ATOM 10359 C CA . ASP B 1 328 ? 82.033 82.947 64.426 1.00 40.83 354 ASP B CA 1
ATOM 10360 C C . ASP B 1 328 ? 80.758 83.527 65.027 1.00 38.47 354 ASP B C 1
ATOM 10361 O O . ASP B 1 328 ? 79.798 83.833 64.311 1.00 37.87 354 ASP B O 1
ATOM 10370 N N . ASN B 1 329 ? 80.731 83.645 66.351 1.00 37.57 355 ASN B N 1
ATOM 10371 C CA . ASN B 1 329 ? 79.590 84.203 67.070 1.00 36.72 355 ASN B CA 1
ATOM 10372 C C . ASN B 1 329 ? 78.332 83.349 66.925 1.00 34.06 355 ASN B C 1
ATOM 10373 O O . ASN B 1 329 ? 77.223 83.817 67.192 1.00 35.08 355 ASN B O 1
ATOM 10384 N N . GLN B 1 330 ? 78.472 82.091 66.523 1.00 30.60 356 GLN B N 1
ATOM 10385 C CA . GLN B 1 330 ? 77.329 81.212 66.326 1.00 28.62 356 GLN B CA 1
ATOM 10386 C C . GLN B 1 330 ? 77.055 80.370 67.562 1.00 26.15 356 GLN B C 1
ATOM 10387 O O . GLN B 1 330 ? 77.928 80.190 68.417 1.00 25.39 356 GLN B O 1
ATOM 10401 N N . PRO B 1 331 ? 75.835 79.846 67.686 1.00 25.18 357 PRO B N 1
ATOM 10402 C CA . PRO B 1 331 ? 75.490 79.049 68.866 1.00 24.21 357 PRO B CA 1
ATOM 10403 C C . PRO B 1 331 ? 76.341 77.795 68.968 1.00 21.38 357 PRO B C 1
ATOM 10404 O O . PRO B 1 331 ? 76.773 77.228 67.960 1.00 21.71 357 PRO B O 1
ATOM 10415 N N . THR B 1 332 ? 76.554 77.342 70.214 1.00 18.97 358 THR B N 1
ATOM 10416 C CA . THR B 1 332 ? 77.347 76.147 70.452 1.00 17.82 358 THR B CA 1
ATOM 10417 C C . THR B 1 332 ? 76.627 75.044 71.206 1.00 17.03 358 THR B C 1
ATOM 10418 O O . THR B 1 332 ? 77.155 73.936 71.252 1.00 18.07 358 THR B O 1
ATOM 10429 N N . LYS B 1 333 ? 75.425 75.267 71.746 1.00 17.44 359 LYS B N 1
ATOM 10430 C CA . LYS B 1 333 ? 74.725 74.178 72.416 1.00 17.66 359 LYS B CA 1
ATOM 10431 C C . LYS B 1 333 ? 74.084 73.259 71.391 1.00 15.96 359 LYS B C 1
ATOM 10432 O O . LYS B 1 333 ? 73.543 73.720 70.377 1.00 16.79 359 LYS B O 1
ATOM 10451 N N . LEU B 1 334 ? 74.156 71.953 71.658 1.00 15.05 360 LEU B N 1
ATOM 10452 C CA . LEU B 1 334 ? 73.726 70.979 70.659 1.00 15.45 360 LEU B CA 1
ATOM 10453 C C . LEU B 1 334 ? 72.297 71.217 70.196 1.00 16.14 360 LEU B C 1
ATOM 10454 O O . LEU B 1 334 ? 72.006 71.057 69.011 1.00 16.33 360 LEU B O 1
ATOM 10470 N N . GLY B 1 335 ? 71.387 71.580 71.111 1.00 16.52 361 GLY B N 1
ATOM 10471 C CA . GLY B 1 335 ? 69.997 71.822 70.727 1.00 17.07 361 GLY B CA 1
ATOM 10472 C C . GLY B 1 335 ? 69.794 73.023 69.829 1.00 17.89 361 GLY B C 1
ATOM 10473 O O . GLY B 1 335 ? 68.710 73.170 69.237 1.00 20.74 361 GLY B O 1
ATOM 10477 N N . GLU B 1 336 ? 70.788 73.887 69.725 1.00 17.68 362 GLU B N 1
ATOM 10478 C CA . GLU B 1 336 ? 70.756 75.043 68.844 1.00 18.65 362 GLU B CA 1
ATOM 10479 C C . GLU B 1 336 ? 71.416 74.776 67.509 1.00 18.50 362 GLU B C 1
ATOM 10480 O O . GLU B 1 336 ? 71.482 75.692 66.670 1.00 21.70 362 GLU B O 1
ATOM 10492 N N . LEU B 1 337 ? 71.915 73.561 67.293 1.00 17.59 363 LEU B N 1
ATOM 10493 C CA . LEU B 1 337 ? 72.545 73.166 66.044 1.00 17.96 363 LEU B CA 1
ATOM 10494 C C . LEU B 1 337 ? 71.597 72.241 65.304 1.00 17.20 363 LEU B C 1
ATOM 10495 O O . LEU B 1 337 ? 70.973 71.374 65.916 1.00 18.89 363 LEU B O 1
ATOM 10511 N N . GLU B 1 338 ? 71.525 72.392 63.989 1.00 17.10 364 GLU B N 1
ATOM 10512 C CA . GLU B 1 338 ? 70.743 71.488 63.169 1.00 17.29 364 GLU B CA 1
ATOM 10513 C C . GLU B 1 338 ? 71.436 71.292 61.839 1.00 16.82 364 GLU B C 1
ATOM 10514 O O . GLU B 1 338 ? 72.285 72.090 61.430 1.00 18.49 364 GLU B O 1
ATOM 10526 N N . GLY B 1 339 ? 71.023 70.231 61.158 1.00 15.78 365 GLY B N 1
ATOM 10527 C CA . GLY B 1 339 ? 71.579 69.893 59.859 1.00 15.84 365 GLY B CA 1
ATOM 10528 C C . GLY B 1 339 ? 72.442 68.663 59.985 1.00 14.30 365 GLY B C 1
ATOM 10529 O O . GLY B 1 339 ? 73.398 68.634 60.777 1.00 14.73 365 GLY B O 1
ATOM 10533 N N . ASN B 1 340 ? 72.152 67.642 59.178 1.00 13.69 366 ASN B N 1
ATOM 10534 C CA . ASN B 1 340 ? 72.801 66.358 59.372 1.00 13.64 366 ASN B CA 1
ATOM 10535 C C . ASN B 1 340 ? 74.297 66.459 59.086 1.00 14.10 366 ASN B C 1
ATOM 10536 O O . ASN B 1 340 ? 75.119 66.051 59.908 1.00 14.59 366 ASN B O 1
ATOM 10547 N N . ALA B 1 341 ? 74.672 66.992 57.924 1.00 14.42 367 ALA B N 1
ATOM 10548 C CA . ALA B 1 341 ? 76.088 67.054 57.595 1.00 15.12 367 ALA B CA 1
ATOM 10549 C C . ALA B 1 341 ? 76.849 67.885 58.618 1.00 15.13 367 ALA B C 1
ATOM 10550 O O . ALA B 1 341 ? 78.006 67.574 58.939 1.00 17.74 367 ALA B O 1
ATOM 10557 N N . LYS B 1 342 ? 76.241 68.967 59.111 1.00 15.19 368 LYS B N 1
ATOM 10558 C CA . LYS B 1 342 ? 76.882 69.797 60.139 1.00 15.93 368 LYS B CA 1
ATOM 10559 C C . LYS B 1 342 ? 77.181 68.985 61.392 1.00 15.13 368 LYS B C 1
ATOM 10560 O O . LYS B 1 342 ? 78.314 68.984 61.879 1.00 16.59 368 LYS B O 1
ATOM 10579 N N . LEU B 1 343 ? 76.187 68.266 61.905 1.00 14.64 369 LEU B N 1
ATOM 10580 C CA . LEU B 1 343 ? 76.376 67.516 63.141 1.00 14.10 369 LEU B CA 1
ATOM 10581 C C . LEU B 1 343 ? 77.264 66.292 62.932 1.00 14.19 369 LEU B C 1
ATOM 10582 O O . LEU B 1 343 ? 78.016 65.912 63.836 1.00 14.57 369 LEU B O 1
ATOM 10598 N N . THR B 1 344 ? 77.223 65.689 61.743 1.00 14.17 370 THR B N 1
ATOM 10599 C CA . THR B 1 344 ? 78.086 64.541 61.440 1.00 13.85 370 THR B CA 1
ATOM 10600 C C . THR B 1 344 ? 79.555 64.878 61.655 1.00 13.68 370 THR B C 1
ATOM 10601 O O . THR B 1 344 ? 80.301 64.087 62.237 1.00 14.06 370 THR B O 1
ATOM 10612 N N . THR B 1 345 ? 80.003 66.026 61.158 1.00 14.83 371 THR B N 1
ATOM 10613 C CA . THR B 1 345 ? 81.430 66.307 61.312 1.00 16.05 371 THR B CA 1
ATOM 10614 C C . THR B 1 345 ? 81.796 66.720 62.728 1.00 15.40 371 THR B C 1
ATOM 10615 O O . THR B 1 345 ? 82.944 66.518 63.134 1.00 15.75 371 THR B O 1
ATOM 10626 N N . ILE B 1 346 ? 80.849 67.257 63.501 1.00 14.86 372 ILE B N 1
ATOM 10627 C CA . ILE B 1 346 ? 81.109 67.488 64.915 1.00 14.77 372 ILE B CA 1
ATOM 10628 C C . ILE B 1 346 ? 81.279 66.148 65.619 1.00 14.61 372 ILE B C 1
ATOM 10629 O O . ILE B 1 346 ? 82.176 65.995 66.452 1.00 14.92 372 ILE B O 1
ATOM 10645 N N . LEU B 1 347 ? 80.414 65.162 65.311 1.00 13.84 373 LEU B N 1
ATOM 10646 C CA . LEU B 1 347 ? 80.594 63.826 65.855 1.00 13.56 373 LEU B CA 1
ATOM 10647 C C . LEU B 1 347 ? 81.969 63.264 65.512 1.00 13.48 373 LEU B C 1
ATOM 10648 O O . LEU B 1 347 ? 82.634 62.661 66.353 1.00 14.46 373 LEU B O 1
ATOM 10664 N N . ALA B 1 348 ? 82.422 63.454 64.283 1.00 14.33 374 ALA B N 1
ATOM 10665 C CA . ALA B 1 348 ? 83.743 62.950 63.911 1.00 14.50 374 ALA B CA 1
ATOM 10666 C C . ALA B 1 348 ? 84.830 63.568 64.777 1.00 14.99 374 ALA B C 1
ATOM 10667 O O . ALA B 1 348 ? 85.765 62.883 65.188 1.00 15.22 374 ALA B O 1
ATOM 10674 N N . TYR B 1 349 ? 84.750 64.881 65.008 1.00 14.50 375 TYR B N 1
ATOM 10675 C CA . TYR B 1 349 ? 85.713 65.544 65.887 1.00 14.31 375 TYR B CA 1
ATOM 10676 C C . TYR B 1 349 ? 85.768 64.873 67.251 1.00 14.68 375 TYR B C 1
ATOM 10677 O O . TYR B 1 349 ? 86.848 64.555 67.761 1.00 15.42 375 TYR B O 1
ATOM 10695 N N . TYR B 1 350 ? 84.609 64.674 67.867 1.00 14.55 376 TYR B N 1
ATOM 10696 C CA . TYR B 1 350 ? 84.575 64.095 69.202 1.00 14.66 376 TYR B CA 1
ATOM 10697 C C . TYR B 1 350 ? 84.949 62.625 69.211 1.00 14.62 376 TYR B C 1
ATOM 10698 O O . TYR B 1 350 ? 85.535 62.156 70.196 1.00 16.10 376 TYR B O 1
ATOM 10716 N N . ARG B 1 351 ? 84.694 61.891 68.125 1.00 14.88 377 ARG B N 1
ATOM 10717 C CA . ARG B 1 351 ? 85.217 60.531 68.024 1.00 14.69 377 ARG B CA 1
ATOM 10718 C C . ARG B 1 351 ? 86.731 60.528 67.983 1.00 15.60 377 ARG B C 1
ATOM 10719 O O . ARG B 1 351 ? 87.368 59.655 68.581 1.00 16.60 377 ARG B O 1
ATOM 10740 N N . MET B 1 352 ? 87.327 61.491 67.281 1.00 16.35 378 MET B N 1
ATOM 10741 C CA . MET B 1 352 ? 88.776 61.475 67.294 1.00 17.29 378 MET B CA 1
ATOM 10742 C C . MET B 1 352 ? 89.300 61.907 68.648 1.00 16.95 378 MET B C 1
ATOM 10743 O O . MET B 1 352 ? 90.286 61.336 69.165 1.00 18.48 378 MET B O 1
ATOM 10757 N N . GLU B 1 353 ? 88.601 62.792 69.356 1.00 16.90 379 GLU B N 1
ATOM 10758 C CA . GLU B 1 353 ? 88.987 63.123 70.727 1.00 17.74 379 GLU B CA 1
ATOM 10759 C C . GLU B 1 353 ? 88.928 61.886 71.613 1.00 17.36 379 GLU B C 1
ATOM 10760 O O . GLU B 1 353 ? 89.857 61.627 72.390 1.00 18.25 379 GLU B O 1
ATOM 10772 N N . THR B 1 354 ? 87.858 61.086 71.479 1.00 17.73 380 THR B N 1
ATOM 10773 C CA . THR B 1 354 ? 87.735 59.852 72.255 1.00 18.76 380 THR B CA 1
ATOM 10774 C C . THR B 1 354 ? 88.855 58.871 71.946 1.00 18.00 380 THR B C 1
ATOM 10775 O O . THR B 1 354 ? 89.440 58.278 72.856 1.00 18.50 380 THR B O 1
ATOM 10786 N N . ALA B 1 355 ? 89.187 58.714 70.669 1.00 19.00 381 ALA B N 1
ATOM 10787 C CA . ALA B 1 355 ? 90.257 57.810 70.294 1.00 19.74 381 ALA B CA 1
ATOM 10788 C C . ALA B 1 355 ? 91.571 58.254 70.925 1.00 20.03 381 ALA B C 1
ATOM 10789 O O . ALA B 1 355 ? 92.335 57.428 71.442 1.00 20.55 381 ALA B O 1
ATOM 10796 N N . GLY B 1 356 ? 91.834 59.565 70.916 1.00 19.66 382 GLY B N 1
ATOM 10797 C CA . GLY B 1 356 ? 93.068 60.076 71.487 1.00 21.20 382 GLY B CA 1
ATOM 10798 C C . GLY B 1 356 ? 93.110 59.944 72.997 1.00 21.87 382 GLY B C 1
ATOM 10799 O O . GLY B 1 356 ? 94.140 59.566 73.568 1.00 22.67 382 GLY B O 1
ATOM 10803 N N . LYS B 1 357 ? 91.988 60.237 73.660 1.00 22.27 383 LYS B N 1
ATOM 10804 C CA . LYS B 1 357 ? 91.943 60.096 75.114 1.00 22.82 383 LYS B CA 1
ATOM 10805 C C . LYS B 1 357 ? 92.107 58.635 75.502 1.00 21.24 383 LYS B C 1
ATOM 10806 O O . LYS B 1 357 ? 92.766 58.318 76.500 1.00 22.69 383 LYS B O 1
ATOM 10825 N N . PHE B 1 358 ? 91.527 57.719 74.723 1.00 20.43 384 PHE B N 1
ATOM 10826 C CA . PHE B 1 358 ? 91.696 56.300 74.994 1.00 20.06 384 PHE B CA 1
ATOM 10827 C C . PHE B 1 358 ? 93.164 55.918 74.918 1.00 21.86 384 PHE B C 1
ATOM 10828 O O . PHE B 1 358 ? 93.686 55.215 75.794 1.00 20.90 384 PHE B O 1
ATOM 10845 N N . GLU B 1 359 ? 93.865 56.405 73.904 1.00 24.12 385 GLU B N 1
ATOM 10846 C CA . GLU B 1 359 ? 95.295 56.112 73.799 1.00 24.93 385 GLU B CA 1
ATOM 10847 C C . GLU B 1 359 ? 96.075 56.648 75.003 1.00 26.79 385 GLU B C 1
ATOM 10848 O O . GLU B 1 359 ? 96.928 55.948 75.577 1.00 29.06 385 GLU B O 1
ATOM 10860 N N . VAL B 1 360 ? 95.792 57.888 75.419 1.00 27.65 386 VAL B N 1
ATOM 10861 C CA . VAL B 1 360 ? 96.525 58.461 76.553 1.00 29.65 386 VAL B CA 1
ATOM 10862 C C . VAL B 1 360 ? 96.264 57.668 77.833 1.00 28.96 386 VAL B C 1
ATOM 10863 O O . VAL B 1 360 ? 97.174 57.442 78.645 1.00 29.84 386 VAL B O 1
ATOM 10876 N N . LEU B 1 361 ? 95.018 57.250 78.048 1.00 26.93 387 LEU B N 1
ATOM 10877 C CA . LEU B 1 361 ? 94.648 56.562 79.277 1.00 25.45 387 LEU B CA 1
ATOM 10878 C C . LEU B 1 361 ? 95.131 55.124 79.307 1.00 27.37 387 LEU B C 1
ATOM 10879 O O . LEU B 1 361 ? 95.251 54.570 80.391 1.00 30.01 387 LEU B O 1
ATOM 10895 N N . THR B 1 362 ? 95.435 54.502 78.159 1.00 27.66 388 THR B N 1
ATOM 10896 C CA . THR B 1 362 ? 95.779 53.080 78.143 1.00 29.76 388 THR B CA 1
ATOM 10897 C C . THR B 1 362 ? 97.226 52.782 77.779 1.00 36.33 388 THR B C 1
ATOM 10898 O O . THR B 1 362 ? 97.627 51.616 77.844 1.00 36.92 388 THR B O 1
ATOM 10909 N N . GLN B 1 363 ? 98.006 53.772 77.360 1.00 41.08 389 GLN B N 1
ATOM 10910 C CA . GLN B 1 363 ? 99.401 53.512 76.999 1.00 46.78 389 GLN B CA 1
ATOM 10911 C C . GLN B 1 363 ? 100.363 53.934 78.101 1.00 49.41 389 GLN B C 1
ATOM 10912 O O . GLN B 1 363 ? 100.263 55.037 78.626 1.00 50.83 389 GLN B O 1
ATOM 10926 N N . GLN C 2 1 ? 44.188 55.811 56.126 1.00 32.71 1 GLN C N 1
ATOM 10927 C CA . GLN C 2 1 ? 45.133 55.398 57.132 1.00 32.23 1 GLN C CA 1
ATOM 10928 C C . GLN C 2 1 ? 45.745 53.989 56.900 1.00 30.35 1 GLN C C 1
ATOM 10929 O O . GLN C 2 1 ? 45.283 53.183 56.083 1.00 32.69 1 GLN C O 1
ATOM 10931 N N . VAL C 2 2 ? 46.836 53.722 57.600 1.00 26.04 2 VAL C N 1
ATOM 10932 C CA . VAL C 2 2 ? 47.300 52.354 57.790 1.00 22.47 2 VAL C CA 1
ATOM 10933 C C . VAL C 2 2 ? 46.125 51.451 58.151 1.00 23.59 2 VAL C C 1
ATOM 10934 O O . VAL C 2 2 ? 45.255 51.837 58.935 1.00 26.24 2 VAL C O 1
ATOM 10938 N N . GLN C 2 3 ? 46.096 50.224 57.621 1.00 23.41 3 GLN C N 1
ATOM 10939 C CA . GLN C 2 3 ? 45.090 49.251 58.024 1.00 24.25 3 GLN C CA 1
ATOM 10940 C C . GLN C 2 3 ? 45.695 47.864 58.172 1.00 21.86 3 GLN C C 1
ATOM 10941 O O . GLN C 2 3 ? 46.477 47.412 57.332 1.00 23.40 3 GLN C O 1
ATOM 10947 N N . LEU C 2 4 ? 45.338 47.206 59.258 1.00 21.12 4 LEU C N 1
ATOM 10948 C CA . LEU C 2 4 ? 45.604 45.786 59.443 1.00 20.66 4 LEU C CA 1
ATOM 10949 C C . LEU C 2 4 ? 44.252 45.103 59.333 1.00 21.51 4 LEU C C 1
ATOM 10950 O O . LEU C 2 4 ? 43.313 45.473 60.053 1.00 23.20 4 LEU C O 1
ATOM 10955 N N . GLN C 2 5 ? 44.130 44.142 58.418 1.00 21.65 5 GLN C N 1
ATOM 10956 C CA . GLN C 2 5 ? 42.835 43.508 58.163 1.00 23.69 5 GLN C CA 1
ATOM 10957 C C . GLN C 2 5 ? 42.938 42.002 58.341 1.00 22.63 5 GLN C C 1
ATOM 10958 O O . GLN C 2 5 ? 43.588 41.318 57.534 1.00 23.31 5 GLN C O 1
ATOM 10964 N N . GLU C 2 6 ? 42.270 41.493 59.380 1.00 20.90 6 GLU C N 1
ATOM 10965 C CA . GLU C 2 6 ? 42.218 40.073 59.640 1.00 21.16 6 GLU C CA 1
ATOM 10966 C C . GLU C 2 6 ? 41.107 39.410 58.838 1.00 22.00 6 GLU C C 1
ATOM 10967 O O . GLU C 2 6 ? 40.066 40.014 58.542 1.00 24.14 6 GLU C O 1
ATOM 10978 N N . SER C 2 7 ? 41.343 38.156 58.485 1.00 22.29 7 SER C N 1
ATOM 10979 C CA . SER C 2 7 ? 40.328 37.335 57.839 1.00 21.91 7 SER C CA 1
ATOM 10980 C C . SER C 2 7 ? 40.578 35.870 58.179 1.00 21.43 7 SER C C 1
ATOM 10981 O O . SER C 2 7 ? 41.630 35.499 58.699 1.00 21.16 7 SER C O 1
ATOM 10989 N N . GLY C 2 8 ? 39.577 35.040 57.892 1.00 21.11 8 GLY C N 1
ATOM 10990 C CA . GLY C 2 8 ? 39.682 33.609 58.051 1.00 21.68 8 GLY C CA 1
ATOM 10991 C C . GLY C 2 8 ? 38.884 33.045 59.195 1.00 22.20 8 GLY C C 1
ATOM 10992 O O . GLY C 2 8 ? 38.779 31.817 59.315 1.00 23.29 8 GLY C O 1
ATOM 10996 N N . GLY C 2 9 ? 38.326 33.887 60.050 1.00 22.68 9 GLY C N 1
ATOM 10997 C CA . GLY C 2 9 ? 37.561 33.401 61.181 1.00 23.82 9 GLY C CA 1
ATOM 10998 C C . GLY C 2 9 ? 36.229 32.789 60.776 1.00 25.77 9 GLY C C 1
ATOM 10999 O O . GLY C 2 9 ? 35.765 32.863 59.638 1.00 28.68 9 GLY C O 1
ATOM 11003 N N . GLY C 2 10 ? 35.606 32.159 61.755 1.00 27.56 10 GLY C N 1
ATOM 11004 C CA . GLY C 2 10 ? 34.306 31.556 61.567 1.00 29.09 10 GLY C CA 1
ATOM 11005 C C . GLY C 2 10 ? 34.031 30.547 62.663 1.00 29.35 10 GLY C C 1
ATOM 11006 O O . GLY C 2 10 ? 34.750 30.468 63.666 1.00 28.91 10 GLY C O 1
ATOM 11010 N N . LEU C 2 11 ? 32.962 29.783 62.442 1.00 30.33 11 LEU C N 1
ATOM 11011 C CA . LEU C 2 11 ? 32.500 28.705 63.303 1.00 32.53 11 LEU C CA 1
ATOM 11012 C C . LEU C 2 11 ? 33.211 27.415 62.899 1.00 34.34 11 LEU C C 1
ATOM 11013 O O . LEU C 2 11 ? 33.088 26.966 61.749 1.00 37.84 11 LEU C O 1
ATOM 11016 N N . VAL C 2 12 ? 33.976 26.800 63.804 1.00 32.41 12 VAL C N 1
ATOM 11017 C CA . VAL C 2 12 ? 34.778 25.615 63.518 1.00 33.38 12 VAL C CA 1
ATOM 11018 C C . VAL C 2 12 ? 34.577 24.572 64.611 1.00 30.75 12 VAL C C 1
ATOM 11019 O O . VAL C 2 12 ? 34.376 24.904 65.782 1.00 31.39 12 VAL C O 1
ATOM 11032 N N . GLN C 2 13 ? 34.654 23.301 64.230 1.00 31.39 13 GLN C N 1
ATOM 11033 C CA . GLN C 2 13 ? 34.522 22.277 65.252 1.00 32.02 13 GLN C CA 1
ATOM 11034 C C . GLN C 2 13 ? 35.833 22.068 65.995 1.00 30.32 13 GLN C C 1
ATOM 11035 O O . GLN C 2 13 ? 36.911 22.072 65.403 1.00 31.52 13 GLN C O 1
ATOM 11049 N N . ALA C 2 14 ? 35.690 21.781 67.286 1.00 29.59 14 ALA C N 1
ATOM 11050 C CA . ALA C 2 14 ? 36.848 21.480 68.115 1.00 28.46 14 ALA C CA 1
ATOM 11051 C C . ALA C 2 14 ? 37.631 20.315 67.523 1.00 28.11 14 ALA C C 1
ATOM 11052 O O . ALA C 2 14 ? 37.056 19.362 66.988 1.00 30.16 14 ALA C O 1
ATOM 11059 N N . GLY C 2 15 ? 38.955 20.402 67.611 1.00 26.93 15 GLY C N 1
ATOM 11060 C CA . GLY C 2 15 ? 39.844 19.340 67.208 1.00 26.93 15 GLY C CA 1
ATOM 11061 C C . GLY C 2 15 ? 40.535 19.571 65.885 1.00 25.63 15 GLY C C 1
ATOM 11062 O O . GLY C 2 15 ? 41.600 18.986 65.654 1.00 25.98 15 GLY C O 1
ATOM 11066 N N . GLY C 2 16 ? 39.961 20.387 65.004 1.00 24.98 16 GLY C N 1
ATOM 11067 C CA . GLY C 2 16 ? 40.528 20.632 63.691 1.00 23.43 16 GLY C CA 1
ATOM 11068 C C . GLY C 2 16 ? 41.404 21.872 63.653 1.00 22.05 16 GLY C C 1
ATOM 11069 O O . GLY C 2 16 ? 41.921 22.343 64.675 1.00 22.88 16 GLY C O 1
ATOM 11073 N N . SER C 2 17 ? 41.580 22.396 62.444 1.00 20.83 17 SER C N 1
ATOM 11074 C CA . SER C 2 17 ? 42.493 23.497 62.203 1.00 19.62 17 SER C CA 1
ATOM 11075 C C . SER C 2 17 ? 41.788 24.686 61.558 1.00 18.95 17 SER C C 1
ATOM 11076 O O . SER C 2 17 ? 40.693 24.586 61.023 1.00 20.34 17 SER C O 1
ATOM 11084 N N . LEU C 2 18 ? 42.459 25.833 61.568 1.00 19.24 18 LEU C N 1
ATOM 11085 C CA . LEU C 2 18 ? 41.915 27.057 60.991 1.00 20.16 18 LEU C CA 1
ATOM 11086 C C . LEU C 2 18 ? 43.081 27.990 60.743 1.00 20.59 18 LEU C C 1
ATOM 11087 O O . LEU C 2 18 ? 43.925 28.159 61.622 1.00 20.84 18 LEU C O 1
ATOM 11103 N N . ARG C 2 19 ? 43.121 28.600 59.562 1.00 18.58 19 ARG C N 1
ATOM 11104 C CA . ARG C 2 19 ? 44.155 29.577 59.232 1.00 17.95 19 ARG C CA 1
ATOM 11105 C C . ARG C 2 19 ? 43.575 30.983 59.253 1.00 18.42 19 ARG C C 1
ATOM 11106 O O . ARG C 2 19 ? 42.632 31.289 58.510 1.00 18.92 19 ARG C O 1
ATOM 11127 N N . LEU C 2 20 ? 44.157 31.842 60.087 1.00 17.63 20 LEU C N 1
ATOM 11128 C CA . LEU C 2 20 ? 43.858 33.261 60.052 1.00 17.61 20 LEU C CA 1
ATOM 11129 C C . LEU C 2 20 ? 44.948 34.006 59.301 1.00 17.64 20 LEU C C 1
ATOM 11130 O O . LEU C 2 20 ? 46.134 33.654 59.367 1.00 17.39 20 LEU C O 1
ATOM 11146 N N . SER C 2 21 ? 44.536 35.068 58.620 1.00 18.41 21 SER C N 1
ATOM 11147 C CA . SER C 2 21 ? 45.446 35.926 57.881 1.00 18.84 21 SER C CA 1
ATOM 11148 C C . SER C 2 21 ? 45.243 37.363 58.331 1.00 19.10 21 SER C C 1
ATOM 11149 O O . SER C 2 21 ? 44.134 37.765 58.704 1.00 21.16 21 SER C O 1
ATOM 11157 N N . CYS C 2 22 ? 46.327 38.131 58.327 1.00 17.31 22 CYS C N 1
ATOM 11158 C CA . CYS C 2 22 ? 46.237 39.567 58.551 1.00 19.04 22 CYS C CA 1
ATOM 11159 C C . CYS C 2 22 ? 47.091 40.278 57.529 1.00 19.32 22 CYS C C 1
ATOM 11160 O O . CYS C 2 22 ? 48.301 40.066 57.494 1.00 20.43 22 CYS C O 1
ATOM 11167 N N . GLU C 2 23 ? 46.458 41.124 56.728 1.00 20.28 23 GLU C N 1
ATOM 11168 C CA . GLU C 2 23 ? 47.148 41.864 55.686 1.00 19.85 23 GLU C CA 1
ATOM 11169 C C . GLU C 2 23 ? 47.302 43.324 56.098 1.00 19.36 23 GLU C C 1
ATOM 11170 O O . GLU C 2 23 ? 46.329 43.962 56.519 1.00 20.80 23 GLU C O 1
ATOM 11182 N N . ALA C 2 24 ? 48.524 43.840 55.994 1.00 18.88 24 ALA C N 1
ATOM 11183 C CA . ALA C 2 24 ? 48.811 45.231 56.301 1.00 19.87 24 ALA C CA 1
ATOM 11184 C C . ALA C 2 24 ? 48.780 46.027 55.010 1.00 20.62 24 ALA C C 1
ATOM 11185 O O . ALA C 2 24 ? 49.404 45.624 54.021 1.00 21.34 24 ALA C O 1
ATOM 11192 N N . SER C 2 25 ? 48.083 47.157 55.040 1.00 20.38 25 SER C N 1
ATOM 11193 C CA . SER C 2 25 ? 48.042 48.118 53.948 1.00 21.30 25 SER C CA 1
ATOM 11194 C C . SER C 2 25 ? 48.546 49.463 54.446 1.00 19.50 25 SER C C 1
ATOM 11195 O O . SER C 2 25 ? 48.299 49.843 55.585 1.00 20.56 25 SER C O 1
ATOM 11203 N N . GLY C 2 26 ? 49.234 50.184 53.568 1.00 19.15 26 GLY C N 1
ATOM 11204 C CA . GLY C 2 26 ? 49.703 51.520 53.873 1.00 18.84 26 GLY C CA 1
ATOM 11205 C C . GLY C 2 26 ? 50.934 51.551 54.743 1.00 18.35 26 GLY C C 1
ATOM 11206 O O . GLY C 2 26 ? 51.269 52.608 55.284 1.00 20.47 26 GLY C O 1
ATOM 11210 N N . LEU C 2 27 ? 51.615 50.432 54.881 1.00 17.69 27 LEU C N 1
ATOM 11211 C CA . LEU C 2 27 ? 52.669 50.292 55.855 1.00 17.79 27 LEU C CA 1
ATOM 11212 C C . LEU C 2 27 ? 53.820 49.494 55.261 1.00 17.18 27 LEU C C 1
ATOM 11213 O O . LEU C 2 27 ? 53.608 48.533 54.521 1.00 19.08 27 LEU C O 1
ATOM 11229 N N . THR C 2 28 ? 55.046 49.847 55.638 1.00 15.77 28 THR C N 1
ATOM 11230 C CA . THR C 2 28 ? 56.220 49.089 55.237 1.00 14.82 28 THR C CA 1
ATOM 11231 C C . THR C 2 28 ? 56.303 47.856 56.125 1.00 14.96 28 THR C C 1
ATOM 11232 O O . THR C 2 28 ? 56.828 47.917 57.233 1.00 15.10 28 THR C O 1
ATOM 11243 N N . PHE C 2 29 ? 55.785 46.728 55.632 1.00 15.49 29 PHE C N 1
ATOM 11244 C CA . PHE C 2 29 ? 55.637 45.522 56.443 1.00 16.47 29 PHE C CA 1
ATOM 11245 C C . PHE C 2 29 ? 56.966 45.076 57.036 1.00 16.54 29 PHE C C 1
ATOM 11246 O O . PHE C 2 29 ? 57.020 44.662 58.194 1.00 16.50 29 PHE C O 1
ATOM 11263 N N . SER C 2 30 ? 58.054 45.194 56.280 1.00 16.54 30 SER C N 1
ATOM 11264 C CA . SER C 2 30 ? 59.366 44.729 56.719 1.00 17.39 30 SER C CA 1
ATOM 11265 C C . SER C 2 30 ? 59.928 45.554 57.868 1.00 16.62 30 SER C C 1
ATOM 11266 O O . SER C 2 30 ? 60.951 45.155 58.438 1.00 18.82 30 SER C O 1
ATOM 11274 N N . ASN C 2 31 ? 59.341 46.715 58.179 1.00 14.64 31 ASN C N 1
ATOM 11275 C CA . ASN C 2 31 ? 59.750 47.499 59.339 1.00 14.69 31 ASN C CA 1
ATOM 11276 C C . ASN C 2 31 ? 59.098 47.060 60.651 1.00 14.73 31 ASN C C 1
ATOM 11277 O O . ASN C 2 31 ? 59.475 47.602 61.700 1.00 15.70 31 ASN C O 1
ATOM 11288 N N . TYR C 2 32 ? 58.142 46.136 60.633 1.00 14.34 32 TYR C N 1
ATOM 11289 C CA . TYR C 2 32 ? 57.304 45.883 61.802 1.00 14.88 32 TYR C CA 1
ATOM 11290 C C . TYR C 2 32 ? 57.355 44.423 62.251 1.00 15.18 32 TYR C C 1
ATOM 11291 O O . TYR C 2 32 ? 57.251 43.500 61.436 1.00 16.82 32 TYR C O 1
ATOM 11309 N N . ALA C 2 33 ? 57.463 44.220 63.560 1.00 14.59 33 ALA C N 1
ATOM 11310 C CA . ALA C 2 33 ? 57.096 42.944 64.154 1.00 14.58 33 ALA C CA 1
ATOM 11311 C C . ALA C 2 33 ? 55.581 42.817 64.098 1.00 16.14 33 ALA C C 1
ATOM 11312 O O . ALA C 2 33 ? 54.861 43.818 64.192 1.00 16.42 33 ALA C O 1
ATOM 11319 N N . MET C 2 34 ? 55.092 41.589 63.928 1.00 16.55 34 MET C N 1
ATOM 11320 C CA . MET C 2 34 ? 53.661 41.352 63.791 1.00 17.56 34 MET C CA 1
ATOM 11321 C C . MET C 2 34 ? 53.234 40.339 64.832 1.00 19.02 34 MET C C 1
ATOM 11322 O O . MET C 2 34 ? 53.923 39.339 65.049 1.00 20.96 34 MET C O 1
ATOM 11336 N N . ALA C 2 35 ? 52.088 40.588 65.459 1.00 18.89 35 ALA C N 1
ATOM 11337 C CA . ALA C 2 35 ? 51.597 39.717 66.524 1.00 18.62 35 ALA C CA 1
ATOM 11338 C C . ALA C 2 35 ? 50.100 39.505 66.421 1.00 19.30 35 ALA C C 1
ATOM 11339 O O . ALA C 2 35 ? 49.364 40.308 65.844 1.00 20.27 35 ALA C O 1
ATOM 11346 N N . TRP C 2 36 ? 49.683 38.376 66.975 1.00 17.76 36 TRP C N 1
ATOM 11347 C CA . TRP C 2 36 ? 48.289 38.028 67.171 1.00 18.30 36 TRP C CA 1
ATOM 11348 C C . TRP C 2 36 ? 47.970 38.091 68.653 1.00 19.44 36 TRP C C 1
ATOM 11349 O O . TRP C 2 36 ? 48.712 37.539 69.478 1.00 19.77 36 TRP C O 1
ATOM 11370 N N . PHE C 2 37 ? 46.877 38.769 68.977 1.00 19.56 37 PHE C N 1
ATOM 11371 C CA . PHE C 2 37 ? 46.253 38.788 70.289 1.00 19.58 37 PHE C CA 1
ATOM 11372 C C . PHE C 2 37 ? 44.846 38.230 70.147 1.00 20.16 37 PHE C C 1
ATOM 11373 O O . PHE C 2 37 ? 44.331 38.047 69.036 1.00 20.91 37 PHE C O 1
ATOM 11390 N N . ARG C 2 38 ? 44.212 37.930 71.278 1.00 22.14 38 ARG C N 1
ATOM 11391 C CA . ARG C 2 38 ? 42.823 37.488 71.248 1.00 23.53 38 ARG C CA 1
ATOM 11392 C C . ARG C 2 38 ? 42.090 38.046 72.455 1.00 26.11 38 ARG C C 1
ATOM 11393 O O . ARG C 2 38 ? 42.684 38.284 73.510 1.00 27.05 38 ARG C O 1
ATOM 11414 N N . GLN C 2 39 ? 40.784 38.234 72.294 1.00 29.21 39 GLN C N 1
ATOM 11415 C CA . GLN C 2 39 ? 39.968 38.835 73.348 1.00 34.45 39 GLN C CA 1
ATOM 11416 C C . GLN C 2 39 ? 38.633 38.113 73.416 1.00 38.03 39 GLN C C 1
ATOM 11417 O O . GLN C 2 39 ? 37.892 38.069 72.428 1.00 37.13 39 GLN C O 1
ATOM 11425 N N . ALA C 2 40 ? 38.351 37.538 74.535 1.00 45.88 40 ALA C N 1
ATOM 11426 C CA . ALA C 2 40 ? 36.999 37.054 74.761 1.00 53.02 40 ALA C CA 1
ATOM 11427 C C . ALA C 2 40 ? 36.157 38.147 75.412 1.00 56.89 40 ALA C C 1
ATOM 11428 O O . ALA C 2 40 ? 36.691 39.058 76.053 1.00 58.31 40 ALA C O 1
ATOM 11435 N N . LYS C 2 43 ? 36.890 38.199 79.222 1.00 62.12 43 LYS C N 1
ATOM 11436 C CA . LYS C 2 43 ? 38.280 38.209 79.660 1.00 60.29 43 LYS C CA 1
ATOM 11437 C C . LYS C 2 43 ? 39.007 39.428 79.106 1.00 57.46 43 LYS C C 1
ATOM 11438 O O . LYS C 2 43 ? 38.477 40.187 78.290 1.00 58.43 43 LYS C O 1
ATOM 11440 N N . GLU C 2 44 ? 40.242 39.610 79.569 1.00 53.80 44 GLU C N 1
ATOM 11441 C CA . GLU C 2 44 ? 41.129 40.643 79.057 1.00 50.03 44 GLU C CA 1
ATOM 11442 C C . GLU C 2 44 ? 41.839 40.144 77.806 1.00 44.95 44 GLU C C 1
ATOM 11443 O O . GLU C 2 44 ? 42.013 38.944 77.600 1.00 44.58 44 GLU C O 1
ATOM 11445 N N . ARG C 2 45 ? 42.252 41.085 76.967 1.00 41.95 45 ARG C N 1
ATOM 11446 C CA . ARG C 2 45 ? 43.028 40.741 75.780 1.00 40.50 45 ARG C CA 1
ATOM 11447 C C . ARG C 2 45 ? 44.328 40.032 76.153 1.00 36.21 45 ARG C C 1
ATOM 11448 O O . ARG C 2 45 ? 45.014 40.424 77.097 1.00 36.89 45 ARG C O 1
ATOM 11456 N N . GLU C 2 46 ? 44.693 39.001 75.383 1.00 32.61 46 GLU C N 1
ATOM 11457 C CA . GLU C 2 46 ? 45.893 38.224 75.666 1.00 31.15 46 GLU C CA 1
ATOM 11458 C C . GLU C 2 46 ? 46.732 38.010 74.408 1.00 26.49 46 GLU C C 1
ATOM 11459 O O . GLU C 2 46 ? 46.201 37.808 73.308 1.00 25.62 46 GLU C O 1
ATOM 11470 N N . PHE C 2 47 ? 48.052 38.035 74.597 1.00 25.06 47 PHE C N 1
ATOM 11471 C CA . PHE C 2 47 ? 49.003 37.719 73.538 1.00 23.86 47 PHE C CA 1
ATOM 11472 C C . PHE C 2 47 ? 48.856 36.254 73.152 1.00 22.66 47 PHE C C 1
ATOM 11473 O O . PHE C 2 47 ? 48.688 35.387 74.017 1.00 24.90 47 PHE C O 1
ATOM 11490 N N . VAL C 2 48 ? 48.893 35.981 71.846 1.00 21.45 48 VAL C N 1
ATOM 11491 C CA . VAL C 2 48 ? 48.809 34.624 71.315 1.00 20.00 48 VAL C CA 1
ATOM 11492 C C . VAL C 2 48 ? 50.131 34.202 70.670 1.00 18.50 48 VAL C C 1
ATOM 11493 O O . VAL C 2 48 ? 50.696 33.164 71.008 1.00 19.09 48 VAL C O 1
ATOM 11506 N N . ALA C 2 49 ? 50.639 35.009 69.733 1.00 18.67 49 ALA C N 1
ATOM 11507 C CA . ALA C 2 49 ? 51.841 34.665 68.981 1.00 18.99 49 ALA C CA 1
ATOM 11508 C C . ALA C 2 49 ? 52.424 35.936 68.387 1.00 18.79 49 ALA C C 1
ATOM 11509 O O . ALA C 2 49 ? 51.710 36.918 68.154 1.00 20.07 49 ALA C O 1
ATOM 11516 N N . GLY C 2 50 ? 53.723 35.902 68.119 1.00 17.73 50 GLY C N 1
ATOM 11517 C CA . GLY C 2 50 ? 54.363 37.061 67.522 1.00 18.27 50 GLY C CA 1
ATOM 11518 C C . GLY C 2 50 ? 55.610 36.682 66.762 1.00 16.98 50 GLY C C 1
ATOM 11519 O O . GLY C 2 50 ? 56.240 35.648 67.042 1.00 18.40 50 GLY C O 1
ATOM 11523 N N A ILE C 2 51 ? 55.967 37.529 65.777 0.57 17.03 51 ILE C N 1
ATOM 11524 N N B ILE C 2 51 ? 56.013 37.572 65.859 0.43 17.40 51 ILE C N 1
ATOM 11525 C CA A ILE C 2 51 ? 57.186 37.380 64.987 0.57 16.73 51 ILE C CA 1
ATOM 11526 C CA B ILE C 2 51 ? 57.185 37.341 65.030 0.43 17.63 51 ILE C CA 1
ATOM 11527 C C A ILE C 2 51 ? 57.942 38.693 65.006 0.57 16.41 51 ILE C C 1
ATOM 11528 C C B ILE C 2 51 ? 57.952 38.652 64.903 0.43 16.94 51 ILE C C 1
ATOM 11529 O O A ILE C 2 51 ? 57.358 39.771 64.839 0.57 16.33 51 ILE C O 1
ATOM 11530 O O B ILE C 2 51 ? 57.371 39.701 64.603 0.43 16.82 51 ILE C O 1
ATOM 11561 N N . SER C 2 52 ? 59.254 38.595 65.184 1.00 17.45 52 SER C N 1
ATOM 11562 C CA . SER C 2 52 ? 60.094 39.777 65.215 1.00 18.95 52 SER C CA 1
ATOM 11563 C C . SER C 2 52 ? 60.100 40.487 63.857 1.00 18.55 52 SER C C 1
ATOM 11564 O O . SER C 2 52 ? 59.763 39.913 62.813 1.00 18.86 52 SER C O 1
ATOM 11572 N N . TRP C 2 53 ? 60.560 41.746 63.868 1.00 18.36 53 TRP C N 1
ATOM 11573 C CA . TRP C 2 53 ? 60.539 42.534 62.636 1.00 18.97 53 TRP C CA 1
ATOM 11574 C C . TRP C 2 53 ? 61.416 41.927 61.565 1.00 21.71 53 TRP C C 1
ATOM 11575 O O . TRP C 2 53 ? 61.090 42.017 60.375 1.00 24.00 53 TRP C O 1
ATOM 11596 N N . THR C 2 54 ? 62.498 41.273 61.971 1.00 23.41 54 THR C N 1
ATOM 11597 C CA . THR C 2 54 ? 63.409 40.605 61.059 1.00 26.54 54 THR C CA 1
ATOM 11598 C C . THR C 2 54 ? 62.851 39.287 60.543 1.00 26.60 54 THR C C 1
ATOM 11599 O O . THR C 2 54 ? 63.396 38.747 59.574 1.00 30.24 54 THR C O 1
ATOM 11610 N N . GLY C 2 55 ? 61.801 38.754 61.181 1.00 25.02 55 GLY C N 1
ATOM 11611 C CA . GLY C 2 55 ? 61.301 37.423 60.915 1.00 25.69 55 GLY C CA 1
ATOM 11612 C C . GLY C 2 55 ? 62.096 36.299 61.545 1.00 26.23 55 GLY C C 1
ATOM 11613 O O . GLY C 2 55 ? 61.720 35.128 61.381 1.00 28.11 55 GLY C O 1
ATOM 11617 N N . SER C 2 56 ? 63.182 36.599 62.260 1.00 25.91 56 SER C N 1
ATOM 11618 C CA . SER C 2 56 ? 64.067 35.536 62.735 1.00 28.13 56 SER C CA 1
ATOM 11619 C C . SER C 2 56 ? 63.617 34.864 64.022 1.00 27.93 56 SER C C 1
ATOM 11620 O O . SER C 2 56 ? 64.106 33.769 64.316 1.00 30.78 56 SER C O 1
ATOM 11628 N N . ARG C 2 57 ? 62.724 35.478 64.797 1.00 26.68 57 ARG C N 1
ATOM 11629 C CA . ARG C 2 57 ? 62.289 34.933 66.079 1.00 26.14 57 ARG C CA 1
ATOM 11630 C C . ARG C 2 57 ? 60.771 34.926 66.157 1.00 22.99 57 ARG C C 1
ATOM 11631 O O . ARG C 2 57 ? 60.117 35.909 65.793 1.00 21.63 57 ARG C O 1
ATOM 11641 N N A THR C 2 58 ? 60.232 33.850 66.714 0.58 22.89 58 THR C N 1
ATOM 11642 N N B THR C 2 58 ? 60.203 33.795 66.581 0.42 22.50 58 THR C N 1
ATOM 11643 C CA A THR C 2 58 ? 58.801 33.661 66.871 0.58 22.54 58 THR C CA 1
ATOM 11644 C CA B THR C 2 58 ? 58.780 33.685 66.875 0.42 21.84 58 THR C CA 1
ATOM 11645 C C A THR C 2 58 ? 58.510 33.228 68.305 0.58 23.08 58 THR C C 1
ATOM 11646 C C B THR C 2 58 ? 58.588 33.371 68.354 0.42 22.53 58 THR C C 1
ATOM 11647 O O A THR C 2 58 ? 59.235 32.401 68.879 0.58 24.20 58 THR C O 1
ATOM 11648 O O B THR C 2 58 ? 59.464 32.791 69.009 0.42 23.98 58 THR C O 1
ATOM 11669 N N . TYR C 2 59 ? 57.437 33.791 68.874 1.00 22.40 59 TYR C N 1
ATOM 11670 C CA . TYR C 2 59 ? 57.065 33.560 70.260 1.00 23.27 59 TYR C CA 1
ATOM 11671 C C . TYR C 2 59 ? 55.593 33.194 70.351 1.00 21.93 59 TYR C C 1
ATOM 11672 O O . TYR C 2 59 ? 54.778 33.662 69.558 1.00 21.52 59 TYR C O 1
ATOM 11690 N N . TYR C 2 60 ? 55.249 32.383 71.362 1.00 22.75 60 TYR C N 1
ATOM 11691 C CA . TYR C 2 60 ? 53.892 31.907 71.572 1.00 22.35 60 TYR C CA 1
ATOM 11692 C C . TYR C 2 60 ? 53.510 32.025 73.042 1.00 23.91 60 TYR C C 1
ATOM 11693 O O . TYR C 2 60 ? 54.345 31.844 73.929 1.00 26.55 60 TYR C O 1
ATOM 11711 N N . ALA C 2 61 ? 52.222 32.270 73.300 1.00 23.97 61 ALA C N 1
ATOM 11712 C CA . ALA C 2 61 ? 51.698 32.114 74.650 1.00 24.93 61 ALA C CA 1
ATOM 11713 C C . ALA C 2 61 ? 51.775 30.650 75.049 1.00 26.09 61 ALA C C 1
ATOM 11714 O O . ALA C 2 61 ? 51.688 29.745 74.214 1.00 24.95 61 ALA C O 1
ATOM 11721 N N . ASP C 2 62 ? 51.955 30.432 76.349 1.00 27.93 62 ASP C N 1
ATOM 11722 C CA . ASP C 2 62 ? 52.018 29.081 76.877 1.00 29.95 62 ASP C CA 1
ATOM 11723 C C . ASP C 2 62 ? 50.774 28.298 76.495 1.00 31.12 62 ASP C C 1
ATOM 11724 O O . ASP C 2 62 ? 50.851 27.095 76.223 1.00 32.50 62 ASP C O 1
ATOM 11733 N N . SER C 2 63 ? 49.612 28.960 76.475 1.00 31.24 63 SER C N 1
ATOM 11734 C CA . SER C 2 63 ? 48.297 28.400 76.189 1.00 31.43 63 SER C CA 1
ATOM 11735 C C . SER C 2 63 ? 48.224 27.722 74.826 1.00 27.92 63 SER C C 1
ATOM 11736 O O . SER C 2 63 ? 47.282 26.964 74.578 1.00 29.23 63 SER C O 1
ATOM 11744 N N . VAL C 2 64 ? 49.016 28.224 73.880 1.00 26.14 64 VAL C N 1
ATOM 11745 C CA . VAL C 2 64 ? 48.917 27.805 72.485 1.00 24.83 64 VAL C CA 1
ATOM 11746 C C . VAL C 2 64 ? 50.193 27.171 71.964 1.00 23.35 64 VAL C C 1
ATOM 11747 O O . VAL C 2 64 ? 50.179 26.630 70.846 1.00 23.17 64 VAL C O 1
ATOM 11760 N N . ARG C 2 65 ? 51.292 27.221 72.715 1.00 25.66 65 ARG C N 1
ATOM 11761 C CA . ARG C 2 65 ? 52.541 26.673 72.218 1.00 27.55 65 ARG C CA 1
ATOM 11762 C C . ARG C 2 65 ? 52.366 25.193 71.894 1.00 27.97 65 ARG C C 1
ATOM 11763 O O . ARG C 2 65 ? 51.777 24.429 72.663 1.00 29.38 65 ARG C O 1
ATOM 11784 N N . GLY C 2 66 ? 52.893 24.790 70.742 1.00 28.23 66 GLY C N 1
ATOM 11785 C CA . GLY C 2 66 ? 52.732 23.433 70.274 1.00 28.12 66 GLY C CA 1
ATOM 11786 C C . GLY C 2 66 ? 51.418 23.144 69.594 1.00 27.20 66 GLY C C 1
ATOM 11787 O O . GLY C 2 66 ? 51.251 22.038 69.061 1.00 30.18 66 GLY C O 1
ATOM 11791 N N . ARG C 2 67 ? 50.469 24.082 69.618 1.00 24.68 67 ARG C N 1
ATOM 11792 C CA . ARG C 2 67 ? 49.189 23.962 68.922 1.00 23.73 67 ARG C CA 1
ATOM 11793 C C . ARG C 2 67 ? 49.047 24.945 67.778 1.00 21.76 67 ARG C C 1
ATOM 11794 O O . ARG C 2 67 ? 48.542 24.591 66.737 1.00 23.52 67 ARG C O 1
ATOM 11815 N N . PHE C 2 68 ? 49.485 26.173 67.960 1.00 21.01 68 PHE C N 1
ATOM 11816 C CA . PHE C 2 68 ? 49.381 27.201 66.945 1.00 20.55 68 PHE C CA 1
ATOM 11817 C C . PHE C 2 68 ? 50.781 27.519 66.439 1.00 20.70 68 PHE C C 1
ATOM 11818 O O . PHE C 2 68 ? 51.756 27.441 67.189 1.00 22.62 68 PHE C O 1
ATOM 11835 N N . THR C 2 69 ? 50.872 27.911 65.174 1.00 20.17 69 THR C N 1
ATOM 11836 C CA . THR C 2 69 ? 52.109 28.430 64.606 1.00 19.58 69 THR C CA 1
ATOM 11837 C C . THR C 2 69 ? 51.819 29.754 63.912 1.00 19.08 69 THR C C 1
ATOM 11838 O O . THR C 2 69 ? 50.683 30.040 63.546 1.00 19.07 69 THR C O 1
ATOM 11849 N N . THR C 2 70 ? 52.853 30.580 63.750 1.00 19.21 70 THR C N 1
ATOM 11850 C CA . THR C 2 70 ? 52.702 31.830 63.022 1.00 18.92 70 THR C CA 1
ATOM 11851 C C . THR C 2 70 ? 53.829 31.969 62.005 1.00 18.73 70 THR C C 1
ATOM 11852 O O . THR C 2 70 ? 54.927 31.438 62.196 1.00 20.76 70 THR C O 1
ATOM 11863 N N . SER C 2 71 ? 53.550 32.683 60.921 1.00 17.48 71 SER C N 1
ATOM 11864 C CA . SER C 2 71 ? 54.567 32.945 59.915 1.00 17.61 71 SER C CA 1
ATOM 11865 C C . SER C 2 71 ? 54.199 34.243 59.227 1.00 17.14 71 SER C C 1
ATOM 11866 O O . SER C 2 71 ? 53.074 34.736 59.351 1.00 17.27 71 SER C O 1
ATOM 11874 N N . ARG C 2 72 ? 55.137 34.773 58.456 1.00 17.29 72 ARG C N 1
ATOM 11875 C CA . ARG C 2 72 ? 54.892 36.003 57.719 1.00 17.38 72 ARG C CA 1
ATOM 11876 C C . ARG C 2 72 ? 55.428 35.840 56.309 1.00 18.09 72 ARG C C 1
ATOM 11877 O O . ARG C 2 72 ? 56.440 35.178 56.089 1.00 19.57 72 ARG C O 1
ATOM 11898 N N . ASP C 2 73 ? 54.727 36.449 55.362 1.00 18.59 73 ASP C N 1
ATOM 11899 C CA . ASP C 2 73 ? 55.089 36.441 53.943 1.00 20.33 73 ASP C CA 1
ATOM 11900 C C . ASP C 2 73 ? 55.265 37.890 53.522 1.00 20.89 73 ASP C C 1
ATOM 11901 O O . ASP C 2 73 ? 54.283 38.630 53.341 1.00 21.87 73 ASP C O 1
ATOM 11910 N N . GLY C 2 74 ? 56.529 38.291 53.390 1.00 21.52 74 GLY C N 1
ATOM 11911 C CA . GLY C 2 74 ? 56.820 39.674 53.057 1.00 22.24 74 GLY C CA 1
ATOM 11912 C C . GLY C 2 74 ? 56.347 40.086 51.679 1.00 23.42 74 GLY C C 1
ATOM 11913 O O . GLY C 2 74 ? 56.097 41.272 51.452 1.00 27.66 74 GLY C O 1
ATOM 11914 N N . HIS C 2 75 ? 56.187 39.132 50.759 1.00 24.12 75 HIS C N 1
ATOM 11915 C CA . HIS C 2 75 ? 55.720 39.479 49.428 1.00 26.47 75 HIS C CA 1
ATOM 11916 C C . HIS C 2 75 ? 54.254 39.844 49.422 1.00 25.87 75 HIS C C 1
ATOM 11917 O O . HIS C 2 75 ? 53.800 40.498 48.488 1.00 29.05 75 HIS C O 1
ATOM 11930 N N . LYS C 2 76 ? 53.502 39.411 50.423 1.00 24.06 76 LYS C N 1
ATOM 11931 C CA . LYS C 2 76 ? 52.066 39.639 50.499 1.00 23.94 76 LYS C CA 1
ATOM 11932 C C . LYS C 2 76 ? 51.678 40.561 51.650 1.00 21.63 76 LYS C C 1
ATOM 11933 O O . LYS C 2 76 ? 50.483 40.774 51.879 1.00 22.05 76 LYS C O 1
ATOM 11952 N N . ASN C 2 77 ? 52.642 41.115 52.381 1.00 19.17 77 ASN C N 1
ATOM 11953 C CA . ASN C 2 77 ? 52.347 41.986 53.521 1.00 19.35 77 ASN C CA 1
ATOM 11954 C C . ASN C 2 77 ? 51.398 41.315 54.507 1.00 18.66 77 ASN C C 1
ATOM 11955 O O . ASN C 2 77 ? 50.532 41.966 55.087 1.00 19.68 77 ASN C O 1
ATOM 11966 N N . THR C 2 78 ? 51.551 40.011 54.702 1.00 18.53 78 THR C N 1
ATOM 11967 C CA . THR C 2 78 ? 50.598 39.222 55.482 1.00 18.70 78 THR C CA 1
ATOM 11968 C C . THR C 2 78 ? 51.296 38.391 56.545 1.00 18.39 78 THR C C 1
ATOM 11969 O O . THR C 2 78 ? 52.355 37.806 56.305 1.00 19.37 78 THR C O 1
ATOM 11980 N N . VAL C 2 79 ? 50.686 38.360 57.728 1.00 16.87 79 VAL C N 1
ATOM 11981 C CA . VAL C 2 79 ? 51.069 37.454 58.795 1.00 17.13 79 VAL C CA 1
ATOM 11982 C C . VAL C 2 79 ? 49.923 36.468 58.989 1.00 17.13 79 VAL C C 1
ATOM 11983 O O . VAL C 2 79 ? 48.744 36.806 58.822 1.00 17.72 79 VAL C O 1
ATOM 11996 N N . TYR C 2 80 ? 50.268 35.234 59.314 1.00 16.95 80 TYR C N 1
ATOM 11997 C CA . TYR C 2 80 ? 49.315 34.150 59.441 1.00 17.05 80 TYR C CA 1
ATOM 11998 C C . TYR C 2 80 ? 49.343 33.581 60.845 1.00 16.56 80 TYR C C 1
ATOM 11999 O O . TYR C 2 80 ? 50.385 33.558 61.502 1.00 17.47 80 TYR C O 1
ATOM 12017 N N . LEU C 2 81 ? 48.197 33.039 61.272 1.00 17.39 81 LEU C N 1
ATOM 12018 C CA . LEU C 2 81 ? 48.096 32.244 62.494 1.00 17.31 81 LEU C CA 1
ATOM 12019 C C . LEU C 2 81 ? 47.489 30.914 62.076 1.00 16.80 81 LEU C C 1
ATOM 12020 O O . LEU C 2 81 ? 46.330 30.865 61.646 1.00 18.41 81 LEU C O 1
ATOM 12036 N N A GLN C 2 82 ? 48.264 29.851 62.174 0.48 16.73 82 GLN C N 1
ATOM 12037 N N B GLN C 2 82 ? 48.271 29.843 62.166 0.52 17.38 82 GLN C N 1
ATOM 12038 C CA A GLN C 2 82 ? 47.790 28.514 61.843 0.48 16.93 82 GLN C CA 1
ATOM 12039 C CA B GLN C 2 82 ? 47.812 28.495 61.834 0.52 18.29 82 GLN C CA 1
ATOM 12040 C C A GLN C 2 82 ? 47.375 27.857 63.145 0.48 18.14 82 GLN C C 1
ATOM 12041 C C B GLN C 2 82 ? 47.379 27.850 63.142 0.52 18.70 82 GLN C C 1
ATOM 12042 O O A GLN C 2 82 ? 48.218 27.557 63.997 0.48 18.85 82 GLN C O 1
ATOM 12043 O O B GLN C 2 82 ? 48.217 27.550 63.999 0.52 19.39 82 GLN C O 1
ATOM 12070 N N . MET C 2 83 ? 46.076 27.664 63.312 1.00 18.54 83 MET C N 1
ATOM 12071 C CA . MET C 2 83 ? 45.525 27.137 64.551 1.00 19.20 83 MET C CA 1
ATOM 12072 C C . MET C 2 83 ? 45.266 25.646 64.389 1.00 19.42 83 MET C C 1
ATOM 12073 O O . MET C 2 83 ? 44.676 25.228 63.393 1.00 22.73 83 MET C O 1
ATOM 12087 N N . ASN C 2 84 ? 45.715 24.855 65.354 1.00 20.50 84 ASN C N 1
ATOM 12088 C CA . ASN C 2 84 ? 45.444 23.421 65.379 1.00 20.20 84 ASN C CA 1
ATOM 12089 C C . ASN C 2 84 ? 44.919 23.037 66.746 1.00 21.81 84 ASN C C 1
ATOM 12090 O O . ASN C 2 84 ? 45.067 23.767 67.716 1.00 22.58 84 ASN C O 1
ATOM 12101 N N . ASP C 2 85 ? 44.348 21.845 66.823 1.00 23.24 85 ASP C N 1
ATOM 12102 C CA . ASP C 2 85 ? 43.863 21.299 68.087 1.00 26.06 85 ASP C CA 1
ATOM 12103 C C . ASP C 2 85 ? 42.937 22.300 68.766 1.00 25.40 85 ASP C C 1
ATOM 12104 O O . ASP C 2 85 ? 43.035 22.566 69.962 1.00 26.42 85 ASP C O 1
ATOM 12113 N N . LEU C 2 86 ? 42.018 22.856 67.972 1.00 24.59 86 LEU C N 1
ATOM 12114 C CA . LEU C 2 86 ? 41.142 23.914 68.441 1.00 24.93 86 LEU C CA 1
ATOM 12115 C C . LEU C 2 86 ? 40.270 23.419 69.583 1.00 25.11 86 LEU C C 1
ATOM 12116 O O . LEU C 2 86 ? 39.729 22.308 69.541 1.00 26.01 86 LEU C O 1
ATOM 12132 N N . LYS C 2 87 ? 40.136 24.254 70.604 1.00 26.58 87 LYS C N 1
ATOM 12133 C CA . LYS C 2 87 ? 39.423 23.975 71.837 1.00 29.00 87 LYS C CA 1
ATOM 12134 C C . LYS C 2 87 ? 38.384 25.055 72.074 1.00 29.00 87 LYS C C 1
ATOM 12135 O O . LYS C 2 87 ? 38.519 26.183 71.591 1.00 26.95 87 LYS C O 1
ATOM 12141 N N . PRO C 2 88 ? 37.340 24.760 72.845 1.00 32.60 88 PRO C N 1
ATOM 12142 C CA . PRO C 2 88 ? 36.392 25.824 73.211 1.00 34.16 88 PRO C CA 1
ATOM 12143 C C . PRO C 2 88 ? 37.064 27.038 73.832 1.00 34.45 88 PRO C C 1
ATOM 12144 O O . PRO C 2 88 ? 36.628 28.171 73.584 1.00 35.76 88 PRO C O 1
ATOM 12148 N N A GLU C 2 89 ? 38.136 26.836 74.612 0.49 34.17 89 GLU C N 1
ATOM 12149 N N B GLU C 2 89 ? 38.117 26.846 74.624 0.51 34.20 89 GLU C N 1
ATOM 12150 C CA A GLU C 2 89 ? 38.846 27.957 75.226 0.49 34.38 89 GLU C CA 1
ATOM 12151 C CA B GLU C 2 89 ? 38.782 27.993 75.229 0.51 34.52 89 GLU C CA 1
ATOM 12152 C C A GLU C 2 89 ? 39.449 28.901 74.195 0.49 30.96 89 GLU C C 1
ATOM 12153 C C B GLU C 2 89 ? 39.514 28.868 74.214 0.51 30.99 89 GLU C C 1
ATOM 12154 O O A GLU C 2 89 ? 39.806 30.034 74.540 0.49 30.72 89 GLU C O 1
ATOM 12155 O O B GLU C 2 89 ? 40.027 29.927 74.592 0.51 30.66 89 GLU C O 1
ATOM 12178 N N . ASP C 2 90 ? 39.572 28.472 72.942 1.00 28.44 90 ASP C N 1
ATOM 12179 C CA . ASP C 2 90 ? 40.155 29.322 71.910 1.00 26.28 90 ASP C CA 1
ATOM 12180 C C . ASP C 2 90 ? 39.146 30.275 71.288 1.00 25.91 90 ASP C C 1
ATOM 12181 O O . ASP C 2 90 ? 39.534 31.109 70.467 1.00 24.72 90 ASP C O 1
ATOM 12190 N N . THR C 2 91 ? 37.876 30.182 71.656 1.00 26.49 91 THR C N 1
ATOM 12191 C CA . THR C 2 91 ? 36.876 31.088 71.115 1.00 27.03 91 THR C CA 1
ATOM 12192 C C . THR C 2 91 ? 37.187 32.510 71.550 1.00 27.11 91 THR C C 1
ATOM 12193 O O . THR C 2 91 ? 37.379 32.779 72.735 1.00 27.86 91 THR C O 1
ATOM 12204 N N . ALA C 2 92 ? 37.252 33.424 70.593 1.00 26.04 92 ALA C N 1
ATOM 12205 C CA . ALA C 2 92 ? 37.632 34.803 70.885 1.00 25.24 92 ALA C CA 1
ATOM 12206 C C . ALA C 2 92 ? 37.607 35.597 69.579 1.00 24.47 92 ALA C C 1
ATOM 12207 O O . ALA C 2 92 ? 37.556 35.027 68.484 1.00 25.22 92 ALA C O 1
ATOM 12214 N N . VAL C 2 93 ? 37.667 36.928 69.708 1.00 24.33 93 VAL C N 1
ATOM 12215 C CA . VAL C 2 93 ? 38.077 37.779 68.594 1.00 24.11 93 VAL C CA 1
ATOM 12216 C C . VAL C 2 93 ? 39.599 37.772 68.532 1.00 22.72 93 VAL C C 1
ATOM 12217 O O . VAL C 2 93 ? 40.269 38.047 69.535 1.00 23.83 93 VAL C O 1
ATOM 12230 N N . TYR C 2 94 ? 40.149 37.439 67.358 1.00 21.78 94 TYR C N 1
ATOM 12231 C CA . TYR C 2 94 ? 41.586 37.420 67.110 1.00 21.10 94 TYR C CA 1
ATOM 12232 C C . TYR C 2 94 ? 41.978 38.705 66.390 1.00 21.49 94 TYR C C 1
ATOM 12233 O O . TYR C 2 94 ? 41.368 39.067 65.373 1.00 22.89 94 TYR C O 1
ATOM 12251 N N . LEU C 2 95 ? 42.994 39.381 66.931 1.00 20.91 95 LEU C N 1
ATOM 12252 C CA . LEU C 2 95 ? 43.412 40.716 66.511 1.00 21.90 95 LEU C CA 1
ATOM 12253 C C . LEU C 2 95 ? 44.880 40.716 66.133 1.00 20.32 95 LEU C C 1
ATOM 12254 O O . LEU C 2 95 ? 45.712 40.173 66.860 1.00 21.67 95 LEU C O 1
ATOM 12270 N N A CYS C 2 96 ? 45.175 41.360 65.008 0.52 20.24 96 CYS C N 1
ATOM 12271 N N B CYS C 2 96 ? 45.174 41.364 65.012 0.48 20.30 96 CYS C N 1
ATOM 12272 C CA A CYS C 2 96 ? 46.523 41.534 64.483 0.52 21.48 96 CYS C CA 1
ATOM 12273 C CA B CYS C 2 96 ? 46.522 41.535 64.486 0.48 21.53 96 CYS C CA 1
ATOM 12274 C C A CYS C 2 96 ? 47.064 42.861 64.991 0.52 18.99 96 CYS C C 1
ATOM 12275 C C B CYS C 2 96 ? 47.065 42.864 64.988 0.48 19.08 96 CYS C C 1
ATOM 12276 O O A CYS C 2 96 ? 46.318 43.834 65.106 0.52 18.52 96 CYS C O 1
ATOM 12277 O O B CYS C 2 96 ? 46.322 43.840 65.096 0.48 18.67 96 CYS C O 1
ATOM 12290 N N . ALA C 2 97 ? 48.367 42.906 65.275 1.00 17.99 97 ALA C N 1
ATOM 12291 C CA . ALA C 2 97 ? 49.016 44.130 65.722 1.00 17.30 97 ALA C CA 1
ATOM 12292 C C . ALA C 2 97 ? 50.427 44.248 65.154 1.00 16.84 97 ALA C C 1
ATOM 12293 O O . ALA C 2 97 ? 51.087 43.242 64.872 1.00 18.11 97 ALA C O 1
ATOM 12300 N N . ALA C 2 98 ? 50.885 45.490 64.966 1.00 16.31 98 ALA C N 1
ATOM 12301 C CA . ALA C 2 98 ? 52.212 45.751 64.410 1.00 15.74 98 ALA C CA 1
ATOM 12302 C C . ALA C 2 98 ? 53.005 46.644 65.358 1.00 15.39 98 ALA C C 1
ATOM 12303 O O . ALA C 2 98 ? 52.474 47.633 65.869 1.00 16.53 98 ALA C O 1
ATOM 12310 N N . ASP C 2 99 ? 54.287 46.312 65.544 1.00 15.56 99 ASP C N 1
ATOM 12311 C CA . ASP C 2 99 ? 55.199 46.984 66.464 1.00 15.83 99 ASP C CA 1
ATOM 12312 C C . ASP C 2 99 ? 56.472 47.342 65.696 1.00 15.78 99 ASP C C 1
ATOM 12313 O O . ASP C 2 99 ? 57.204 46.456 65.248 1.00 16.06 99 ASP C O 1
ATOM 12322 N N . LEU C 2 100 ? 56.741 48.641 65.547 1.00 15.21 100 LEU C N 1
ATOM 12323 C CA . LEU C 2 100 ? 57.879 49.108 64.761 1.00 14.63 100 LEU C CA 1
ATOM 12324 C C . LEU C 2 100 ? 59.194 48.551 65.295 1.00 15.55 100 LEU C C 1
ATOM 12325 O O . LEU C 2 100 ? 59.539 48.748 66.462 1.00 16.30 100 LEU C O 1
ATOM 12341 N N . LEU C 2 101 ? 59.935 47.874 64.413 1.00 15.16 101 LEU C N 1
ATOM 12342 C CA . LEU C 2 101 ? 61.246 47.294 64.740 1.00 16.32 101 LEU C CA 1
ATOM 12343 C C . LEU C 2 101 ? 61.186 46.493 66.030 1.00 16.83 101 LEU C C 1
ATOM 12344 O O . LEU C 2 101 ? 62.133 46.468 66.811 1.00 18.96 101 LEU C O 1
ATOM 12360 N N . GLY C 2 102 ? 60.092 45.778 66.222 1.00 17.50 102 GLY C N 1
ATOM 12361 C CA . GLY C 2 102 ? 59.871 45.104 67.483 1.00 18.09 102 GLY C CA 1
ATOM 12362 C C . GLY C 2 102 ? 60.388 43.675 67.538 1.00 18.89 102 GLY C C 1
ATOM 12363 O O . GLY C 2 102 ? 60.810 43.076 66.548 1.00 18.48 102 GLY C O 1
ATOM 12367 N N . SER C 2 103 ? 60.346 43.128 68.756 1.00 21.52 103 SER C N 1
ATOM 12368 C CA . SER C 2 103 ? 60.941 41.834 69.049 1.00 22.89 103 SER C CA 1
ATOM 12369 C C . SER C 2 103 ? 60.017 40.672 68.710 1.00 22.00 103 SER C C 1
ATOM 12370 O O . SER C 2 103 ? 60.483 39.529 68.615 1.00 23.21 103 SER C O 1
ATOM 12378 N N . GLY C 2 104 ? 58.731 40.954 68.533 1.00 21.34 104 GLY C N 1
ATOM 12379 C CA . GLY C 2 104 ? 57.761 39.921 68.219 1.00 23.18 104 GLY C CA 1
ATOM 12380 C C . GLY C 2 104 ? 57.233 39.243 69.470 1.00 25.51 104 GLY C C 1
ATOM 12381 O O . GLY C 2 104 ? 56.746 38.114 69.416 1.00 26.89 104 GLY C O 1
ATOM 12385 N N . LYS C 2 105 ? 57.444 39.913 70.652 1.00 28.74 105 LYS C N 1
ATOM 12386 C CA . LYS C 2 105 ? 56.986 39.564 72.019 1.00 32.99 105 LYS C CA 1
ATOM 12387 C C . LYS C 2 105 ? 55.900 40.591 72.461 1.00 33.71 105 LYS C C 1
ATOM 12388 O O . LYS C 2 105 ? 55.508 41.494 71.786 1.00 36.57 105 LYS C O 1
ATOM 12407 N N . ASP C 2 106 ? 55.370 40.241 73.630 1.00 35.16 106 ASP C N 1
ATOM 12408 C CA . ASP C 2 106 ? 54.375 40.983 74.375 1.00 37.71 106 ASP C CA 1
ATOM 12409 C C . ASP C 2 106 ? 55.285 41.811 75.326 1.00 38.69 106 ASP C C 1
ATOM 12410 O O . ASP C 2 106 ? 55.846 42.731 74.859 1.00 38.71 106 ASP C O 1
ATOM 12415 N N . GLY C 2 107 ? 55.542 41.435 76.566 1.00 40.51 107 GLY C N 1
ATOM 12416 C CA . GLY C 2 107 ? 56.407 42.191 77.445 1.00 39.69 107 GLY C CA 1
ATOM 12417 C C . GLY C 2 107 ? 56.279 43.699 77.455 1.00 38.06 107 GLY C C 1
ATOM 12418 O O . GLY C 2 107 ? 55.212 44.216 77.626 1.00 39.98 107 GLY C O 1
ATOM 12422 N N . THR C 2 108 ? 57.371 44.396 77.146 1.00 35.10 108 THR C N 1
ATOM 12423 C CA . THR C 2 108 ? 57.360 45.845 77.158 1.00 32.80 108 THR C CA 1
ATOM 12424 C C . THR C 2 108 ? 56.832 46.471 75.856 1.00 30.02 108 THR C C 1
ATOM 12425 O O . THR C 2 108 ? 56.652 47.647 75.791 1.00 29.69 108 THR C O 1
ATOM 12436 N N . SER C 2 109 ? 56.560 45.670 74.850 1.00 27.47 109 SER C N 1
ATOM 12437 C CA . SER C 2 109 ? 56.185 46.195 73.569 1.00 24.37 109 SER C CA 1
ATOM 12438 C C . SER C 2 109 ? 54.942 47.066 73.495 1.00 23.20 109 SER C C 1
ATOM 12439 O O . SER C 2 109 ? 53.959 46.790 74.107 1.00 24.35 109 SER C O 1
ATOM 12447 N N . VAL C 2 110 ? 55.020 48.121 72.708 1.00 20.99 110 VAL C N 1
ATOM 12448 C CA . VAL C 2 110 ? 53.891 48.993 72.438 1.00 20.14 110 VAL C CA 1
ATOM 12449 C C . VAL C 2 110 ? 53.593 48.876 70.952 1.00 18.38 110 VAL C C 1
ATOM 12450 O O . VAL C 2 110 ? 54.449 49.206 70.114 1.00 19.62 110 VAL C O 1
ATOM 12463 N N . TYR C 2 111 ? 52.397 48.388 70.626 1.00 17.86 111 TYR C N 1
ATOM 12464 C CA . TYR C 2 111 ? 52.011 48.146 69.241 1.00 18.05 111 TYR C CA 1
ATOM 12465 C C . TYR C 2 111 ? 51.393 49.415 68.677 1.00 19.55 111 TYR C C 1
ATOM 12466 O O . TYR C 2 111 ? 50.430 49.953 69.230 1.00 24.99 111 TYR C O 1
ATOM 12484 N N . GLU C 2 112 ? 51.961 49.896 67.576 1.00 18.49 112 GLU C N 1
ATOM 12485 C CA . GLU C 2 112 ? 51.506 51.134 66.971 1.00 19.70 112 GLU C CA 1
ATOM 12486 C C . GLU C 2 112 ? 50.218 50.979 66.178 1.00 19.03 112 GLU C C 1
ATOM 12487 O O . GLU C 2 112 ? 49.471 51.959 66.026 1.00 21.96 112 GLU C O 1
ATOM 12499 N N . TYR C 2 113 ? 49.930 49.795 65.661 1.00 17.05 113 TYR C N 1
ATOM 12500 C CA . TYR C 2 113 ? 48.758 49.612 64.809 1.00 17.03 113 TYR C CA 1
ATOM 12501 C C . TYR C 2 113 ? 48.061 48.319 65.195 1.00 16.75 113 TYR C C 1
ATOM 12502 O O . TYR C 2 113 ? 48.713 47.347 65.566 1.00 17.21 113 TYR C O 1
ATOM 12520 N N . TRP C 2 114 ? 46.733 48.335 65.110 1.00 18.77 114 TRP C N 1
ATOM 12521 C CA . TRP C 2 114 ? 45.869 47.226 65.486 1.00 19.75 114 TRP C CA 1
ATOM 12522 C C . TRP C 2 114 ? 44.803 47.031 64.416 1.00 20.36 114 TRP C C 1
ATOM 12523 O O . TRP C 2 114 ? 44.277 48.006 63.868 1.00 22.27 114 TRP C O 1
ATOM 12544 N N . GLY C 2 115 ? 44.444 45.773 64.154 1.00 20.44 115 GLY C N 1
ATOM 12545 C CA . GLY C 2 115 ? 43.263 45.469 63.363 1.00 21.83 115 GLY C CA 1
ATOM 12546 C C . GLY C 2 115 ? 42.017 45.505 64.200 1.00 24.62 115 GLY C C 1
ATOM 12547 O O . GLY C 2 115 ? 42.056 45.716 65.411 1.00 26.70 115 GLY C O 1
ATOM 12551 N N . GLN C 2 116 ? 40.889 45.277 63.535 1.00 25.80 116 GLN C N 1
ATOM 12552 C CA . GLN C 2 116 ? 39.617 45.242 64.247 1.00 28.20 116 GLN C CA 1
ATOM 12553 C C . GLN C 2 116 ? 39.206 43.837 64.660 1.00 27.87 116 GLN C C 1
ATOM 12554 O O . GLN C 2 116 ? 38.339 43.697 65.525 1.00 29.98 116 GLN C O 1
ATOM 12562 N N . GLY C 2 117 ? 39.818 42.805 64.093 1.00 25.68 117 GLY C N 1
ATOM 12563 C CA . GLY C 2 117 ? 39.677 41.451 64.581 1.00 25.03 117 GLY C CA 1
ATOM 12564 C C . GLY C 2 117 ? 38.803 40.580 63.686 1.00 24.80 117 GLY C C 1
ATOM 12565 O O . GLY C 2 117 ? 38.012 41.052 62.860 1.00 27.14 117 GLY C O 1
ATOM 12569 N N . THR C 2 118 ? 38.975 39.275 63.859 1.00 23.74 118 THR C N 1
ATOM 12570 C CA . THR C 2 118 ? 38.140 38.257 63.231 1.00 23.95 118 THR C CA 1
ATOM 12571 C C . THR C 2 118 ? 37.671 37.290 64.317 1.00 24.15 118 THR C C 1
ATOM 12572 O O . THR C 2 118 ? 38.462 36.857 65.160 1.00 24.14 118 THR C O 1
ATOM 12583 N N . GLN C 2 119 ? 36.383 36.962 64.311 1.00 25.26 119 GLN C N 1
ATOM 12584 C CA . GLN C 2 119 ? 35.807 36.084 65.323 1.00 26.08 119 GLN C CA 1
ATOM 12585 C C . GLN C 2 119 ? 36.107 34.631 64.988 1.00 25.86 119 GLN C C 1
ATOM 12586 O O . GLN C 2 119 ? 35.890 34.186 63.855 1.00 26.70 119 GLN C O 1
ATOM 12600 N N . VAL C 2 120 ? 36.574 33.890 65.987 1.00 24.72 120 VAL C N 1
ATOM 12601 C CA . VAL C 2 120 ? 36.724 32.441 65.909 1.00 23.97 120 VAL C CA 1
ATOM 12602 C C . VAL C 2 120 ? 35.853 31.835 66.992 1.00 24.25 120 VAL C C 1
ATOM 12603 O O . VAL C 2 120 ? 36.001 32.166 68.175 1.00 25.15 120 VAL C O 1
ATOM 12616 N N . THR C 2 121 ? 34.940 30.956 66.602 1.00 25.76 121 THR C N 1
ATOM 12617 C CA . THR C 2 121 ? 34.060 30.282 67.552 1.00 27.89 121 THR C CA 1
ATOM 12618 C C . THR C 2 121 ? 34.250 28.783 67.393 1.00 28.53 121 THR C C 1
ATOM 12619 O O . THR C 2 121 ? 33.982 28.234 66.318 1.00 29.51 121 THR C O 1
ATOM 12630 N N . VAL C 2 122 ? 34.735 28.131 68.447 1.00 27.90 122 VAL C N 1
ATOM 12631 C CA . VAL C 2 122 ? 35.009 26.697 68.428 1.00 28.60 122 VAL C CA 1
ATOM 12632 C C . VAL C 2 122 ? 33.866 25.959 69.105 1.00 29.81 122 VAL C C 1
ATOM 12633 O O . VAL C 2 122 ? 33.614 26.143 70.306 1.00 30.89 122 VAL C O 1
ATOM 12646 N N . SER C 2 123 ? 33.200 25.091 68.345 1.00 32.24 123 SER C N 1
ATOM 12647 C CA . SER C 2 123 ? 32.043 24.358 68.835 1.00 37.21 123 SER C CA 1
ATOM 12648 C C . SER C 2 123 ? 32.463 22.990 69.345 1.00 42.29 123 SER C C 1
ATOM 12649 O O . SER C 2 123 ? 33.249 22.289 68.707 1.00 42.30 123 SER C O 1
ATOM 12652 N N . SER C 2 124 ? 31.918 22.603 70.493 1.00 48.41 124 SER C N 1
ATOM 12653 C CA . SER C 2 124 ? 32.175 21.215 70.846 1.00 54.14 124 SER C CA 1
ATOM 12654 C C . SER C 2 124 ? 30.921 20.364 70.798 1.00 57.49 124 SER C C 1
ATOM 12655 O O . SER C 2 124 ? 31.001 19.151 71.017 1.00 58.92 124 SER C O 1
ATOM 12658 N N . HIS C 2 125 ? 29.846 20.896 70.232 1.00 59.87 125 HIS C N 1
ATOM 12659 C CA . HIS C 2 125 ? 28.652 20.122 69.932 1.00 62.54 125 HIS C CA 1
ATOM 12660 C C . HIS C 2 125 ? 28.619 19.778 68.447 1.00 63.91 125 HIS C C 1
ATOM 12661 O O . HIS C 2 125 ? 29.438 20.246 67.650 1.00 65.11 125 HIS C O 1
ATOM 12663 N N . HIS C 2 126 ? 27.660 18.940 68.078 1.00 62.64 126 HIS C N 1
ATOM 12664 C CA . HIS C 2 126 ? 27.551 18.503 66.693 1.00 62.50 126 HIS C CA 1
ATOM 12665 C C . HIS C 2 126 ? 26.213 18.915 66.094 1.00 62.56 126 HIS C C 1
ATOM 12666 O O . HIS C 2 126 ? 25.261 18.133 66.088 1.00 62.40 126 HIS C O 1
ATOM 12668 N N . GLN D 2 1 ? 72.674 65.341 33.656 1.00 42.03 1 GLN D N 1
ATOM 12669 C CA . GLN D 2 1 ? 72.249 66.618 33.098 1.00 42.65 1 GLN D CA 1
ATOM 12670 C C . GLN D 2 1 ? 72.679 67.793 33.978 1.00 38.48 1 GLN D C 1
ATOM 12671 O O . GLN D 2 1 ? 72.260 68.926 33.732 1.00 41.30 1 GLN D O 1
ATOM 12673 N N . VAL D 2 2 ? 73.483 67.539 35.021 1.00 33.96 2 VAL D N 1
ATOM 12674 C CA . VAL D 2 2 ? 74.049 68.660 35.760 1.00 32.83 2 VAL D CA 1
ATOM 12675 C C . VAL D 2 2 ? 74.794 69.578 34.804 1.00 34.73 2 VAL D C 1
ATOM 12676 O O . VAL D 2 2 ? 75.616 69.129 33.997 1.00 37.13 2 VAL D O 1
ATOM 12680 N N . GLN D 2 3 ? 74.536 70.876 34.923 1.00 34.84 3 GLN D N 1
ATOM 12681 C CA . GLN D 2 3 ? 75.254 71.851 34.119 1.00 36.17 3 GLN D CA 1
ATOM 12682 C C . GLN D 2 3 ? 75.630 73.051 34.969 1.00 35.87 3 GLN D C 1
ATOM 12683 O O . GLN D 2 3 ? 74.827 73.514 35.786 1.00 36.00 3 GLN D O 1
ATOM 12689 N N . LEU D 2 4 ? 76.862 73.531 34.792 1.00 36.28 4 LEU D N 1
ATOM 12690 C CA . LEU D 2 4 ? 77.299 74.812 35.327 1.00 35.95 4 LEU D CA 1
ATOM 12691 C C . LEU D 2 4 ? 77.509 75.714 34.123 1.00 37.79 4 LEU D C 1
ATOM 12692 O O . LEU D 2 4 ? 78.261 75.356 33.211 1.00 39.61 4 LEU D O 1
ATOM 12697 N N . GLN D 2 5 ? 76.838 76.864 34.115 1.00 39.21 5 GLN D N 1
ATOM 12698 C CA . GLN D 2 5 ? 76.994 77.728 32.943 1.00 42.11 5 GLN D CA 1
ATOM 12699 C C . GLN D 2 5 ? 77.321 79.141 33.405 1.00 43.01 5 GLN D C 1
ATOM 12700 O O . GLN D 2 5 ? 76.483 79.808 34.020 1.00 42.62 5 GLN D O 1
ATOM 12706 N N . GLU D 2 6 ? 78.493 79.547 32.925 1.00 43.97 6 GLU D N 1
ATOM 12707 C CA . GLU D 2 6 ? 79.026 80.870 33.215 1.00 46.13 6 GLU D CA 1
ATOM 12708 C C . GLU D 2 6 ? 78.460 81.900 32.243 1.00 47.34 6 GLU D C 1
ATOM 12709 O O . GLU D 2 6 ? 78.140 81.587 31.091 1.00 48.09 6 GLU D O 1
ATOM 12720 N N . SER D 2 7 ? 78.277 83.109 32.730 1.00 48.12 7 SER D N 1
ATOM 12721 C CA . SER D 2 7 ? 77.766 84.199 31.919 1.00 50.30 7 SER D CA 1
ATOM 12722 C C . SER D 2 7 ? 78.381 85.485 32.442 1.00 50.83 7 SER D C 1
ATOM 12723 O O . SER D 2 7 ? 79.266 85.480 33.293 1.00 50.47 7 SER D O 1
ATOM 12731 N N . LEU D 2 20 ? 80.678 88.497 37.090 1.00 53.73 20 LEU D N 1
ATOM 12732 C CA . LEU D 2 20 ? 80.408 87.210 36.460 1.00 53.29 20 LEU D CA 1
ATOM 12733 C C . LEU D 2 20 ? 79.414 86.415 37.291 1.00 51.75 20 LEU D C 1
ATOM 12734 O O . LEU D 2 20 ? 79.300 86.599 38.505 1.00 51.67 20 LEU D O 1
ATOM 12750 N N . SER D 2 21 ? 78.703 85.517 36.609 1.00 49.00 21 SER D N 1
ATOM 12751 C CA . SER D 2 21 ? 77.715 84.632 37.211 1.00 47.07 21 SER D CA 1
ATOM 12752 C C . SER D 2 21 ? 77.964 83.211 36.732 1.00 44.41 21 SER D C 1
ATOM 12753 O O . SER D 2 21 ? 78.436 82.981 35.618 1.00 45.13 21 SER D O 1
ATOM 12761 N N . CYS D 2 22 ? 77.657 82.247 37.597 1.00 42.48 22 CYS D N 1
ATOM 12762 C CA . CYS D 2 22 ? 77.676 80.824 37.279 1.00 42.29 22 CYS D CA 1
ATOM 12763 C C . CYS D 2 22 ? 76.397 80.215 37.827 1.00 40.22 22 CYS D C 1
ATOM 12764 O O . CYS D 2 22 ? 76.157 80.271 39.036 1.00 39.73 22 CYS D O 1
ATOM 12771 N N . GLU D 2 23 ? 75.507 79.693 36.985 1.00 38.38 23 GLU D N 1
ATOM 12772 C CA . GLU D 2 23 ? 74.271 79.077 37.451 1.00 37.77 23 GLU D CA 1
ATOM 12773 C C . GLU D 2 23 ? 74.375 77.563 37.349 1.00 36.26 23 GLU D C 1
ATOM 12774 O O . GLU D 2 23 ? 74.739 77.029 36.293 1.00 37.24 23 GLU D O 1
ATOM 12786 N N . ALA D 2 24 ? 74.029 76.883 38.439 1.00 34.30 24 ALA D N 1
ATOM 12787 C CA . ALA D 2 24 ? 74.032 75.433 38.505 1.00 32.72 24 ALA D CA 1
ATOM 12788 C C . ALA D 2 24 ? 72.630 74.923 38.223 1.00 32.49 24 ALA D C 1
ATOM 12789 O O . ALA D 2 24 ? 71.665 75.384 38.842 1.00 34.01 24 ALA D O 1
ATOM 12796 N N . SER D 2 25 ? 72.526 73.974 37.297 1.00 30.69 25 SER D N 1
ATOM 12797 C CA . SER D 2 25 ? 71.283 73.287 36.988 1.00 30.47 25 SER D CA 1
ATOM 12798 C C . SER D 2 25 ? 71.412 71.802 37.265 1.00 28.40 25 SER D C 1
ATOM 12799 O O . SER D 2 25 ? 72.473 71.217 37.038 1.00 30.03 25 SER D O 1
ATOM 12807 N N . GLY D 2 26 ? 70.337 71.195 37.777 1.00 25.38 26 GLY D N 1
ATOM 12808 C CA . GLY D 2 26 ? 70.338 69.771 38.005 1.00 23.94 26 GLY D CA 1
ATOM 12809 C C . GLY D 2 26 ? 71.027 69.334 39.274 1.00 22.32 26 GLY D C 1
ATOM 12810 O O . GLY D 2 26 ? 71.233 68.135 39.460 1.00 22.84 26 GLY D O 1
ATOM 12814 N N . LEU D 2 27 ? 71.361 70.261 40.165 1.00 22.26 27 LEU D N 1
ATOM 12815 C CA . LEU D 2 27 ? 72.185 69.975 41.324 1.00 22.37 27 LEU D CA 1
ATOM 12816 C C . LEU D 2 27 ? 71.604 70.645 42.553 1.00 19.78 27 LEU D C 1
ATOM 12817 O O . LEU D 2 27 ? 71.048 71.741 42.478 1.00 20.99 27 LEU D O 1
ATOM 12833 N N . THR D 2 28 ? 71.804 70.011 43.710 1.00 18.68 28 THR D N 1
ATOM 12834 C CA . THR D 2 28 ? 71.454 70.618 44.996 1.00 18.24 28 THR D CA 1
ATOM 12835 C C . THR D 2 28 ? 72.557 71.608 45.342 1.00 18.21 28 THR D C 1
ATOM 12836 O O . THR D 2 28 ? 73.587 71.242 45.915 1.00 18.92 28 THR D O 1
ATOM 12847 N N . PHE D 2 29 ? 72.338 72.885 44.981 1.00 20.47 29 PHE D N 1
ATOM 12848 C CA . PHE D 2 29 ? 73.368 73.909 45.111 1.00 21.62 29 PHE D CA 1
ATOM 12849 C C . PHE D 2 29 ? 73.928 73.978 46.520 1.00 21.88 29 PHE D C 1
ATOM 12850 O O . PHE D 2 29 ? 75.136 74.138 46.700 1.00 23.09 29 PHE D O 1
ATOM 12867 N N . SER D 2 30 ? 73.078 73.812 47.532 1.00 20.82 30 SER D N 1
ATOM 12868 C CA . SER D 2 30 ? 73.495 73.981 48.914 1.00 21.59 30 SER D CA 1
ATOM 12869 C C . SER D 2 30 ? 74.364 72.837 49.406 1.00 20.79 30 SER D C 1
ATOM 12870 O O . SER D 2 30 ? 74.863 72.917 50.530 1.00 22.96 30 SER D O 1
ATOM 12878 N N . ASN D 2 31 ? 74.527 71.766 48.633 1.00 19.37 31 ASN D N 1
ATOM 12879 C CA . ASN D 2 31 ? 75.468 70.701 48.972 1.00 18.85 31 ASN D CA 1
ATOM 12880 C C . ASN D 2 31 ? 76.885 70.959 48.474 1.00 20.42 31 ASN D C 1
ATOM 12881 O O . ASN D 2 31 ? 77.780 70.164 48.799 1.00 20.77 31 ASN D O 1
ATOM 12892 N N . TYR D 2 32 ? 77.118 72.015 47.688 1.00 21.78 32 TYR D N 1
ATOM 12893 C CA . TYR D 2 32 ? 78.383 72.181 46.977 1.00 22.84 32 TYR D CA 1
ATOM 12894 C C . TYR D 2 32 ? 79.100 73.465 47.343 1.00 24.66 32 TYR D C 1
ATOM 12895 O O . TYR D 2 32 ? 78.496 74.538 47.411 1.00 25.21 32 TYR D O 1
ATOM 12913 N N . ALA D 2 33 ? 80.410 73.343 47.517 1.00 26.06 33 ALA D N 1
ATOM 12914 C CA . ALA D 2 33 ? 81.292 74.489 47.414 1.00 28.86 33 ALA D CA 1
ATOM 12915 C C . ALA D 2 33 ? 81.422 74.849 45.944 1.00 29.80 33 ALA D C 1
ATOM 12916 O O . ALA D 2 33 ? 81.321 73.994 45.064 1.00 30.40 33 ALA D O 1
ATOM 12923 N N . MET D 2 34 ? 81.646 76.124 45.681 1.00 31.53 34 MET D N 1
ATOM 12924 C CA . MET D 2 34 ? 81.758 76.565 44.297 1.00 33.09 34 MET D CA 1
ATOM 12925 C C . MET D 2 34 ? 83.007 77.412 44.167 1.00 36.25 34 MET D C 1
ATOM 12926 O O . MET D 2 34 ? 83.263 78.242 45.028 1.00 38.16 34 MET D O 1
ATOM 12940 N N . ALA D 2 35 ? 83.709 77.208 43.048 1.00 36.41 35 ALA D N 1
ATOM 12941 C CA . ALA D 2 35 ? 85.018 77.804 42.832 1.00 37.43 35 ALA D CA 1
ATOM 12942 C C . ALA D 2 35 ? 85.101 78.323 41.407 1.00 39.07 35 ALA D C 1
ATOM 12943 O O . ALA D 2 35 ? 84.431 77.830 40.502 1.00 39.47 35 ALA D O 1
ATOM 12950 N N . TRP D 2 36 ? 85.994 79.302 41.215 1.00 40.98 36 TRP D N 1
ATOM 12951 C CA . TRP D 2 36 ? 86.300 79.884 39.920 1.00 44.59 36 TRP D CA 1
ATOM 12952 C C . TRP D 2 36 ? 87.753 79.544 39.608 1.00 46.35 36 TRP D C 1
ATOM 12953 O O . TRP D 2 36 ? 88.615 79.664 40.480 1.00 46.80 36 TRP D O 1
ATOM 12974 N N . PHE D 2 37 ? 88.000 79.034 38.404 1.00 47.85 37 PHE D N 1
ATOM 12975 C CA . PHE D 2 37 ? 89.330 78.725 37.890 1.00 49.06 37 PHE D CA 1
ATOM 12976 C C . PHE D 2 37 ? 89.539 79.517 36.602 1.00 51.85 37 PHE D C 1
ATOM 12977 O O . PHE D 2 37 ? 88.605 80.129 36.080 1.00 51.41 37 PHE D O 1
ATOM 12980 N N . ARG D 2 38 ? 90.772 79.514 36.080 1.00 58.24 38 ARG D N 1
ATOM 12981 C CA . ARG D 2 38 ? 91.216 80.259 34.903 1.00 60.43 38 ARG D CA 1
ATOM 12982 C C . ARG D 2 38 ? 92.227 79.445 34.102 1.00 65.40 38 ARG D C 1
ATOM 12983 O O . ARG D 2 38 ? 92.939 78.591 34.640 1.00 68.74 38 ARG D O 1
ATOM 12991 N N . GLN D 2 39 ? 92.243 79.494 32.773 1.00 63.58 39 GLN D N 1
ATOM 12992 C CA . GLN D 2 39 ? 93.379 78.959 32.027 1.00 65.34 39 GLN D CA 1
ATOM 12993 C C . GLN D 2 39 ? 93.762 79.855 30.851 1.00 66.94 39 GLN D C 1
ATOM 12994 O O . GLN D 2 39 ? 93.009 79.961 29.886 1.00 67.61 39 GLN D O 1
ATOM 12996 N N . GLU D 2 46 ? 94.491 77.566 36.571 1.00 60.73 46 GLU D N 1
ATOM 12997 C CA . GLU D 2 46 ? 94.792 77.868 37.970 1.00 61.77 46 GLU D CA 1
ATOM 12998 C C . GLU D 2 46 ? 93.534 78.281 38.753 1.00 60.23 46 GLU D C 1
ATOM 12999 O O . GLU D 2 46 ? 92.581 78.815 38.176 1.00 59.16 46 GLU D O 1
ATOM 13010 N N . PHE D 2 47 ? 93.562 78.032 40.067 1.00 58.70 47 PHE D N 1
ATOM 13011 C CA . PHE D 2 47 ? 92.479 78.431 40.962 1.00 56.93 47 PHE D CA 1
ATOM 13012 C C . PHE D 2 47 ? 92.459 79.949 41.101 1.00 55.64 47 PHE D C 1
ATOM 13013 O O . PHE D 2 47 ? 93.506 80.589 41.215 1.00 54.48 47 PHE D O 1
ATOM 13016 N N . VAL D 2 48 ? 91.257 80.525 41.072 1.00 54.85 48 VAL D N 1
ATOM 13017 C CA . VAL D 2 48 ? 91.057 81.966 41.193 1.00 52.62 48 VAL D CA 1
ATOM 13018 C C . VAL D 2 48 ? 90.339 82.334 42.489 1.00 48.79 48 VAL D C 1
ATOM 13019 O O . VAL D 2 48 ? 90.743 83.255 43.189 1.00 48.32 48 VAL D O 1
ATOM 13022 N N . ALA D 2 49 ? 89.229 81.666 42.790 1.00 46.41 49 ALA D N 1
ATOM 13023 C CA . ALA D 2 49 ? 88.473 82.010 43.985 1.00 44.85 49 ALA D CA 1
ATOM 13024 C C . ALA D 2 49 ? 87.524 80.866 44.292 1.00 44.01 49 ALA D C 1
ATOM 13025 O O . ALA D 2 49 ? 87.219 80.040 43.424 1.00 44.18 49 ALA D O 1
ATOM 13032 N N . GLY D 2 50 ? 87.041 80.847 45.528 1.00 42.29 50 GLY D N 1
ATOM 13033 C CA . GLY D 2 50 ? 86.164 79.764 45.943 1.00 39.92 50 GLY D CA 1
ATOM 13034 C C . GLY D 2 50 ? 85.378 80.105 47.186 1.00 39.07 50 GLY D C 1
ATOM 13035 O O . GLY D 2 50 ? 85.781 80.946 47.988 1.00 40.23 50 GLY D O 1
ATOM 13039 N N . ILE D 2 51 ? 84.247 79.410 47.364 1.00 38.53 51 ILE D N 1
ATOM 13040 C CA . ILE D 2 51 ? 83.390 79.638 48.526 1.00 37.91 51 ILE D CA 1
ATOM 13041 C C . ILE D 2 51 ? 82.912 78.298 49.085 1.00 36.37 51 ILE D C 1
ATOM 13042 O O . ILE D 2 51 ? 82.510 77.405 48.332 1.00 36.39 51 ILE D O 1
ATOM 13058 N N . SER D 2 52 ? 82.942 78.169 50.414 1.00 35.48 52 SER D N 1
ATOM 13059 C CA . SER D 2 52 ? 82.639 76.890 51.048 1.00 34.37 52 SER D CA 1
ATOM 13060 C C . SER D 2 52 ? 81.191 76.473 50.786 1.00 32.76 52 SER D C 1
ATOM 13061 O O . SER D 2 52 ? 80.326 77.283 50.434 1.00 33.70 52 SER D O 1
ATOM 13069 N N . TRP D 2 53 ? 80.921 75.181 51.002 1.00 30.61 53 TRP D N 1
ATOM 13070 C CA . TRP D 2 53 ? 79.561 74.676 50.806 1.00 29.77 53 TRP D CA 1
ATOM 13071 C C . TRP D 2 53 ? 78.556 75.370 51.715 1.00 30.65 53 TRP D C 1
ATOM 13072 O O . TRP D 2 53 ? 77.403 75.581 51.311 1.00 31.54 53 TRP D O 1
ATOM 13093 N N . THR D 2 54 ? 78.967 75.737 52.931 1.00 33.39 54 THR D N 1
ATOM 13094 C CA . THR D 2 54 ? 78.092 76.425 53.868 1.00 34.85 54 THR D CA 1
ATOM 13095 C C . THR D 2 54 ? 77.894 77.896 53.513 1.00 37.26 54 THR D C 1
ATOM 13096 O O . THR D 2 54 ? 76.998 78.528 54.080 1.00 40.32 54 THR D O 1
ATOM 13107 N N . GLY D 2 55 ? 78.676 78.443 52.570 1.00 37.43 55 GLY D N 1
ATOM 13108 C CA . GLY D 2 55 ? 78.672 79.871 52.280 1.00 39.01 55 GLY D CA 1
ATOM 13109 C C . GLY D 2 55 ? 79.396 80.743 53.285 1.00 41.07 55 GLY D C 1
ATOM 13110 O O . GLY D 2 55 ? 79.284 81.974 53.205 1.00 42.77 55 GLY D O 1
ATOM 13114 N N . SER D 2 56 ? 80.171 80.160 54.204 1.00 40.95 56 SER D N 1
ATOM 13115 C CA . SER D 2 56 ? 80.763 80.982 55.258 1.00 42.36 56 SER D CA 1
ATOM 13116 C C . SER D 2 56 ? 82.215 81.371 55.003 1.00 42.84 56 SER D C 1
ATOM 13117 O O . SER D 2 56 ? 82.671 82.369 55.566 1.00 43.94 56 SER D O 1
ATOM 13125 N N . ARG D 2 57 ? 82.959 80.694 54.129 1.00 42.65 57 ARG D N 1
ATOM 13126 C CA . ARG D 2 57 ? 84.367 81.020 53.914 1.00 41.49 57 ARG D CA 1
ATOM 13127 C C . ARG D 2 57 ? 84.649 81.173 52.429 1.00 42.37 57 ARG D C 1
ATOM 13128 O O . ARG D 2 57 ? 84.047 80.486 51.604 1.00 42.18 57 ARG D O 1
ATOM 13131 N N . THR D 2 58 ? 85.592 82.058 52.098 1.00 43.72 58 THR D N 1
ATOM 13132 C CA . THR D 2 58 ? 86.054 82.576 50.813 1.00 45.83 58 THR D CA 1
ATOM 13133 C C . THR D 2 58 ? 87.537 82.286 50.643 1.00 46.79 58 THR D C 1
ATOM 13134 O O . THR D 2 58 ? 88.275 82.170 51.620 1.00 47.17 58 THR D O 1
ATOM 13137 N N . TYR D 2 59 ? 88.060 81.942 49.468 1.00 47.43 59 TYR D N 1
ATOM 13138 C CA . TYR D 2 59 ? 89.496 81.772 49.272 1.00 47.31 59 TYR D CA 1
ATOM 13139 C C . TYR D 2 59 ? 89.900 82.323 47.914 1.00 48.19 59 TYR D C 1
ATOM 13140 O O . TYR D 2 59 ? 89.106 82.319 46.975 1.00 48.41 59 TYR D O 1
ATOM 13143 N N . TYR D 2 60 ? 91.139 82.827 47.812 1.00 50.85 60 TYR D N 1
ATOM 13144 C CA . TYR D 2 60 ? 91.596 83.502 46.604 1.00 55.16 60 TYR D CA 1
ATOM 13145 C C . TYR D 2 60 ? 93.022 83.104 46.260 1.00 57.04 60 TYR D C 1
ATOM 13146 O O . TYR D 2 60 ? 93.841 82.822 47.140 1.00 54.85 60 TYR D O 1
ATOM 13149 N N . ALA D 2 61 ? 93.298 83.066 44.955 1.00 61.24 61 ALA D N 1
ATOM 13150 C CA . ALA D 2 61 ? 94.676 83.007 44.495 1.00 62.93 61 ALA D CA 1
ATOM 13151 C C . ALA D 2 61 ? 95.373 84.293 44.900 1.00 64.40 61 ALA D C 1
ATOM 13152 O O . ALA D 2 61 ? 94.787 85.376 44.867 1.00 66.31 61 ALA D O 1
ATOM 13154 N N . ASP D 2 62 ? 96.630 84.171 45.295 1.00 62.18 62 ASP D N 1
ATOM 13155 C CA . ASP D 2 62 ? 97.483 85.283 45.695 1.00 62.44 62 ASP D CA 1
ATOM 13156 C C . ASP D 2 62 ? 97.374 86.445 44.722 1.00 67.76 62 ASP D C 1
ATOM 13157 O O . ASP D 2 62 ? 97.362 87.608 45.139 1.00 69.45 62 ASP D O 1
ATOM 13160 N N . SER D 2 63 ? 97.527 86.073 43.450 1.00 71.75 63 SER D N 1
ATOM 13161 C CA . SER D 2 63 ? 97.515 86.872 42.228 1.00 74.47 63 SER D CA 1
ATOM 13162 C C . SER D 2 63 ? 96.314 87.807 42.129 1.00 74.81 63 SER D C 1
ATOM 13163 O O . SER D 2 63 ? 96.292 88.663 41.240 1.00 76.34 63 SER D O 1
ATOM 13166 N N . VAL D 2 64 ? 95.208 87.380 42.734 1.00 72.61 64 VAL D N 1
ATOM 13167 C CA . VAL D 2 64 ? 93.914 88.024 42.521 1.00 70.24 64 VAL D CA 1
ATOM 13168 C C . VAL D 2 64 ? 93.361 88.668 43.785 1.00 67.51 64 VAL D C 1
ATOM 13169 O O . VAL D 2 64 ? 92.333 89.368 43.712 1.00 65.63 64 VAL D O 1
ATOM 13172 N N . ARG D 2 65 ? 94.025 88.488 44.926 1.00 69.57 65 ARG D N 1
ATOM 13173 C CA . ARG D 2 65 ? 93.762 89.000 46.266 1.00 68.80 65 ARG D CA 1
ATOM 13174 C C . ARG D 2 65 ? 93.190 90.407 46.211 1.00 69.76 65 ARG D C 1
ATOM 13175 O O . ARG D 2 65 ? 93.709 91.278 45.504 1.00 71.06 65 ARG D O 1
ATOM 13178 N N . GLY D 2 66 ? 92.013 90.768 46.723 1.00 68.63 66 GLY D N 1
ATOM 13179 C CA . GLY D 2 66 ? 91.623 92.157 46.869 1.00 70.99 66 GLY D CA 1
ATOM 13180 C C . GLY D 2 66 ? 90.903 92.746 45.669 1.00 73.13 66 GLY D C 1
ATOM 13181 O O . GLY D 2 66 ? 90.061 93.637 45.840 1.00 73.97 66 GLY D O 1
ATOM 13185 N N . THR D 2 70 ? 84.085 86.839 45.395 1.00 52.50 70 THR D N 1
ATOM 13186 C CA . THR D 2 70 ? 83.120 85.806 45.038 1.00 50.83 70 THR D CA 1
ATOM 13187 C C . THR D 2 70 ? 81.982 85.754 46.053 1.00 50.42 70 THR D C 1
ATOM 13188 O O . THR D 2 70 ? 82.163 86.076 47.227 1.00 51.72 70 THR D O 1
ATOM 13199 N N . SER D 2 71 ? 80.804 85.330 45.593 1.00 49.55 71 SER D N 1
ATOM 13200 C CA . SER D 2 71 ? 79.567 85.401 46.365 1.00 48.77 71 SER D CA 1
ATOM 13201 C C . SER D 2 71 ? 78.598 84.350 45.825 1.00 48.15 71 SER D C 1
ATOM 13202 O O . SER D 2 71 ? 78.831 83.758 44.770 1.00 47.95 71 SER D O 1
ATOM 13210 N N . ARG D 2 72 ? 77.544 84.037 46.588 1.00 47.74 72 ARG D N 1
ATOM 13211 C CA . ARG D 2 72 ? 76.564 83.041 46.151 1.00 45.51 72 ARG D CA 1
ATOM 13212 C C . ARG D 2 72 ? 75.158 83.399 46.631 1.00 46.39 72 ARG D C 1
ATOM 13213 O O . ARG D 2 72 ? 74.976 83.917 47.737 1.00 46.94 72 ARG D O 1
ATOM 13234 N N . ASP D 2 73 ? 74.165 83.090 45.782 1.00 47.02 73 ASP D N 1
ATOM 13235 C CA . ASP D 2 73 ? 72.727 83.313 45.982 1.00 47.87 73 ASP D CA 1
ATOM 13236 C C . ASP D 2 73 ? 72.042 81.949 45.962 1.00 46.75 73 ASP D C 1
ATOM 13237 O O . ASP D 2 73 ? 71.809 81.373 44.893 1.00 45.61 73 ASP D O 1
ATOM 13246 N N . GLY D 2 74 ? 71.736 81.367 47.121 1.00 46.60 74 GLY D N 1
ATOM 13247 C CA . GLY D 2 74 ? 71.162 80.033 47.140 1.00 45.84 74 GLY D CA 1
ATOM 13248 C C . GLY D 2 74 ? 69.769 79.950 46.558 1.00 45.99 74 GLY D C 1
ATOM 13249 O O . GLY D 2 74 ? 69.342 78.864 46.148 1.00 45.17 74 GLY D O 1
ATOM 13250 N N . HIS D 2 75 ? 69.044 81.069 46.521 1.00 49.22 75 HIS D N 1
ATOM 13251 C CA . HIS D 2 75 ? 67.724 81.081 45.903 1.00 51.07 75 HIS D CA 1
ATOM 13252 C C . HIS D 2 75 ? 67.803 81.051 44.382 1.00 50.85 75 HIS D C 1
ATOM 13253 O O . HIS D 2 75 ? 66.819 80.683 43.729 1.00 52.32 75 HIS D O 1
ATOM 13256 N N . LYS D 2 76 ? 68.947 81.423 43.807 1.00 48.55 76 LYS D N 1
ATOM 13257 C CA . LYS D 2 76 ? 69.089 81.419 42.358 1.00 47.46 76 LYS D CA 1
ATOM 13258 C C . LYS D 2 76 ? 70.073 80.374 41.850 1.00 44.94 76 LYS D C 1
ATOM 13259 O O . LYS D 2 76 ? 70.306 80.304 40.637 1.00 44.39 76 LYS D O 1
ATOM 13267 N N . ASN D 2 77 ? 70.586 79.505 42.724 1.00 42.37 77 ASN D N 1
ATOM 13268 C CA . ASN D 2 77 ? 71.575 78.492 42.355 1.00 39.77 77 ASN D CA 1
ATOM 13269 C C . ASN D 2 77 ? 72.752 79.101 41.596 1.00 39.59 77 ASN D C 1
ATOM 13270 O O . ASN D 2 77 ? 73.292 78.493 40.668 1.00 39.47 77 ASN D O 1
ATOM 13281 N N . THR D 2 78 ? 73.176 80.295 42.028 1.00 39.18 78 THR D N 1
ATOM 13282 C CA . THR D 2 78 ? 74.179 81.063 41.306 1.00 40.68 78 THR D CA 1
ATOM 13283 C C . THR D 2 78 ? 75.305 81.507 42.228 1.00 41.51 78 THR D C 1
ATOM 13284 O O . THR D 2 78 ? 75.067 81.920 43.366 1.00 42.07 78 THR D O 1
ATOM 13295 N N . VAL D 2 79 ? 76.532 81.396 41.723 1.00 41.88 79 VAL D N 1
ATOM 13296 C CA . VAL D 2 79 ? 77.719 81.974 42.342 1.00 42.83 79 VAL D CA 1
ATOM 13297 C C . VAL D 2 79 ? 78.204 83.114 41.457 1.00 43.83 79 VAL D C 1
ATOM 13298 O O . VAL D 2 79 ? 78.177 83.022 40.221 1.00 43.38 79 VAL D O 1
ATOM 13311 N N . TYR D 2 80 ? 78.624 84.198 42.096 1.00 45.12 80 TYR D N 1
ATOM 13312 C CA . TYR D 2 80 ? 79.024 85.411 41.407 1.00 47.40 80 TYR D CA 1
ATOM 13313 C C . TYR D 2 80 ? 80.502 85.672 41.642 1.00 48.57 80 TYR D C 1
ATOM 13314 O O . TYR D 2 80 ? 81.098 85.222 42.625 1.00 49.10 80 TYR D O 1
ATOM 13317 N N . LEU D 2 81 ? 81.093 86.435 40.730 1.00 49.84 81 LEU D N 1
ATOM 13318 C CA . LEU D 2 81 ? 82.456 86.933 40.912 1.00 50.70 81 LEU D CA 1
ATOM 13319 C C . LEU D 2 81 ? 82.418 88.395 40.483 1.00 53.38 81 LEU D C 1
ATOM 13320 O O . LEU D 2 81 ? 82.448 88.690 39.285 1.00 53.01 81 LEU D O 1
ATOM 13336 N N . GLN D 2 82 ? 82.286 89.296 41.455 1.00 56.83 82 GLN D N 1
ATOM 13337 C CA . GLN D 2 82 ? 82.425 90.748 41.354 1.00 60.46 82 GLN D CA 1
ATOM 13338 C C . GLN D 2 82 ? 83.866 91.059 40.964 1.00 64.05 82 GLN D C 1
ATOM 13339 O O . GLN D 2 82 ? 84.786 90.911 41.773 1.00 64.03 82 GLN D O 1
ATOM 13342 N N . MET D 2 83 ? 84.232 91.327 39.708 1.00 66.19 83 MET D N 1
ATOM 13343 C CA . MET D 2 83 ? 85.603 91.655 39.331 1.00 68.21 83 MET D CA 1
ATOM 13344 C C . MET D 2 83 ? 85.759 93.167 39.206 1.00 70.98 83 MET D C 1
ATOM 13345 O O . MET D 2 83 ? 84.992 93.824 38.492 1.00 72.18 83 MET D O 1
ATOM 13359 N N . ASN D 2 84 ? 86.763 93.713 39.883 1.00 70.83 84 ASN D N 1
ATOM 13360 C CA . ASN D 2 84 ? 87.050 95.137 39.818 1.00 72.26 84 ASN D CA 1
ATOM 13361 C C . ASN D 2 84 ? 88.542 95.331 39.581 1.00 73.55 84 ASN D C 1
ATOM 13362 O O . ASN D 2 84 ? 89.359 94.463 39.896 1.00 73.83 84 ASN D O 1
ATOM 13365 N N . ASP D 2 90 ? 95.104 88.597 33.571 1.00 71.99 90 ASP D N 1
ATOM 13366 C CA . ASP D 2 90 ? 93.755 88.115 33.858 1.00 54.32 90 ASP D CA 1
ATOM 13367 C C . ASP D 2 90 ? 93.143 87.459 32.625 1.00 73.59 90 ASP D C 1
ATOM 13368 O O . ASP D 2 90 ? 92.134 86.754 32.713 1.00 80.52 90 ASP D O 1
ATOM 13373 N N . THR D 2 91 ? 93.719 87.763 31.466 1.00 86.50 91 THR D N 1
ATOM 13374 C CA . THR D 2 91 ? 93.160 87.261 30.218 1.00 82.40 91 THR D CA 1
ATOM 13375 C C . THR D 2 91 ? 93.228 85.739 30.175 1.00 70.60 91 THR D C 1
ATOM 13376 O O . THR D 2 91 ? 94.314 85.150 30.146 1.00 79.52 91 THR D O 1
ATOM 13378 N N . ALA D 2 92 ? 92.063 85.100 30.196 1.00 75.97 92 ALA D N 1
ATOM 13379 C CA . ALA D 2 92 ? 91.955 83.648 30.166 1.00 71.57 92 ALA D CA 1
ATOM 13380 C C . ALA D 2 92 ? 90.476 83.304 30.031 1.00 60.97 92 ALA D C 1
ATOM 13381 O O . ALA D 2 92 ? 89.603 84.175 30.097 1.00 70.17 92 ALA D O 1
ATOM 13382 N N . VAL D 2 93 ? 90.209 82.020 29.821 1.00 58.39 93 VAL D N 1
ATOM 13383 C CA . VAL D 2 93 ? 88.873 81.459 30.003 1.00 57.45 93 VAL D CA 1
ATOM 13384 C C . VAL D 2 93 ? 88.680 81.191 31.491 1.00 58.12 93 VAL D C 1
ATOM 13385 O O . VAL D 2 93 ? 89.507 80.512 32.112 1.00 58.69 93 VAL D O 1
ATOM 13386 N N . TYR D 2 94 ? 87.621 81.764 32.069 1.00 59.19 94 TYR D N 1
ATOM 13387 C CA . TYR D 2 94 ? 87.309 81.600 33.489 1.00 59.05 94 TYR D CA 1
ATOM 13388 C C . TYR D 2 94 ? 86.227 80.538 33.629 1.00 57.26 94 TYR D C 1
ATOM 13389 O O . TYR D 2 94 ? 85.166 80.650 33.006 1.00 57.05 94 TYR D O 1
ATOM 13390 N N . LEU D 2 95 ? 86.502 79.520 34.452 1.00 52.73 95 LEU D N 1
ATOM 13391 C CA . LEU D 2 95 ? 85.668 78.334 34.611 1.00 52.26 95 LEU D CA 1
ATOM 13392 C C . LEU D 2 95 ? 85.018 78.255 35.993 1.00 50.19 95 LEU D C 1
ATOM 13393 O O . LEU D 2 95 ? 85.597 78.653 37.010 1.00 50.85 95 LEU D O 1
ATOM 13396 N N . CYS D 2 96 ? 83.810 77.699 36.013 1.00 45.59 96 CYS D N 1
ATOM 13397 C CA . CYS D 2 96 ? 83.074 77.456 37.254 1.00 42.89 96 CYS D CA 1
ATOM 13398 C C . CYS D 2 96 ? 83.215 75.987 37.609 1.00 39.15 96 CYS D C 1
ATOM 13399 O O . CYS D 2 96 ? 83.226 75.134 36.719 1.00 40.09 96 CYS D O 1
ATOM 13406 N N . ALA D 2 97 ? 83.299 75.702 38.912 1.00 36.68 97 ALA D N 1
ATOM 13407 C CA . ALA D 2 97 ? 83.467 74.329 39.376 1.00 34.50 97 ALA D CA 1
ATOM 13408 C C . ALA D 2 97 ? 82.751 74.140 40.713 1.00 33.15 97 ALA D C 1
ATOM 13409 O O . ALA D 2 97 ? 82.664 75.062 41.526 1.00 33.53 97 ALA D O 1
ATOM 13416 N N . ALA D 2 98 ? 82.225 72.929 40.925 1.00 31.85 98 ALA D N 1
ATOM 13417 C CA . ALA D 2 98 ? 81.509 72.575 42.150 1.00 30.52 98 ALA D CA 1
ATOM 13418 C C . ALA D 2 98 ? 82.172 71.377 42.810 1.00 30.20 98 ALA D C 1
ATOM 13419 O O . ALA D 2 98 ? 82.568 70.427 42.130 1.00 30.81 98 ALA D O 1
ATOM 13426 N N . ASP D 2 99 ? 82.272 71.435 44.139 1.00 29.25 99 ASP D N 1
ATOM 13427 C CA . ASP D 2 99 ? 82.923 70.410 44.957 1.00 28.85 99 ASP D CA 1
ATOM 13428 C C . ASP D 2 99 ? 81.998 70.024 46.108 1.00 27.90 99 ASP D C 1
ATOM 13429 O O . ASP D 2 99 ? 81.702 70.848 46.981 1.00 27.93 99 ASP D O 1
ATOM 13436 N N . LEU D 2 100 ? 81.555 68.766 46.115 1.00 25.92 100 LEU D N 1
ATOM 13437 C CA . LEU D 2 100 ? 80.593 68.303 47.113 1.00 23.73 100 LEU D CA 1
ATOM 13438 C C . LEU D 2 100 ? 81.108 68.525 48.544 1.00 23.78 100 LEU D C 1
ATOM 13439 O O . LEU D 2 100 ? 82.171 68.024 48.920 1.00 23.23 100 LEU D O 1
ATOM 13455 N N . LEU D 2 101 ? 80.326 69.270 49.332 1.00 23.17 101 LEU D N 1
ATOM 13456 C CA . LEU D 2 101 ? 80.613 69.524 50.747 1.00 22.96 101 LEU D CA 1
ATOM 13457 C C . LEU D 2 101 ? 82.034 70.049 50.924 1.00 25.36 101 LEU D C 1
ATOM 13458 O O . LEU D 2 101 ? 82.714 69.754 51.907 1.00 26.67 101 LEU D O 1
ATOM 13474 N N . GLY D 2 102 ? 82.478 70.848 49.976 1.00 26.98 102 GLY D N 1
ATOM 13475 C CA . GLY D 2 102 ? 83.854 71.280 49.948 1.00 29.76 102 GLY D CA 1
ATOM 13476 C C . GLY D 2 102 ? 84.108 72.513 50.797 1.00 32.21 102 GLY D C 1
ATOM 13477 O O . GLY D 2 102 ? 83.215 73.241 51.230 1.00 31.36 102 GLY D O 1
ATOM 13481 N N . SER D 2 103 ? 85.391 72.791 50.975 1.00 35.23 103 SER D N 1
ATOM 13482 C CA . SER D 2 103 ? 85.921 73.869 51.790 1.00 38.74 103 SER D CA 1
ATOM 13483 C C . SER D 2 103 ? 85.872 75.219 51.100 1.00 40.69 103 SER D C 1
ATOM 13484 O O . SER D 2 103 ? 85.984 76.242 51.787 1.00 42.12 103 SER D O 1
ATOM 13492 N N . GLY D 2 104 ? 85.882 75.192 49.771 1.00 40.48 104 GLY D N 1
ATOM 13493 C CA . GLY D 2 104 ? 85.933 76.409 48.983 1.00 42.43 104 GLY D CA 1
ATOM 13494 C C . GLY D 2 104 ? 87.325 76.762 48.490 1.00 46.32 104 GLY D C 1
ATOM 13495 O O . GLY D 2 104 ? 87.537 77.847 47.948 1.00 45.96 104 GLY D O 1
ATOM 13499 N N . LYS D 2 105 ? 88.278 75.852 48.674 1.00 49.16 105 LYS D N 1
ATOM 13500 C CA . LYS D 2 105 ? 89.639 76.109 48.222 1.00 52.50 105 LYS D CA 1
ATOM 13501 C C . LYS D 2 105 ? 89.969 75.250 47.006 1.00 57.52 105 LYS D C 1
ATOM 13502 O O . LYS D 2 105 ? 89.074 74.814 46.283 1.00 59.20 105 LYS D O 1
ATOM 13505 N N . ASP D 2 106 ? 91.254 74.985 46.790 1.00 65.81 106 ASP D N 1
ATOM 13506 C CA . ASP D 2 106 ? 91.686 74.197 45.643 1.00 67.90 106 ASP D CA 1
ATOM 13507 C C . ASP D 2 106 ? 93.007 73.484 45.914 1.00 70.70 106 ASP D C 1
ATOM 13508 O O . ASP D 2 106 ? 93.742 73.148 44.986 1.00 74.57 106 ASP D O 1
ATOM 13509 N N . GLY D 2 107 ? 93.304 73.257 47.189 1.00 64.99 107 GLY D N 1
ATOM 13510 C CA . GLY D 2 107 ? 94.530 72.583 47.575 1.00 63.29 107 GLY D CA 1
ATOM 13511 C C . GLY D 2 107 ? 94.486 71.108 47.229 1.00 61.12 107 GLY D C 1
ATOM 13512 O O . GLY D 2 107 ? 95.149 70.660 46.293 1.00 62.49 107 GLY D O 1
ATOM 13516 N N . THR D 2 108 ? 93.700 70.351 47.987 1.00 55.86 108 THR D N 1
ATOM 13517 C CA . THR D 2 108 ? 93.508 68.907 47.941 1.00 52.18 108 THR D CA 1
ATOM 13518 C C . THR D 2 108 ? 92.117 68.562 47.415 1.00 49.21 108 THR D C 1
ATOM 13519 O O . THR D 2 108 ? 91.586 67.490 47.701 1.00 51.17 108 THR D O 1
ATOM 13522 N N . SER D 2 109 ? 91.376 69.534 46.891 1.00 46.15 109 SER D N 1
ATOM 13523 C CA . SER D 2 109 ? 89.995 69.186 46.579 1.00 44.57 109 SER D CA 1
ATOM 13524 C C . SER D 2 109 ? 89.853 68.714 45.136 1.00 41.37 109 SER D C 1
ATOM 13525 O O . SER D 2 109 ? 90.713 68.977 44.295 1.00 42.32 109 SER D O 1
ATOM 13533 N N . VAL D 2 110 ? 88.693 68.126 44.865 1.00 38.54 110 VAL D N 1
ATOM 13534 C CA . VAL D 2 110 ? 88.414 67.490 43.584 1.00 37.57 110 VAL D CA 1
ATOM 13535 C C . VAL D 2 110 ? 87.046 67.948 43.078 1.00 35.25 110 VAL D C 1
ATOM 13536 O O . VAL D 2 110 ? 86.024 67.423 43.507 1.00 36.93 110 VAL D O 1
ATOM 13549 N N . TYR D 2 111 ? 86.998 68.840 42.136 1.00 35.26 111 TYR D N 1
ATOM 13550 C CA . TYR D 2 111 ? 85.745 69.329 41.688 1.00 35.64 111 TYR D CA 1
ATOM 13551 C C . TYR D 2 111 ? 84.982 68.329 40.882 1.00 34.74 111 TYR D C 1
ATOM 13552 O O . TYR D 2 111 ? 85.488 67.829 39.930 1.00 36.96 111 TYR D O 1
ATOM 13555 N N . GLU D 2 112 ? 83.756 68.005 41.306 1.00 33.95 112 GLU D N 1
ATOM 13556 C CA . GLU D 2 112 ? 82.968 67.012 40.589 1.00 34.34 112 GLU D CA 1
ATOM 13557 C C . GLU D 2 112 ? 82.311 67.548 39.325 1.00 33.98 112 GLU D C 1
ATOM 13558 O O . GLU D 2 112 ? 81.966 66.746 38.449 1.00 35.97 112 GLU D O 1
ATOM 13570 N N . TYR D 2 113 ? 82.064 68.852 39.233 1.00 32.44 113 TYR D N 1
ATOM 13571 C CA . TYR D 2 113 ? 81.385 69.429 38.074 1.00 32.60 113 TYR D CA 1
ATOM 13572 C C . TYR D 2 113 ? 82.129 70.673 37.650 1.00 34.96 113 TYR D C 1
ATOM 13573 O O . TYR D 2 113 ? 82.656 71.403 38.492 1.00 35.05 113 TYR D O 1
ATOM 13591 N N . TRP D 2 114 ? 82.176 70.888 36.327 1.00 36.52 114 TRP D N 1
ATOM 13592 C CA . TRP D 2 114 ? 82.906 71.975 35.681 1.00 37.99 114 TRP D CA 1
ATOM 13593 C C . TRP D 2 114 ? 82.002 72.638 34.657 1.00 40.30 114 TRP D C 1
ATOM 13594 O O . TRP D 2 114 ? 81.223 71.962 33.979 1.00 41.22 114 TRP D O 1
ATOM 13615 N N . GLY D 2 115 ? 82.083 73.964 34.567 1.00 41.31 115 GLY D N 1
ATOM 13616 C CA . GLY D 2 115 ? 81.469 74.689 33.474 1.00 43.34 115 GLY D CA 1
ATOM 13617 C C . GLY D 2 115 ? 82.322 74.643 32.221 1.00 46.29 115 GLY D C 1
ATOM 13618 O O . GLY D 2 115 ? 83.360 73.985 32.147 1.00 46.81 115 GLY D O 1
ATOM 13622 N N . GLN D 2 116 ? 81.846 75.360 31.202 1.00 48.94 116 GLN D N 1
ATOM 13623 C CA . GLN D 2 116 ? 82.492 75.507 29.906 1.00 51.87 116 GLN D CA 1
ATOM 13624 C C . GLN D 2 116 ? 83.468 76.670 29.871 1.00 53.37 116 GLN D C 1
ATOM 13625 O O . GLN D 2 116 ? 84.359 76.687 29.016 1.00 54.45 116 GLN D O 1
ATOM 13629 N N . GLY D 2 117 ? 83.223 77.677 30.694 1.00 54.75 117 GLY D N 1
ATOM 13630 C CA . GLY D 2 117 ? 84.076 78.840 30.803 1.00 56.44 117 GLY D CA 1
ATOM 13631 C C . GLY D 2 117 ? 83.520 80.026 30.036 1.00 58.22 117 GLY D C 1
ATOM 13632 O O . GLY D 2 117 ? 82.739 79.881 29.089 1.00 59.39 117 GLY D O 1
ATOM 13636 N N . THR D 2 118 ? 83.891 81.223 30.484 1.00 57.75 118 THR D N 1
ATOM 13637 C CA . THR D 2 118 ? 83.564 82.465 29.796 1.00 58.85 118 THR D CA 1
ATOM 13638 C C . THR D 2 118 ? 84.879 83.191 29.544 1.00 59.47 118 THR D C 1
ATOM 13639 O O . THR D 2 118 ? 85.651 83.426 30.481 1.00 59.01 118 THR D O 1
ATOM 13650 N N . GLN D 2 119 ? 85.153 83.503 28.276 1.00 61.07 119 GLN D N 1
ATOM 13651 C CA . GLN D 2 119 ? 86.384 84.194 27.926 1.00 61.78 119 GLN D CA 1
ATOM 13652 C C . GLN D 2 119 ? 86.299 85.651 28.357 1.00 60.93 119 GLN D C 1
ATOM 13653 O O . GLN D 2 119 ? 85.254 86.298 28.229 1.00 61.22 119 GLN D O 1
#

B-factor: mean 25.7, std 11.24, range [11.23, 89.37]

InterPro domains:
  IPR001812 Variant sur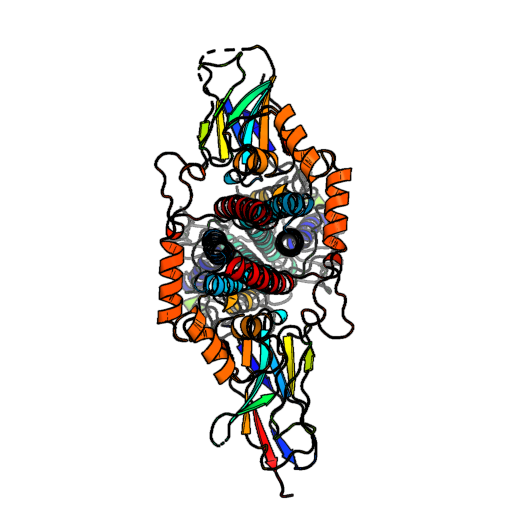face glycoprotein, N-terminal domain [PF00913] (13-376)
  IPR027446 Variant surface glycoprotein C-terminal domain superfamily [SSF118251] (385-463)

Foldseek 3Di:
DFQFAWECLVQLLLLVLLVLLLCLLLALVQQLVLLLVLLQVLLLQLLLLLLQLLVDPPALQSVVSPLRNVLSPVLSVVSVVCSVPPSVVLSVLLNVLSVVLSLQSLVVVVVQLPAADDQQAGRAHYNQSGGRWHDDCCDTNPRRHNSDNDDHHHDNGDCPQQHQFWGQSQAFDPCCPPRTGDDDHQYQPFAQACPRHDDPPGGPPAWDAGSLRAWTHGSDRGGIGGDGTRGDDCNNVSRNSNNVSVNPRPGSDPPSSDDDAWWQCPRPPNVVCCCCPPVNHPDDDPVVSQVSCCRRQVGTTSVSVVVSSVVSQQDFADQVLPDPPDDGGSVSDGDNVSSVVSSVVSVVVSVVVVVVVD/DFQFAWECLPCLLLLVLLVQLLCLLQQLVQLLVLLLVLLQVLLLLLLLLLLVLLVVPPDLLSVLSPLRNVLSPVLSVVSVVCSVPPSVVLSVLLNVLSVVLSLQSLVVVVVQLPAADDQQAGRAAYNQSGGRWHDDDCDINNRRHNSDNDDHHHDHDDDDQQDQFFGQSQAFDDCCVPRTGDDDHQYQCFAQACPRHDDPPGGDPAWDAGSQRAWTHGSDRDGIGGDGTRGDDPDDSNVSRNSNSVSVNSRPGSPPPSSDADFDWACPRPPNVVCCCCPPVNHDDDDPVVSQVSCCSNQVGTHPVSSVVSSVVSQQDFDDPVLDDDPADGGSVRDGDNVSSVVSSVVSVVVSVVVVVVVPD/DKAWAKDWADEAAAAAKTKMKIAIPPDQLLQWKKFKWWAAPDIGTAKIAFSNRPDIDGDPVCVVAWDKHDDNVRNMIMIIGGRHDQVPWTFMKMFIFGRDDGDDPPTDTPDIHPTHTHGYDHDD/DWAWEPPVKTATDPDQLLQWKKFKAWCHGAKIAFSNRPDIDGDPVQPVKHDDNVRNMIDDDDCHPTFMKMFIFGRDPTGDDPTDTPHIHPGDD

Nearest PDB structures (foldseek):
  7aqz-assembly1_C  TM=1.008E+00  e=9.537E-26  Lama glama
  7aqy-assembly1_C  TM=9.641E-01  e=6.096E-20  Lama glama
  4fhb-assembly1_D  TM=9.124E-01  e=3.682E-18  Lama glama
  6sxi-assembly1_A  TM=9.002E-01  e=9.635E-14  Mus musculus
  7x9e-assembly1_A  TM=8.920E-01  e=1.326E-13  Homo sapiens

Organism: Trypanosoma brucei brucei (NCBI:txid5702)

Radius of gyration: 32.99 Å; Cα contacts (8 Å, |Δi|>4): 2247; chains: 4; bounding box: 86×77×86 Å